Protein 3QO6 (pdb70)

Sequence (1009 aa):
PKKLQTDELATVRLFQENTPSVVYITNLAVRQDAFTLDVLEVPQGSGSGFVWDKQGHIVTNYHVIRGASDLRVTLADQTTFDAKVVGFDQDKDVAVLRIDAPKNKLRPIPVGVSADLLVGQKVFAIGNPFGLDHTLTTGVISGLRREISSAATGRPIQDVIQTDAAINPGNSGGPLLDSSGTLIGINTAIYSPSGASSGVGFSIPVDTVGGIVDQLVRFGKVTRPILGIKFAPDQSVEQLGVSGVLVLDAPPSGPAGKAGLQSTKRDGYGRLVLGDIITSVNGTKVSNGSDLYRILDQCKVGDEVTVEVLRGDHKEKISVTLEPKPPKKLQTDELATVRLFQENTPSVVYITNLAVRQDAFTLDVLEVPQGSGSGFVWDKQGHIVTNYHVIRGASDLRVTLADQTTFDAKVVGFDQDKDVAVLRIDAPKNKLRPIPVGVSADLLVGQKVFAIGNPFGLDHTLTTGVISGLRREISSAATGRPIQDVIQTDAAINPGNSGGPLLDSSGTLIGINTAIYSPSGASSGVGFSIPVDTVGGIVDQLVRFGKVTRPILGIKFAPDQSVEQLGVSGVLVLDAPPSGPAGKAGLQSTKRDGYGRLVLGDIITSVNGTKVSNGSDLYRILDQCKVGDEVTVEVLRGDHKEKISVTLEPKPDESTPKKLQTDELATVRLFQENTPSVVYITNLAVRQDAFTLDVLEVPQGSGSGFVWDKQGHIVTNYHVIRGASDLRVTLADQTTFDAKVVGFDQDKDVAVLRIDAPKNKLRPIPVGVSADLLVGQKVFAIGNPFGLDHTLTTGVISGLRREISSAATGRPIQDVIQTDAAINPGNSGGPLLDSSGTLIGINTAIYSPSGASSGVGFSIPVDTVGGIVDQLVRFGKVTRPILGIKFAPDQSVEQLGVSGVLVLDAPPSGPAGKAGLQSTKRDGYGRLVLGDIITSVNGTKVSNGSDLYRILDQCKVGDEVTVEVLRGDHKEKISVTLEPKP

Structure (mmCIF, N/CA/C/O backbone):
data_3QO6
#
_entry.id   3QO6
#
_cell.length_a   126.135
_cell.length_b   126.135
_cell.length_c   328.303
_cell.angle_alpha   90.000
_cell.angle_beta   90.000
_cell.angle_gamma   120.000
#
_symmetry.space_group_name_H-M   'P 61 2 2'
#
loop_
_entity.id
_entity.type
_entity.pdbx_description
1 polymer 'Protease Do-like 1, chloroplastic'
2 polymer peptide
3 polymer peptide
4 polymer peptide
5 polymer peptide
6 water water
#
loop_
_atom_site.group_PDB
_atom_site.id
_atom_site.type_symbol
_atom_site.label_atom_id
_atom_site.label_alt_id
_atom_site.label_comp_id
_atom_site.label_asym_id
_atom_site.label_entity_id
_atom_site.label_seq_id
_atom_site.pdbx_PDB_ins_code
_atom_site.Cartn_x
_atom_site.Cartn_y
_atom_site.Cartn_z
_atom_site.occupancy
_atom_site.B_iso_or_equiv
_atom_site.auth_seq_id
_atom_site.auth_comp_id
_atom_site.auth_asym_id
_atom_site.auth_atom_id
_atom_site.pdbx_PDB_model_num
ATOM 1 N N . PRO A 1 9 ? 17.479 -24.394 -8.516 1.00 135.77 111 PRO A N 1
ATOM 2 C CA . PRO A 1 9 ? 17.280 -23.867 -7.135 1.00 135.36 111 PRO A CA 1
ATOM 3 C C . PRO A 1 9 ? 16.069 -22.915 -6.984 1.00 135.41 111 PRO A C 1
ATOM 4 O O . PRO A 1 9 ? 15.412 -22.571 -7.978 1.00 135.46 111 PRO A O 1
ATOM 8 N N . LYS A 1 10 ? 15.775 -22.503 -5.744 1.00 133.55 112 LYS A N 1
ATOM 9 C CA . LYS A 1 10 ? 14.647 -21.592 -5.452 1.00 130.32 112 LYS A CA 1
ATOM 10 C C . LYS A 1 10 ? 15.073 -20.101 -5.328 1.00 126.98 112 LYS A C 1
ATOM 11 O O . LYS A 1 10 ? 14.505 -19.348 -4.512 1.00 126.98 112 LYS A O 1
ATOM 17 N N . LYS A 1 11 ? 16.056 -19.694 -6.142 1.00 120.11 113 LYS A N 1
ATOM 18 C CA . LYS A 1 11 ? 16.615 -18.332 -6.151 1.00 111.86 113 LYS A CA 1
ATOM 19 C C . LYS A 1 11 ? 17.725 -18.190 -5.093 1.00 104.36 113 LYS A C 1
ATOM 20 O O . LYS A 1 11 ? 17.471 -17.828 -3.937 1.00 100.86 113 LYS A O 1
ATOM 26 N N . LEU A 1 12 ? 18.954 -18.486 -5.511 1.00 95.55 114 LEU A N 1
ATOM 27 C CA . LEU A 1 12 ? 20.135 -18.424 -4.649 1.00 87.10 114 LEU A CA 1
ATOM 28 C C . LEU A 1 12 ? 20.584 -17.005 -4.358 1.00 85.95 114 LEU A C 1
ATOM 29 O O . LEU A 1 12 ? 20.324 -16.105 -5.142 1.00 88.31 114 LEU A O 1
ATOM 34 N N . GLN A 1 13 ? 21.270 -16.793 -3.241 1.00 83.24 115 GLN A N 1
ATOM 35 C CA . GLN A 1 13 ? 21.746 -15.450 -2.953 1.00 81.42 115 GLN A CA 1
ATOM 36 C C . GLN A 1 13 ? 23.020 -15.213 -3.754 1.00 79.16 115 GLN A C 1
ATOM 37 O O . GLN A 1 13 ? 23.703 -16.168 -4.143 1.00 77.63 115 GLN A O 1
ATOM 43 N N . THR A 1 14 ? 23.326 -13.947 -4.017 1.00 75.13 116 THR A N 1
ATOM 44 C CA . THR A 1 14 ? 24.472 -13.610 -4.840 1.00 76.13 116 THR A CA 1
ATOM 45 C C . THR A 1 14 ? 25.768 -14.220 -4.315 1.00 75.94 116 THR A C 1
ATOM 46 O O . THR A 1 14 ? 26.555 -14.775 -5.084 1.00 74.99 116 THR A O 1
ATOM 50 N N . ASP A 1 15 ? 25.971 -14.153 -3.002 1.00 73.39 117 ASP A N 1
ATOM 51 C CA . ASP A 1 15 ? 27.179 -14.689 -2.402 1.00 71.20 117 ASP A CA 1
ATOM 52 C C . ASP A 1 15 ? 27.262 -16.209 -2.592 1.00 66.55 117 ASP A C 1
ATOM 53 O O . ASP A 1 15 ? 28.260 -16.709 -3.102 1.00 62.60 117 ASP A O 1
ATOM 58 N N . GLU A 1 16 ? 26.224 -16.948 -2.199 1.00 64.58 118 GLU A N 1
ATOM 59 C CA . GLU A 1 16 ? 26.247 -18.402 -2.380 1.00 65.38 118 GLU A CA 1
ATOM 60 C C . GLU A 1 16 ? 26.287 -18.761 -3.853 1.00 64.81 118 GLU A C 1
ATOM 61 O O . GLU A 1 16 ? 26.875 -19.767 -4.251 1.00 62.91 118 GLU A O 1
ATOM 67 N N . LEU A 1 17 ? 25.657 -17.927 -4.666 1.00 65.65 119 LEU A N 1
ATOM 68 C CA . LEU A 1 17 ? 25.670 -18.146 -6.093 1.00 64.67 119 LEU A CA 1
ATOM 69 C C . LEU A 1 17 ? 27.100 -18.133 -6.606 1.00 62.49 119 LEU A C 1
ATOM 70 O O . LEU A 1 17 ? 27.469 -18.948 -7.460 1.00 61.98 119 LEU A O 1
ATOM 75 N N . ALA A 1 18 ? 27.910 -17.204 -6.094 1.00 57.35 120 ALA A N 1
ATOM 76 C CA . ALA A 1 18 ? 29.307 -17.132 -6.515 1.00 55.25 120 ALA A CA 1
ATOM 77 C C . ALA A 1 18 ? 30.092 -18.403 -6.147 1.00 57.35 120 ALA A C 1
ATOM 78 O O . ALA A 1 18 ? 30.935 -18.848 -6.921 1.00 59.86 120 ALA A O 1
ATOM 80 N N . THR A 1 19 ? 29.813 -18.975 -4.968 1.00 58.23 121 THR A N 1
ATOM 81 C CA . THR A 1 19 ? 30.493 -20.186 -4.513 1.00 60.22 121 THR A CA 1
ATOM 82 C C . THR A 1 19 ? 30.150 -21.305 -5.470 1.00 59.76 121 THR A C 1
ATOM 83 O O . THR A 1 19 ? 31.051 -21.977 -5.991 1.00 58.05 121 THR A O 1
ATOM 87 N N . VAL A 1 20 ? 28.845 -21.496 -5.675 1.00 58.01 122 VAL A N 1
ATOM 88 C CA . VAL A 1 20 ? 28.297 -22.503 -6.592 1.00 59.46 122 VAL A CA 1
ATOM 89 C C . VAL A 1 20 ? 29.021 -22.479 -7.932 1.00 60.75 122 VAL A C 1
ATOM 90 O O . VAL A 1 20 ? 29.462 -23.513 -8.445 1.00 60.69 122 VAL A O 1
ATOM 94 N N . ARG A 1 21 ? 29.138 -21.286 -8.493 1.00 62.62 123 ARG A N 1
ATOM 95 C CA . ARG A 1 21 ? 29.798 -21.120 -9.768 1.00 67.07 123 ARG A CA 1
ATOM 96 C C . ARG A 1 21 ? 31.272 -21.465 -9.693 1.00 64.24 123 ARG A C 1
ATOM 97 O O . ARG A 1 21 ? 31.803 -22.173 -10.564 1.00 64.93 123 ARG A O 1
ATOM 105 N N . LEU A 1 22 ? 31.930 -20.975 -8.647 1.00 59.01 124 LEU A N 1
ATOM 106 C CA . LEU A 1 22 ? 33.352 -21.213 -8.478 1.00 55.74 124 LEU A CA 1
ATOM 107 C C . LEU A 1 22 ? 33.671 -22.723 -8.383 1.00 56.68 124 LEU A C 1
ATOM 108 O O . LEU A 1 22 ? 34.616 -23.219 -9.014 1.00 55.89 124 LEU A O 1
ATOM 113 N N . PHE A 1 23 ? 32.878 -23.461 -7.617 1.00 57.70 125 PHE A N 1
ATOM 114 C CA . PHE A 1 23 ? 33.115 -24.890 -7.481 1.00 61.26 125 PHE A CA 1
ATOM 115 C C . PHE A 1 23 ? 32.859 -25.581 -8.825 1.00 64.35 125 PHE A C 1
ATOM 116 O O . PHE A 1 23 ? 33.681 -26.397 -9.320 1.00 60.81 125 PHE A O 1
ATOM 124 N N . GLN A 1 24 ? 31.696 -25.238 -9.387 1.00 66.56 126 GLN A N 1
ATOM 125 C CA . GLN A 1 24 ? 31.202 -25.758 -10.667 1.00 67.43 126 GLN A CA 1
ATOM 126 C C . GLN A 1 24 ? 32.287 -25.648 -11.723 1.00 65.31 126 GLN A C 1
ATOM 127 O O . GLN A 1 24 ? 32.579 -26.607 -12.435 1.00 64.33 126 GLN A O 1
ATOM 133 N N . GLU A 1 25 ? 32.918 -24.481 -11.773 1.00 64.52 127 GLU A N 1
ATOM 134 C CA . GLU A 1 25 ? 33.972 -24.226 -12.736 1.00 66.41 127 GLU A CA 1
ATOM 135 C C . GLU A 1 25 ? 35.342 -24.820 -12.433 1.00 67.52 127 GLU A C 1
ATOM 136 O O . GLU A 1 25 ? 36.108 -25.100 -13.360 1.00 68.90 127 GLU A O 1
ATOM 142 N N . ASN A 1 26 ? 35.670 -25.037 -11.161 1.00 65.17 128 ASN A N 1
ATOM 143 C CA . ASN A 1 26 ? 37.009 -25.529 -10.848 1.00 59.14 128 ASN A CA 1
ATOM 144 C C . ASN A 1 26 ? 37.128 -26.949 -10.366 1.00 61.04 128 ASN A C 1
ATOM 145 O O . ASN A 1 26 ? 38.237 -27.501 -10.335 1.00 56.43 128 ASN A O 1
ATOM 150 N N . THR A 1 27 ? 36.008 -27.560 -9.968 1.00 60.82 129 THR A N 1
ATOM 151 C CA . THR A 1 27 ? 36.110 -28.945 -9.535 1.00 61.71 129 THR A CA 1
ATOM 152 C C . THR A 1 27 ? 36.700 -29.812 -10.684 1.00 60.47 129 THR A C 1
ATOM 153 O O . THR A 1 27 ? 37.351 -30.806 -10.420 1.00 63.25 129 THR A O 1
ATOM 157 N N . PRO A 1 28 ? 36.520 -29.414 -11.963 1.00 61.28 130 PRO A N 1
ATOM 158 C CA . PRO A 1 28 ? 37.087 -30.244 -13.045 1.00 63.09 130 PRO A CA 1
ATOM 159 C C . PRO A 1 28 ? 38.611 -30.341 -13.007 1.00 64.31 130 PRO A C 1
ATOM 160 O O . PRO A 1 28 ? 39.196 -31.357 -13.427 1.00 59.17 130 PRO A O 1
ATOM 164 N N . SER A 1 29 ? 39.242 -29.288 -12.487 1.00 62.18 131 SER A N 1
ATOM 165 C CA . SER A 1 29 ? 40.694 -29.244 -12.397 1.00 64.31 131 SER A CA 1
ATOM 166 C C . SER A 1 29 ? 41.273 -30.062 -11.257 1.00 62.36 131 SER A C 1
ATOM 167 O O . SER A 1 29 ? 42.475 -30.335 -11.248 1.00 62.92 131 SER A O 1
ATOM 170 N N . VAL A 1 30 ? 40.450 -30.453 -10.290 1.00 60.95 132 VAL A N 1
ATOM 171 C CA . VAL A 1 30 ? 41.002 -31.213 -9.164 1.00 62.57 132 VAL A CA 1
ATOM 172 C C . VAL A 1 30 ? 41.067 -32.682 -9.483 1.00 62.29 132 VAL A C 1
ATOM 173 O O . VAL A 1 30 ? 40.237 -33.185 -10.229 1.00 66.34 132 VAL A O 1
ATOM 177 N N . VAL A 1 31 ? 42.035 -33.372 -8.892 1.00 63.26 133 VAL A N 1
ATOM 178 C CA . VAL A 1 31 ? 42.202 -34.798 -9.134 1.00 64.65 133 VAL A CA 1
ATOM 179 C C . VAL A 1 31 ? 42.383 -35.579 -7.853 1.00 66.17 133 VAL A C 1
ATOM 180 O O . VAL A 1 31 ? 42.648 -35.007 -6.801 1.00 65.44 133 VAL A O 1
ATOM 184 N N . TYR A 1 32 ? 42.221 -36.896 -7.957 1.00 68.97 134 TYR A N 1
ATOM 185 C CA . TYR A 1 32 ? 42.361 -37.798 -6.825 1.00 72.30 134 TYR A CA 1
ATOM 186 C C . TYR A 1 32 ? 43.692 -38.494 -7.057 1.00 74.06 134 TYR A C 1
ATOM 187 O O . TYR A 1 32 ? 44.008 -38.865 -8.187 1.00 77.44 134 TYR A O 1
ATOM 196 N N . ILE A 1 33 ? 44.488 -38.661 -6.010 1.00 73.20 135 ILE A N 1
ATOM 197 C CA . ILE A 1 33 ? 45.780 -39.312 -6.179 1.00 72.44 135 ILE A CA 1
ATOM 198 C C . ILE A 1 33 ? 45.942 -40.534 -5.296 1.00 73.10 135 ILE A C 1
ATOM 199 O O . ILE A 1 33 ? 45.987 -40.434 -4.071 1.00 70.91 135 ILE A O 1
ATOM 204 N N . THR A 1 34 ? 46.022 -41.703 -5.912 1.00 75.16 136 THR A N 1
ATOM 205 C CA . THR A 1 34 ? 46.206 -42.883 -5.107 1.00 80.00 136 THR A CA 1
ATOM 206 C C . THR A 1 34 ? 47.619 -43.456 -5.230 1.00 81.39 136 THR A C 1
ATOM 207 O O . THR A 1 34 ? 48.130 -43.727 -6.317 1.00 82.36 136 THR A O 1
ATOM 211 N N . ASN A 1 35 ? 48.229 -43.586 -4.056 1.00 83.96 137 ASN A N 1
ATOM 212 C CA . ASN A 1 35 ? 49.585 -44.054 -3.825 1.00 85.63 137 ASN A CA 1
ATOM 213 C C . ASN A 1 35 ? 49.515 -45.551 -3.562 1.00 88.23 137 ASN A C 1
ATOM 214 O O . ASN A 1 35 ? 49.030 -45.965 -2.510 1.00 88.14 137 ASN A O 1
ATOM 219 N N . LEU A 1 36 ? 49.986 -46.358 -4.514 1.00 92.08 138 LEU A N 1
ATOM 220 C CA . LEU A 1 36 ? 49.952 -47.820 -4.378 1.00 94.99 138 LEU A CA 1
ATOM 221 C C . LEU A 1 36 ? 51.274 -48.441 -3.957 1.00 97.32 138 LEU A C 1
ATOM 222 O O . LEU A 1 36 ? 52.337 -48.050 -4.437 1.00 97.48 138 LEU A O 1
ATOM 227 N N . ALA A 1 37 ? 51.184 -49.421 -3.058 1.00 101.84 139 ALA A N 1
ATOM 228 C CA . ALA A 1 37 ? 52.343 -50.149 -2.530 1.00 102.49 139 ALA A CA 1
ATOM 229 C C . ALA A 1 37 ? 52.323 -51.613 -2.977 1.00 103.43 139 ALA A C 1
ATOM 230 O O . ALA A 1 37 ? 51.292 -52.133 -3.416 1.00 105.20 139 ALA A O 1
ATOM 232 N N . VAL A 1 38 ? 53.467 -52.274 -2.850 1.00 103.71 140 VAL A N 1
ATOM 233 C CA . VAL A 1 38 ? 53.600 -53.681 -3.221 1.00 102.37 140 VAL A CA 1
ATOM 234 C C . VAL A 1 38 ? 53.391 -54.551 -1.990 1.00 101.04 140 VAL A C 1
ATOM 235 O O . VAL A 1 38 ? 54.057 -54.365 -0.981 1.00 98.27 140 VAL A O 1
ATOM 239 N N . ARG A 1 39 ? 52.456 -55.491 -2.064 1.00 102.15 141 ARG A N 1
ATOM 240 C CA . ARG A 1 39 ? 52.188 -56.360 -0.923 1.00 104.72 141 ARG A CA 1
ATOM 241 C C . ARG A 1 39 ? 52.208 -57.817 -1.336 1.00 104.43 141 ARG A C 1
ATOM 242 O O . ARG A 1 39 ? 52.509 -58.148 -2.476 1.00 102.35 141 ARG A O 1
ATOM 250 N N . GLN A 1 40 ? 51.874 -58.690 -0.400 1.00 105.92 142 GLN A N 1
ATOM 251 C CA . GLN A 1 40 ? 51.856 -60.106 -0.696 1.00 108.08 142 GLN A CA 1
ATOM 252 C C . GLN A 1 40 ? 50.541 -60.781 -0.367 1.00 106.65 142 GLN A C 1
ATOM 253 O O . GLN A 1 40 ? 50.009 -60.629 0.734 1.00 105.61 142 GLN A O 1
ATOM 259 N N . ASP A 1 41 ? 50.018 -61.516 -1.344 1.00 104.70 143 ASP A N 1
ATOM 260 C CA . ASP A 1 41 ? 48.790 -62.276 -1.169 1.00 103.38 143 ASP A CA 1
ATOM 261 C C . ASP A 1 41 ? 49.153 -63.199 -0.001 1.00 103.27 143 ASP A C 1
ATOM 262 O O . ASP A 1 41 ? 50.268 -63.709 0.064 1.00 102.91 143 ASP A O 1
ATOM 267 N N . ALA A 1 42 ? 48.232 -63.405 0.929 1.00 102.81 144 ALA A N 1
ATOM 268 C CA . ALA A 1 42 ? 48.533 -64.229 2.097 1.00 102.17 144 ALA A CA 1
ATOM 269 C C . ALA A 1 42 ? 48.366 -65.740 1.938 1.00 100.94 144 ALA A C 1
ATOM 270 O O . ALA A 1 42 ? 48.756 -66.503 2.820 1.00 101.19 144 ALA A O 1
ATOM 272 N N . PHE A 1 43 ? 47.784 -66.179 0.831 1.00 100.48 145 PHE A N 1
ATOM 273 C CA . PHE A 1 43 ? 47.590 -67.605 0.609 1.00 99.02 145 PHE A CA 1
ATOM 274 C C . PHE A 1 43 ? 48.411 -68.107 -0.547 1.00 99.82 145 PHE A C 1
ATOM 275 O O . PHE A 1 43 ? 48.978 -69.197 -0.503 1.00 99.10 145 PHE A O 1
ATOM 283 N N . THR A 1 44 ? 48.452 -67.285 -1.584 1.00 100.51 146 THR A N 1
ATOM 284 C CA . THR A 1 44 ? 49.163 -67.574 -2.810 1.00 100.27 146 THR A CA 1
ATOM 285 C C . THR A 1 44 ? 50.542 -66.930 -2.718 1.00 102.41 146 THR A C 1
ATOM 286 O O . THR A 1 44 ? 51.494 -67.349 -3.372 1.00 103.61 146 THR A O 1
ATOM 290 N N . LEU A 1 45 ? 50.615 -65.908 -1.875 1.00 104.75 147 LEU A N 1
ATOM 291 C CA . LEU A 1 45 ? 51.807 -65.106 -1.629 1.00 106.20 147 LEU A CA 1
ATOM 292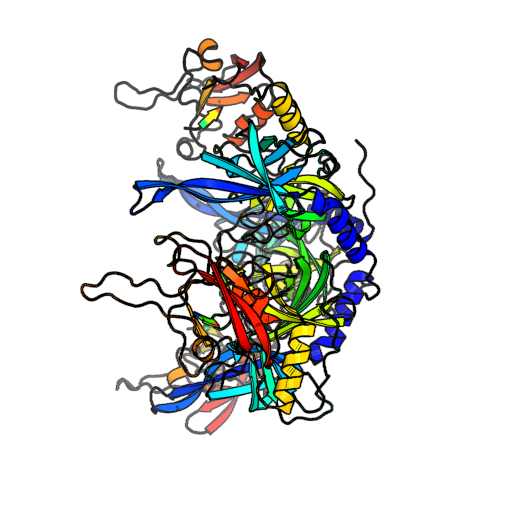 C C . LEU A 1 45 ? 52.544 -64.499 -2.839 1.00 107.58 147 LEU A C 1
ATOM 293 O O . LEU A 1 45 ? 53.759 -64.268 -2.787 1.00 106.27 147 LEU A O 1
ATOM 298 N N . ASP A 1 46 ? 51.795 -64.224 -3.915 1.00 108.20 148 ASP A N 1
ATOM 299 C CA . ASP A 1 46 ? 52.351 -63.572 -5.106 1.00 110.71 148 ASP A CA 1
ATOM 300 C C . ASP A 1 46 ? 52.298 -62.081 -4.740 1.00 113.27 148 ASP A C 1
ATOM 301 O O . ASP A 1 46 ? 51.493 -61.680 -3.897 1.00 114.21 148 ASP A O 1
ATOM 306 N N . VAL A 1 47 ? 53.136 -61.247 -5.346 1.00 113.83 149 VAL A N 1
ATOM 307 C CA . VAL A 1 47 ? 53.084 -59.836 -4.997 1.00 112.18 149 VAL A CA 1
ATOM 308 C C . VAL A 1 47 ? 51.931 -59.177 -5.745 1.00 110.61 149 VAL A C 1
ATOM 309 O O . VAL A 1 47 ? 51.490 -59.664 -6.785 1.00 112.48 149 VAL A O 1
ATOM 313 N N . LEU A 1 48 ? 51.422 -58.086 -5.181 1.00 109.34 150 LEU A N 1
ATOM 314 C CA . LEU A 1 48 ? 50.312 -57.336 -5.757 1.00 105.36 150 LEU A CA 1
ATOM 315 C C . LEU A 1 48 ? 50.415 -55.879 -5.308 1.00 103.30 150 LEU A C 1
ATOM 316 O O . LEU A 1 48 ? 51.141 -55.561 -4.366 1.00 100.73 150 LEU A O 1
ATOM 321 N N . GLU A 1 49 ? 49.711 -54.991 -5.993 1.00 102.38 151 GLU A N 1
ATOM 322 C CA . GLU A 1 49 ? 49.742 -53.593 -5.609 1.00 102.94 151 GLU A CA 1
ATOM 323 C C . GLU A 1 49 ? 48.442 -53.238 -4.917 1.00 102.49 151 GLU A C 1
ATOM 324 O O . GLU A 1 49 ? 47.365 -53.658 -5.327 1.00 102.70 151 GLU A O 1
ATOM 330 N N . VAL A 1 50 ? 48.549 -52.468 -3.849 1.00 102.76 152 VAL A N 1
ATOM 331 C CA . VAL A 1 50 ? 47.374 -52.077 -3.104 1.00 103.38 152 VAL A CA 1
ATOM 332 C C . VAL A 1 50 ? 47.627 -50.670 -2.561 1.00 103.65 152 VAL A C 1
ATOM 333 O O . VAL A 1 50 ? 48.778 -50.280 -2.360 1.00 102.14 152 VAL A O 1
ATOM 337 N N . PRO A 1 51 ? 46.556 -49.881 -2.346 1.00 104.03 153 PRO A N 1
ATOM 338 C CA . PRO A 1 51 ? 46.644 -48.508 -1.826 1.00 102.59 153 PRO A CA 1
ATOM 339 C C . PRO A 1 51 ? 47.295 -48.363 -0.451 1.00 100.55 153 PRO A C 1
ATOM 340 O O . PRO A 1 51 ? 46.923 -49.045 0.502 1.00 99.65 153 PRO A O 1
ATOM 344 N N . GLN A 1 52 ? 48.274 -47.466 -0.368 1.00 100.07 154 GLN A N 1
ATOM 345 C CA . GLN A 1 52 ? 49.012 -47.184 0.872 1.00 98.92 154 GLN A CA 1
ATOM 346 C C . GLN A 1 52 ? 48.390 -45.908 1.489 1.00 97.25 154 GLN A C 1
ATOM 347 O O . GLN A 1 52 ? 48.245 -45.773 2.719 1.00 93.42 154 GLN A O 1
ATOM 353 N N . GLY A 1 53 ? 48.015 -44.986 0.603 1.00 92.76 155 GLY A N 1
ATOM 354 C CA . GLY A 1 53 ? 47.403 -43.744 1.012 1.00 87.96 155 GLY A CA 1
ATOM 355 C C . GLY A 1 53 ? 46.781 -43.054 -0.183 1.00 86.40 155 GLY A C 1
ATOM 356 O O . GLY A 1 53 ? 46.897 -43.503 -1.320 1.00 87.45 155 GLY A O 1
ATOM 357 N N . SER A 1 54 ? 46.084 -41.964 0.077 1.00 84.67 156 SER A N 1
ATOM 358 C CA . SER A 1 54 ? 45.466 -41.197 -0.993 1.00 81.91 156 SER A CA 1
ATOM 359 C C . SER A 1 54 ? 45.538 -39.697 -0.658 1.00 79.19 156 SER A C 1
ATOM 360 O O . SER A 1 54 ? 45.753 -39.288 0.500 1.00 74.58 156 SER A O 1
ATOM 363 N N . GLY A 1 55 ? 45.395 -38.889 -1.694 1.00 74.59 157 GLY A N 1
ATOM 364 C CA . GLY A 1 55 ? 45.445 -37.462 -1.525 1.00 72.56 157 GLY A CA 1
ATOM 365 C C . GLY A 1 55 ? 44.844 -36.855 -2.760 1.00 70.35 157 GLY A C 1
ATOM 366 O O . GLY A 1 55 ? 44.189 -37.542 -3.533 1.00 68.74 157 GLY A O 1
ATOM 367 N N . SER A 1 56 ? 45.049 -35.561 -2.934 1.00 67.75 158 SER A N 1
ATOM 368 C CA . SER A 1 56 ? 44.536 -34.895 -4.097 1.00 66.48 158 SER A CA 1
ATOM 369 C C . SER A 1 56 ? 45.627 -34.058 -4.707 1.00 64.07 158 SER A C 1
ATOM 370 O O . SER A 1 56 ? 46.774 -34.071 -4.262 1.00 64.19 158 SER A O 1
ATOM 373 N N . GLY A 1 57 ? 45.232 -33.359 -5.754 1.00 63.63 159 GLY A N 1
ATOM 374 C CA . GLY A 1 57 ? 46.099 -32.491 -6.505 1.00 61.47 159 GLY A CA 1
ATOM 375 C C . GLY A 1 57 ? 45.265 -31.783 -7.556 1.00 62.65 159 GLY A C 1
ATOM 376 O O . GLY A 1 57 ? 44.023 -31.817 -7.558 1.00 57.62 159 GLY A O 1
ATOM 377 N N . PHE A 1 58 ? 45.953 -31.125 -8.469 1.00 66.38 160 PHE A N 1
ATOM 378 C CA . PHE A 1 58 ? 45.252 -30.411 -9.510 1.00 70.02 160 PHE A CA 1
ATOM 379 C C . PHE A 1 58 ? 46.066 -30.346 -10.795 1.00 68.98 160 PHE A C 1
ATOM 380 O O . PHE A 1 58 ? 47.308 -30.480 -10.790 1.00 67.95 160 PHE A O 1
ATOM 388 N N . VAL A 1 59 ? 45.340 -30.146 -11.888 1.00 66.22 161 VAL A N 1
ATOM 389 C CA . VAL A 1 59 ? 45.921 -30.052 -13.214 1.00 70.24 161 VAL A CA 1
ATOM 390 C C . VAL A 1 59 ? 46.601 -28.706 -13.394 1.00 70.95 161 VAL A C 1
ATOM 391 O O . VAL A 1 59 ? 46.012 -27.645 -13.133 1.00 69.97 161 VAL A O 1
ATOM 395 N N . TRP A 1 60 ? 47.843 -28.754 -13.856 1.00 73.05 162 TRP A N 1
ATOM 396 C CA . TRP A 1 60 ? 48.608 -27.532 -14.065 1.00 78.97 162 TRP A CA 1
ATOM 397 C C . TRP A 1 60 ? 48.586 -26.998 -15.515 1.00 80.12 162 TRP A C 1
ATOM 398 O O . TRP A 1 60 ? 48.498 -25.771 -15.738 1.00 78.89 162 TRP A O 1
ATOM 409 N N . ASP A 1 61 ? 48.637 -27.911 -16.488 1.00 77.57 163 ASP A N 1
ATOM 410 C CA . ASP A 1 61 ? 48.668 -27.520 -17.903 1.00 77.31 163 ASP A CA 1
ATOM 411 C C . ASP A 1 61 ? 48.188 -28.629 -18.833 1.00 77.85 163 ASP A C 1
ATOM 412 O O . ASP A 1 61 ? 48.053 -29.792 -18.419 1.00 79.52 163 ASP A O 1
ATOM 417 N N . LYS A 1 62 ? 47.964 -28.274 -20.097 1.00 75.97 164 LYS A N 1
ATOM 418 C CA . LYS A 1 62 ? 47.496 -29.243 -21.082 1.00 72.46 164 LYS A CA 1
ATOM 419 C C . LYS A 1 62 ? 48.484 -30.364 -21.379 1.00 72.48 164 LYS A C 1
ATOM 420 O O . LYS A 1 62 ? 48.157 -31.269 -22.130 1.00 73.44 164 LYS A O 1
ATOM 426 N N . GLN A 1 63 ? 49.683 -30.324 -20.801 1.00 72.86 165 GLN A N 1
ATOM 427 C CA . GLN A 1 63 ? 50.640 -31.408 -21.035 1.00 77.91 165 GLN A CA 1
ATOM 428 C C . GLN A 1 63 ? 50.391 -32.585 -20.085 1.00 82.03 165 GLN A C 1
ATOM 429 O O . GLN A 1 63 ? 50.982 -33.669 -20.235 1.00 84.23 165 GLN A O 1
ATOM 435 N N . GLY A 1 64 ? 49.534 -32.367 -19.090 1.00 84.00 166 GLY A N 1
ATOM 436 C CA . GLY A 1 64 ? 49.240 -33.432 -18.154 1.00 80.90 166 GLY A CA 1
ATOM 437 C C . GLY A 1 64 ? 50.080 -33.415 -16.897 1.00 79.65 166 GLY A C 1
ATOM 438 O O . GLY A 1 64 ? 50.310 -34.466 -16.280 1.00 81.31 166 GLY A O 1
ATOM 439 N N . HIS A 1 65 ? 50.576 -32.235 -16.537 1.00 77.19 167 HIS A N 1
ATOM 440 C CA . HIS A 1 65 ? 51.332 -32.084 -15.297 1.00 76.07 167 HIS A CA 1
ATOM 441 C C . HIS A 1 65 ? 50.326 -31.901 -14.141 1.00 73.34 167 HIS A C 1
ATOM 442 O O . HIS A 1 65 ? 49.364 -31.125 -14.229 1.00 71.15 167 HIS A O 1
ATOM 449 N N . ILE A 1 66 ? 50.543 -32.642 -13.064 1.00 72.37 168 ILE A N 1
ATOM 450 C CA . ILE A 1 66 ? 49.656 -32.597 -11.912 1.00 69.56 168 ILE A CA 1
ATOM 451 C C . ILE A 1 66 ? 50.474 -32.126 -10.747 1.00 67.24 168 ILE A C 1
ATOM 452 O O . ILE A 1 66 ? 51.617 -32.555 -10.598 1.00 68.90 168 ILE A O 1
ATOM 457 N N . VAL A 1 67 ? 49.908 -31.236 -9.937 1.00 65.62 169 VAL A N 1
ATOM 458 C CA . VAL A 1 67 ? 50.619 -30.724 -8.755 1.00 65.46 169 VAL A CA 1
ATOM 459 C C . VAL A 1 67 ? 50.010 -31.192 -7.424 1.00 65.84 169 VAL A C 1
ATOM 460 O O . VAL A 1 67 ? 48.796 -31.240 -7.281 1.00 64.90 169 VAL A O 1
ATOM 464 N N . THR A 1 68 ? 50.868 -31.547 -6.469 1.00 67.36 170 THR A N 1
ATOM 465 C CA . THR A 1 68 ? 50.448 -31.970 -5.127 1.00 70.16 170 THR A CA 1
ATOM 466 C C . THR A 1 68 ? 51.617 -31.865 -4.182 1.00 69.35 170 THR A C 1
ATOM 467 O O . THR A 1 68 ? 52.681 -31.376 -4.547 1.00 66.13 170 THR A O 1
ATOM 471 N N . ASN A 1 69 ? 51.400 -32.353 -2.967 1.00 67.30 171 ASN A N 1
ATOM 472 C CA . ASN A 1 69 ? 52.422 -32.345 -1.952 1.00 67.49 171 ASN A CA 1
ATOM 473 C C . ASN A 1 69 ? 53.268 -33.561 -2.194 1.00 71.64 171 ASN A C 1
ATOM 474 O O . ASN A 1 69 ? 52.743 -34.618 -2.585 1.00 73.38 171 ASN A O 1
ATOM 479 N N . TYR A 1 70 ? 54.568 -33.417 -1.946 1.00 71.79 172 TYR A N 1
ATOM 480 C CA . TYR A 1 70 ? 55.501 -34.520 -2.081 1.00 73.80 172 TYR A CA 1
ATOM 481 C C . TYR A 1 70 ? 55.176 -35.607 -1.067 1.00 74.22 172 TYR A C 1
ATOM 482 O O . TYR A 1 70 ? 55.388 -36.790 -1.337 1.00 72.23 172 TYR A O 1
ATOM 491 N N . HIS A 1 71 ? 54.671 -35.199 0.100 1.00 73.34 173 HIS A N 1
ATOM 492 C CA . HIS A 1 71 ? 54.368 -36.153 1.144 1.00 73.19 173 HIS A CA 1
ATOM 493 C C . HIS A 1 71 ? 53.213 -37.058 0.754 1.00 72.93 173 HIS A C 1
ATOM 494 O O . HIS A 1 71 ? 52.961 -38.046 1.414 1.00 74.03 173 HIS A O 1
ATOM 501 N N . VAL A 1 72 ? 52.523 -36.733 -0.327 1.00 73.23 174 VAL A N 1
ATOM 502 C CA . VAL A 1 72 ? 51.418 -37.565 -0.795 1.00 75.31 174 VAL A CA 1
ATOM 503 C C . VAL A 1 72 ? 51.988 -38.724 -1.622 1.00 78.66 174 VAL A C 1
ATOM 504 O O . VAL A 1 72 ? 51.404 -39.802 -1.706 1.00 77.71 174 VAL A O 1
ATOM 508 N N . ILE A 1 73 ? 53.147 -38.475 -2.220 1.00 81.13 175 ILE A N 1
ATOM 509 C CA . ILE A 1 73 ? 53.814 -39.416 -3.098 1.00 81.60 175 ILE A CA 1
ATOM 510 C C . ILE A 1 73 ? 54.938 -40.226 -2.482 1.00 83.03 175 ILE A C 1
ATOM 511 O O . ILE A 1 73 ? 55.238 -41.318 -2.948 1.00 82.94 175 ILE A O 1
ATOM 516 N N . ARG A 1 74 ? 55.569 -39.691 -1.448 1.00 86.11 176 ARG A N 1
ATOM 517 C CA . ARG A 1 74 ? 56.697 -40.367 -0.819 1.00 89.62 176 ARG A CA 1
ATOM 518 C C . ARG A 1 74 ? 56.510 -41.870 -0.609 1.00 90.77 176 ARG A C 1
ATOM 519 O O . ARG A 1 74 ? 55.478 -42.326 -0.111 1.00 91.28 176 ARG A O 1
ATOM 527 N N . GLY A 1 75 ? 57.525 -42.633 -1.007 1.00 90.08 177 GLY A N 1
ATOM 528 C CA . GLY A 1 75 ? 57.505 -44.076 -0.841 1.00 86.74 177 GLY A CA 1
ATOM 529 C C . GLY A 1 75 ? 56.440 -44.851 -1.581 1.00 86.99 177 GLY A C 1
ATOM 530 O O . GLY A 1 75 ? 55.930 -45.842 -1.053 1.00 88.11 177 GLY A O 1
ATOM 531 N N . ALA A 1 76 ? 56.109 -44.437 -2.801 1.00 85.02 178 ALA A N 1
ATOM 532 C CA . ALA A 1 76 ? 55.078 -45.136 -3.563 1.00 85.79 178 ALA A CA 1
ATOM 533 C C . ALA A 1 76 ? 55.595 -45.881 -4.797 1.00 87.42 178 ALA A C 1
ATOM 534 O O . ALA A 1 76 ? 56.178 -45.276 -5.709 1.00 84.42 178 ALA A O 1
ATOM 536 N N . SER A 1 77 ? 55.366 -47.198 -4.808 1.00 89.70 179 SER A N 1
ATOM 537 C CA . SER A 1 77 ? 55.764 -48.063 -5.921 1.00 92.51 179 SER A CA 1
ATOM 538 C C . SER A 1 77 ? 55.179 -47.472 -7.197 1.00 92.67 179 SER A C 1
ATOM 539 O O . SER A 1 77 ? 55.898 -47.195 -8.155 1.00 93.56 179 SER A O 1
ATOM 542 N N . ASP A 1 78 ? 53.870 -47.267 -7.205 1.00 92.51 180 ASP A N 1
ATOM 543 C CA . ASP A 1 78 ? 53.236 -46.694 -8.371 1.00 94.29 180 ASP A CA 1
ATOM 544 C C . ASP A 1 78 ? 52.232 -45.641 -7.965 1.00 90.51 180 ASP A C 1
ATOM 545 O O . ASP A 1 78 ? 51.660 -45.709 -6.878 1.00 90.09 180 ASP A O 1
ATOM 550 N N . LEU A 1 79 ? 52.044 -44.659 -8.844 1.00 87.07 181 LEU A N 1
ATOM 551 C CA . LEU A 1 79 ? 51.121 -43.554 -8.606 1.00 85.33 181 LEU A CA 1
ATOM 552 C C . LEU A 1 79 ? 50.031 -43.572 -9.660 1.00 87.58 181 LEU A C 1
ATOM 553 O O . LEU A 1 79 ? 50.332 -43.728 -10.848 1.00 90.92 181 LEU A O 1
ATOM 558 N N . ARG A 1 80 ? 48.776 -43.414 -9.238 1.00 85.93 182 ARG A N 1
ATOM 559 C CA . ARG A 1 80 ? 47.657 -43.379 -10.180 1.00 85.70 182 ARG A CA 1
ATOM 560 C C . ARG A 1 80 ? 46.825 -42.152 -9.874 1.00 83.18 182 ARG A C 1
ATOM 561 O O . ARG A 1 80 ? 46.524 -41.895 -8.704 1.00 85.07 182 ARG A O 1
ATOM 569 N N . VAL A 1 81 ? 46.481 -41.369 -10.898 1.00 78.14 183 VAL A N 1
ATOM 570 C CA . VAL A 1 81 ? 45.647 -40.192 -10.666 1.00 74.67 183 VAL A CA 1
ATOM 571 C C . VAL A 1 81 ? 44.297 -40.354 -11.334 1.00 74.26 183 VAL A C 1
ATOM 572 O O . VAL A 1 81 ? 44.219 -40.708 -12.496 1.00 75.59 183 VAL A O 1
ATOM 576 N N . THR A 1 82 ? 43.232 -40.099 -10.583 1.00 74.85 184 THR A N 1
ATOM 577 C CA . THR A 1 82 ? 41.872 -40.199 -11.101 1.00 72.62 184 THR A CA 1
ATOM 578 C C . THR A 1 82 ? 41.318 -38.812 -11.392 1.00 75.20 184 THR A C 1
ATOM 579 O O . THR A 1 82 ? 41.237 -37.975 -10.495 1.00 80.48 184 THR A O 1
ATOM 583 N N . LEU A 1 83 ? 40.933 -38.579 -12.642 1.00 75.19 185 LEU A N 1
ATOM 584 C CA . LEU A 1 83 ? 40.375 -37.302 -13.077 1.00 74.07 185 LEU A CA 1
ATOM 585 C C . LEU A 1 83 ? 38.919 -37.162 -12.656 1.00 72.53 185 LEU A C 1
ATOM 586 O O . LEU A 1 83 ? 38.259 -38.148 -12.330 1.00 70.79 185 LEU A O 1
ATOM 591 N N . ALA A 1 84 ? 38.419 -35.933 -12.672 1.00 70.79 186 ALA A N 1
ATOM 592 C CA . ALA A 1 84 ? 37.055 -35.675 -12.240 1.00 72.77 186 ALA A CA 1
ATOM 593 C C . ALA A 1 84 ? 35.968 -36.559 -12.845 1.00 76.24 186 ALA A C 1
ATOM 594 O O . ALA A 1 84 ? 34.907 -36.726 -12.251 1.00 78.58 186 ALA A O 1
ATOM 596 N N . ASP A 1 85 ? 36.213 -37.115 -14.026 1.00 80.83 187 ASP A N 1
ATOM 597 C CA . ASP A 1 85 ? 35.227 -37.987 -14.685 1.00 82.98 187 ASP A CA 1
ATOM 598 C C . ASP A 1 85 ? 35.412 -39.481 -14.349 1.00 82.41 187 ASP A C 1
ATOM 599 O O . ASP A 1 85 ? 34.890 -40.344 -15.041 1.00 81.82 187 ASP A O 1
ATOM 604 N N . GLN A 1 86 ? 36.165 -39.768 -13.291 1.00 83.41 188 GLN A N 1
ATOM 605 C CA . GLN A 1 86 ? 36.431 -41.135 -12.845 1.00 84.09 188 GLN A CA 1
ATOM 606 C C . GLN A 1 86 ? 37.456 -41.932 -13.648 1.00 83.32 188 GLN A C 1
ATOM 607 O O . GLN A 1 86 ? 37.751 -43.077 -13.316 1.00 79.96 188 GLN A O 1
ATOM 613 N N . THR A 1 87 ? 38.016 -41.351 -14.697 1.00 84.03 189 THR A N 1
ATOM 614 C CA . THR A 1 87 ? 38.996 -42.111 -15.462 1.00 87.72 189 THR A CA 1
ATOM 615 C C . THR A 1 87 ? 40.366 -41.995 -14.805 1.00 87.49 189 THR A C 1
ATOM 616 O O . THR A 1 87 ? 40.781 -40.919 -14.409 1.00 88.79 189 THR A O 1
ATOM 620 N N . THR A 1 88 ? 41.072 -43.109 -14.691 1.00 88.06 190 THR A N 1
ATOM 621 C CA . THR A 1 88 ? 42.364 -43.089 -14.042 1.00 90.03 190 THR A CA 1
ATOM 622 C C . THR A 1 88 ? 43.515 -43.223 -15.024 1.00 88.59 190 THR A C 1
ATOM 623 O O . THR A 1 88 ? 43.331 -43.700 -16.136 1.00 89.92 190 THR A O 1
ATOM 627 N N . PHE A 1 89 ? 44.698 -42.782 -14.595 1.00 87.27 191 PHE A N 1
ATOM 628 C CA . PHE A 1 89 ? 45.916 -42.819 -15.401 1.00 86.02 191 PHE A CA 1
ATOM 629 C C . PHE A 1 89 ? 47.126 -43.120 -14.530 1.00 88.68 191 PHE A C 1
ATOM 630 O O . PHE A 1 89 ? 47.168 -42.738 -13.362 1.00 91.61 191 PHE A O 1
ATOM 638 N N . ASP A 1 90 ? 48.111 -43.821 -15.081 1.00 90.00 192 ASP A N 1
ATOM 639 C CA . ASP A 1 90 ? 49.305 -44.080 -14.303 1.00 88.48 192 ASP A CA 1
ATOM 640 C C . ASP A 1 90 ? 50.082 -42.762 -14.315 1.00 85.38 192 ASP A C 1
ATOM 641 O O . ASP A 1 90 ? 50.016 -41.995 -15.282 1.00 85.41 192 ASP A O 1
ATOM 646 N N . ALA A 1 91 ? 50.809 -42.485 -13.242 1.00 83.06 193 ALA A N 1
ATOM 647 C CA . ALA A 1 91 ? 51.539 -41.231 -13.159 1.00 81.56 193 ALA A CA 1
ATOM 648 C C . ALA A 1 91 ? 53.043 -41.354 -12.980 1.00 81.64 193 ALA A C 1
ATOM 649 O O . ALA A 1 91 ? 53.526 -42.170 -12.165 1.00 81.17 193 ALA A O 1
ATOM 651 N N . LYS A 1 92 ? 53.769 -40.527 -13.735 1.00 77.92 194 LYS A N 1
ATOM 652 C CA . LYS A 1 92 ? 55.216 -40.477 -13.652 1.00 79.55 194 LYS A CA 1
ATOM 653 C C . LYS A 1 92 ? 55.593 -39.259 -12.807 1.00 78.27 194 LYS A C 1
ATOM 654 O O . LYS A 1 92 ? 54.954 -38.206 -12.900 1.00 75.73 194 LYS A O 1
ATOM 660 N N . VAL A 1 93 ? 56.622 -39.420 -11.978 1.00 77.29 195 VAL A N 1
ATOM 661 C CA . VAL A 1 93 ? 57.128 -38.344 -11.127 1.00 74.91 195 VAL A CA 1
ATOM 662 C C . VAL A 1 93 ? 58.100 -37.458 -11.927 1.00 78.33 195 VAL A C 1
ATOM 663 O O . VAL A 1 93 ? 59.211 -37.891 -12.278 1.00 77.19 195 VAL A O 1
ATOM 667 N N . VAL A 1 94 ? 57.696 -36.221 -12.206 1.00 78.64 196 VAL A N 1
ATOM 668 C CA . VAL A 1 94 ? 58.545 -35.303 -12.966 1.00 78.96 196 VAL A CA 1
ATOM 669 C C . VAL A 1 94 ? 59.657 -34.689 -12.136 1.00 79.95 196 VAL A C 1
ATOM 670 O O . VAL A 1 94 ? 60.719 -34.351 -12.653 1.00 82.45 196 VAL A O 1
ATOM 674 N N . GLY A 1 95 ? 59.391 -34.544 -10.844 1.00 82.79 197 GLY A N 1
ATOM 675 C CA . GLY A 1 95 ? 60.348 -33.958 -9.926 1.00 80.88 197 GLY A CA 1
ATOM 676 C C . GLY A 1 95 ? 59.593 -33.485 -8.701 1.00 82.57 197 GLY A C 1
ATOM 677 O O . GLY A 1 95 ? 58.363 -33.505 -8.663 1.00 82.49 197 GLY A O 1
ATOM 678 N N . PHE A 1 96 ? 60.321 -33.040 -7.694 1.00 82.52 198 PHE A N 1
ATOM 679 C CA . PHE A 1 96 ? 59.670 -32.588 -6.488 1.00 82.30 198 PHE A CA 1
ATOM 680 C C . PHE A 1 96 ? 60.675 -31.896 -5.597 1.00 83.16 198 PHE A C 1
ATOM 681 O O . PHE A 1 96 ? 61.860 -32.169 -5.668 1.00 85.40 198 PHE A O 1
ATOM 689 N N . ASP A 1 97 ? 60.189 -31.011 -4.742 1.00 85.62 199 ASP A N 1
ATOM 690 C CA . ASP A 1 97 ? 61.039 -30.270 -3.829 1.00 86.05 199 ASP A CA 1
ATOM 691 C C . ASP A 1 97 ? 60.647 -30.635 -2.406 1.00 85.91 199 ASP A C 1
ATOM 692 O O . ASP A 1 97 ? 59.573 -30.282 -1.957 1.00 87.94 199 ASP A O 1
ATOM 697 N N . GLN A 1 98 ? 61.520 -31.319 -1.686 1.00 87.03 200 GLN A N 1
ATOM 698 C CA . GLN A 1 98 ? 61.213 -31.733 -0.326 1.00 90.03 200 GLN A CA 1
ATOM 699 C C . GLN A 1 98 ? 60.994 -30.615 0.714 1.00 91.76 200 GLN A C 1
ATOM 700 O O . GLN A 1 98 ? 60.151 -30.745 1.610 1.00 94.06 200 GLN A O 1
ATOM 706 N N . ASP A 1 99 ? 61.728 -29.516 0.600 1.00 91.03 201 ASP A N 1
ATOM 707 C CA . ASP A 1 99 ? 61.607 -28.442 1.581 1.00 92.19 201 ASP A CA 1
ATOM 708 C C . ASP A 1 99 ? 60.355 -27.621 1.533 1.00 88.85 201 ASP A C 1
ATOM 709 O O . ASP A 1 99 ? 60.022 -26.949 2.500 1.00 90.25 201 ASP A O 1
ATOM 714 N N . LYS A 1 100 ? 59.672 -27.662 0.405 1.00 86.26 202 LYS A N 1
ATOM 715 C CA . LYS A 1 100 ? 58.454 -26.887 0.229 1.00 84.31 202 LYS A CA 1
ATOM 716 C C . LYS A 1 100 ? 57.265 -27.823 -0.050 1.00 80.77 202 LYS A C 1
ATOM 717 O O . LYS A 1 100 ? 56.204 -27.403 -0.523 1.00 76.68 202 LYS A O 1
ATOM 723 N N . ASP A 1 101 ? 57.474 -29.098 0.252 1.00 75.86 203 ASP A N 1
ATOM 724 C CA . ASP A 1 101 ? 56.481 -30.135 0.047 1.00 73.93 203 ASP A CA 1
ATOM 725 C C . ASP A 1 101 ? 55.673 -30.034 -1.233 1.00 71.66 203 ASP A C 1
ATOM 726 O O . ASP A 1 101 ? 54.490 -30.303 -1.235 1.00 72.74 203 ASP A O 1
ATOM 731 N N . VAL A 1 102 ? 56.318 -29.663 -2.327 1.00 71.25 204 VAL A N 1
ATOM 732 C CA . VAL A 1 102 ? 55.642 -29.562 -3.617 1.00 70.01 204 VAL A CA 1
ATOM 733 C C . VAL A 1 102 ? 56.174 -30.621 -4.606 1.00 71.49 204 VAL A C 1
ATOM 734 O O . VAL A 1 102 ? 57.382 -30.836 -4.708 1.00 72.49 204 VAL A O 1
ATOM 738 N N . ALA A 1 103 ? 55.285 -31.298 -5.323 1.00 72.35 205 ALA A N 1
ATOM 739 C CA . ALA A 1 103 ? 55.711 -32.319 -6.290 1.00 72.31 205 ALA A CA 1
ATOM 740 C C . ALA A 1 103 ? 54.910 -32.260 -7.586 1.00 74.16 205 ALA A C 1
ATOM 741 O O . ALA A 1 103 ? 53.705 -32.017 -7.570 1.00 77.90 205 ALA A O 1
ATOM 743 N N . VAL A 1 104 ? 55.569 -32.463 -8.721 1.00 78.54 206 VAL A N 1
ATOM 744 C CA . VAL A 1 104 ? 54.859 -32.436 -10.000 1.00 76.70 206 VAL A CA 1
ATOM 745 C C . VAL A 1 104 ? 54.751 -33.837 -10.594 1.00 75.51 206 VAL A C 1
ATOM 746 O O . VAL A 1 104 ? 55.664 -34.645 -10.509 1.00 75.83 206 VAL A O 1
ATOM 750 N N . LEU A 1 105 ? 53.609 -34.128 -11.179 1.00 75.21 207 LEU A N 1
ATOM 751 C CA . LEU A 1 105 ? 53.385 -35.432 -11.768 1.00 77.12 207 LEU A CA 1
ATOM 752 C C . LEU A 1 105 ? 52.996 -35.218 -13.233 1.00 80.42 207 LEU A C 1
ATOM 753 O O . LEU A 1 105 ? 52.539 -34.133 -13.607 1.00 77.56 207 LEU A O 1
ATOM 758 N N . ARG A 1 106 ? 53.197 -36.235 -14.067 1.00 83.80 208 ARG A N 1
ATOM 759 C CA . ARG A 1 106 ? 52.791 -36.131 -15.468 1.00 86.85 208 ARG A CA 1
ATOM 760 C C . ARG A 1 106 ? 51.996 -37.380 -15.829 1.00 85.17 208 ARG A C 1
ATOM 761 O O . ARG A 1 106 ? 52.435 -38.502 -15.540 1.00 83.20 208 ARG A O 1
ATOM 769 N N . ILE A 1 107 ? 50.805 -37.176 -16.398 1.00 83.70 209 ILE A N 1
ATOM 770 C CA . ILE A 1 107 ? 49.959 -38.286 -16.837 1.00 82.72 209 ILE A CA 1
ATOM 771 C C . ILE A 1 107 ? 49.790 -38.119 -18.339 1.00 86.17 209 ILE A C 1
ATOM 772 O O . ILE A 1 107 ? 49.971 -37.019 -18.876 1.00 86.96 209 ILE A O 1
ATOM 777 N N . ASP A 1 108 ? 49.444 -39.215 -19.005 1.00 87.04 210 ASP A N 1
ATOM 778 C CA . ASP A 1 108 ? 49.265 -39.230 -20.447 1.00 86.84 210 ASP A CA 1
ATOM 779 C C . ASP A 1 108 ? 47.777 -39.251 -20.765 1.00 84.97 210 ASP A C 1
ATOM 780 O O . ASP A 1 108 ? 47.177 -40.317 -20.832 1.00 86.36 210 ASP A O 1
ATOM 785 N N . ALA A 1 109 ? 47.178 -38.086 -20.985 1.00 81.02 211 ALA A N 1
ATOM 786 C CA . ALA A 1 109 ? 45.748 -38.056 -21.232 1.00 79.20 211 ALA A CA 1
ATOM 787 C C . ALA A 1 109 ? 45.254 -36.971 -22.158 1.00 81.83 211 ALA A C 1
ATOM 788 O O . ALA A 1 109 ? 45.928 -35.969 -22.404 1.00 84.51 211 ALA A O 1
ATOM 790 N N . PRO A 1 110 ? 44.034 -37.152 -22.662 1.00 80.97 212 PRO A N 1
ATOM 791 C CA . PRO A 1 110 ? 43.294 -36.278 -23.574 1.00 82.76 212 PRO A CA 1
ATOM 792 C C . PRO A 1 110 ? 43.304 -34.810 -23.181 1.00 83.78 212 PRO A C 1
ATOM 793 O O . PRO A 1 110 ? 42.813 -34.451 -22.111 1.00 87.22 212 PRO A O 1
ATOM 797 N N . LYS A 1 111 ? 43.836 -33.959 -24.048 1.00 83.12 213 LYS A N 1
ATOM 798 C CA . LYS A 1 111 ? 43.855 -32.541 -23.750 1.00 87.10 213 LYS A CA 1
ATOM 799 C C . LYS A 1 111 ? 42.452 -31.990 -23.418 1.00 88.17 213 LYS A C 1
ATOM 800 O O . LYS A 1 111 ? 42.337 -30.974 -22.727 1.00 91.09 213 LYS A O 1
ATOM 806 N N . ASN A 1 112 ? 41.393 -32.652 -23.882 1.00 87.28 214 ASN A N 1
ATOM 807 C CA . ASN A 1 112 ? 40.035 -32.173 -23.611 1.00 89.19 214 ASN A CA 1
ATOM 808 C C . ASN A 1 112 ? 39.537 -32.636 -22.235 1.00 89.32 214 ASN A C 1
ATOM 809 O O . ASN A 1 112 ? 38.363 -32.471 -21.877 1.00 88.45 214 ASN A O 1
ATOM 814 N N . LYS A 1 113 ? 40.455 -33.210 -21.464 1.00 88.53 215 LYS A N 1
ATOM 815 C CA . LYS A 1 113 ? 40.177 -33.700 -20.115 1.00 84.81 215 LYS A CA 1
ATOM 816 C C . LYS A 1 113 ? 41.068 -32.991 -19.078 1.00 82.08 215 LYS A C 1
ATOM 817 O O . LYS A 1 113 ? 41.041 -33.313 -17.901 1.00 81.87 215 LYS A O 1
ATOM 823 N N . LEU A 1 114 ? 41.873 -32.038 -19.513 1.00 79.69 216 LEU A N 1
ATOM 824 C CA . LEU A 1 114 ? 42.745 -31.352 -18.593 1.00 80.84 216 LEU A CA 1
ATOM 825 C C . LEU A 1 114 ? 42.371 -29.882 -18.548 1.00 82.45 216 LEU A C 1
ATOM 826 O O . LEU A 1 114 ? 42.553 -29.183 -19.542 1.00 84.75 216 LEU A O 1
ATOM 831 N N . ARG A 1 115 ? 41.831 -29.406 -17.424 1.00 78.28 217 ARG A N 1
ATOM 832 C CA . ARG A 1 115 ? 41.516 -27.989 -17.320 1.00 72.63 217 ARG A CA 1
ATOM 833 C C . ARG A 1 115 ? 42.599 -27.373 -16.444 1.00 73.14 217 ARG A C 1
ATOM 834 O O . ARG A 1 115 ? 42.555 -27.500 -15.221 1.00 70.89 217 ARG A O 1
ATOM 842 N N . PRO A 1 116 ? 43.602 -26.712 -17.056 1.00 74.61 218 PRO A N 1
ATOM 843 C CA . PRO A 1 116 ? 44.646 -26.117 -16.204 1.00 71.96 218 PRO A CA 1
ATOM 844 C C . PRO A 1 116 ? 43.948 -25.205 -15.193 1.00 69.95 218 PRO A C 1
ATOM 845 O O . PRO A 1 116 ? 43.011 -24.481 -15.544 1.00 65.33 218 PRO A O 1
ATOM 849 N N . ILE A 1 117 ? 44.379 -25.256 -13.938 1.00 67.42 219 ILE A N 1
ATOM 850 C CA . ILE A 1 117 ? 43.739 -24.432 -12.944 1.00 64.51 219 ILE A CA 1
ATOM 851 C C . ILE A 1 117 ? 44.207 -23.020 -13.130 1.00 64.00 219 ILE A C 1
ATOM 852 O O . ILE A 1 117 ? 45.387 -22.769 -13.304 1.00 65.39 219 ILE A O 1
ATOM 857 N N . PRO A 1 118 ? 43.281 -22.069 -13.117 1.00 64.84 220 PRO A N 1
ATOM 858 C CA . PRO A 1 118 ? 43.668 -20.665 -13.281 1.00 66.35 220 PRO A CA 1
ATOM 859 C C . PRO A 1 118 ? 44.637 -20.341 -12.147 1.00 69.98 220 PRO A C 1
ATOM 860 O O . PRO A 1 118 ? 44.376 -20.630 -10.973 1.00 71.26 220 PRO A O 1
ATOM 864 N N . VAL A 1 119 ? 45.768 -19.760 -12.491 1.00 71.63 221 VAL A N 1
AT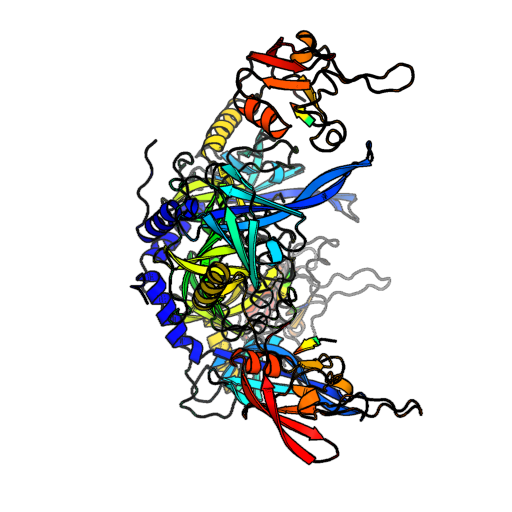OM 865 C CA . VAL A 1 119 ? 46.755 -19.448 -11.476 1.00 73.86 221 VAL A CA 1
ATOM 866 C C . VAL A 1 119 ? 46.674 -17.997 -10.958 1.00 75.18 221 VAL A C 1
ATOM 867 O O . VAL A 1 119 ? 46.743 -17.044 -11.735 1.00 77.96 221 VAL A O 1
ATOM 871 N N . GLY A 1 120 ? 46.519 -17.842 -9.641 1.00 75.95 222 GLY A N 1
ATOM 872 C CA . GLY A 1 120 ? 46.435 -16.516 -9.028 1.00 73.98 222 GLY A CA 1
ATOM 873 C C . GLY A 1 120 ? 47.751 -15.958 -8.486 1.00 73.07 222 GLY A C 1
ATOM 874 O O . GLY A 1 120 ? 48.847 -16.427 -8.852 1.00 71.49 222 GLY A O 1
ATOM 875 N N . VAL A 1 121 ? 47.650 -14.962 -7.605 1.00 70.13 223 VAL A N 1
ATOM 876 C CA . VAL A 1 121 ? 48.835 -14.327 -7.020 1.00 71.06 223 VAL A CA 1
ATOM 877 C C . VAL A 1 121 ? 48.743 -14.321 -5.512 1.00 73.74 223 VAL A C 1
ATOM 878 O O . VAL A 1 121 ? 47.757 -13.830 -4.963 1.00 77.92 223 VAL A O 1
ATOM 882 N N . SER A 1 122 ? 49.780 -14.804 -4.835 1.00 72.22 224 SER A N 1
ATOM 883 C CA . SER A 1 122 ? 49.729 -14.864 -3.385 1.00 70.93 224 SER A CA 1
ATOM 884 C C . SER A 1 122 ? 50.307 -13.662 -2.660 1.00 74.10 224 SER A C 1
ATOM 885 O O . SER A 1 122 ? 49.921 -13.394 -1.526 1.00 74.58 224 SER A O 1
ATOM 888 N N . ALA A 1 123 ? 51.193 -12.912 -3.306 1.00 77.89 225 ALA A N 1
ATOM 889 C CA . ALA A 1 123 ? 51.809 -11.755 -2.639 1.00 79.94 225 ALA A CA 1
ATOM 890 C C . ALA A 1 123 ? 50.839 -10.649 -2.198 1.00 78.16 225 ALA A C 1
ATOM 891 O O . ALA A 1 123 ? 51.105 -9.949 -1.221 1.00 79.49 225 ALA A O 1
ATOM 893 N N . ASP A 1 124 ? 49.717 -10.510 -2.897 1.00 77.01 226 ASP A N 1
ATOM 894 C CA . ASP A 1 124 ? 48.731 -9.485 -2.570 1.00 77.83 226 ASP A CA 1
ATOM 895 C C . ASP A 1 124 ? 47.628 -9.882 -1.583 1.00 76.97 226 ASP A C 1
ATOM 896 O O . ASP A 1 124 ? 46.803 -9.040 -1.234 1.00 76.19 226 ASP A O 1
ATOM 901 N N . LEU A 1 125 ? 47.593 -11.146 -1.153 1.00 74.62 227 LEU A N 1
ATOM 902 C CA . LEU A 1 125 ? 46.551 -11.622 -0.237 1.00 70.30 227 LEU A CA 1
ATOM 903 C C . LEU A 1 125 ? 46.437 -10.789 1.036 1.00 70.74 227 LEU A C 1
ATOM 904 O O . LEU A 1 125 ? 47.433 -10.261 1.546 1.00 71.40 227 LEU A O 1
ATOM 909 N N . LEU A 1 126 ? 45.200 -10.670 1.522 1.00 71.20 228 LEU A N 1
ATOM 910 C CA . LEU A 1 126 ? 44.851 -9.912 2.727 1.00 68.26 228 LEU A CA 1
ATOM 911 C C . LEU A 1 126 ? 44.003 -10.761 3.668 1.00 68.22 228 LEU A C 1
ATOM 912 O O . LEU A 1 126 ? 43.048 -11.425 3.244 1.00 71.45 228 LEU A O 1
ATOM 917 N N . VAL A 1 127 ? 44.334 -10.715 4.951 1.00 65.31 229 VAL A N 1
ATOM 918 C CA . VAL A 1 127 ? 43.598 -11.464 5.940 1.00 60.61 229 VAL A CA 1
ATOM 919 C C . VAL A 1 127 ? 42.126 -11.054 5.960 1.00 63.01 229 VAL A C 1
ATOM 920 O O . VAL A 1 127 ? 41.789 -9.872 5.948 1.00 62.08 229 VAL A O 1
ATOM 924 N N . GLY A 1 128 ? 41.242 -12.044 5.966 1.00 61.66 230 GLY A N 1
ATOM 925 C CA . GLY A 1 128 ? 39.834 -11.727 5.991 1.00 60.03 230 GLY A CA 1
ATOM 926 C C . GLY A 1 128 ? 39.140 -12.066 4.689 1.00 61.14 230 GLY A C 1
ATOM 927 O O . GLY A 1 128 ? 37.925 -12.283 4.685 1.00 60.68 230 GLY A O 1
ATOM 928 N N . GLN A 1 129 ? 39.876 -12.137 3.579 1.00 60.46 231 GLN A N 1
ATOM 929 C CA . GLN A 1 129 ? 39.204 -12.468 2.330 1.00 59.87 231 GLN A CA 1
ATOM 930 C C . GLN A 1 129 ? 38.762 -13.935 2.302 1.00 61.27 231 GLN A C 1
ATOM 931 O O . GLN A 1 129 ? 39.283 -14.779 3.027 1.00 65.50 231 GLN A O 1
ATOM 937 N N . LYS A 1 130 ? 37.748 -14.221 1.499 1.00 65.50 232 LYS A N 1
ATOM 938 C CA . LYS A 1 130 ? 37.163 -15.560 1.367 1.00 63.53 232 LYS A CA 1
ATOM 939 C C . LYS A 1 130 ? 38.038 -16.605 0.623 1.00 60.32 232 LYS A C 1
ATOM 940 O O . LYS A 1 130 ? 38.629 -16.296 -0.395 1.00 59.11 232 LYS A O 1
ATOM 946 N N . VAL A 1 131 ? 38.169 -17.817 1.149 1.00 58.59 233 VAL A N 1
ATOM 947 C CA . VAL A 1 131 ? 38.920 -18.852 0.416 1.00 61.06 233 VAL A CA 1
ATOM 948 C C . VAL A 1 131 ? 38.043 -20.089 0.162 1.00 59.12 233 VAL A C 1
ATOM 949 O O . VAL A 1 131 ? 36.996 -20.269 0.785 1.00 62.69 233 VAL A O 1
ATOM 953 N N . PHE A 1 132 ? 38.471 -20.932 -0.765 1.00 61.19 234 PHE A N 1
ATOM 954 C CA . PHE A 1 132 ? 37.720 -22.129 -1.148 1.00 58.83 234 PHE A CA 1
ATOM 955 C C . PHE A 1 132 ? 38.671 -23.299 -1.301 1.00 59.46 234 PHE A C 1
ATOM 956 O O . PHE A 1 132 ? 39.571 -23.285 -2.153 1.00 59.87 234 PHE A O 1
ATOM 964 N N . ALA A 1 133 ? 38.478 -24.314 -0.468 1.00 58.17 235 ALA A N 1
ATOM 965 C CA . ALA A 1 133 ? 39.328 -25.492 -0.540 1.00 54.58 235 ALA A CA 1
ATOM 966 C C . ALA A 1 133 ? 38.625 -26.658 -1.185 1.00 54.25 235 ALA A C 1
ATOM 967 O O . ALA A 1 133 ? 37.491 -27.017 -0.806 1.00 57.72 235 ALA A O 1
ATOM 969 N N . ILE A 1 134 ? 39.287 -27.258 -2.166 1.00 53.80 236 ILE A N 1
ATOM 970 C CA . ILE A 1 134 ? 38.720 -28.436 -2.808 1.00 52.77 236 ILE A CA 1
ATOM 971 C C . ILE A 1 134 ? 39.716 -29.542 -2.642 1.00 55.18 236 ILE A C 1
ATOM 972 O O . ILE A 1 134 ? 40.910 -29.345 -2.881 1.00 57.02 236 ILE A O 1
ATOM 977 N N . GLY A 1 135 ? 39.236 -30.704 -2.218 1.00 53.30 237 GLY A N 1
ATOM 978 C CA . GLY A 1 135 ? 40.125 -31.837 -2.035 1.00 53.04 237 GLY A CA 1
ATOM 979 C C . GLY A 1 135 ? 39.339 -33.090 -1.738 1.00 57.35 237 GLY A C 1
ATOM 980 O O . GLY A 1 135 ? 38.105 -33.082 -1.847 1.00 58.15 237 GLY A O 1
ATOM 981 N N . ASN A 1 136 ? 40.028 -34.160 -1.346 1.00 59.38 238 ASN A N 1
ATOM 982 C CA . ASN A 1 136 ? 39.331 -35.418 -1.041 1.00 64.04 238 ASN A CA 1
ATOM 983 C C . ASN A 1 136 ? 39.443 -35.859 0.411 1.00 65.84 238 ASN A C 1
ATOM 984 O O . ASN A 1 136 ? 39.904 -36.962 0.707 1.00 68.67 238 ASN A O 1
ATOM 989 N N . PRO A 1 137 ? 38.998 -35.014 1.342 1.00 63.73 239 PRO A N 1
ATOM 990 C CA . PRO A 1 137 ? 39.117 -35.446 2.732 1.00 60.96 239 PRO A CA 1
ATOM 991 C C . PRO A 1 137 ? 38.327 -36.737 3.047 1.00 61.17 239 PRO A C 1
ATOM 992 O O . PRO A 1 137 ? 37.149 -36.862 2.704 1.00 58.11 239 PRO A O 1
ATOM 996 N N . PHE A 1 138 ? 38.992 -37.678 3.711 1.00 59.19 240 PHE A N 1
ATOM 997 C CA . PHE A 1 138 ? 38.383 -38.938 4.109 1.00 59.48 240 PHE A CA 1
ATOM 998 C C . PHE A 1 138 ? 37.830 -39.705 2.917 1.00 60.64 240 PHE A C 1
ATOM 999 O O . PHE A 1 138 ? 36.854 -40.457 3.041 1.00 61.36 240 PHE A O 1
ATOM 1007 N N . GLY A 1 139 ? 38.444 -39.506 1.758 1.00 59.50 241 GLY A N 1
ATOM 1008 C CA . GLY A 1 139 ? 37.974 -40.180 0.563 1.00 55.96 241 GLY A CA 1
ATOM 1009 C C . GLY A 1 139 ? 36.768 -39.496 -0.035 1.00 60.03 241 GLY A C 1
ATOM 1010 O O . GLY A 1 139 ? 36.251 -39.966 -1.038 1.00 59.47 241 GLY A O 1
ATOM 1011 N N . LEU A 1 140 ? 36.314 -38.394 0.572 1.00 62.59 242 LEU A N 1
ATOM 1012 C CA . LEU A 1 140 ? 35.156 -37.645 0.066 1.00 64.90 242 LEU A CA 1
ATOM 1013 C C . LEU A 1 140 ? 35.551 -36.815 -1.154 1.00 66.38 242 LEU A C 1
ATOM 1014 O O . LEU A 1 140 ? 35.949 -35.638 -1.072 1.00 66.32 242 LEU A O 1
ATOM 1019 N N . ASP A 1 141 ? 35.453 -37.495 -2.284 1.00 65.12 243 ASP A N 1
ATOM 1020 C CA . ASP A 1 141 ? 35.778 -37.000 -3.600 1.00 63.56 243 ASP A CA 1
ATOM 1021 C C . ASP A 1 141 ? 35.372 -35.558 -3.865 1.00 60.79 243 ASP A C 1
ATOM 1022 O O . ASP A 1 141 ? 34.198 -35.217 -3.828 1.00 59.56 243 ASP A O 1
ATOM 1027 N N . HIS A 1 142 ? 36.362 -34.718 -4.148 1.00 59.06 244 HIS A N 1
ATOM 1028 C CA . HIS A 1 142 ? 36.125 -33.312 -4.461 1.00 58.35 244 HIS A CA 1
ATOM 1029 C C . HIS A 1 142 ? 35.211 -32.559 -3.478 1.00 59.65 244 HIS A C 1
ATOM 1030 O O . HIS A 1 142 ? 34.205 -31.961 -3.861 1.00 61.32 244 HIS A O 1
ATOM 1037 N N . THR A 1 143 ? 35.580 -32.571 -2.206 1.00 58.45 245 THR A N 1
ATOM 1038 C CA . THR A 1 143 ? 34.809 -31.886 -1.200 1.00 54.07 245 THR A CA 1
ATOM 1039 C C . THR A 1 143 ? 35.156 -30.422 -1.259 1.00 55.60 245 THR A C 1
ATOM 1040 O O . THR A 1 143 ? 36.336 -30.060 -1.452 1.00 55.31 245 THR A O 1
ATOM 1044 N N . LEU A 1 144 ? 34.141 -29.583 -1.087 1.00 50.80 246 LEU A N 1
ATOM 1045 C CA . LEU A 1 144 ? 34.370 -28.144 -1.041 1.00 52.44 246 LEU A CA 1
ATOM 1046 C C . LEU A 1 144 ? 34.190 -27.626 0.391 1.00 53.62 246 LEU A C 1
ATOM 1047 O O . LEU A 1 144 ? 33.129 -27.816 0.987 1.00 52.21 246 LEU A O 1
ATOM 1052 N N . THR A 1 145 ? 35.226 -27.030 0.973 1.00 54.79 247 THR A N 1
ATOM 1053 C CA . THR A 1 145 ? 35.030 -26.392 2.282 1.00 54.31 247 THR A CA 1
ATOM 1054 C C . THR A 1 145 ? 35.372 -24.922 2.080 1.00 55.92 247 THR A C 1
ATOM 1055 O O . THR A 1 145 ? 36.151 -24.524 1.168 1.00 53.77 247 THR A O 1
ATOM 1059 N N . THR A 1 146 ? 34.812 -24.118 2.961 1.00 53.85 248 THR A N 1
ATOM 1060 C CA . THR A 1 146 ? 34.915 -22.686 2.811 1.00 53.25 248 THR A CA 1
ATOM 1061 C C . THR A 1 146 ? 35.338 -21.940 4.054 1.00 57.30 248 THR A C 1
ATOM 1062 O O . THR A 1 146 ? 34.941 -22.308 5.143 1.00 59.32 248 THR A O 1
ATOM 1066 N N . GLY A 1 147 ? 36.139 -20.895 3.906 1.00 55.98 249 GLY A N 1
ATOM 1067 C CA . GLY A 1 147 ? 36.530 -20.124 5.079 1.00 54.73 249 GLY A CA 1
ATOM 1068 C C . GLY A 1 147 ? 37.164 -18.788 4.711 1.00 58.85 249 GLY A C 1
ATOM 1069 O O . GLY A 1 147 ? 36.871 -18.223 3.658 1.00 57.89 249 GLY A O 1
ATOM 1070 N N . VAL A 1 148 ? 38.025 -18.252 5.568 1.00 57.47 250 VAL A N 1
ATOM 1071 C CA . VAL A 1 148 ? 38.694 -17.005 5.198 1.00 57.53 250 VAL A CA 1
ATOM 1072 C C . VAL A 1 148 ? 40.186 -17.202 5.354 1.00 55.91 250 VAL A C 1
ATOM 1073 O O . VAL A 1 148 ? 40.625 -18.248 5.838 1.00 54.98 250 VAL A O 1
ATOM 1077 N N . ILE A 1 149 ? 40.964 -16.229 4.886 1.00 56.31 251 ILE A N 1
ATOM 1078 C CA . ILE A 1 149 ? 42.393 -16.271 5.098 1.00 54.97 251 ILE A CA 1
ATOM 1079 C C . ILE A 1 149 ? 42.475 -15.810 6.558 1.00 58.19 251 ILE A C 1
ATOM 1080 O O . ILE A 1 149 ? 42.010 -14.709 6.893 1.00 58.89 251 ILE A O 1
ATOM 1085 N N . SER A 1 150 ? 43.016 -16.664 7.425 1.00 58.12 252 SER A N 1
ATOM 1086 C CA . SER A 1 150 ? 43.126 -16.364 8.849 1.00 58.24 252 SER A CA 1
ATOM 1087 C C . SER A 1 150 ? 44.441 -15.724 9.244 1.00 60.97 252 SER A C 1
ATOM 1088 O O . SER A 1 150 ? 44.515 -15.012 10.249 1.00 61.57 252 SER A O 1
ATOM 1091 N N . GLY A 1 151 ? 45.477 -16.005 8.467 1.00 61.55 253 GLY A N 1
ATOM 1092 C CA . GLY A 1 151 ? 46.779 -15.452 8.744 1.00 63.43 253 GLY A CA 1
ATOM 1093 C C . GLY A 1 151 ? 47.662 -15.554 7.517 1.00 67.88 253 GLY A C 1
ATOM 1094 O O . GLY A 1 151 ? 47.539 -16.490 6.715 1.00 68.45 253 GLY A O 1
ATOM 1095 N N . LEU A 1 152 ? 48.549 -14.579 7.350 1.00 66.57 254 LEU A N 1
ATOM 1096 C CA . LEU A 1 152 ? 49.454 -14.605 6.221 1.00 64.66 254 LEU A CA 1
ATOM 1097 C C . LEU A 1 152 ? 50.858 -14.643 6.745 1.00 66.98 254 LEU A C 1
ATOM 1098 O O . LEU A 1 152 ? 51.083 -14.411 7.926 1.00 66.24 254 LEU A O 1
ATOM 1103 N N . ARG A 1 153 ? 51.799 -14.978 5.870 1.00 70.92 255 ARG A N 1
ATOM 1104 C CA . ARG A 1 153 ? 53.208 -15.049 6.235 1.00 70.73 255 ARG A CA 1
ATOM 1105 C C . ARG A 1 153 ? 53.517 -15.949 7.412 1.00 69.85 255 ARG A C 1
ATOM 1106 O O . ARG A 1 153 ? 54.395 -15.653 8.198 1.00 71.13 255 ARG A O 1
ATOM 1114 N N . ARG A 1 154 ? 52.809 -17.053 7.548 1.00 70.40 256 ARG A N 1
ATOM 1115 C CA . ARG A 1 154 ? 53.102 -17.927 8.660 1.00 70.38 256 ARG A CA 1
ATOM 1116 C C . ARG A 1 154 ? 54.293 -18.819 8.320 1.00 73.37 256 ARG A C 1
ATOM 1117 O O . ARG A 1 154 ? 54.602 -19.060 7.146 1.00 72.41 256 ARG A O 1
ATOM 1125 N N . GLU A 1 155 ? 54.965 -19.307 9.350 1.00 75.82 257 GLU A N 1
ATOM 1126 C CA . GLU A 1 155 ? 56.108 -20.176 9.160 1.00 79.18 257 GLU A CA 1
ATOM 1127 C C . GLU A 1 155 ? 55.840 -21.489 9.883 1.00 82.09 257 GLU A C 1
ATOM 1128 O O . GLU A 1 155 ? 55.854 -21.506 11.110 1.00 80.69 257 GLU A O 1
ATOM 1134 N N . ILE A 1 156 ? 55.561 -22.571 9.146 1.00 85.59 258 ILE A N 1
ATOM 1135 C CA . ILE A 1 156 ? 55.331 -23.869 9.786 1.00 94.02 258 ILE A CA 1
ATOM 1136 C C . ILE A 1 156 ? 56.457 -24.836 9.456 1.00 102.81 258 ILE A C 1
ATOM 1137 O O . ILE A 1 156 ? 56.961 -24.859 8.324 1.00 104.27 258 ILE A O 1
ATOM 1142 N N . SER A 1 157 ? 56.852 -25.617 10.463 1.00 110.51 259 SER A N 1
ATOM 1143 C CA . SER A 1 157 ? 57.933 -26.598 10.345 1.00 117.73 259 SER A CA 1
ATOM 1144 C C . SER A 1 157 ? 57.705 -27.546 9.177 1.00 121.85 259 SER A C 1
ATOM 1145 O O . SER A 1 157 ? 56.587 -28.019 8.979 1.00 123.94 259 SER A O 1
ATOM 1148 N N . SER A 1 158 ? 58.773 -27.833 8.428 1.00 126.37 260 SER A N 1
ATOM 1149 C CA . SER A 1 158 ? 58.725 -28.707 7.243 1.00 128.65 260 SER A CA 1
ATOM 1150 C C . SER A 1 158 ? 57.700 -29.819 7.272 1.00 129.97 260 SER A C 1
ATOM 1151 O O . SER A 1 158 ? 57.995 -30.924 7.746 1.00 129.41 260 SER A O 1
ATOM 1154 N N . ALA A 1 159 ? 56.512 -29.522 6.738 1.00 131.84 261 ALA A N 1
ATOM 1155 C CA . ALA A 1 159 ? 55.407 -30.476 6.664 1.00 131.88 261 ALA A CA 1
ATOM 1156 C C . ALA A 1 159 ? 55.772 -31.604 5.695 1.00 132.39 261 ALA A C 1
ATOM 1157 O O . ALA A 1 159 ? 54.958 -32.013 4.863 1.00 133.69 261 ALA A O 1
ATOM 1159 N N . ALA A 1 160 ? 57.011 -32.085 5.814 1.00 131.51 262 ALA A N 1
ATOM 1160 C CA . ALA A 1 160 ? 57.542 -33.174 4.996 1.00 131.17 262 ALA A CA 1
ATOM 1161 C C . ALA A 1 160 ? 58.804 -33.736 5.663 1.00 130.24 262 ALA A C 1
ATOM 1162 O O . ALA A 1 160 ? 58.852 -34.930 5.980 1.00 131.59 262 ALA A O 1
ATOM 1164 N N . THR A 1 161 ? 59.810 -32.875 5.879 1.00 126.56 263 THR A N 1
ATOM 1165 C CA . THR A 1 161 ? 61.081 -33.279 6.505 1.00 119.17 263 THR A CA 1
ATOM 1166 C C . THR A 1 161 ? 62.098 -32.150 6.792 1.00 115.45 263 THR A C 1
ATOM 1167 O O . THR A 1 161 ? 62.889 -31.781 5.922 1.00 112.72 263 THR A O 1
ATOM 1171 N N . GLY A 1 162 ? 62.058 -31.603 8.009 1.00 112.97 264 GLY A N 1
ATOM 1172 C CA . GLY A 1 162 ? 63.012 -30.576 8.419 1.00 111.34 264 GLY A CA 1
ATOM 1173 C C . GLY A 1 162 ? 62.829 -29.057 8.324 1.00 109.45 264 GLY A C 1
ATOM 1174 O O . GLY A 1 162 ? 62.125 -28.429 9.125 1.00 106.35 264 GLY A O 1
ATOM 1175 N N . ARG A 1 163 ? 63.516 -28.466 7.349 1.00 108.38 265 ARG A N 1
ATOM 1176 C CA . ARG A 1 163 ? 63.505 -27.026 7.124 1.00 107.49 265 ARG A CA 1
ATOM 1177 C C . ARG A 1 163 ? 62.148 -26.347 7.196 1.00 105.94 265 ARG A C 1
ATOM 1178 O O . ARG A 1 163 ? 61.142 -26.870 6.718 1.00 104.03 265 ARG A O 1
ATOM 1186 N N . PRO A 1 164 ? 62.113 -25.147 7.790 1.00 103.89 266 PRO A N 1
ATOM 1187 C CA . PRO A 1 164 ? 60.868 -24.395 7.903 1.00 101.28 266 PRO A CA 1
ATOM 1188 C C . PRO A 1 164 ? 60.405 -23.893 6.533 1.00 99.85 266 PRO A C 1
ATOM 1189 O O . PRO A 1 164 ? 61.215 -23.548 5.665 1.00 99.36 266 PRO A O 1
ATOM 1193 N N . ILE A 1 165 ? 59.094 -23.878 6.337 1.00 96.70 267 ILE A N 1
ATOM 1194 C CA . ILE A 1 165 ? 58.533 -23.365 5.101 1.00 91.33 267 ILE A CA 1
ATOM 1195 C C . ILE A 1 165 ? 58.179 -21.933 5.457 1.00 87.97 267 ILE A C 1
ATOM 1196 O O . ILE A 1 165 ? 57.814 -21.652 6.584 1.00 87.11 267 ILE A O 1
ATOM 1201 N N . GLN A 1 166 ? 58.302 -21.016 4.518 1.00 88.52 268 GLN A N 1
ATOM 1202 C CA . GLN A 1 166 ? 57.989 -19.633 4.823 1.00 86.95 268 GLN A CA 1
ATOM 1203 C C . GLN A 1 166 ? 56.801 -19.188 3.984 1.00 83.46 268 GLN A C 1
ATOM 1204 O O . GLN A 1 166 ? 56.417 -19.861 3.038 1.00 79.45 268 GLN A O 1
ATOM 1210 N N . ASP A 1 167 ? 56.222 -18.054 4.361 1.00 83.29 269 ASP A N 1
ATOM 1211 C CA . ASP A 1 167 ? 55.078 -17.468 3.672 1.00 82.98 269 ASP A CA 1
ATOM 1212 C C . ASP A 1 167 ? 53.783 -18.239 3.672 1.00 80.33 269 ASP A C 1
ATOM 1213 O O . ASP A 1 167 ? 52.867 -17.902 2.921 1.00 82.74 269 ASP A O 1
ATOM 1218 N N . VAL A 1 168 ? 53.689 -19.252 4.516 1.00 73.10 270 VAL A N 1
ATOM 1219 C CA . VAL A 1 168 ? 52.483 -20.056 4.585 1.00 66.66 270 VAL A CA 1
ATOM 1220 C C . VAL A 1 168 ? 51.157 -19.303 4.876 1.00 62.93 270 VAL A C 1
ATOM 1221 O O . VAL A 1 168 ? 51.084 -18.441 5.757 1.00 61.37 270 VAL A O 1
ATOM 1225 N N . ILE A 1 169 ? 50.126 -19.621 4.089 1.00 57.88 271 ILE A N 1
ATOM 1226 C CA . ILE A 1 169 ? 48.795 -19.041 4.243 1.00 56.71 271 ILE A CA 1
ATOM 1227 C C . ILE A 1 169 ? 48.024 -19.850 5.286 1.00 56.23 271 ILE A C 1
ATOM 1228 O O . ILE A 1 169 ? 48.024 -21.073 5.221 1.00 56.85 271 ILE A O 1
ATOM 1233 N N . GLN A 1 170 ? 47.375 -19.186 6.240 1.00 56.42 272 GLN A N 1
ATOM 1234 C CA . GLN A 1 170 ? 46.598 -19.886 7.285 1.00 57.93 272 GLN A CA 1
ATOM 1235 C C . GLN A 1 170 ? 45.111 -19.668 7.003 1.00 57.92 272 GLN A C 1
ATOM 1236 O O . GLN A 1 170 ? 44.711 -18.559 6.637 1.00 58.49 272 GLN A O 1
ATOM 1242 N N . THR A 1 171 ? 44.295 -20.711 7.179 1.00 56.10 273 THR A N 1
ATOM 1243 C CA . THR A 1 171 ? 42.866 -20.593 6.912 1.00 54.77 273 THR A CA 1
ATOM 1244 C C . THR A 1 171 ? 42.010 -21.419 7.857 1.00 55.76 273 THR A C 1
ATOM 1245 O O . THR A 1 171 ? 42.471 -22.408 8.400 1.00 55.63 273 THR A O 1
ATOM 1249 N N . ASP A 1 172 ? 40.761 -21.011 8.054 1.00 52.66 274 ASP A N 1
ATOM 1250 C CA . ASP A 1 172 ? 39.875 -21.770 8.916 1.00 52.73 274 ASP A CA 1
ATOM 1251 C C . ASP A 1 172 ? 38.833 -22.568 8.091 1.00 56.05 274 ASP A C 1
ATOM 1252 O O . ASP A 1 172 ? 37.807 -23.018 8.617 1.00 56.97 274 ASP A O 1
ATOM 1257 N N . ALA A 1 173 ? 39.096 -22.716 6.793 1.00 53.11 275 ALA A N 1
ATOM 1258 C CA . ALA A 1 173 ? 38.246 -23.523 5.949 1.00 51.44 275 ALA A CA 1
ATOM 1259 C C . ALA A 1 173 ? 38.637 -24.944 6.371 1.00 54.00 275 ALA A C 1
ATOM 1260 O O . ALA A 1 173 ? 39.823 -25.286 6.413 1.00 54.80 275 ALA A O 1
ATOM 1262 N N . ALA A 1 174 ? 37.650 -25.764 6.691 1.00 51.81 276 ALA A N 1
ATOM 1263 C CA . ALA A 1 174 ? 37.902 -27.120 7.122 1.00 50.65 276 ALA A CA 1
ATOM 1264 C C . ALA A 1 174 ? 38.892 -27.887 6.195 1.00 53.88 276 ALA A C 1
ATOM 1265 O O . ALA A 1 174 ? 38.647 -28.080 5.011 1.00 51.08 276 ALA A O 1
ATOM 1267 N N . ILE A 1 175 ? 40.019 -28.304 6.764 1.00 51.91 277 ILE A N 1
ATOM 1268 C CA . ILE A 1 175 ? 41.055 -29.019 6.051 1.00 53.01 277 ILE A CA 1
ATOM 1269 C C . ILE A 1 175 ? 41.286 -30.333 6.807 1.00 54.90 277 ILE A C 1
ATOM 1270 O O . ILE A 1 175 ? 41.561 -30.309 7.985 1.00 55.64 277 ILE A O 1
ATOM 1275 N N . ASN A 1 176 ? 41.167 -31.476 6.138 1.00 57.02 278 ASN A N 1
ATOM 1276 C CA . ASN A 1 176 ? 41.333 -32.778 6.802 1.00 58.67 278 ASN A CA 1
ATOM 1277 C C . ASN A 1 176 ? 42.253 -33.736 6.059 1.00 58.68 278 ASN A C 1
ATOM 1278 O O . ASN A 1 176 ? 42.553 -33.552 4.881 1.00 58.00 278 ASN A O 1
ATOM 1283 N N . PRO A 1 177 ? 42.722 -34.779 6.750 1.00 60.27 279 PRO A N 1
ATOM 1284 C CA . PRO A 1 177 ? 43.597 -35.736 6.072 1.00 59.20 279 PRO A CA 1
ATOM 1285 C C . PRO A 1 177 ? 42.892 -36.096 4.745 1.00 61.60 279 PRO A C 1
ATOM 1286 O O . PRO A 1 177 ? 41.709 -36.471 4.725 1.00 58.55 279 PRO A O 1
ATOM 1290 N N . GLY A 1 178 ? 43.610 -35.953 3.638 1.00 61.76 280 GLY A N 1
ATOM 1291 C CA . GLY A 1 178 ? 43.018 -36.249 2.351 1.00 58.43 280 GLY A CA 1
ATOM 1292 C C . GLY A 1 178 ? 42.922 -34.989 1.517 1.00 59.65 280 GLY A C 1
ATOM 1293 O O . GLY A 1 178 ? 42.759 -35.058 0.299 1.00 59.55 280 GLY A O 1
ATOM 1294 N N . ASN A 1 179 ? 43.018 -33.831 2.174 1.00 59.39 281 ASN A N 1
ATOM 1295 C CA . ASN A 1 179 ? 42.934 -32.542 1.491 1.00 58.35 281 ASN A CA 1
ATOM 1296 C C . ASN A 1 179 ? 44.309 -32.160 0.966 1.00 60.78 281 ASN A C 1
ATOM 1297 O O . ASN A 1 179 ? 44.437 -31.331 0.059 1.00 58.88 281 ASN A O 1
ATOM 1302 N N . SER A 1 180 ? 45.341 -32.766 1.555 1.00 64.18 282 SER A N 1
ATOM 1303 C CA . SER A 1 180 ? 46.714 -32.472 1.158 1.00 65.24 282 SER A CA 1
ATOM 1304 C C . SER A 1 180 ? 46.842 -32.568 -0.389 1.00 64.89 282 SER A C 1
ATOM 1305 O O . SER A 1 180 ? 46.357 -33.525 -1.013 1.00 60.86 282 SER A O 1
ATOM 1308 N N . GLY A 1 181 ? 47.491 -31.567 -0.991 1.00 62.38 283 GLY A N 1
ATOM 1309 C CA . GLY A 1 181 ? 47.686 -31.543 -2.433 1.00 60.76 283 GLY A CA 1
ATOM 1310 C C . GLY A 1 181 ? 46.628 -30.783 -3.230 1.00 61.36 283 GLY A C 1
ATOM 1311 O O . GLY A 1 181 ? 46.867 -30.387 -4.385 1.00 60.85 283 GLY A O 1
ATOM 1312 N N . GLY A 1 182 ? 45.457 -30.583 -2.627 1.00 58.98 284 GLY A N 1
ATOM 1313 C CA . GLY A 1 182 ? 44.389 -29.872 -3.311 1.00 61.65 284 GLY A CA 1
ATOM 1314 C C . GLY A 1 182 ? 44.516 -28.353 -3.302 1.00 59.75 284 GLY A C 1
ATOM 1315 O O . GLY A 1 182 ? 45.227 -27.784 -2.480 1.00 61.26 284 GLY A O 1
ATOM 1316 N N . PRO A 1 183 ? 43.805 -27.665 -4.193 1.00 57.50 285 PRO A N 1
ATOM 1317 C CA . PRO A 1 183 ? 43.854 -26.209 -4.279 1.00 54.70 285 PRO A CA 1
ATOM 1318 C C . PRO A 1 183 ? 43.086 -25.417 -3.254 1.00 59.84 285 PRO A C 1
ATOM 1319 O O . PRO A 1 183 ? 42.036 -25.847 -2.746 1.00 62.94 285 PRO A O 1
ATOM 1323 N N . LEU A 1 184 ? 43.620 -24.230 -2.969 1.00 61.80 286 LEU A N 1
ATOM 1324 C CA . LEU A 1 184 ? 42.966 -23.260 -2.100 1.00 58.39 286 LEU A CA 1
ATOM 1325 C C . LEU A 1 184 ? 42.762 -22.119 -3.096 1.00 59.48 286 LEU A C 1
ATOM 1326 O O . LEU A 1 184 ? 43.733 -21.621 -3.658 1.00 59.69 286 LEU A O 1
ATOM 1331 N N . LEU A 1 185 ? 41.525 -21.708 -3.338 1.00 58.94 287 LEU A N 1
ATOM 1332 C CA . LEU A 1 185 ? 41.307 -20.631 -4.299 1.00 62.14 287 LEU A CA 1
ATOM 1333 C C . LEU A 1 185 ? 40.727 -19.359 -3.672 1.00 62.88 287 LEU A C 1
ATOM 1334 O O . LEU A 1 185 ? 40.046 -19.429 -2.649 1.00 63.85 287 LEU A O 1
ATOM 1339 N N . ASP A 1 186 ? 40.991 -18.202 -4.279 1.00 63.67 288 ASP A N 1
ATOM 1340 C CA . ASP A 1 186 ? 40.428 -16.948 -3.772 1.00 63.74 288 ASP A CA 1
ATOM 1341 C C . ASP A 1 186 ? 39.048 -16.719 -4.410 1.00 64.30 288 ASP A C 1
ATOM 1342 O O . ASP A 1 186 ? 38.574 -17.549 -5.199 1.00 63.88 288 ASP A O 1
ATOM 1347 N N . SER A 1 187 ? 38.388 -15.611 -4.080 1.00 63.87 289 SER A N 1
ATOM 1348 C CA . SER A 1 187 ? 37.050 -15.369 -4.621 1.00 60.87 289 SER A CA 1
ATOM 1349 C C . SER A 1 187 ? 37.011 -15.190 -6.139 1.00 62.24 289 SER A C 1
ATOM 1350 O O . SER A 1 187 ? 35.939 -15.259 -6.742 1.00 58.94 289 SER A O 1
ATOM 1353 N N . SER A 1 188 ? 38.173 -14.970 -6.751 1.00 64.28 290 SER A N 1
ATOM 1354 C CA . SER A 1 188 ? 38.271 -14.798 -8.210 1.00 67.70 290 SER A CA 1
ATOM 1355 C C . SER A 1 188 ? 38.414 -16.154 -8.897 1.00 69.42 290 SER A C 1
ATOM 1356 O O . SER A 1 188 ? 38.691 -16.228 -10.089 1.00 70.40 290 SER A O 1
ATOM 1359 N N . GLY A 1 189 ? 38.253 -17.221 -8.130 1.00 69.10 291 GLY A N 1
ATOM 1360 C CA . GLY A 1 189 ? 38.351 -18.546 -8.692 1.00 68.93 291 GLY A CA 1
ATOM 1361 C C . GLY A 1 189 ? 39.744 -18.845 -9.187 1.00 71.23 291 GLY A C 1
ATOM 1362 O O . GLY A 1 189 ? 39.893 -19.520 -10.213 1.00 77.08 291 GLY A O 1
ATOM 1363 N N . THR A 1 190 ? 40.764 -18.363 -8.482 1.00 64.98 292 THR A N 1
ATOM 1364 C CA . THR A 1 190 ? 42.119 -18.622 -8.910 1.00 64.11 292 THR A CA 1
ATOM 1365 C C . THR A 1 190 ? 42.926 -19.293 -7.804 1.00 65.94 292 THR A C 1
ATOM 1366 O O . THR A 1 190 ? 42.617 -19.160 -6.614 1.00 66.67 292 THR A O 1
ATOM 1370 N N . LEU A 1 191 ? 43.951 -20.039 -8.211 1.00 68.36 293 LEU A N 1
ATOM 1371 C CA . LEU A 1 191 ? 44.832 -20.774 -7.305 1.00 66.56 293 LEU A CA 1
ATOM 1372 C C . LEU A 1 191 ? 45.728 -19.859 -6.462 1.00 69.53 293 LEU A C 1
ATOM 1373 O O . LEU A 1 191 ? 46.606 -19.167 -6.998 1.00 68.71 293 LEU A O 1
ATOM 1378 N N . ILE A 1 192 ? 45.529 -19.848 -5.144 1.00 69.83 294 ILE A N 1
ATOM 1379 C CA . ILE A 1 192 ? 46.365 -18.997 -4.300 1.00 66.23 294 ILE A CA 1
ATOM 1380 C C . ILE A 1 192 ? 47.253 -19.829 -3.389 1.00 66.20 294 ILE A C 1
ATOM 1381 O O . ILE A 1 192 ? 48.181 -19.301 -2.763 1.00 68.80 294 ILE A O 1
ATOM 1386 N N . GLY A 1 193 ? 46.981 -21.127 -3.316 1.00 59.59 295 GLY A N 1
ATOM 1387 C CA . GLY A 1 193 ? 47.811 -21.968 -2.479 1.00 60.65 295 GLY A CA 1
ATOM 1388 C C . GLY A 1 193 ? 47.453 -23.439 -2.515 1.00 62.38 295 GLY A C 1
ATOM 1389 O O . GLY A 1 193 ? 46.354 -23.806 -2.980 1.00 63.09 295 GLY A O 1
ATOM 1390 N N . ILE A 1 194 ? 48.377 -24.275 -2.034 1.00 59.83 296 ILE A N 1
ATOM 1391 C CA . ILE A 1 194 ? 48.180 -25.727 -1.955 1.00 60.27 296 ILE A CA 1
ATOM 1392 C C . ILE A 1 194 ? 47.891 -26.161 -0.513 1.00 58.29 296 ILE A C 1
ATOM 1393 O O . ILE A 1 194 ? 48.745 -26.031 0.355 1.00 56.16 296 ILE A O 1
ATOM 1398 N N . ASN A 1 195 ? 46.706 -26.688 -0.247 1.00 57.03 297 ASN A N 1
ATOM 1399 C CA . ASN A 1 195 ? 46.405 -27.130 1.102 1.00 57.87 297 ASN A CA 1
ATOM 1400 C C . ASN A 1 195 ? 47.389 -28.247 1.512 1.00 60.82 297 ASN A C 1
ATOM 1401 O O . ASN A 1 195 ? 47.480 -29.320 0.866 1.00 58.83 297 ASN A O 1
ATOM 1406 N N . THR A 1 196 ? 48.159 -28.011 2.570 1.00 57.90 298 THR A N 1
ATOM 1407 C CA . THR A 1 196 ? 49.094 -29.058 2.938 1.00 57.27 298 THR A CA 1
ATOM 1408 C C . THR A 1 196 ? 49.151 -29.577 4.386 1.00 58.74 298 THR A C 1
ATOM 1409 O O . THR A 1 196 ? 49.582 -30.701 4.592 1.00 55.72 298 THR A O 1
ATOM 1413 N N . ALA A 1 197 ? 48.740 -28.796 5.387 1.00 56.95 299 ALA A N 1
ATOM 1414 C CA . ALA A 1 197 ? 48.802 -29.297 6.758 1.00 55.67 299 ALA A CA 1
ATOM 1415 C C . ALA A 1 197 ? 47.929 -28.524 7.719 1.00 58.65 299 ALA A C 1
ATOM 1416 O O . ALA A 1 197 ? 47.333 -27.489 7.372 1.00 57.00 299 ALA A O 1
ATOM 1418 N N . ILE A 1 198 ? 47.895 -29.026 8.951 1.00 55.07 300 ILE A N 1
ATOM 1419 C CA . ILE A 1 198 ? 47.068 -28.449 9.979 1.00 57.06 300 ILE A CA 1
ATOM 1420 C C . ILE A 1 198 ? 47.679 -28.607 11.346 1.00 60.00 300 ILE A C 1
ATOM 1421 O O . ILE A 1 198 ? 48.588 -29.422 11.564 1.00 54.62 300 ILE A O 1
ATOM 1426 N N . TYR A 1 199 ? 47.152 -27.802 12.261 1.00 62.74 301 TYR A N 1
ATOM 1427 C CA . TYR A 1 199 ? 47.524 -27.861 13.661 1.00 66.14 301 TYR A CA 1
ATOM 1428 C C . TYR A 1 199 ? 46.273 -28.474 14.304 1.00 66.09 301 TYR A C 1
ATOM 1429 O O . TYR A 1 199 ? 45.172 -27.968 14.127 1.00 65.59 301 TYR A O 1
ATOM 1438 N N . SER A 1 200 ? 46.435 -29.573 15.026 1.00 66.76 302 SER A N 1
ATOM 1439 C CA . SER A 1 200 ? 45.292 -30.202 15.665 1.00 67.55 302 SER A CA 1
ATOM 1440 C C . SER A 1 200 ? 45.694 -31.297 16.639 1.00 66.36 302 SER A C 1
ATOM 1441 O O . SER A 1 200 ? 46.481 -32.180 16.330 1.00 67.24 302 SER A O 1
ATOM 1444 N N . PRO A 1 201 ? 45.146 -31.253 17.842 1.00 66.72 303 PRO A N 1
ATOM 1445 C CA . PRO A 1 201 ? 45.524 -32.298 18.786 1.00 67.47 303 PRO A CA 1
ATOM 1446 C C . PRO A 1 201 ? 44.770 -33.562 18.449 1.00 70.26 303 PRO A C 1
ATOM 1447 O O . PRO A 1 201 ? 45.150 -34.652 18.864 1.00 74.79 303 PRO A O 1
ATOM 1451 N N . SER A 1 202 ? 43.704 -33.414 17.673 1.00 70.47 304 SER A N 1
ATOM 1452 C CA . SER A 1 202 ? 42.871 -34.553 17.313 1.00 70.36 304 SER A CA 1
ATOM 1453 C C . SER A 1 202 ? 43.356 -35.210 16.054 1.00 67.70 304 SER A C 1
ATOM 1454 O O . SER A 1 202 ? 43.075 -36.369 15.801 1.00 67.26 304 SER A O 1
ATOM 1457 N N . GLY A 1 203 ? 44.074 -34.458 15.245 1.00 68.45 305 GLY A N 1
ATOM 1458 C CA . GLY A 1 203 ? 44.535 -35.024 13.997 1.00 68.77 305 GLY A CA 1
ATOM 1459 C C . GLY A 1 203 ? 43.578 -34.666 12.869 1.00 68.95 305 GLY A C 1
ATOM 1460 O O . GLY A 1 203 ? 43.834 -34.951 11.694 1.00 67.95 305 GLY A O 1
ATOM 1461 N N . ALA A 1 204 ? 42.448 -34.068 13.223 1.00 66.70 306 ALA A N 1
ATOM 1462 C CA . ALA A 1 204 ? 41.509 -33.657 12.210 1.00 65.16 306 ALA A CA 1
ATOM 1463 C C . ALA A 1 204 ? 41.291 -32.153 12.351 1.00 65.53 306 ALA A C 1
ATOM 1464 O O . ALA A 1 204 ? 41.789 -31.512 13.262 1.00 64.86 306 ALA A O 1
ATOM 1466 N N . SER A 1 205 ? 40.532 -31.590 11.438 1.00 61.71 307 SER A N 1
ATOM 1467 C CA . SER A 1 205 ? 40.334 -30.177 11.450 1.00 56.33 307 SER A CA 1
ATOM 1468 C C . SER A 1 205 ? 39.818 -29.508 12.704 1.00 57.97 307 SER A C 1
ATOM 1469 O O . SER A 1 205 ? 38.838 -29.928 13.305 1.00 57.67 307 SER A O 1
ATOM 1472 N N . SER A 1 206 ? 40.511 -28.457 13.108 1.00 58.05 308 SER A N 1
ATOM 1473 C CA . SER A 1 206 ? 40.040 -27.668 14.211 1.00 60.25 308 SER A CA 1
ATOM 1474 C C . SER A 1 206 ? 40.231 -26.206 13.869 1.00 54.47 308 SER A C 1
ATOM 1475 O O . SER A 1 206 ? 40.539 -25.395 14.711 1.00 56.65 308 SER A O 1
ATOM 1478 N N . GLY A 1 207 ? 40.053 -25.860 12.611 1.00 52.32 309 GLY A N 1
ATOM 1479 C CA . GLY A 1 207 ? 40.165 -24.460 12.282 1.00 52.23 309 GLY A CA 1
ATOM 1480 C C . GLY A 1 207 ? 41.486 -23.840 11.882 1.00 54.50 309 GLY A C 1
ATOM 1481 O O . GLY A 1 207 ? 41.470 -22.650 11.535 1.00 53.73 309 GLY A O 1
ATOM 1482 N N . VAL A 1 208 ? 42.618 -24.545 11.969 1.00 50.89 310 VAL A N 1
ATOM 1483 C CA . VAL A 1 208 ? 43.823 -23.897 11.473 1.00 53.62 310 VAL A CA 1
ATOM 1484 C C . VAL A 1 208 ? 44.632 -24.775 10.521 1.00 54.78 310 VAL A C 1
ATOM 1485 O O . VAL A 1 208 ? 45.359 -25.713 10.890 1.00 55.53 310 VAL A O 1
ATOM 1489 N N . GLY A 1 209 ? 44.418 -24.461 9.248 1.00 54.04 311 GLY A N 1
ATOM 1490 C CA . GLY A 1 209 ? 45.068 -25.159 8.180 1.00 52.53 311 GLY A CA 1
ATOM 1491 C C . GLY A 1 209 ? 46.019 -24.243 7.461 1.00 55.21 311 GLY A C 1
ATOM 1492 O O . GLY A 1 209 ? 45.800 -23.021 7.383 1.00 55.21 311 GLY A O 1
ATOM 1493 N N . PHE A 1 210 ? 47.078 -24.848 6.924 1.00 54.54 312 PHE A N 1
ATOM 1494 C CA . PHE A 1 210 ? 48.072 -24.101 6.202 1.00 56.64 312 PHE A CA 1
ATOM 1495 C C . PHE A 1 210 ? 48.216 -24.573 4.783 1.00 58.81 312 PHE A C 1
ATOM 1496 O O . PHE A 1 210 ? 48.107 -25.761 4.505 1.00 63.61 312 PHE A O 1
ATOM 1504 N N . SER A 1 211 ? 48.445 -23.635 3.876 1.00 62.87 313 SER A N 1
ATOM 1505 C CA . SER A 1 211 ? 48.687 -23.982 2.483 1.00 67.73 313 SER A CA 1
ATOM 1506 C C . SER A 1 211 ? 49.801 -23.102 1.911 1.00 68.45 313 SER A C 1
ATOM 1507 O O . SER A 1 211 ? 49.826 -21.887 2.142 1.00 70.89 313 SER A O 1
ATOM 1510 N N . ILE A 1 212 ? 50.738 -23.744 1.206 1.00 66.19 314 ILE A N 1
ATOM 1511 C CA . ILE A 1 212 ? 51.875 -23.070 0.586 1.00 65.43 314 ILE A CA 1
ATOM 1512 C C . ILE A 1 212 ? 51.335 -22.141 -0.491 1.00 64.97 314 ILE A C 1
ATOM 1513 O O . ILE A 1 212 ? 50.494 -22.547 -1.288 1.00 62.39 314 ILE A O 1
ATOM 1518 N N . PRO A 1 213 ? 51.805 -20.879 -0.517 1.00 66.09 315 PRO A N 1
ATOM 1519 C CA . PRO A 1 213 ? 51.390 -19.836 -1.472 1.00 64.48 315 PRO A CA 1
ATOM 1520 C C . PRO A 1 213 ? 51.697 -20.156 -2.918 1.00 65.72 315 PRO A C 1
ATOM 1521 O O . PRO A 1 213 ? 52.752 -20.688 -3.215 1.00 66.00 315 PRO A O 1
ATOM 1525 N N . VAL A 1 214 ? 50.767 -19.816 -3.809 1.00 65.56 316 VAL A N 1
ATOM 1526 C CA . VAL A 1 214 ? 50.927 -20.079 -5.234 1.00 66.37 316 VAL A CA 1
ATOM 1527 C C . VAL A 1 214 ? 52.202 -19.507 -5.852 1.00 69.05 316 VAL A C 1
ATOM 1528 O O . VAL A 1 214 ? 52.788 -20.127 -6.744 1.00 66.14 316 VAL A O 1
ATOM 1532 N N . ASP A 1 215 ? 52.617 -18.326 -5.390 1.00 72.94 317 ASP A N 1
ATOM 1533 C CA . ASP A 1 215 ? 53.828 -17.690 -5.895 1.00 73.77 317 ASP A CA 1
ATOM 1534 C C . ASP A 1 215 ? 54.986 -18.655 -5.702 1.00 75.99 317 ASP A C 1
ATOM 1535 O O . ASP A 1 215 ? 55.762 -18.898 -6.629 1.00 78.18 317 ASP A O 1
ATOM 1540 N N . THR A 1 216 ? 55.097 -19.213 -4.502 1.00 74.11 318 THR A N 1
ATOM 1541 C CA . THR A 1 216 ? 56.152 -20.175 -4.218 1.00 75.26 318 THR A CA 1
ATOM 1542 C C . THR A 1 216 ? 55.953 -21.430 -5.090 1.00 79.06 318 THR A C 1
ATOM 1543 O O . THR A 1 216 ? 56.921 -22.002 -5.599 1.00 81.92 318 THR A O 1
ATOM 1547 N N . VAL A 1 217 ? 54.696 -21.845 -5.267 1.00 81.95 319 VAL A N 1
ATOM 1548 C CA . VAL A 1 217 ? 54.373 -23.041 -6.054 1.00 80.94 319 VAL A CA 1
ATOM 1549 C C . VAL A 1 217 ? 54.639 -22.827 -7.530 1.00 82.42 319 VAL A C 1
ATOM 1550 O O . VAL A 1 217 ? 55.175 -23.717 -8.195 1.00 82.72 319 VAL A O 1
ATOM 1554 N N . GLY A 1 218 ? 54.261 -21.650 -8.030 1.00 82.28 320 GLY A N 1
ATOM 1555 C CA . GLY A 1 218 ? 54.482 -21.328 -9.428 1.00 83.79 320 GLY A CA 1
ATOM 1556 C C . GLY A 1 218 ? 55.936 -21.568 -9.794 1.00 84.87 320 GLY A C 1
ATOM 1557 O O . GLY A 1 218 ? 56.248 -22.287 -10.750 1.00 85.00 320 GLY A O 1
ATOM 1558 N N . GLY A 1 219 ? 56.834 -20.984 -9.008 1.00 82.33 321 GLY A N 1
ATOM 1559 C CA . GLY A 1 219 ? 58.249 -21.141 -9.265 1.00 79.39 321 GLY A CA 1
ATOM 1560 C C . GLY A 1 219 ? 58.704 -22.580 -9.297 1.00 78.68 321 GLY A C 1
ATOM 1561 O O . GLY A 1 219 ? 59.246 -23.044 -10.289 1.00 77.98 321 GLY A O 1
ATOM 1562 N N . ILE A 1 220 ? 58.486 -23.291 -8.205 1.00 77.09 322 ILE A N 1
ATOM 1563 C CA . ILE A 1 220 ? 58.889 -24.683 -8.113 1.00 76.84 322 ILE A CA 1
ATOM 1564 C C . ILE A 1 220 ? 58.321 -25.615 -9.217 1.00 77.86 322 ILE A C 1
ATOM 1565 O O . ILE A 1 220 ? 59.026 -26.514 -9.705 1.00 72.42 322 ILE A O 1
ATOM 1570 N N . VAL A 1 221 ? 57.067 -25.417 -9.625 1.00 77.60 323 VAL A N 1
ATOM 1571 C CA . VAL A 1 221 ? 56.512 -26.290 -10.655 1.00 79.63 323 VAL A CA 1
ATOM 1572 C C . VAL A 1 221 ? 57.315 -26.047 -11.912 1.00 85.26 323 VAL A C 1
ATOM 1573 O O . VAL A 1 221 ? 57.804 -26.991 -12.551 1.00 87.06 323 VAL A O 1
ATOM 1577 N N . ASP A 1 222 ? 57.452 -24.767 -12.249 1.00 86.50 324 ASP A N 1
ATOM 1578 C CA . ASP A 1 222 ? 58.213 -24.339 -13.412 1.00 87.28 324 ASP A CA 1
ATOM 1579 C C . ASP A 1 222 ? 59.588 -25.022 -13.416 1.00 87.40 324 ASP A C 1
ATOM 1580 O O . ASP A 1 222 ? 59.924 -25.745 -14.357 1.00 85.93 324 ASP A O 1
ATOM 1585 N N . GLN A 1 223 ? 60.374 -24.806 -12.364 1.00 85.23 325 GLN A N 1
ATOM 1586 C CA . GLN A 1 223 ? 61.678 -25.436 -12.267 1.00 88.91 325 GLN A CA 1
ATOM 1587 C C . GLN A 1 223 ? 61.582 -26.938 -12.516 1.00 90.31 325 GLN A C 1
ATOM 1588 O O . GLN A 1 223 ? 62.217 -27.467 -13.428 1.00 94.19 325 GLN A O 1
ATOM 1594 N N . LEU A 1 224 ? 60.797 -27.630 -11.700 1.00 88.47 326 LEU A N 1
ATOM 1595 C CA . LEU A 1 224 ? 60.657 -29.067 -11.849 1.00 87.96 326 LEU A CA 1
ATOM 1596 C C . LEU A 1 224 ? 60.354 -29.502 -13.273 1.00 88.94 326 LEU A C 1
ATOM 1597 O O . LEU A 1 224 ? 60.958 -30.444 -13.784 1.00 89.81 326 LEU A O 1
ATOM 1602 N N . VAL A 1 225 ? 59.416 -28.830 -13.922 1.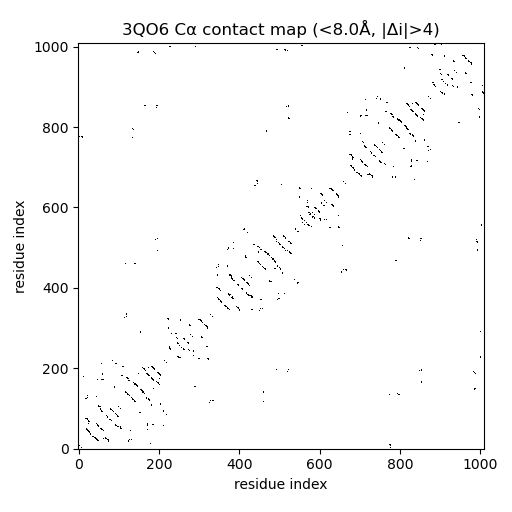00 90.10 327 VAL A N 1
ATOM 1603 C CA . VAL A 1 225 ? 59.076 -29.207 -15.285 1.00 91.24 327 VAL A CA 1
ATOM 1604 C C . VAL A 1 225 ? 60.341 -29.226 -16.156 1.00 94.10 327 VAL A C 1
ATOM 1605 O O . VAL A 1 225 ? 60.604 -30.199 -16.879 1.00 94.87 327 VAL A O 1
ATOM 1609 N N . ARG A 1 226 ? 61.140 -28.170 -16.041 1.00 94.64 328 ARG A N 1
ATOM 1610 C CA . ARG A 1 226 ? 62.352 -28.029 -16.831 1.00 95.55 328 ARG A CA 1
ATOM 1611 C C . ARG A 1 226 ? 63.606 -28.790 -16.384 1.00 97.17 328 ARG A C 1
ATOM 1612 O O . ARG A 1 226 ? 64.148 -29.592 -17.146 1.00 96.45 328 ARG A O 1
ATOM 1620 N N . PHE A 1 227 ? 64.081 -28.566 -15.166 1.00 98.32 329 PHE A N 1
ATOM 1621 C CA . PHE A 1 227 ? 65.296 -29.259 -14.733 1.00 100.50 329 PHE A CA 1
ATOM 1622 C C . PHE A 1 227 ? 65.030 -30.512 -13.889 1.00 100.14 329 PHE A C 1
ATOM 1623 O O . PHE A 1 227 ? 65.970 -31.150 -13.395 1.00 99.72 329 PHE A O 1
ATOM 1631 N N . GLY A 1 228 ? 63.751 -30.859 -13.736 1.00 98.08 330 GLY A N 1
ATOM 1632 C CA . GLY A 1 228 ? 63.371 -32.027 -12.958 1.00 95.53 330 GLY A CA 1
ATOM 1633 C C . GLY A 1 228 ? 63.884 -31.996 -11.532 1.00 95.60 330 GLY A C 1
ATOM 1634 O O . GLY A 1 228 ? 64.030 -33.033 -10.893 1.00 96.95 330 GLY A O 1
ATOM 1635 N N . LYS A 1 229 ? 64.159 -30.800 -11.033 1.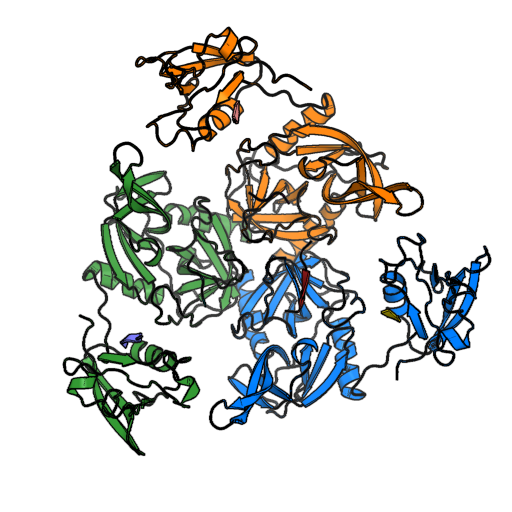00 96.33 331 LYS A N 1
ATOM 1636 C CA . LYS A 1 229 ? 64.668 -30.612 -9.675 1.00 98.37 331 LYS A CA 1
ATOM 1637 C C . LYS A 1 229 ? 64.958 -29.126 -9.549 1.00 98.76 331 LYS A C 1
ATOM 1638 O O . LYS A 1 229 ? 65.205 -28.457 -10.545 1.00 99.12 331 LYS A O 1
ATOM 1644 N N . VAL A 1 230 ? 64.926 -28.590 -8.342 1.00 100.91 332 VAL A N 1
ATOM 1645 C CA . VAL A 1 230 ? 65.232 -27.176 -8.218 1.00 104.66 332 VAL A CA 1
ATOM 1646 C C . VAL A 1 230 ? 66.485 -26.976 -7.388 1.00 105.18 332 VAL A C 1
ATOM 1647 O O . VAL A 1 230 ? 66.656 -27.563 -6.326 1.00 105.87 332 VAL A O 1
ATOM 1651 N N . THR A 1 231 ? 67.368 -26.138 -7.897 1.00 107.00 333 THR A N 1
ATOM 1652 C CA . THR A 1 231 ? 68.619 -25.860 -7.227 1.00 108.57 333 THR A CA 1
ATOM 1653 C C . THR A 1 231 ? 68.442 -24.868 -6.069 1.00 108.11 333 THR A C 1
ATOM 1654 O O . THR A 1 231 ? 67.764 -23.843 -6.202 1.00 104.77 333 THR A O 1
ATOM 1658 N N . ARG A 1 232 ? 69.045 -25.206 -4.930 1.00 108.41 334 ARG A N 1
ATOM 1659 C CA . ARG A 1 232 ? 68.980 -24.382 -3.728 1.00 107.50 334 ARG A CA 1
ATOM 1660 C C . ARG A 1 232 ? 70.375 -24.091 -3.202 1.00 104.39 334 ARG A C 1
ATOM 1661 O O . ARG A 1 232 ? 71.256 -24.951 -3.213 1.00 102.23 334 ARG A O 1
ATOM 1669 N N . PRO A 1 233 ? 70.586 -22.863 -2.727 1.00 101.24 335 PRO A N 1
ATOM 1670 C CA . PRO A 1 233 ? 71.875 -22.455 -2.188 1.00 98.41 335 PRO A CA 1
ATOM 1671 C C . PRO A 1 233 ? 72.070 -23.076 -0.822 1.00 96.13 335 PRO A C 1
ATOM 1672 O O . PRO A 1 233 ? 71.137 -23.169 -0.036 1.00 92.15 335 PRO A O 1
ATOM 1676 N N . ILE A 1 234 ? 73.287 -23.510 -0.546 1.00 97.12 336 ILE A N 1
ATOM 1677 C CA . ILE A 1 234 ? 73.589 -24.101 0.742 1.00 98.81 336 ILE A CA 1
ATOM 1678 C C . ILE A 1 234 ? 74.779 -23.367 1.293 1.00 98.56 336 ILE A C 1
ATOM 1679 O O . ILE A 1 234 ? 75.621 -22.867 0.546 1.00 97.16 336 ILE A O 1
ATOM 1684 N N . LEU A 1 235 ? 74.837 -23.320 2.613 1.00 98.31 337 LEU A N 1
ATOM 1685 C CA . LEU A 1 235 ? 75.909 -22.661 3.324 1.00 96.75 337 LEU A CA 1
ATOM 1686 C C . LEU A 1 235 ? 77.054 -23.658 3.508 1.00 97.40 337 LEU A C 1
ATOM 1687 O O . LEU A 1 235 ? 78.230 -23.290 3.459 1.00 99.39 337 LEU A O 1
ATOM 1692 N N . GLY A 1 236 ? 76.699 -24.927 3.692 1.00 96.94 338 GLY A N 1
ATOM 1693 C CA . GLY A 1 236 ? 77.703 -25.955 3.884 1.00 95.63 338 GLY A CA 1
ATOM 1694 C C . GLY A 1 236 ? 77.954 -26.146 5.363 1.00 95.03 338 GLY A C 1
ATOM 1695 O O . GLY A 1 236 ? 79.060 -26.478 5.789 1.00 95.08 338 GLY A O 1
ATOM 1696 N N . ILE A 1 237 ? 76.912 -25.937 6.152 1.00 92.71 339 ILE A N 1
ATOM 1697 C CA . ILE A 1 237 ? 77.036 -26.078 7.576 1.00 94.05 339 ILE A CA 1
ATOM 1698 C C . ILE A 1 237 ? 76.013 -27.050 8.197 1.00 95.68 339 ILE A C 1
ATOM 1699 O O . ILE A 1 237 ? 74.891 -27.198 7.709 1.00 96.87 339 ILE A O 1
ATOM 1704 N N . LYS A 1 238 ? 76.432 -27.747 9.252 1.00 95.61 340 LYS A N 1
ATOM 1705 C CA . LYS A 1 238 ? 75.566 -28.662 9.995 1.00 95.82 340 LYS A CA 1
ATOM 1706 C C . LYS A 1 238 ? 75.548 -28.028 11.354 1.00 94.60 340 LYS A C 1
ATOM 1707 O O . LYS A 1 238 ? 76.591 -27.665 11.871 1.00 93.90 340 LYS A O 1
ATOM 1713 N N . PHE A 1 239 ? 74.373 -27.881 11.936 1.00 97.09 341 PHE A N 1
ATOM 1714 C CA . PHE A 1 239 ? 74.298 -27.265 13.235 1.00 101.55 341 PHE A CA 1
ATOM 1715 C C . PHE A 1 239 ? 73.372 -27.954 14.201 1.00 106.15 341 PHE A C 1
ATOM 1716 O O . PHE A 1 239 ? 72.582 -28.813 13.822 1.00 106.01 341 PHE A O 1
ATOM 1724 N N . ALA A 1 240 ? 73.485 -27.546 15.460 1.00 112.01 342 ALA A N 1
ATOM 1725 C CA . ALA A 1 240 ? 72.697 -28.097 16.546 1.00 116.86 342 ALA A CA 1
ATOM 1726 C C . ALA A 1 240 ? 71.335 -27.427 16.628 1.00 119.91 342 ALA A C 1
ATOM 1727 O O . ALA A 1 240 ? 71.192 -26.255 16.282 1.00 121.24 342 ALA A O 1
ATOM 1729 N N . PRO A 1 241 ? 70.320 -28.167 17.104 1.00 122.57 343 PRO A N 1
ATOM 1730 C CA . PRO A 1 241 ? 68.936 -27.709 17.263 1.00 124.00 343 PRO A CA 1
ATOM 1731 C C . PRO A 1 241 ? 68.783 -26.649 18.343 1.00 125.46 343 PRO A C 1
ATOM 1732 O O . PRO A 1 241 ? 69.607 -26.544 19.248 1.00 124.97 343 PRO A O 1
ATOM 1736 N N . ASP A 1 242 ? 67.710 -25.878 18.252 1.00 127.00 344 ASP A N 1
ATOM 1737 C CA . ASP A 1 242 ? 67.456 -24.821 19.215 1.00 130.17 344 ASP A CA 1
ATOM 1738 C C . ASP A 1 242 ? 67.381 -25.337 20.637 1.00 131.45 344 ASP A C 1
ATOM 1739 O O . ASP A 1 242 ? 67.510 -24.566 21.590 1.00 131.19 344 ASP A O 1
ATOM 1744 N N . GLN A 1 243 ? 67.184 -26.644 20.780 1.00 132.97 345 GLN A N 1
ATOM 1745 C CA . GLN A 1 243 ? 67.083 -27.232 22.102 1.00 134.49 345 GLN A CA 1
ATOM 1746 C C . GLN A 1 243 ? 68.435 -27.635 22.702 1.00 135.51 345 GLN A C 1
ATOM 1747 O O . GLN A 1 243 ? 68.538 -27.841 23.909 1.00 136.01 345 GLN A O 1
ATOM 1753 N N . SER A 1 244 ? 69.471 -27.741 21.874 1.00 136.81 346 SER A N 1
ATOM 1754 C CA . SER A 1 244 ? 70.807 -28.095 22.375 1.00 138.29 346 SER A CA 1
ATOM 1755 C C . SER A 1 244 ? 71.647 -26.825 22.587 1.00 139.72 346 SER A C 1
ATOM 1756 O O . SER A 1 244 ? 72.738 -26.868 23.159 1.00 138.44 346 SER A O 1
ATOM 1759 N N . VAL A 1 245 ? 71.120 -25.700 22.114 1.00 141.27 347 VAL A N 1
ATOM 1760 C CA . VAL A 1 245 ? 71.781 -24.407 22.228 1.00 141.93 347 VAL A CA 1
ATOM 1761 C C . VAL A 1 245 ? 71.228 -23.724 23.470 1.00 143.84 347 VAL A C 1
ATOM 1762 O O . VAL A 1 245 ? 71.472 -22.542 23.706 1.00 143.56 347 VAL A O 1
ATOM 1766 N N . GLU A 1 246 ? 70.482 -24.493 24.259 1.00 146.20 348 GLU A N 1
ATOM 1767 C CA . GLU A 1 246 ? 69.848 -24.003 25.481 1.00 148.36 348 GLU A CA 1
ATOM 1768 C C . GLU A 1 246 ? 70.740 -24.074 26.713 1.00 149.19 348 GLU A C 1
ATOM 1769 O O . GLU A 1 246 ? 71.112 -23.049 27.284 1.00 149.59 348 GLU A O 1
ATOM 1775 N N . GLN A 1 247 ? 71.042 -25.299 27.136 1.00 150.02 349 GLN A N 1
ATOM 1776 C CA . GLN A 1 247 ? 71.879 -25.553 28.310 1.00 150.87 349 GLN A CA 1
ATOM 1777 C C . GLN A 1 247 ? 73.230 -24.843 28.233 1.00 150.02 349 GLN A C 1
ATOM 1778 O O . GLN A 1 247 ? 73.726 -24.326 29.236 1.00 149.64 349 GLN A O 1
ATOM 1784 N N . LEU A 1 248 ? 73.834 -24.836 27.047 1.00 148.63 350 LEU A N 1
ATOM 1785 C CA . LEU A 1 248 ? 75.104 -24.150 26.861 1.00 147.09 350 LEU A CA 1
ATOM 1786 C C . LEU A 1 248 ? 74.787 -22.674 27.078 1.00 146.82 350 LEU A C 1
ATOM 1787 O O . LEU A 1 248 ? 75.624 -21.904 27.548 1.00 146.62 350 LEU A O 1
ATOM 1792 N N . GLY A 1 249 ? 73.558 -22.303 26.720 1.00 147.39 351 GLY A N 1
ATOM 1793 C CA . GLY A 1 249 ? 73.051 -20.953 26.928 1.00 146.62 351 GLY A CA 1
ATOM 1794 C C . GLY A 1 249 ? 73.424 -19.735 26.102 1.00 145.32 351 GLY A C 1
ATOM 1795 O O . GLY A 1 249 ? 73.757 -18.705 26.685 1.00 145.27 351 GLY A O 1
ATOM 1796 N N . VAL A 1 250 ? 73.355 -19.804 24.775 1.00 143.96 352 VAL A N 1
ATOM 1797 C CA . VAL A 1 250 ? 73.698 -18.623 23.989 1.00 141.96 352 VAL A CA 1
ATOM 1798 C C . VAL A 1 250 ? 72.963 -18.440 22.682 1.00 139.51 352 VAL A C 1
ATOM 1799 O O . VAL A 1 250 ? 72.742 -19.387 21.926 1.00 137.13 352 VAL A O 1
ATOM 1803 N N . SER A 1 251 ? 72.607 -17.184 22.431 1.00 137.99 353 SER A N 1
ATOM 1804 C CA . SER A 1 251 ? 71.911 -16.796 21.217 1.00 136.36 353 SER A CA 1
ATOM 1805 C C . SER A 1 251 ? 72.827 -17.085 20.038 1.00 133.60 353 SER A C 1
ATOM 1806 O O . SER A 1 251 ? 73.984 -16.650 20.008 1.00 133.27 353 SER A O 1
ATOM 1809 N N . GLY A 1 252 ? 72.309 -17.830 19.071 1.00 129.83 354 GLY A N 1
ATOM 1810 C CA . GLY A 1 252 ? 73.100 -18.153 17.905 1.00 123.00 354 GLY A CA 1
ATOM 1811 C C . GLY A 1 252 ? 72.955 -19.592 17.465 1.00 118.39 354 GLY A C 1
ATOM 1812 O O . GLY A 1 252 ? 72.412 -20.444 18.181 1.00 118.24 354 GLY A O 1
ATOM 1813 N N . VAL A 1 253 ? 73.448 -19.845 16.262 1.00 112.37 355 VAL A N 1
ATOM 1814 C CA . VAL A 1 253 ? 73.419 -21.156 15.647 1.00 107.74 355 VAL A CA 1
ATOM 1815 C C . VAL A 1 253 ? 74.831 -21.695 15.720 1.00 106.11 355 VAL A C 1
ATOM 1816 O O . VAL A 1 253 ? 75.711 -21.184 15.042 1.00 105.44 355 VAL A O 1
ATOM 1820 N N . LEU A 1 254 ? 75.050 -22.719 16.541 1.00 105.02 356 LEU A N 1
ATOM 1821 C CA . LEU A 1 254 ? 76.377 -23.315 16.693 1.00 103.52 356 LEU A CA 1
ATOM 1822 C C . LEU A 1 254 ? 76.772 -24.208 15.528 1.00 103.41 356 LEU A C 1
ATOM 1823 O O . LEU A 1 254 ? 76.045 -25.131 15.183 1.00 105.90 356 LEU A O 1
ATOM 1828 N N . VAL A 1 255 ? 77.937 -23.947 14.945 1.00 102.06 357 VAL A N 1
ATOM 1829 C CA . VAL A 1 255 ? 78.439 -24.741 13.831 1.00 99.98 357 VAL A CA 1
ATOM 1830 C C . VAL A 1 255 ? 79.022 -26.059 14.358 1.00 100.62 357 VAL A C 1
ATOM 1831 O O . VAL A 1 255 ? 79.948 -26.050 15.162 1.00 100.49 357 VAL A O 1
ATOM 1835 N N . LEU A 1 256 ? 78.476 -27.188 13.909 1.00 101.76 358 LEU A N 1
ATOM 1836 C CA . LEU A 1 256 ? 78.952 -28.495 14.360 1.00 101.71 358 LEU A CA 1
ATOM 1837 C C . LEU A 1 256 ? 79.829 -29.201 13.353 1.00 100.78 358 LEU A C 1
ATOM 1838 O O . LEU A 1 256 ? 80.517 -30.153 13.696 1.00 99.72 358 LEU A O 1
ATOM 1843 N N . ASP A 1 257 ? 79.790 -28.755 12.105 1.00 101.19 359 ASP A N 1
ATOM 1844 C CA . ASP A 1 257 ? 80.627 -29.355 11.077 1.00 104.73 359 ASP A CA 1
ATOM 1845 C C . ASP A 1 257 ? 80.610 -28.614 9.756 1.00 107.18 359 ASP A C 1
ATOM 1846 O O . ASP A 1 257 ? 79.598 -28.612 9.059 1.00 109.25 359 ASP A O 1
ATOM 1851 N N . ALA A 1 258 ? 81.730 -27.997 9.396 1.00 108.53 360 ALA A N 1
ATOM 1852 C CA . ALA A 1 258 ? 81.808 -27.293 8.124 1.00 109.25 360 ALA A CA 1
ATOM 1853 C C . ALA A 1 258 ? 82.693 -28.084 7.170 1.00 109.26 360 ALA A C 1
ATOM 1854 O O . ALA A 1 258 ? 83.905 -27.898 7.128 1.00 107.60 360 ALA A O 1
ATOM 1856 N N . PRO A 1 259 ? 82.091 -28.995 6.399 1.00 111.35 361 PRO A N 1
ATOM 1857 C CA . PRO A 1 259 ? 82.833 -29.813 5.442 1.00 115.31 361 PRO A CA 1
ATOM 1858 C C . PRO A 1 259 ? 83.762 -28.943 4.605 1.00 119.95 361 PRO A C 1
ATOM 1859 O O . PRO A 1 259 ? 83.315 -28.009 3.940 1.00 121.47 361 PRO A O 1
ATOM 1863 N N . PRO A 1 260 ? 85.073 -29.221 4.648 1.00 123.32 362 PRO A N 1
ATOM 1864 C CA . PRO A 1 260 ? 86.045 -28.444 3.879 1.00 125.47 362 PRO A CA 1
ATOM 1865 C C . PRO A 1 260 ? 85.630 -28.206 2.425 1.00 127.04 362 PRO A C 1
ATOM 1866 O O . PRO A 1 260 ? 86.130 -27.292 1.768 1.00 126.80 362 PRO A O 1
ATOM 1870 N N . SER A 1 261 ? 84.714 -29.028 1.926 1.00 128.56 363 SER A N 1
ATOM 1871 C CA . SER A 1 261 ? 84.229 -28.864 0.561 1.00 130.54 363 SER A CA 1
ATOM 1872 C C . SER A 1 261 ? 83.078 -27.842 0.554 1.00 132.00 363 SER A C 1
ATOM 1873 O O . SER A 1 261 ? 83.079 -26.894 -0.240 1.00 133.12 363 SER A O 1
ATOM 1876 N N . GLY A 1 262 ? 82.115 -28.033 1.458 1.00 131.74 364 GLY A N 1
ATOM 1877 C CA . GLY A 1 262 ? 80.971 -27.138 1.560 1.00 128.76 364 GLY A CA 1
ATOM 1878 C C . GLY A 1 262 ? 81.363 -25.715 1.910 1.00 126.67 364 GLY A C 1
ATOM 1879 O O . GLY A 1 262 ? 81.838 -25.462 3.017 1.00 127.04 364 GLY A O 1
ATOM 1880 N N . PRO A 1 263 ? 81.138 -24.762 0.991 1.00 123.91 365 PRO A N 1
ATOM 1881 C CA . PRO A 1 263 ? 81.442 -23.335 1.112 1.00 121.33 365 PRO A CA 1
ATOM 1882 C C . PRO A 1 263 ? 81.873 -22.823 2.482 1.00 118.87 365 PRO A C 1
ATOM 1883 O O . PRO A 1 263 ? 82.944 -22.248 2.609 1.00 118.47 365 PRO A O 1
ATOM 1887 N N . ALA A 1 264 ? 81.051 -23.024 3.503 1.00 116.33 366 ALA A N 1
ATOM 1888 C CA . ALA A 1 264 ? 81.394 -22.560 4.844 1.00 115.89 366 ALA A CA 1
ATOM 1889 C C . ALA A 1 264 ? 82.772 -23.034 5.303 1.00 116.35 366 ALA A C 1
ATOM 1890 O O . ALA A 1 264 ? 83.491 -22.311 5.996 1.00 114.03 366 ALA A O 1
ATOM 1892 N N . GLY A 1 265 ? 83.122 -24.262 4.928 1.00 118.38 367 GLY A N 1
ATOM 1893 C CA . GLY A 1 265 ? 84.410 -24.832 5.300 1.00 119.62 367 GLY A CA 1
ATOM 1894 C C . GLY A 1 265 ? 85.535 -24.215 4.493 1.00 119.35 367 GLY A C 1
ATOM 1895 O O . GLY A 1 265 ? 86.624 -23.969 5.012 1.00 119.13 367 GLY A O 1
ATOM 1896 N N . LYS A 1 266 ? 85.267 -23.986 3.210 1.00 118.87 368 LYS A N 1
ATOM 1897 C CA . LYS A 1 266 ? 86.227 -23.350 2.321 1.00 117.40 368 LYS A CA 1
ATOM 1898 C C . LYS A 1 266 ? 86.610 -22.032 2.992 1.00 116.35 368 LYS A C 1
ATOM 1899 O O . LYS A 1 266 ? 87.783 -21.701 3.104 1.00 117.13 368 LYS A O 1
ATOM 1905 N N . ALA A 1 267 ? 85.595 -21.297 3.446 1.00 114.40 369 ALA A N 1
ATOM 1906 C CA . ALA A 1 267 ? 85.768 -19.993 4.080 1.00 113.54 369 ALA A CA 1
ATOM 1907 C C . ALA A 1 267 ? 86.486 -19.972 5.427 1.00 113.79 369 ALA A C 1
ATOM 1908 O O . ALA A 1 267 ? 87.036 -18.936 5.808 1.00 114.61 369 ALA A O 1
ATOM 1910 N N . GLY A 1 268 ? 86.468 -21.079 6.167 1.00 111.10 370 GLY A N 1
ATOM 1911 C CA . GLY A 1 268 ? 87.166 -21.079 7.439 1.00 109.75 370 GLY A CA 1
ATOM 1912 C C . GLY A 1 268 ? 86.348 -21.116 8.717 1.00 110.87 370 GLY A C 1
ATOM 1913 O O . GLY A 1 268 ? 86.779 -20.606 9.760 1.00 111.70 370 GLY A O 1
ATOM 1914 N N . LEU A 1 269 ? 85.161 -21.703 8.649 1.00 109.66 371 LEU A N 1
ATOM 1915 C CA . LEU A 1 269 ? 84.334 -21.824 9.836 1.00 106.01 371 LEU A CA 1
ATOM 1916 C C . LEU A 1 269 ? 84.864 -23.038 10.576 1.00 104.84 371 LEU A C 1
ATOM 1917 O O . LEU A 1 269 ? 85.207 -24.046 9.969 1.00 102.55 371 LEU A O 1
ATOM 1922 N N . GLN A 1 270 ? 84.937 -22.950 11.891 1.00 106.37 372 GLN A N 1
ATOM 1923 C CA . GLN A 1 270 ? 85.441 -24.072 12.659 1.00 108.43 372 GLN A CA 1
ATOM 1924 C C . GLN A 1 270 ? 84.343 -24.841 13.373 1.00 108.07 372 GLN A C 1
ATOM 1925 O O . GLN A 1 270 ? 83.521 -24.272 14.105 1.00 107.30 372 GLN A O 1
ATOM 1931 N N . SER A 1 271 ? 84.350 -26.149 13.145 1.00 106.58 373 SER A N 1
ATOM 1932 C CA . SER A 1 271 ? 83.372 -27.069 13.717 1.00 104.35 373 SER A CA 1
ATOM 1933 C C . SER A 1 271 ? 83.606 -27.344 15.202 1.00 104.97 373 SER A C 1
ATOM 1934 O O . SER A 1 271 ? 84.687 -27.085 15.730 1.00 104.46 373 SER A O 1
ATOM 1937 N N . THR A 1 272 ? 82.593 -27.874 15.879 1.00 106.99 374 THR A N 1
ATOM 1938 C CA . THR A 1 272 ? 82.744 -28.195 17.293 1.00 107.47 374 THR A CA 1
ATOM 1939 C C . THR A 1 272 ? 83.597 -29.447 17.423 1.00 110.20 374 THR A C 1
ATOM 1940 O O . THR A 1 272 ? 83.501 -30.353 16.591 1.00 109.44 374 THR A O 1
ATOM 1944 N N . LYS A 1 273 ? 84.419 -29.497 18.471 1.00 112.45 375 LYS A N 1
ATOM 1945 C CA . LYS A 1 273 ? 85.306 -30.630 18.714 1.00 113.92 375 LYS A CA 1
ATOM 1946 C C . LYS A 1 273 ? 85.364 -31.046 20.184 1.00 115.71 375 LYS A C 1
ATOM 1947 O O . LYS A 1 273 ? 84.769 -30.413 21.060 1.00 112.47 375 LYS A O 1
ATOM 1953 N N . ARG A 1 274 ? 86.103 -32.118 20.440 1.00 119.94 376 ARG A N 1
ATOM 1954 C CA . ARG A 1 274 ? 86.269 -32.638 21.791 1.00 125.55 376 ARG A CA 1
ATOM 1955 C C . ARG A 1 274 ? 87.744 -32.639 22.180 1.00 127.68 376 ARG A C 1
ATOM 1956 O O . ARG A 1 274 ? 88.550 -33.320 21.540 1.00 126.53 376 ARG A O 1
ATOM 1964 N N . ASP A 1 275 ? 88.088 -31.889 23.230 1.00 130.26 377 ASP A N 1
ATOM 1965 C CA . ASP A 1 275 ? 89.478 -31.794 23.693 1.00 133.52 377 ASP A CA 1
ATOM 1966 C C . ASP A 1 275 ? 90.038 -33.126 24.218 1.00 136.71 377 ASP A C 1
ATOM 1967 O O . ASP A 1 275 ? 89.282 -34.073 24.456 1.00 138.35 377 ASP A O 1
ATOM 1972 N N . GLY A 1 276 ? 91.360 -33.190 24.388 1.00 138.33 378 GLY A N 1
ATOM 1973 C CA . GLY A 1 276 ? 92.007 -34.400 24.871 1.00 139.50 378 GLY A CA 1
ATOM 1974 C C . GLY A 1 276 ? 91.190 -35.229 25.849 1.00 140.92 378 GLY A C 1
ATOM 1975 O O . GLY A 1 276 ? 91.078 -36.446 25.688 1.00 139.75 378 GLY A O 1
ATOM 1976 N N . TYR A 1 277 ? 90.621 -34.572 26.861 1.00 142.57 379 TYR A N 1
ATOM 1977 C CA . TYR A 1 277 ? 89.807 -35.243 27.880 1.00 143.34 379 TYR A CA 1
ATOM 1978 C C . TYR A 1 277 ? 88.488 -35.709 27.268 1.00 143.24 379 TYR A C 1
ATOM 1979 O O . TYR A 1 277 ? 88.302 -36.893 26.966 1.00 142.62 379 TYR A O 1
ATOM 1988 N N . GLY A 1 278 ? 87.577 -34.762 27.087 1.00 142.67 380 GLY A N 1
ATOM 1989 C CA . GLY A 1 278 ? 86.291 -35.082 26.505 1.00 140.79 380 GLY A CA 1
ATOM 1990 C C . GLY A 1 278 ? 85.383 -33.871 26.439 1.00 139.32 380 GLY A C 1
ATOM 1991 O O . GLY A 1 278 ? 84.321 -33.933 25.820 1.00 139.21 380 GLY A O 1
ATOM 1992 N N . ARG A 1 279 ? 85.788 -32.772 27.074 1.00 136.53 381 ARG A N 1
ATOM 1993 C CA . ARG A 1 279 ? 84.971 -31.563 27.057 1.00 133.78 381 ARG A CA 1
ATOM 1994 C C . ARG A 1 279 ? 84.807 -30.970 25.655 1.00 131.71 381 ARG A C 1
ATOM 1995 O O . ARG A 1 279 ? 85.498 -31.348 24.697 1.00 129.56 381 ARG A O 1
ATOM 2003 N N . LEU A 1 280 ? 83.879 -30.029 25.551 1.00 128.65 382 LEU A N 1
ATOM 2004 C CA . LEU A 1 280 ? 83.559 -29.409 24.280 1.00 126.08 382 LEU A CA 1
ATOM 2005 C C . LEU A 1 280 ? 84.435 -28.261 23.796 1.00 124.81 382 LEU A C 1
ATOM 2006 O O . LEU A 1 280 ? 84.510 -27.200 24.424 1.00 123.56 382 LEU A O 1
ATOM 2011 N N . VAL A 1 281 ? 85.101 -28.488 22.667 1.00 122.75 383 VAL A N 1
ATOM 2012 C CA . VAL A 1 281 ? 85.919 -27.455 22.047 1.00 119.94 383 VAL A CA 1
ATOM 2013 C C . VAL A 1 281 ? 84.897 -26.764 21.136 1.00 118.26 383 VAL A C 1
ATOM 2014 O O . VAL A 1 281 ? 84.751 -27.077 19.948 1.00 116.75 383 VAL A O 1
ATOM 2018 N N . LEU A 1 282 ? 84.164 -25.842 21.741 1.00 115.66 384 LEU A N 1
ATOM 2019 C CA . LEU A 1 282 ? 83.111 -25.087 21.083 1.00 114.46 384 LEU A CA 1
ATOM 2020 C C . LEU A 1 282 ? 83.407 -24.437 19.731 1.00 114.87 384 LEU A C 1
ATOM 2021 O O . LEU A 1 282 ? 83.843 -23.291 19.693 1.00 116.28 384 LEU A O 1
ATOM 2026 N N . GLY A 1 283 ? 83.145 -25.142 18.629 1.00 113.41 385 GLY A N 1
ATOM 2027 C CA . GLY A 1 283 ? 83.374 -24.565 17.310 1.00 110.67 385 GLY A CA 1
ATOM 2028 C C . GLY A 1 283 ? 82.710 -23.200 17.142 1.00 109.66 385 GLY A C 1
ATOM 2029 O O . GLY A 1 283 ? 82.194 -22.633 18.102 1.00 107.26 385 GLY A O 1
ATOM 2030 N N . ASP A 1 284 ? 82.708 -22.658 15.930 1.00 110.40 386 ASP A N 1
ATOM 2031 C CA . ASP A 1 284 ? 82.095 -21.347 15.718 1.00 114.01 386 ASP A CA 1
ATOM 2032 C C . ASP A 1 284 ? 80.642 -21.270 16.166 1.00 114.67 386 ASP A C 1
ATOM 2033 O O . ASP A 1 284 ? 80.052 -22.255 16.596 1.00 116.23 386 ASP A O 1
ATOM 2038 N N . ILE A 1 285 ? 80.072 -20.079 16.061 1.00 114.37 387 ILE A N 1
ATOM 2039 C CA . ILE A 1 285 ? 78.684 -19.850 16.435 1.00 113.94 387 ILE A CA 1
ATOM 2040 C C . ILE A 1 285 ? 78.149 -18.621 15.696 1.00 114.78 387 ILE A C 1
ATOM 2041 O O . ILE A 1 285 ? 78.481 -17.484 16.036 1.00 115.70 387 ILE A O 1
ATOM 2046 N N . ILE A 1 286 ? 77.329 -18.876 14.676 1.00 114.09 388 ILE A N 1
ATOM 2047 C CA . ILE A 1 286 ? 76.728 -17.840 13.843 1.00 112.62 388 ILE A CA 1
ATOM 2048 C C . ILE A 1 286 ? 75.689 -16.999 14.580 1.00 113.20 388 ILE A C 1
ATOM 2049 O O . ILE A 1 286 ? 74.741 -17.531 15.157 1.00 111.48 388 ILE A O 1
ATOM 2054 N N . THR A 1 287 ? 75.878 -15.680 14.544 1.00 116.18 389 THR A N 1
ATOM 2055 C CA . THR A 1 287 ? 74.976 -14.731 15.203 1.00 118.52 389 THR A CA 1
ATOM 2056 C C . THR A 1 287 ? 74.422 -13.679 14.238 1.00 119.27 389 THR A C 1
ATOM 2057 O O . THR A 1 287 ? 73.662 -12.790 14.641 1.00 120.62 389 THR A O 1
ATOM 2061 N N . SER A 1 288 ? 74.804 -13.778 12.968 1.00 117.56 390 SER A N 1
ATOM 2062 C CA . SER A 1 288 ? 74.323 -12.840 11.974 1.00 117.01 390 SER A CA 1
ATOM 2063 C C . SER A 1 288 ? 74.817 -13.180 10.582 1.00 117.70 390 SER A C 1
ATOM 2064 O O . SER A 1 288 ? 75.933 -13.660 10.409 1.00 117.91 390 SER A O 1
ATOM 2067 N N . VAL A 1 289 ? 73.966 -12.928 9.594 1.00 118.48 391 VAL A N 1
ATOM 2068 C CA . VAL A 1 289 ? 74.297 -13.176 8.200 1.00 119.33 391 VAL A CA 1
ATOM 2069 C C . VAL A 1 289 ? 74.012 -11.901 7.419 1.00 121.05 391 VAL A C 1
ATOM 2070 O O . VAL A 1 289 ? 72.859 -11.469 7.303 1.00 120.76 391 VAL A O 1
ATOM 2074 N N . ASN A 1 290 ? 75.086 -11.313 6.894 1.00 123.21 392 ASN A N 1
ATOM 2075 C CA . ASN A 1 290 ? 75.069 -10.054 6.141 1.00 123.71 392 ASN A CA 1
ATOM 2076 C C . ASN A 1 290 ? 73.895 -9.125 6.459 1.00 121.33 392 ASN A C 1
ATOM 2077 O O . ASN A 1 290 ? 73.149 -8.709 5.573 1.00 119.57 392 ASN A O 1
ATOM 2082 N N . GLY A 1 291 ? 73.748 -8.804 7.742 1.00 119.69 393 GLY A N 1
ATOM 2083 C CA . GLY A 1 291 ? 72.687 -7.917 8.167 1.00 117.56 393 GLY A CA 1
ATOM 2084 C C . GLY A 1 291 ? 71.789 -8.463 9.256 1.00 117.40 393 GLY A C 1
ATOM 2085 O O . GLY A 1 291 ? 71.838 -8.005 10.396 1.00 114.16 393 GLY A O 1
ATOM 2086 N N . THR A 1 292 ? 70.973 -9.450 8.900 1.00 118.54 394 THR A N 1
ATOM 2087 C CA . THR A 1 292 ? 70.017 -10.057 9.822 1.00 119.97 394 THR A CA 1
ATOM 2088 C C . THR A 1 292 ? 70.646 -10.810 10.985 1.00 122.24 394 THR A C 1
ATOM 2089 O O . THR A 1 292 ? 71.569 -11.597 10.786 1.00 123.29 394 THR A O 1
ATOM 2093 N N . LYS A 1 293 ? 70.140 -10.591 12.197 1.00 124.02 395 LYS A N 1
ATOM 2094 C CA . LYS A 1 293 ? 70.691 -11.294 13.352 1.00 127.38 395 LYS A CA 1
ATOM 2095 C C . LYS A 1 293 ? 70.091 -12.684 13.483 1.00 128.11 395 LYS A C 1
ATOM 2096 O O . LYS A 1 293 ? 68.876 -12.850 13.595 1.00 128.79 395 LYS A O 1
ATOM 2102 N N . VAL A 1 294 ? 70.962 -13.683 13.455 1.00 128.60 396 VAL A N 1
ATOM 2103 C CA . VAL A 1 294 ? 70.558 -15.070 13.584 1.00 127.62 396 VAL A CA 1
ATOM 2104 C C . VAL A 1 294 ? 70.605 -15.401 15.068 1.00 128.98 396 VAL A C 1
ATOM 2105 O O . VAL A 1 294 ? 71.341 -14.770 15.826 1.00 128.86 396 VAL A O 1
ATOM 2109 N N . SER A 1 295 ? 69.813 -16.377 15.493 1.00 131.60 397 SER A N 1
ATOM 2110 C CA . SER A 1 295 ? 69.807 -16.751 16.900 1.00 132.92 397 SER A CA 1
ATOM 2111 C C . SER A 1 295 ? 69.195 -18.119 17.190 1.00 131.75 397 SER A C 1
ATOM 2112 O O . SER A 1 295 ? 69.179 -18.564 18.343 1.00 131.56 397 SER A O 1
ATOM 2115 N N . ASN A 1 296 ? 68.714 -18.796 16.152 1.00 129.47 398 ASN A N 1
ATOM 2116 C CA . ASN A 1 296 ? 68.089 -20.092 16.353 1.00 127.03 398 ASN A CA 1
ATOM 2117 C C . ASN A 1 296 ? 68.107 -21.007 15.140 1.00 125.57 398 ASN A C 1
ATOM 2118 O O . ASN A 1 296 ? 68.365 -22.205 15.247 1.00 124.61 398 ASN A O 1
ATOM 2123 N N . GLY A 1 297 ? 67.831 -20.446 13.977 1.00 124.77 399 GLY A N 1
ATOM 2124 C CA . GLY A 1 297 ? 67.806 -21.269 12.789 1.00 124.06 399 GLY A CA 1
ATOM 2125 C C . GLY A 1 297 ? 66.574 -20.899 12.003 1.00 123.44 399 GLY A C 1
ATOM 2126 O O . GLY A 1 297 ? 66.619 -20.793 10.781 1.00 123.08 399 GLY A O 1
ATOM 2127 N N . SER A 1 298 ? 65.457 -20.708 12.698 1.00 123.05 400 SER A N 1
ATOM 2128 C CA . SER A 1 298 ? 64.246 -20.302 12.006 1.00 122.13 400 SER A CA 1
ATOM 2129 C C . SER A 1 298 ? 64.718 -19.040 11.314 1.00 120.45 400 SER A C 1
ATOM 2130 O O . SER A 1 298 ? 64.216 -18.664 10.258 1.00 121.45 400 SER A O 1
ATOM 2133 N N . ASP A 1 299 ? 65.717 -18.416 11.939 1.00 117.78 401 ASP A N 1
ATOM 2134 C CA . ASP A 1 299 ? 66.350 -17.204 11.444 1.00 115.41 401 ASP A CA 1
ATOM 2135 C C . ASP A 1 299 ? 67.340 -17.556 10.328 1.00 113.40 401 ASP A C 1
ATOM 2136 O O . ASP A 1 299 ? 67.093 -17.275 9.154 1.00 112.32 401 ASP A O 1
ATOM 2141 N N . LEU A 1 300 ? 68.461 -18.171 10.698 1.00 109.42 402 LEU A N 1
ATOM 2142 C CA . LEU A 1 300 ? 69.466 -18.540 9.717 1.00 106.40 402 LEU A CA 1
ATOM 2143 C C . LEU A 1 300 ? 68.781 -19.069 8.477 1.00 104.64 402 LEU A C 1
ATOM 2144 O O . LEU A 1 300 ? 69.113 -18.686 7.359 1.00 104.02 402 LEU A O 1
ATOM 2149 N N . TYR A 1 301 ? 67.810 -19.948 8.689 1.00 105.83 403 TYR A N 1
ATOM 2150 C CA . TYR A 1 301 ? 67.042 -20.555 7.600 1.00 106.49 403 TYR A CA 1
ATOM 2151 C C . TYR A 1 301 ? 66.255 -19.498 6.845 1.00 108.71 403 TYR A C 1
ATOM 2152 O O . TYR A 1 301 ? 66.460 -19.290 5.643 1.00 105.92 403 TYR A O 1
ATOM 2161 N N . ARG A 1 302 ? 65.351 -18.844 7.573 1.00 112.10 404 ARG A N 1
ATOM 2162 C CA . ARG A 1 302 ? 64.497 -17.795 7.031 1.00 116.27 404 ARG A CA 1
ATOM 2163 C C . ARG A 1 302 ? 65.288 -16.896 6.089 1.00 117.91 404 ARG A C 1
ATOM 2164 O O . ARG A 1 302 ? 64.952 -16.759 4.909 1.00 117.44 404 ARG A O 1
ATOM 2172 N N . ILE A 1 303 ? 66.350 -16.297 6.622 1.00 119.88 405 ILE A N 1
ATOM 2173 C CA . ILE A 1 303 ? 67.202 -15.397 5.853 1.00 121.28 405 ILE A CA 1
ATOM 2174 C C . ILE A 1 303 ? 67.821 -16.085 4.647 1.00 120.58 405 ILE A C 1
ATOM 2175 O O . ILE A 1 303 ? 67.473 -15.796 3.505 1.00 120.89 405 ILE A O 1
ATOM 2180 N N . LEU A 1 304 ? 68.732 -17.007 4.910 1.00 120.44 406 LEU A N 1
ATOM 2181 C CA . LEU A 1 304 ? 69.415 -17.730 3.852 1.00 120.07 406 LEU A CA 1
ATOM 2182 C C . LEU A 1 304 ? 68.433 -18.236 2.800 1.00 121.01 406 LEU A C 1
ATOM 2183 O O . LEU A 1 304 ? 68.798 -18.434 1.638 1.00 119.35 406 LEU A O 1
ATOM 2188 N N . ASP A 1 305 ? 67.180 -18.422 3.212 1.00 122.80 407 ASP A N 1
ATOM 2189 C CA . ASP A 1 305 ? 66.132 -18.921 2.323 1.00 123.01 407 ASP A CA 1
ATOM 2190 C C . ASP A 1 305 ? 65.761 -17.964 1.199 1.00 122.60 407 ASP A C 1
ATOM 2191 O O . ASP A 1 305 ? 64.899 -18.269 0.379 1.00 122.09 407 ASP A O 1
ATOM 2196 N N . GLN A 1 306 ? 66.419 -16.814 1.148 1.00 122.28 408 GLN A N 1
ATOM 2197 C CA . GLN A 1 306 ? 66.118 -15.834 0.118 1.00 121.65 408 GLN A CA 1
ATOM 2198 C C . GLN A 1 306 ? 67.314 -15.552 -0.777 1.00 121.11 408 GLN A C 1
ATOM 2199 O O . GLN A 1 306 ? 67.249 -14.685 -1.640 1.00 121.02 408 GLN A O 1
ATOM 2205 N N . CYS A 1 307 ? 68.402 -16.292 -0.578 1.00 121.50 409 CYS A N 1
ATOM 2206 C CA . CYS A 1 307 ? 69.615 -16.104 -1.375 1.00 121.68 409 CYS A CA 1
ATOM 2207 C C . CYS A 1 307 ? 69.636 -17.023 -2.588 1.00 121.68 409 CYS A C 1
ATOM 2208 O O . CYS A 1 307 ? 68.895 -17.998 -2.664 1.00 122.62 409 CYS A O 1
ATOM 2211 N N . LYS A 1 308 ? 70.497 -16.707 -3.542 1.00 121.01 410 LYS A N 1
ATOM 2212 C CA . LYS A 1 308 ? 70.616 -17.525 -4.733 1.00 120.33 410 LYS A CA 1
ATOM 2213 C C . LYS A 1 308 ? 71.998 -18.128 -4.701 1.00 118.32 410 LYS A C 1
ATOM 2214 O O . LYS A 1 308 ? 72.884 -17.618 -4.025 1.00 116.66 410 LYS A O 1
ATOM 2220 N N . VAL A 1 309 ? 72.185 -19.230 -5.410 1.00 118.73 411 VAL A N 1
ATOM 2221 C CA . VAL A 1 309 ? 73.497 -19.836 -5.440 1.00 118.41 411 VAL A CA 1
ATOM 2222 C C . VAL A 1 309 ? 74.390 -18.717 -5.943 1.00 119.13 411 VAL A C 1
ATOM 2223 O O . VAL A 1 309 ? 73.996 -17.979 -6.836 1.00 118.04 411 VAL A O 1
ATOM 2227 N N . GLY A 1 310 ? 75.567 -18.566 -5.346 1.00 120.80 412 GLY A N 1
ATOM 2228 C CA . GLY A 1 310 ? 76.486 -17.528 -5.779 1.00 120.87 412 GLY A CA 1
ATOM 2229 C C . GLY A 1 310 ? 76.601 -16.344 -4.842 1.00 122.36 412 GLY A C 1
ATOM 2230 O O . GLY A 1 310 ? 77.701 -15.884 -4.548 1.00 122.29 412 GLY A O 1
ATOM 2231 N N . ASP A 1 311 ? 75.462 -15.855 -4.368 1.00 124.38 413 ASP A N 1
ATOM 2232 C CA . ASP A 1 311 ? 75.425 -14.705 -3.469 1.00 126.11 413 ASP A CA 1
ATOM 2233 C C . ASP A 1 311 ? 76.461 -14.726 -2.351 1.00 127.13 413 ASP A C 1
ATOM 2234 O O . ASP A 1 311 ? 76.239 -15.351 -1.318 1.00 128.32 413 ASP A O 1
ATOM 2239 N N . GLU A 1 312 ? 77.587 -14.044 -2.548 1.00 127.58 414 GLU A N 1
ATOM 2240 C CA . GLU A 1 312 ? 78.607 -13.980 -1.505 1.00 127.51 414 GLU A CA 1
ATOM 2241 C C . GLU A 1 312 ? 77.980 -13.232 -0.322 1.00 125.86 414 GLU A C 1
ATOM 2242 O O . GLU A 1 312 ? 77.642 -12.048 -0.422 1.00 124.85 414 GLU A O 1
ATOM 2248 N N . VAL A 1 313 ? 77.798 -13.935 0.790 1.00 122.75 415 VAL A N 1
ATOM 2249 C CA . VAL A 1 313 ? 77.215 -13.317 1.962 1.00 120.54 415 VAL A CA 1
ATOM 2250 C C . VAL A 1 313 ? 78.194 -13.324 3.118 1.00 120.85 415 VAL A C 1
ATOM 2251 O O . VAL A 1 313 ? 78.961 -14.268 3.296 1.00 120.30 415 VAL A O 1
ATOM 2255 N N . THR A 1 314 ? 78.169 -12.251 3.896 1.00 121.14 416 THR A N 1
ATOM 2256 C CA . THR A 1 314 ? 79.058 -12.122 5.033 1.00 120.81 416 THR A CA 1
ATOM 2257 C C . THR A 1 314 ? 78.360 -12.738 6.218 1.00 120.69 416 THR A C 1
ATOM 2258 O O . THR A 1 314 ? 77.184 -12.485 6.458 1.00 121.78 416 THR A O 1
ATOM 2262 N N . VAL A 1 315 ? 79.081 -13.562 6.959 1.00 119.55 417 VAL A N 1
ATOM 2263 C CA . VAL A 1 315 ? 78.481 -14.207 8.103 1.00 119.41 417 VAL A CA 1
ATOM 2264 C C . VAL A 1 315 ? 79.237 -13.794 9.356 1.00 121.20 417 VAL A C 1
ATOM 2265 O O . VAL A 1 315 ? 80.468 -13.839 9.388 1.00 119.90 417 VAL A O 1
ATOM 2269 N N . GLU A 1 316 ? 78.497 -13.384 10.384 1.00 122.47 418 GLU A N 1
ATOM 2270 C CA . GLU A 1 316 ? 79.106 -12.959 11.636 1.00 125.61 418 GLU A CA 1
ATOM 2271 C C . GLU A 1 316 ? 79.127 -14.097 12.648 1.00 125.19 418 GLU A C 1
ATOM 2272 O O . GLU A 1 316 ? 78.080 -14.513 13.139 1.00 125.86 418 GLU A O 1
ATOM 2278 N N . VAL A 1 317 ? 80.321 -14.593 12.960 1.00 123.91 419 VAL A N 1
ATOM 2279 C CA . VAL A 1 317 ? 80.462 -15.671 13.923 1.00 122.80 419 VAL A CA 1
ATOM 2280 C C . VAL A 1 317 ? 80.964 -15.129 15.247 1.00 123.22 419 VAL A C 1
ATOM 2281 O O . VAL A 1 317 ? 80.824 -13.946 15.540 1.00 122.89 419 VAL A O 1
ATOM 2285 N N . LEU A 1 318 ? 81.547 -16.015 16.042 1.00 123.77 420 LEU A N 1
ATOM 2286 C CA . LEU A 1 318 ? 82.087 -15.667 17.346 1.00 124.73 420 LEU A CA 1
ATOM 2287 C C . LEU A 1 318 ? 83.005 -16.790 17.802 1.00 126.21 420 LEU A C 1
ATOM 2288 O O . LEU A 1 318 ? 82.657 -17.963 17.667 1.00 126.50 420 LEU A O 1
ATOM 2293 N N . ARG A 1 319 ? 84.186 -16.445 18.312 1.00 126.85 421 ARG A N 1
ATOM 2294 C CA . ARG A 1 319 ? 85.091 -17.472 18.801 1.00 127.11 421 ARG A CA 1
ATOM 2295 C C . ARG A 1 319 ? 85.945 -17.093 20.007 1.00 130.23 421 ARG A C 1
ATOM 2296 O O . ARG A 1 319 ? 85.703 -17.581 21.111 1.00 129.18 421 ARG A O 1
ATOM 2304 N N . GLY A 1 320 ? 86.928 -16.218 19.810 1.00 134.78 422 GLY A N 1
ATOM 2305 C CA . GLY A 1 320 ? 87.816 -15.839 20.906 1.00 139.19 422 GLY A CA 1
ATOM 2306 C C . GLY A 1 320 ? 87.481 -14.635 21.780 1.00 140.90 422 GLY A C 1
ATOM 2307 O O . GLY A 1 320 ? 88.315 -13.724 21.935 1.00 140.10 422 GLY A O 1
ATOM 2308 N N . ASP A 1 321 ? 86.277 -14.645 22.364 1.00 141.20 423 ASP A N 1
ATOM 2309 C CA . ASP A 1 321 ? 85.803 -13.567 23.237 1.00 140.96 423 ASP A CA 1
ATOM 2310 C C . ASP A 1 321 ? 85.642 -12.303 22.411 1.00 140.71 423 ASP A C 1
ATOM 2311 O O . ASP A 1 321 ? 85.568 -11.198 22.950 1.00 139.85 423 ASP A O 1
ATOM 2316 N N . HIS A 1 322 ? 85.596 -12.495 21.096 1.00 140.48 424 HIS A N 1
ATOM 2317 C CA . HIS A 1 322 ? 85.468 -11.415 20.129 1.00 139.47 424 HIS A CA 1
ATOM 2318 C C . HIS A 1 322 ? 84.625 -11.901 18.968 1.00 138.64 424 HIS A C 1
ATOM 2319 O O . HIS A 1 322 ? 84.537 -13.108 18.722 1.00 138.26 424 HIS A O 1
ATOM 2326 N N . LYS A 1 323 ? 84.024 -10.967 18.241 1.00 136.72 425 LYS A N 1
ATOM 2327 C CA . LYS A 1 323 ? 83.234 -11.347 17.084 1.00 135.33 425 LYS A CA 1
ATOM 2328 C C . LYS A 1 323 ? 84.139 -11.264 15.861 1.00 134.18 425 LYS A C 1
ATOM 2329 O O . LYS A 1 323 ? 85.271 -10.790 15.953 1.00 135.08 425 LYS A O 1
ATOM 2335 N N . GLU A 1 324 ? 83.654 -11.749 14.726 1.00 132.21 426 GLU A N 1
ATOM 2336 C CA . GLU A 1 324 ? 84.433 -11.725 13.500 1.00 129.77 426 GLU A CA 1
ATOM 2337 C C . GLU A 1 324 ? 83.464 -11.808 12.329 1.00 129.62 426 GLU A C 1
ATOM 2338 O O . GLU A 1 324 ? 82.288 -12.115 12.525 1.00 129.60 426 GLU A O 1
ATOM 2344 N N . LYS A 1 325 ? 83.946 -11.524 11.120 1.00 128.22 427 LYS A N 1
ATOM 2345 C CA . LYS A 1 325 ? 83.086 -11.563 9.940 1.00 126.77 427 LYS A CA 1
ATOM 2346 C C . LYS A 1 325 ? 83.713 -12.292 8.761 1.00 125.51 427 LYS A C 1
ATOM 2347 O O . LYS A 1 325 ? 84.652 -11.798 8.141 1.00 124.79 427 LYS A O 1
ATOM 2353 N N . ILE A 1 326 ? 83.175 -13.468 8.452 1.00 124.26 428 ILE A N 1
ATOM 2354 C CA . ILE A 1 326 ? 83.676 -14.267 7.347 1.00 122.02 428 ILE A CA 1
ATOM 2355 C C . ILE A 1 326 ? 82.800 -14.119 6.110 1.00 121.31 428 ILE A C 1
ATOM 2356 O O . ILE A 1 326 ? 81.573 -14.069 6.192 1.00 120.56 428 ILE A O 1
ATOM 2361 N N . SER A 1 327 ? 83.453 -14.044 4.962 1.00 121.36 429 SER A N 1
ATOM 2362 C CA . SER A 1 327 ? 82.768 -13.907 3.692 1.00 122.39 429 SER A CA 1
ATOM 2363 C C . SER A 1 327 ? 82.600 -15.279 3.053 1.00 121.56 429 SER A C 1
ATOM 2364 O O . SER A 1 327 ? 83.587 -15.922 2.706 1.00 121.31 429 SER A O 1
ATOM 2367 N N . VAL A 1 328 ? 81.356 -15.721 2.892 1.00 120.69 430 VAL A N 1
ATOM 2368 C CA . VAL A 1 328 ? 81.080 -17.030 2.290 1.00 119.01 430 VAL A CA 1
ATOM 2369 C C . VAL A 1 328 ? 80.232 -16.933 1.020 1.00 118.17 430 VAL A C 1
ATOM 2370 O O . VAL A 1 328 ? 79.263 -16.174 0.959 1.00 118.09 430 VAL A O 1
ATOM 2374 N N . THR A 1 329 ? 80.594 -17.718 0.012 1.00 117.16 431 THR A N 1
ATOM 2375 C CA . THR A 1 329 ? 79.858 -17.730 -1.245 1.00 117.31 431 THR A CA 1
ATOM 2376 C C . THR A 1 329 ? 78.986 -18.983 -1.357 1.00 116.20 431 THR A C 1
ATOM 2377 O O . THR A 1 329 ? 79.477 -20.114 -1.336 1.00 113.35 431 THR A O 1
ATOM 2381 N N . LEU A 1 330 ? 77.684 -18.761 -1.489 1.00 114.80 432 LEU A N 1
ATOM 2382 C CA . LEU A 1 330 ? 76.729 -19.846 -1.567 1.00 115.61 432 LEU A CA 1
ATOM 2383 C C . LEU A 1 330 ? 76.792 -20.732 -2.795 1.00 117.56 432 LEU A C 1
ATOM 2384 O O . LEU A 1 330 ? 76.915 -20.260 -3.917 1.00 117.63 432 LEU A O 1
ATOM 2389 N N . GLU A 1 331 ? 76.692 -22.033 -2.560 1.00 121.39 433 GLU A N 1
ATOM 2390 C CA . GLU A 1 331 ? 76.685 -23.019 -3.626 1.00 125.44 433 GLU A CA 1
ATOM 2391 C C . GLU A 1 331 ? 75.429 -23.864 -3.480 1.00 126.41 433 GLU A C 1
ATOM 2392 O O . GLU A 1 331 ? 74.692 -23.729 -2.508 1.00 126.61 433 GLU A O 1
ATOM 2398 N N . PRO A 1 332 ? 75.167 -24.748 -4.449 1.00 127.66 434 PRO A N 1
ATOM 2399 C CA . PRO A 1 332 ? 73.974 -25.596 -4.378 1.00 128.69 434 PRO A CA 1
ATOM 2400 C C . PRO A 1 332 ? 74.253 -27.012 -3.864 1.00 129.76 434 PRO A C 1
ATOM 2401 O O . PRO A 1 332 ? 75.363 -27.521 -4.007 1.00 129.42 434 PRO A O 1
ATOM 2405 N N . LYS A 1 333 ? 73.242 -27.642 -3.266 1.00 131.56 435 LYS A N 1
ATOM 2406 C CA . LYS A 1 333 ? 73.379 -29.009 -2.760 1.00 133.46 435 LYS A CA 1
ATOM 2407 C C . LYS A 1 333 ? 73.348 -29.945 -3.974 1.00 134.25 435 LYS A C 1
ATOM 2408 O O . LYS A 1 333 ? 72.527 -29.758 -4.874 1.00 133.69 435 LYS A O 1
ATOM 2414 N N . PRO A 1 334 ? 74.250 -30.952 -4.018 1.00 134.68 436 PRO A N 1
ATOM 2415 C CA . PRO A 1 334 ? 74.383 -31.948 -5.104 1.00 134.81 436 PRO A CA 1
ATOM 2416 C C . PRO A 1 334 ? 73.353 -33.087 -5.220 1.00 134.25 436 PRO A C 1
ATOM 2417 O O . PRO A 1 334 ? 72.857 -33.329 -6.344 1.00 133.93 436 PRO A O 1
ATOM 2421 N N . PRO B 1 9 ? 46.400 -6.319 -6.420 1.00 110.24 111 PRO B N 1
ATOM 2422 C CA . PRO B 1 9 ? 45.090 -6.638 -5.822 1.00 109.78 111 PRO B CA 1
ATOM 2423 C C . PRO B 1 9 ? 43.998 -6.819 -6.862 1.00 109.09 111 PRO B C 1
ATOM 2424 O O . PRO B 1 9 ? 43.996 -6.151 -7.897 1.00 109.17 111 PRO B O 1
ATOM 2428 N N . LYS B 1 10 ? 43.084 -7.744 -6.574 1.00 107.67 112 LYS B N 1
ATOM 2429 C CA . LYS B 1 10 ? 41.938 -8.036 -7.435 1.00 106.27 112 LYS B CA 1
ATOM 2430 C C . LYS B 1 10 ? 40.718 -7.422 -6.747 1.00 104.99 112 LYS B C 1
ATOM 2431 O O . LYS B 1 10 ? 40.747 -7.115 -5.548 1.00 104.35 112 LYS B O 1
ATOM 2437 N N . LYS B 1 11 ? 39.637 -7.229 -7.484 1.00 102.32 113 LYS B N 1
ATOM 2438 C CA . LYS B 1 11 ? 38.490 -6.646 -6.832 1.00 100.28 113 LYS B CA 1
ATOM 2439 C C . LYS B 1 11 ? 37.835 -7.725 -5.977 1.00 96.25 113 LYS B C 1
ATOM 2440 O O . LYS B 1 11 ? 37.455 -8.786 -6.478 1.00 96.02 113 LYS B O 1
ATOM 2446 N N . LEU B 1 12 ? 37.752 -7.456 -4.677 1.00 90.49 114 LEU B N 1
ATOM 2447 C CA . LEU B 1 12 ? 37.126 -8.361 -3.717 1.00 84.81 114 LEU B CA 1
ATOM 2448 C C . LEU B 1 12 ? 35.649 -8.027 -3.604 1.00 83.17 114 LEU B C 1
ATOM 2449 O O . LEU B 1 12 ? 35.242 -6.880 -3.808 1.00 83.65 114 LEU B O 1
ATOM 2454 N N . GLN B 1 13 ? 34.848 -9.021 -3.247 1.00 78.69 115 GLN B N 1
ATOM 2455 C CA . GLN B 1 13 ? 33.424 -8.803 -3.131 1.00 76.94 115 GLN B CA 1
ATOM 2456 C C . GLN B 1 13 ? 33.034 -8.052 -1.847 1.00 77.80 115 GLN B C 1
ATOM 2457 O O . GLN B 1 13 ? 33.781 -8.034 -0.862 1.00 77.86 115 GLN B O 1
ATOM 2463 N N . THR B 1 14 ? 31.866 -7.415 -1.886 1.00 76.61 116 THR B N 1
ATOM 2464 C CA . THR B 1 14 ? 31.352 -6.631 -0.775 1.00 74.94 116 THR B CA 1
ATOM 2465 C C . THR B 1 14 ? 31.725 -7.231 0.554 1.00 76.37 116 THR B C 1
ATOM 2466 O O . THR B 1 14 ? 32.568 -6.709 1.277 1.00 79.59 116 THR B O 1
ATOM 2470 N N . ASP B 1 15 ? 31.075 -8.342 0.859 1.00 75.01 117 ASP B N 1
ATOM 2471 C CA . ASP B 1 15 ? 31.258 -9.041 2.108 1.00 74.88 117 ASP B CA 1
ATOM 2472 C C . ASP B 1 15 ? 32.684 -9.261 2.580 1.00 71.86 117 ASP B C 1
ATOM 2473 O O . ASP B 1 15 ? 33.039 -8.834 3.677 1.00 67.40 117 ASP B O 1
ATOM 2478 N N . GLU B 1 16 ? 33.503 -9.931 1.774 1.00 69.68 118 GLU B N 1
ATOM 2479 C CA . GLU B 1 16 ? 34.869 -10.187 2.194 1.00 69.66 118 GLU B CA 1
ATOM 2480 C C . GLU B 1 16 ? 35.612 -8.886 2.436 1.00 69.51 118 GLU B C 1
ATOM 2481 O O . GLU B 1 16 ? 36.428 -8.782 3.357 1.00 72.98 118 GLU B O 1
ATOM 2487 N N . LEU B 1 17 ? 35.311 -7.877 1.630 1.00 70.44 119 LEU B N 1
ATOM 2488 C CA . LEU B 1 17 ? 35.954 -6.584 1.792 1.00 68.09 119 LEU B CA 1
ATOM 2489 C C . LEU B 1 17 ? 35.628 -6.050 3.194 1.00 65.58 119 LEU B C 1
ATOM 2490 O O . LEU B 1 17 ? 36.510 -5.587 3.916 1.00 63.56 119 LEU B O 1
ATOM 2495 N N . ALA B 1 18 ? 34.363 -6.142 3.583 1.00 59.71 120 ALA B N 1
ATOM 2496 C CA . ALA B 1 18 ? 33.971 -5.704 4.896 1.00 59.41 120 ALA B CA 1
ATOM 2497 C C . ALA B 1 18 ? 34.794 -6.413 5.973 1.00 64.14 120 ALA B C 1
ATOM 2498 O O . ALA B 1 18 ? 35.199 -5.772 6.966 1.00 67.75 120 ALA B O 1
ATOM 2500 N N . THR B 1 19 ? 35.055 -7.715 5.820 1.00 63.18 121 THR B N 1
ATOM 2501 C CA . THR B 1 19 ? 35.808 -8.347 6.890 1.00 62.61 121 THR B CA 1
ATOM 2502 C C . THR B 1 19 ? 37.294 -8.009 6.745 1.00 63.15 121 THR B C 1
ATOM 2503 O O . THR B 1 19 ? 37.979 -7.827 7.755 1.00 61.35 121 THR B O 1
ATOM 2507 N N . VAL B 1 20 ? 37.798 -7.885 5.517 1.00 61.68 122 VAL B N 1
ATOM 2508 C CA . VAL B 1 20 ? 39.203 -7.501 5.348 1.00 62.60 122 VAL B CA 1
ATOM 2509 C C . VAL B 1 20 ? 39.463 -6.198 6.129 1.00 65.84 122 VAL B C 1
ATOM 2510 O O . VAL B 1 20 ? 40.451 -6.061 6.881 1.00 61.91 122 VAL B O 1
ATOM 2514 N N . ARG B 1 21 ? 38.553 -5.251 5.929 1.00 65.77 123 ARG B N 1
ATOM 2515 C CA . ARG B 1 21 ? 38.624 -3.964 6.580 1.00 69.69 123 ARG B CA 1
ATOM 2516 C C . ARG B 1 21 ? 38.519 -4.084 8.094 1.00 69.04 123 ARG B C 1
ATOM 2517 O O . ARG B 1 21 ? 39.397 -3.602 8.835 1.00 67.17 123 ARG B O 1
ATOM 2525 N N . LEU B 1 22 ? 37.448 -4.726 8.552 1.00 64.41 124 LEU B N 1
ATOM 2526 C CA . LEU B 1 22 ? 37.235 -4.898 9.972 1.00 61.26 124 LEU B CA 1
ATOM 2527 C C . LEU B 1 22 ? 38.496 -5.421 10.626 1.00 62.52 124 LEU B C 1
ATOM 2528 O O . LEU B 1 22 ? 38.886 -4.967 11.695 1.00 60.07 124 LEU B O 1
ATOM 2533 N N . PHE B 1 23 ? 39.158 -6.364 9.972 1.00 64.24 125 PHE B N 1
ATOM 2534 C CA . PHE B 1 23 ? 40.386 -6.909 10.540 1.00 66.83 125 PHE B CA 1
ATOM 2535 C C . PHE B 1 23 ? 41.513 -5.893 10.612 1.00 68.87 125 PHE B C 1
ATOM 2536 O O . PHE B 1 23 ? 42.153 -5.772 11.647 1.00 70.14 125 PHE B O 1
ATOM 2544 N N . GLN B 1 24 ? 41.780 -5.172 9.524 1.00 72.65 126 GLN B N 1
ATOM 2545 C CA . GLN B 1 24 ? 42.871 -4.211 9.580 1.00 74.33 126 GLN B CA 1
ATOM 2546 C C . GLN B 1 24 ? 42.586 -3.108 10.584 1.00 73.89 126 GLN B C 1
ATOM 2547 O O . GLN B 1 24 ? 43.492 -2.690 11.305 1.00 74.63 126 GLN B O 1
ATOM 2553 N N . GLU B 1 25 ? 41.340 -2.662 10.674 1.00 71.69 127 GLU B N 1
ATOM 2554 C CA . GLU B 1 25 ? 41.011 -1.613 11.635 1.00 72.45 127 GLU B CA 1
ATOM 2555 C C . GLU B 1 25 ? 41.227 -2.020 13.097 1.00 71.55 127 GLU B C 1
ATOM 2556 O O . GLU B 1 25 ? 41.730 -1.219 13.909 1.00 73.45 127 GLU B O 1
ATOM 2562 N N . ASN B 1 26 ? 40.860 -3.258 13.429 1.00 67.53 128 ASN B N 1
ATOM 2563 C CA . ASN B 1 26 ? 40.941 -3.729 14.802 1.00 63.53 128 ASN B CA 1
ATOM 2564 C C . ASN B 1 26 ? 42.092 -4.589 15.245 1.00 62.91 128 ASN B C 1
ATOM 2565 O O . ASN B 1 26 ? 42.323 -4.698 16.439 1.00 63.85 128 ASN B O 1
ATOM 2570 N N . THR B 1 27 ? 42.827 -5.212 14.326 1.00 65.70 129 THR B N 1
ATOM 2571 C CA . THR B 1 27 ? 43.937 -6.064 14.765 1.00 63.38 129 THR B CA 1
ATOM 2572 C C . THR B 1 27 ? 44.925 -5.279 15.622 1.00 63.92 129 THR B C 1
ATOM 2573 O O . THR B 1 27 ? 45.551 -5.843 16.507 1.00 63.23 129 THR B O 1
ATOM 2577 N N . PRO B 1 28 ? 45.068 -3.959 15.379 1.00 66.62 130 PRO B N 1
ATOM 2578 C CA . PRO B 1 28 ? 45.999 -3.164 16.186 1.00 65.36 130 PRO B CA 1
ATOM 2579 C C . PRO B 1 28 ? 45.628 -3.170 17.663 1.00 65.82 130 PRO B C 1
ATOM 2580 O O . PRO B 1 28 ? 46.506 -3.130 18.515 1.00 67.18 130 PRO B O 1
ATOM 2584 N N . SER B 1 29 ? 44.336 -3.231 17.971 1.00 64.70 131 SER B N 1
ATOM 2585 C CA . SER B 1 29 ? 43.899 -3.267 19.363 1.00 63.93 131 SER B CA 1
ATOM 2586 C C . SER B 1 29 ? 44.173 -4.595 20.063 1.00 61.96 131 SER B C 1
ATOM 2587 O O . SER B 1 29 ? 44.029 -4.702 21.284 1.00 62.18 131 SER B O 1
ATOM 2590 N N . VAL B 1 30 ? 44.559 -5.616 19.315 1.00 60.01 132 VAL B N 1
ATOM 2591 C CA . VAL B 1 30 ? 44.766 -6.921 19.945 1.00 63.20 132 VAL B CA 1
ATOM 2592 C C . VAL B 1 30 ? 46.213 -7.095 20.351 1.00 62.23 132 VAL B C 1
ATOM 2593 O O . VAL B 1 30 ? 47.095 -6.595 19.672 1.00 62.95 132 VAL B O 1
ATOM 2597 N N . VAL B 1 31 ? 46.446 -7.796 21.463 1.00 62.45 133 VAL B N 1
ATOM 2598 C CA . VAL B 1 31 ? 47.800 -8.025 21.963 1.00 64.83 133 VAL B CA 1
ATOM 2599 C C . VAL B 1 31 ? 48.067 -9.494 22.308 1.00 70.23 133 VAL B C 1
ATOM 2600 O O . VAL B 1 31 ? 47.114 -10.267 22.519 1.00 70.95 133 VAL B O 1
ATOM 2604 N N . TYR B 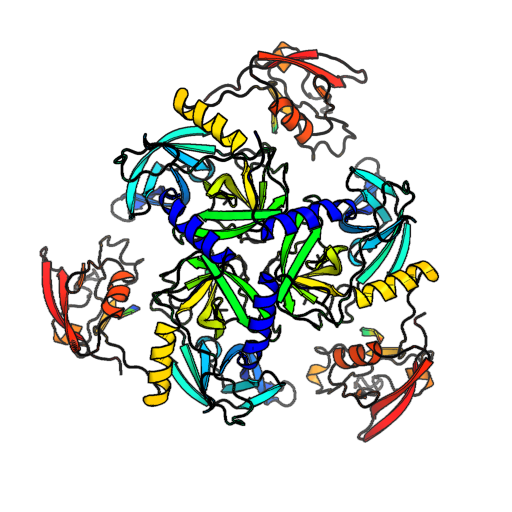1 32 ? 49.359 -9.861 22.366 1.00 68.63 134 TYR B N 1
ATOM 2605 C CA . TYR B 1 32 ? 49.792 -11.213 22.713 1.00 70.64 134 TYR B CA 1
ATOM 2606 C C . TYR B 1 32 ? 50.249 -11.164 24.194 1.00 74.49 134 TYR B C 1
ATOM 2607 O O . TYR B 1 32 ? 50.914 -10.232 24.597 1.00 78.46 134 TYR B O 1
ATOM 2616 N N . ILE B 1 33 ? 49.888 -12.148 25.010 1.00 76.02 135 ILE B N 1
ATOM 2617 C CA . ILE B 1 33 ? 50.275 -12.151 26.420 1.00 74.24 135 ILE B CA 1
ATOM 2618 C C . ILE B 1 33 ? 51.165 -13.337 26.809 1.00 76.40 135 ILE B C 1
ATOM 2619 O O . ILE B 1 33 ? 50.786 -14.478 26.603 1.00 74.51 135 ILE B O 1
ATOM 2624 N N . THR B 1 34 ? 52.340 -13.095 27.389 1.00 82.72 136 THR B N 1
ATOM 2625 C CA . THR B 1 34 ? 53.168 -14.244 27.794 1.00 86.07 136 THR B CA 1
ATOM 2626 C C . THR B 1 34 ? 53.338 -14.456 29.295 1.00 87.31 136 THR B C 1
ATOM 2627 O O . THR B 1 34 ? 53.833 -13.593 30.017 1.00 85.11 136 THR B O 1
ATOM 2631 N N . ASN B 1 35 ? 52.942 -15.654 29.715 1.00 89.28 137 ASN B N 1
ATOM 2632 C CA . ASN B 1 35 ? 52.970 -16.138 31.093 1.00 92.55 137 ASN B CA 1
ATOM 2633 C C . ASN B 1 35 ? 54.321 -16.818 31.378 1.00 96.96 137 ASN B C 1
ATOM 2634 O O . ASN B 1 35 ? 54.417 -18.037 31.238 1.00 101.03 137 ASN B O 1
ATOM 2639 N N . LEU B 1 36 ? 55.354 -16.064 31.764 1.00 98.35 138 LEU B N 1
ATOM 2640 C CA . LEU B 1 36 ? 56.677 -16.665 32.040 1.00 101.00 138 LEU B CA 1
ATOM 2641 C C . LEU B 1 36 ? 56.781 -17.342 33.405 1.00 102.72 138 LEU B C 1
ATOM 2642 O O . LEU B 1 36 ? 56.462 -16.736 34.428 1.00 105.22 138 LEU B O 1
ATOM 2647 N N . ALA B 1 37 ? 57.227 -18.596 33.430 1.00 103.77 139 ALA B N 1
ATOM 2648 C CA . ALA B 1 37 ? 57.374 -19.308 34.701 1.00 103.16 139 ALA B CA 1
ATOM 2649 C C . ALA B 1 37 ? 58.852 -19.492 35.038 1.00 103.34 139 ALA B C 1
ATOM 2650 O O . ALA B 1 37 ? 59.734 -19.441 34.16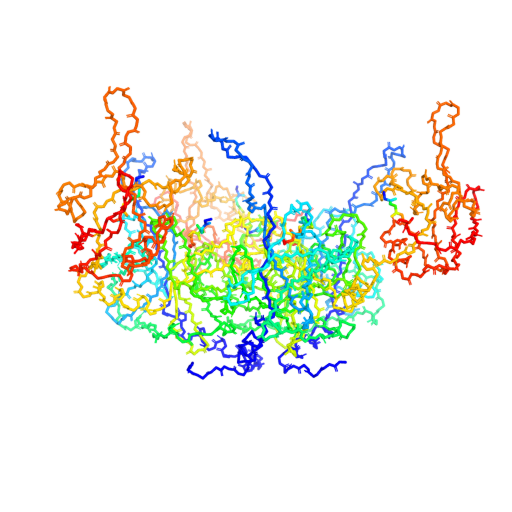7 1.00 101.47 139 ALA B O 1
ATOM 2652 N N . VAL B 1 38 ? 59.112 -19.705 36.318 1.00 102.87 140 VAL B N 1
ATOM 2653 C CA . VAL B 1 38 ? 60.471 -19.864 36.787 1.00 104.15 140 VAL B CA 1
ATOM 2654 C C . VAL B 1 38 ? 60.996 -21.276 36.594 1.00 103.96 140 VAL B C 1
ATOM 2655 O O . VAL B 1 38 ? 60.363 -22.249 36.996 1.00 103.06 140 VAL B O 1
ATOM 2659 N N . ARG B 1 39 ? 62.162 -21.376 35.968 1.00 104.91 141 ARG B N 1
ATOM 2660 C CA . ARG B 1 39 ? 62.801 -22.663 35.739 1.00 105.96 141 ARG B CA 1
ATOM 2661 C C . ARG B 1 39 ? 64.280 -22.549 36.129 1.00 105.18 141 ARG B C 1
ATOM 2662 O O . ARG B 1 39 ? 64.862 -21.467 36.090 1.00 103.59 141 ARG B O 1
ATOM 2670 N N . GLN B 1 40 ? 64.884 -23.665 36.516 1.00 105.30 142 GLN B N 1
ATOM 2671 C CA . GLN B 1 40 ? 66.280 -23.661 36.926 1.00 106.74 142 GLN B CA 1
ATOM 2672 C C . GLN B 1 40 ? 67.292 -23.934 35.837 1.00 106.89 142 GLN B C 1
ATOM 2673 O O . GLN B 1 40 ? 67.003 -24.605 34.850 1.00 106.95 142 GLN B O 1
ATOM 2679 N N . ASP B 1 41 ? 68.493 -23.402 36.035 1.00 107.68 143 ASP B N 1
ATOM 2680 C CA . ASP B 1 41 ? 69.596 -23.619 35.109 1.00 108.02 143 ASP B CA 1
ATOM 2681 C C . ASP B 1 41 ? 70.189 -24.941 35.604 1.00 107.75 143 ASP B C 1
ATOM 2682 O O . ASP B 1 41 ? 70.538 -25.075 36.782 1.00 106.17 143 ASP B O 1
ATOM 2687 N N . ALA B 1 42 ? 70.288 -25.927 34.722 1.00 107.56 144 ALA B N 1
ATOM 2688 C CA . ALA B 1 42 ? 70.821 -27.212 35.137 1.00 107.91 144 ALA B CA 1
ATOM 2689 C C . ALA B 1 42 ? 72.224 -27.099 35.742 1.00 109.36 144 ALA B C 1
ATOM 2690 O O . ALA B 1 42 ? 72.620 -27.945 36.539 1.00 109.41 144 ALA B O 1
ATOM 2692 N N . PHE B 1 43 ? 72.961 -26.046 35.382 1.00 110.40 145 PHE B N 1
ATOM 2693 C CA . PHE B 1 43 ? 74.330 -25.853 35.868 1.00 108.90 145 PHE B CA 1
ATOM 2694 C C . PHE B 1 43 ? 74.501 -24.620 36.750 1.00 107.55 145 PHE B C 1
ATOM 2695 O O . PHE B 1 43 ? 75.141 -24.676 37.799 1.00 107.50 145 PHE B O 1
ATOM 2703 N N . THR B 1 44 ? 73.929 -23.505 36.314 1.00 106.25 146 THR B N 1
ATOM 2704 C CA . THR B 1 44 ? 74.016 -22.250 37.045 1.00 104.11 146 THR B CA 1
ATOM 2705 C C . THR B 1 44 ? 73.224 -22.287 38.346 1.00 103.73 146 THR B C 1
ATOM 2706 O O . THR B 1 44 ? 73.487 -21.529 39.272 1.00 104.03 146 THR B O 1
ATOM 2710 N N . LEU B 1 45 ? 72.266 -23.191 38.429 1.00 104.23 147 LEU B N 1
ATOM 2711 C CA . LEU B 1 45 ? 71.434 -23.289 39.620 1.00 106.49 147 LEU B CA 1
ATOM 2712 C C . LEU B 1 45 ? 70.664 -22.014 39.942 1.00 106.66 147 LEU B C 1
ATOM 2713 O O . LEU B 1 45 ? 69.943 -21.956 40.934 1.00 105.66 147 LEU B O 1
ATOM 2718 N N . ASP B 1 46 ? 70.826 -20.985 39.118 1.00 108.37 148 ASP B N 1
ATOM 2719 C CA . ASP B 1 46 ? 70.075 -19.760 39.336 1.00 107.41 148 ASP B CA 1
ATOM 2720 C C . ASP B 1 46 ? 68.802 -19.960 38.558 1.00 105.70 148 ASP B C 1
ATOM 2721 O O . ASP B 1 46 ? 68.434 -21.080 38.212 1.00 104.43 148 ASP B O 1
ATOM 2726 N N . VAL B 1 47 ? 68.147 -18.868 38.237 1.00 103.54 149 VAL B N 1
ATOM 2727 C CA . VAL B 1 47 ? 66.896 -18.986 37.552 1.00 104.63 149 VAL B CA 1
ATOM 2728 C C . VAL B 1 47 ? 66.856 -18.351 36.175 1.00 105.69 149 VAL B C 1
ATOM 2729 O O . VAL B 1 47 ? 67.711 -17.533 35.824 1.00 105.61 149 VAL B O 1
ATOM 2733 N N . LEU B 1 48 ? 65.867 -18.782 35.392 1.00 107.02 150 LEU B N 1
ATOM 2734 C CA . LEU B 1 48 ? 65.603 -18.266 34.055 1.00 107.68 150 LEU B CA 1
ATOM 2735 C C . LEU B 1 48 ? 64.083 -18.154 33.924 1.00 108.43 150 LEU B C 1
ATOM 2736 O O . LEU B 1 48 ? 63.341 -18.993 34.451 1.00 105.99 150 LEU B O 1
ATOM 2741 N N . GLU B 1 49 ? 63.615 -17.103 33.255 1.00 110.86 151 GLU B N 1
ATOM 2742 C CA . GLU B 1 49 ? 62.177 -16.937 33.041 1.00 113.54 151 GLU B CA 1
ATOM 2743 C C . GLU B 1 49 ? 61.859 -17.679 31.735 1.00 112.27 151 GLU B C 1
ATOM 2744 O O . GLU B 1 49 ? 62.565 -17.532 30.728 1.00 110.13 151 GLU B O 1
ATOM 2750 N N . VAL B 1 50 ? 60.806 -18.485 31.745 1.00 110.54 152 VAL B N 1
ATOM 2751 C CA . VAL B 1 50 ? 60.489 -19.242 30.547 1.00 109.15 152 VAL B CA 1
ATOM 2752 C C . VAL B 1 50 ? 59.001 -19.539 30.370 1.00 106.99 152 VAL B C 1
ATOM 2753 O O . VAL B 1 50 ? 58.369 -20.155 31.241 1.00 105.89 152 VAL B O 1
ATOM 2757 N N . PRO B 1 51 ? 58.424 -19.093 29.226 1.00 104.75 153 PRO B N 1
ATOM 2758 C CA . PRO B 1 51 ? 57.015 -19.248 28.827 1.00 100.97 153 PRO B CA 1
ATOM 2759 C C . PRO B 1 51 ? 56.372 -20.608 29.118 1.00 99.43 153 PRO B C 1
ATOM 2760 O O . PRO B 1 51 ? 56.860 -21.646 28.676 1.00 99.34 153 PRO B O 1
ATOM 2764 N N . GLN B 1 52 ? 55.284 -20.599 29.879 1.00 98.48 154 GLN B N 1
ATOM 2765 C CA . GLN B 1 52 ? 54.558 -21.832 30.183 1.00 99.28 154 GLN B CA 1
ATOM 2766 C C . GLN B 1 52 ? 53.143 -21.699 29.604 1.00 100.39 154 GLN B C 1
ATOM 2767 O O . GLN B 1 52 ? 52.364 -22.653 29.630 1.00 100.58 154 GLN B O 1
ATOM 2773 N N . GLY B 1 53 ? 52.829 -20.505 29.086 1.00 100.56 155 GLY B N 1
ATOM 2774 C CA . GLY B 1 53 ? 51.522 -20.232 28.507 1.00 97.02 155 GLY B CA 1
ATOM 2775 C C . GLY B 1 53 ? 51.520 -19.109 27.475 1.00 96.57 155 GLY B C 1
ATOM 2776 O O . GLY B 1 53 ? 52.452 -18.303 27.393 1.00 97.97 155 GLY B O 1
ATOM 2777 N N . SER B 1 54 ? 50.465 -19.069 26.670 1.00 95.34 156 SER B N 1
ATOM 2778 C CA . SER B 1 54 ? 50.292 -18.049 25.636 1.00 93.71 156 SER B CA 1
ATOM 2779 C C . SER B 1 54 ? 48.788 -17.709 25.531 1.00 92.20 156 SER B C 1
ATOM 2780 O O . SER B 1 54 ? 47.920 -18.597 25.547 1.00 90.84 156 SER B O 1
ATOM 2783 N N . GLY B 1 55 ? 48.488 -16.418 25.446 1.00 87.26 157 GLY B N 1
ATOM 2784 C CA . GLY B 1 55 ? 47.110 -15.988 25.343 1.00 82.27 157 GLY B CA 1
ATOM 2785 C C . GLY B 1 55 ? 47.004 -14.626 24.683 1.00 79.47 157 GLY B C 1
ATOM 2786 O O . GLY B 1 55 ? 48.004 -14.089 24.180 1.00 78.35 157 GLY B O 1
ATOM 2787 N N . SER B 1 56 ? 45.791 -14.077 24.643 1.00 73.16 158 SER B N 1
ATOM 2788 C CA . SER B 1 56 ? 45.621 -12.761 24.053 1.00 72.77 158 SER B CA 1
ATOM 2789 C C . SER B 1 56 ? 44.855 -11.821 24.948 1.00 68.22 158 SER B C 1
ATOM 2790 O O . SER B 1 56 ? 44.451 -12.180 26.064 1.00 64.08 158 SER B O 1
ATOM 2793 N N . GLY B 1 57 ? 44.692 -10.608 24.436 1.00 65.24 159 GLY B N 1
ATOM 2794 C CA . GLY B 1 57 ? 43.975 -9.557 25.126 1.00 63.32 159 GLY B CA 1
ATOM 2795 C C . GLY B 1 57 ? 43.824 -8.408 24.153 1.00 65.76 159 GLY B C 1
ATOM 2796 O O . GLY B 1 57 ? 44.295 -8.464 23.009 1.00 66.81 159 GLY B O 1
ATOM 2797 N N . PHE B 1 58 ? 43.155 -7.358 24.593 1.00 65.55 160 PHE B N 1
ATOM 2798 C CA . PHE B 1 58 ? 42.965 -6.198 23.752 1.00 65.88 160 PHE B CA 1
ATOM 2799 C C . PHE B 1 58 ? 43.185 -4.959 24.600 1.00 65.97 160 PHE B C 1
ATOM 2800 O O . P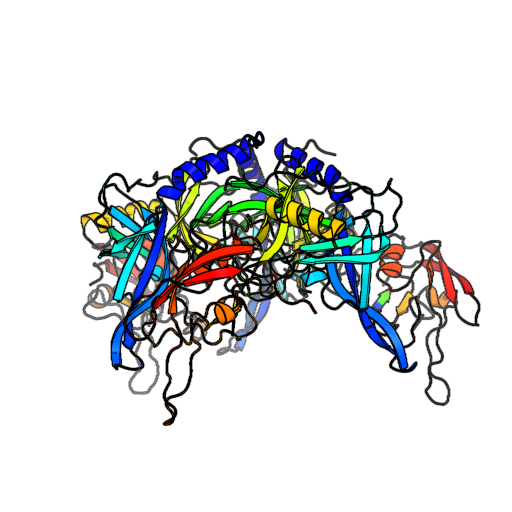HE B 1 58 ? 43.157 -5.027 25.815 1.00 67.18 160 PHE B O 1
ATOM 2808 N N . VAL B 1 59 ? 43.432 -3.834 23.949 1.00 67.98 161 VAL B N 1
ATOM 2809 C CA . VAL B 1 59 ? 43.657 -2.574 24.642 1.00 68.40 161 VAL B CA 1
ATOM 2810 C C . VAL B 1 59 ? 42.320 -1.996 25.053 1.00 69.47 161 VAL B C 1
ATOM 2811 O O . VAL B 1 59 ? 41.414 -1.823 24.216 1.00 65.70 161 VAL B O 1
ATOM 2815 N N . TRP B 1 60 ? 42.193 -1.676 26.333 1.00 65.34 162 TRP B N 1
ATOM 2816 C CA . TRP B 1 60 ? 40.943 -1.127 26.794 1.00 67.31 162 TRP B CA 1
ATOM 2817 C C . TRP B 1 60 ? 40.855 0.381 26.760 1.00 67.13 162 TRP B C 1
ATOM 2818 O O . TRP B 1 60 ? 39.786 0.927 26.510 1.00 67.61 162 TRP B O 1
ATOM 2829 N N . ASP B 1 61 ? 41.975 1.051 26.998 1.00 68.65 163 ASP B N 1
ATOM 2830 C CA . ASP B 1 61 ? 42.012 2.523 27.023 1.00 73.50 163 ASP B CA 1
ATOM 2831 C C . ASP B 1 61 ? 43.395 3.123 26.817 1.00 76.37 163 ASP B C 1
ATOM 2832 O O . ASP B 1 61 ? 44.427 2.435 26.907 1.00 73.48 163 ASP B O 1
ATOM 2837 N N . LYS B 1 62 ? 43.413 4.431 26.587 1.00 79.88 164 LYS B N 1
ATOM 2838 C CA . LYS B 1 62 ? 44.675 5.124 26.365 1.00 82.05 164 LYS B CA 1
ATOM 2839 C C . LYS B 1 62 ? 45.657 5.057 27.541 1.00 82.52 164 LYS B C 1
ATOM 2840 O O . LYS B 1 62 ? 46.857 5.295 27.352 1.00 82.75 164 LYS B O 1
ATOM 2846 N N . GLN B 1 63 ? 45.167 4.728 28.741 1.00 80.70 165 GLN B N 1
ATOM 2847 C CA . GLN B 1 63 ? 46.055 4.627 29.899 1.00 79.51 165 GLN B CA 1
ATOM 2848 C C . GLN B 1 63 ? 46.760 3.289 30.021 1.00 79.49 165 GLN B C 1
ATOM 2849 O O . GLN B 1 63 ? 47.185 2.924 31.119 1.00 81.45 165 GLN B O 1
ATOM 2855 N N . GLY B 1 64 ? 46.866 2.547 28.918 1.00 79.98 166 GLY B N 1
ATOM 2856 C CA . GLY B 1 64 ? 47.563 1.263 28.948 1.00 78.00 166 GLY B CA 1
ATOM 2857 C C . GLY B 1 64 ? 46.901 0.072 29.635 1.00 75.32 166 GLY B C 1
ATOM 2858 O O . GLY B 1 64 ? 47.572 -0.894 30.017 1.00 70.18 166 GLY B O 1
ATOM 2859 N N . HIS B 1 65 ? 45.585 0.133 29.808 1.00 74.50 167 HIS B N 1
ATOM 2860 C CA . HIS B 1 65 ? 44.878 -0.980 30.423 1.00 74.70 167 HIS B CA 1
ATOM 2861 C C . HIS B 1 65 ? 44.595 -2.059 29.380 1.00 72.08 167 HIS B C 1
ATOM 2862 O O . HIS B 1 65 ? 44.130 -1.774 28.275 1.00 70.73 167 HIS B O 1
ATOM 2869 N N . ILE B 1 66 ? 44.921 -3.293 29.748 1.00 68.87 168 ILE B N 1
ATOM 2870 C CA . ILE B 1 66 ? 44.745 -4.453 28.889 1.00 66.44 168 ILE B CA 1
ATOM 2871 C C . ILE B 1 66 ? 43.781 -5.459 29.556 1.00 66.02 168 ILE B C 1
ATOM 2872 O O . ILE B 1 66 ? 43.902 -5.764 30.762 1.00 60.55 168 ILE B O 1
ATOM 2877 N N . VAL B 1 67 ? 42.818 -5.949 28.766 1.00 63.82 169 VAL B N 1
ATOM 2878 C CA . VAL B 1 67 ? 41.828 -6.913 29.240 1.00 62.76 169 VAL B CA 1
ATOM 2879 C C . VAL B 1 67 ? 42.143 -8.331 28.780 1.00 62.14 169 VAL B C 1
ATOM 2880 O O . VAL B 1 67 ? 42.672 -8.550 27.698 1.00 61.71 169 VAL B O 1
ATOM 2884 N N . THR B 1 68 ? 41.820 -9.307 29.610 1.00 62.09 170 THR B N 1
ATOM 2885 C CA . THR B 1 68 ? 42.068 -10.675 29.228 1.00 61.51 170 THR B CA 1
ATOM 2886 C C . THR B 1 68 ? 41.303 -11.596 30.145 1.00 62.52 170 THR B C 1
ATOM 2887 O O . THR B 1 68 ? 40.523 -11.160 30.975 1.00 60.31 170 THR B O 1
ATOM 2891 N N . ASN B 1 69 ? 41.518 -12.887 29.968 1.00 65.58 171 ASN B N 1
ATOM 2892 C CA . ASN B 1 69 ? 40.871 -13.874 30.800 1.00 67.17 171 ASN B CA 1
ATOM 2893 C C . ASN B 1 69 ? 41.767 -14.010 32.014 1.00 68.81 171 ASN B C 1
ATOM 2894 O O . ASN B 1 69 ? 43.010 -13.992 31.910 1.00 66.34 171 ASN B O 1
ATOM 2899 N N . TYR B 1 70 ? 41.150 -14.142 33.174 1.00 67.24 172 TYR B N 1
ATOM 2900 C CA . TYR B 1 70 ? 41.956 -14.331 34.342 1.00 68.02 172 TYR B CA 1
ATOM 2901 C C . TYR B 1 70 ? 42.740 -15.632 34.212 1.00 68.64 172 TYR B C 1
ATOM 2902 O O . TYR B 1 70 ? 43.942 -15.655 34.512 1.00 68.63 172 TYR B O 1
ATOM 2911 N N . HIS B 1 71 ? 42.088 -16.705 33.740 1.00 64.68 173 HIS B N 1
ATOM 2912 C CA . HIS B 1 71 ? 42.792 -17.985 33.648 1.00 62.87 173 HIS B CA 1
ATOM 2913 C C . HIS B 1 71 ? 44.073 -17.954 32.825 1.00 61.80 173 HIS B C 1
ATOM 2914 O O . HIS B 1 71 ? 44.903 -18.835 32.953 1.00 61.03 173 HIS B O 1
ATOM 2921 N N . VAL B 1 72 ? 44.242 -16.921 32.010 1.00 63.18 174 VAL B N 1
ATOM 2922 C CA . VAL B 1 72 ? 45.438 -16.758 31.181 1.00 64.40 174 VAL B CA 1
ATOM 2923 C C . VAL B 1 72 ? 46.595 -16.180 32.014 1.00 69.90 174 VAL B C 1
ATOM 2924 O O . VAL B 1 72 ? 47.766 -16.435 31.745 1.00 69.68 174 VAL B O 1
ATOM 2928 N N . ILE B 1 73 ? 46.233 -15.397 33.028 1.00 75.19 175 ILE B N 1
ATOM 2929 C CA . ILE B 1 73 ? 47.148 -14.695 33.927 1.00 74.98 175 ILE B CA 1
ATOM 2930 C C . ILE B 1 73 ? 47.537 -15.542 35.135 1.00 79.05 175 ILE B C 1
ATOM 2931 O O . ILE B 1 73 ? 48.656 -15.440 35.651 1.00 79.33 175 ILE B O 1
ATOM 2936 N N . ARG B 1 74 ? 46.607 -16.371 35.594 1.00 79.97 176 ARG B N 1
ATOM 2937 C CA . ARG B 1 74 ? 46.854 -17.219 36.753 1.00 82.10 176 ARG B CA 1
ATOM 2938 C C . ARG B 1 74 ? 48.248 -17.817 36.778 1.00 82.85 176 ARG B C 1
ATOM 2939 O O . ARG B 1 74 ? 48.725 -18.340 35.765 1.00 81.16 176 ARG B O 1
ATOM 2947 N N . GLY B 1 75 ? 48.888 -17.732 37.946 1.00 85.54 177 GLY B N 1
ATOM 2948 C CA . GLY B 1 75 ? 50.217 -18.303 38.162 1.00 85.55 177 GLY B CA 1
ATOM 2949 C C . GLY B 1 75 ? 51.464 -17.785 37.453 1.00 87.04 177 GLY B C 1
ATOM 2950 O O . GLY B 1 75 ? 52.464 -18.492 37.395 1.00 85.39 177 GLY B O 1
ATOM 2951 N N . ALA B 1 76 ? 51.441 -16.567 36.927 1.00 89.95 178 ALA B N 1
ATOM 2952 C CA . ALA B 1 76 ? 52.619 -16.044 36.236 1.00 94.49 178 ALA B CA 1
ATOM 2953 C C . ALA B 1 76 ? 53.618 -15.273 37.121 1.00 98.23 178 ALA B C 1
ATOM 2954 O O . ALA B 1 76 ? 53.309 -14.171 37.614 1.00 98.84 178 ALA B O 1
ATOM 2956 N N . SER B 1 77 ? 54.817 -15.829 37.317 1.00 98.24 179 SER B N 1
ATOM 2957 C CA . SER B 1 77 ? 55.800 -15.111 38.112 1.00 99.10 179 SER B CA 1
ATOM 2958 C C . SER B 1 77 ? 55.981 -13.735 37.449 1.00 100.36 179 SER B C 1
ATOM 2959 O O . SER B 1 77 ? 56.207 -12.729 38.121 1.00 105.36 179 SER B O 1
ATOM 2962 N N . ASP B 1 78 ? 55.834 -13.690 36.130 1.00 99.71 180 ASP B N 1
ATOM 2963 C CA . ASP B 1 78 ? 55.939 -12.443 35.379 1.00 100.31 180 ASP B CA 1
ATOM 2964 C C . ASP B 1 78 ? 55.141 -12.621 34.095 1.00 98.38 180 ASP B C 1
ATOM 2965 O O . ASP B 1 78 ? 55.004 -13.739 33.594 1.00 98.19 180 ASP B O 1
ATOM 2970 N N . LEU B 1 79 ? 54.596 -11.523 33.578 1.00 94.69 181 LEU B N 1
ATOM 2971 C CA . LEU B 1 79 ? 53.830 -11.567 32.353 1.00 89.04 181 LEU B CA 1
ATOM 2972 C C . LEU B 1 79 ? 54.170 -10.363 31.543 1.00 87.96 181 LEU B C 1
ATOM 2973 O O . LEU B 1 79 ? 54.404 -9.287 32.084 1.00 87.38 181 LEU B O 1
ATOM 2978 N N . ARG B 1 80 ? 54.227 -10.574 30.232 1.00 89.32 182 ARG B N 1
ATOM 2979 C CA . ARG B 1 80 ? 54.575 -9.530 29.278 1.00 88.46 182 ARG B CA 1
ATOM 2980 C C . ARG B 1 80 ? 53.560 -9.486 28.146 1.00 84.29 182 ARG B C 1
ATOM 2981 O O . ARG B 1 80 ? 53.148 -10.530 27.633 1.00 84.08 182 ARG B O 1
ATOM 2989 N N . VAL B 1 81 ? 53.156 -8.288 27.755 1.00 78.79 183 VAL B N 1
ATOM 2990 C CA . VAL B 1 81 ? 52.227 -8.164 26.645 1.00 78.17 183 VAL B CA 1
ATOM 2991 C C . VAL B 1 81 ? 52.980 -7.668 25.407 1.00 78.30 183 VAL B C 1
ATOM 2992 O O . VAL B 1 81 ? 53.764 -6.734 25.499 1.00 81.42 183 VAL B O 1
ATOM 2996 N N . THR B 1 82 ? 52.773 -8.306 24.256 1.00 78.30 184 THR B N 1
ATOM 2997 C CA . THR B 1 82 ? 53.412 -7.855 23.025 1.00 78.19 184 THR B CA 1
ATOM 2998 C C . THR B 1 82 ? 52.342 -7.144 22.223 1.00 80.36 184 THR B C 1
ATOM 2999 O O . THR B 1 82 ? 51.236 -7.655 22.059 1.00 83.33 184 THR B O 1
ATOM 3003 N N . LEU B 1 83 ? 52.662 -5.967 21.719 1.00 80.21 185 LEU B N 1
ATOM 3004 C CA . LEU B 1 83 ? 51.690 -5.223 20.955 1.00 81.47 185 LEU B CA 1
ATOM 3005 C C . LEU B 1 83 ? 51.831 -5.540 19.474 1.00 83.80 185 LEU B C 1
ATOM 3006 O O . LEU B 1 83 ? 52.765 -6.242 19.068 1.00 82.27 185 LEU B O 1
ATOM 3011 N N . ALA B 1 84 ? 50.888 -5.024 18.686 1.00 83.01 186 ALA B N 1
ATOM 3012 C CA . ALA B 1 84 ? 50.843 -5.222 17.248 1.00 82.35 186 ALA B CA 1
ATOM 3013 C C . ALA B 1 84 ? 52.229 -5.205 16.626 1.00 83.31 186 ALA B C 1
ATOM 3014 O O . ALA B 1 84 ? 52.674 -6.219 16.108 1.00 81.35 186 ALA B O 1
ATOM 3016 N N . ASP B 1 85 ? 52.903 -4.053 16.694 1.00 86.89 187 ASP B N 1
ATOM 3017 C CA . ASP B 1 85 ? 54.251 -3.857 16.128 1.00 86.14 187 ASP B CA 1
ATOM 3018 C C . ASP B 1 85 ? 55.369 -4.725 16.695 1.00 85.90 187 ASP B C 1
ATOM 3019 O O . ASP B 1 85 ? 56.511 -4.577 16.301 1.00 84.19 187 ASP B O 1
ATOM 3024 N N . GLN B 1 86 ? 55.045 -5.605 17.634 1.00 88.02 188 GLN B N 1
ATOM 3025 C CA . GLN B 1 86 ? 56.016 -6.506 18.258 1.00 88.98 188 GLN B CA 1
ATOM 3026 C C . GLN B 1 86 ? 56.817 -5.961 19.447 1.00 90.24 188 GLN B C 1
ATOM 3027 O O . GLN B 1 86 ? 57.617 -6.688 20.046 1.00 88.67 188 GLN B O 1
ATOM 3033 N N . THR B 1 87 ? 56.602 -4.695 19.794 1.00 89.16 189 THR B N 1
ATOM 3034 C CA . THR B 1 87 ? 57.277 -4.117 20.943 1.00 90.00 189 THR B CA 1
ATOM 3035 C C . THR B 1 87 ? 56.679 -4.805 22.174 1.00 90.99 189 THR B C 1
ATOM 3036 O O . THR B 1 87 ? 55.485 -4.704 22.413 1.00 94.10 189 THR B O 1
ATOM 3040 N N . THR B 1 88 ? 57.492 -5.523 22.941 1.00 90.94 190 THR B N 1
ATOM 3041 C CA . THR B 1 88 ? 56.994 -6.216 24.128 1.00 92.71 190 THR B CA 1
ATOM 3042 C C . THR B 1 88 ? 57.166 -5.410 25.420 1.00 92.15 190 THR B C 1
ATOM 3043 O O . THR B 1 88 ? 58.200 -4.786 25.633 1.00 93.21 190 THR B O 1
ATOM 3047 N N . PHE B 1 89 ? 56.142 -5.416 26.277 1.00 92.54 191 PHE B N 1
ATOM 3048 C CA . PHE B 1 89 ? 56.176 -4.671 27.540 1.00 89.43 191 PHE B CA 1
ATOM 3049 C C . PHE B 1 89 ? 55.924 -5.545 28.758 1.00 90.29 191 PHE B C 1
ATOM 3050 O O . PHE B 1 89 ? 55.368 -6.650 28.660 1.00 89.04 191 PHE B O 1
ATOM 3058 N N . ASP B 1 90 ? 56.339 -5.032 29.915 1.00 92.14 192 ASP B N 1
ATOM 3059 C CA . ASP B 1 90 ? 56.144 -5.738 31.178 1.00 88.25 192 ASP B CA 1
ATOM 3060 C C . ASP B 1 90 ? 54.783 -5.269 31.669 1.00 82.94 192 ASP B C 1
ATOM 3061 O O . ASP B 1 90 ? 54.438 -4.082 31.512 1.00 80.07 192 ASP B O 1
ATOM 3066 N N . ALA B 1 91 ? 54.008 -6.187 32.246 1.00 76.82 193 ALA B N 1
ATOM 3067 C CA . ALA B 1 91 ? 52.663 -5.830 32.672 1.00 77.71 193 ALA B CA 1
ATOM 3068 C C . ALA B 1 91 ? 52.348 -6.044 34.122 1.00 77.42 193 ALA B C 1
ATOM 3069 O O . ALA B 1 91 ? 52.677 -7.084 34.701 1.00 77.63 193 ALA B O 1
ATOM 3071 N N . LYS B 1 92 ? 51.672 -5.058 34.700 1.00 75.68 194 LYS B N 1
ATOM 3072 C CA . LYS B 1 92 ? 51.278 -5.135 36.096 1.00 76.58 194 LYS B CA 1
ATOM 3073 C C . LYS B 1 92 ? 49.818 -5.582 36.168 1.00 74.30 194 LYS B C 1
ATOM 3074 O O . LYS B 1 92 ? 48.975 -5.124 35.394 1.00 73.67 194 LYS B O 1
ATOM 3080 N N . VAL B 1 93 ? 49.528 -6.480 37.097 1.00 70.13 195 VAL B N 1
ATOM 3081 C CA . VAL B 1 93 ? 48.175 -6.969 37.267 1.00 68.66 195 VAL B CA 1
ATOM 3082 C C . VAL B 1 93 ? 47.285 -5.974 38.012 1.00 69.24 195 VAL B C 1
ATOM 3083 O O . VAL B 1 93 ? 47.296 -5.920 39.235 1.00 72.84 195 VAL B O 1
ATOM 3087 N N . VAL B 1 94 ? 46.509 -5.181 37.288 1.00 68.66 196 VAL B N 1
ATOM 3088 C CA . VAL B 1 94 ? 45.613 -4.224 37.940 1.00 67.20 196 VAL B CA 1
ATOM 3089 C C . VAL B 1 94 ? 44.599 -4.897 38.877 1.00 69.45 196 VAL B C 1
ATOM 3090 O O . VAL B 1 94 ? 44.293 -4.372 39.944 1.00 73.58 196 VAL B O 1
ATOM 3094 N N . GLY B 1 95 ? 44.069 -6.050 38.472 1.00 71.15 197 GLY B N 1
ATOM 3095 C CA . GLY B 1 95 ? 43.068 -6.739 39.281 1.00 72.32 197 GLY B CA 1
ATOM 3096 C C . GLY B 1 95 ? 42.289 -7.796 38.503 1.00 74.55 197 GLY B C 1
ATOM 3097 O O . GLY B 1 95 ? 42.486 -7.966 37.301 1.00 76.12 197 GLY B O 1
ATOM 3098 N N . PHE B 1 96 ? 41.379 -8.499 39.165 1.00 74.33 198 PHE B N 1
ATOM 3099 C CA . PHE B 1 96 ? 40.658 -9.544 38.471 1.00 72.05 198 PHE B CA 1
ATOM 3100 C C . PHE B 1 96 ? 39.438 -10.164 39.170 1.00 73.81 198 PHE B C 1
ATOM 3101 O O . PHE B 1 96 ? 39.339 -10.198 40.395 1.00 73.82 198 PHE B O 1
ATOM 3109 N N . ASP B 1 97 ? 38.518 -10.685 38.360 1.00 74.03 199 ASP B N 1
ATOM 3110 C CA . ASP B 1 97 ? 37.297 -11.317 38.851 1.00 71.26 199 ASP B CA 1
ATOM 3111 C C . ASP B 1 97 ? 37.305 -12.781 38.445 1.00 71.41 199 ASP B C 1
ATOM 3112 O O . ASP B 1 97 ? 37.091 -13.080 37.284 1.00 71.03 199 ASP B O 1
ATOM 3117 N N . GLN B 1 98 ? 37.526 -13.690 39.386 1.00 72.19 200 GLN B N 1
ATOM 3118 C CA . GLN B 1 98 ? 37.580 -15.116 39.061 1.00 75.52 200 GLN B CA 1
ATOM 3119 C C . GLN B 1 98 ? 36.272 -15.719 38.603 1.00 75.91 200 GLN B C 1
ATOM 3120 O O . GLN B 1 98 ? 36.254 -16.667 37.824 1.00 79.86 200 GLN B O 1
ATOM 3126 N N . ASP B 1 99 ? 35.172 -15.187 39.099 1.00 74.83 201 ASP B N 1
ATOM 3127 C CA . ASP B 1 99 ? 33.900 -15.740 38.730 1.00 75.81 201 ASP B CA 1
ATOM 3128 C C . ASP B 1 99 ? 33.557 -15.560 37.282 1.00 72.71 201 ASP B C 1
ATOM 3129 O O . ASP B 1 99 ? 33.052 -16.480 36.662 1.00 74.78 201 ASP B O 1
ATOM 3134 N N . LYS B 1 100 ? 33.832 -14.387 36.738 1.00 69.58 202 LYS B N 1
ATOM 3135 C CA . LYS B 1 100 ? 33.532 -14.130 35.345 1.00 67.80 202 LYS B CA 1
ATOM 3136 C C . LYS B 1 100 ? 34.791 -14.226 34.493 1.00 65.65 202 LYS B C 1
ATOM 3137 O O . LYS B 1 100 ? 34.821 -13.748 33.363 1.00 66.41 202 LYS B O 1
ATOM 3143 N N . ASP B 1 101 ? 35.828 -14.847 35.049 1.00 64.80 203 ASP B N 1
ATOM 3144 C CA . ASP B 1 101 ? 37.119 -15.035 34.373 1.00 66.85 203 ASP B CA 1
ATOM 3145 C C . ASP B 1 101 ? 37.652 -13.842 33.573 1.00 68.36 203 ASP B C 1
ATOM 3146 O O . ASP B 1 101 ? 38.218 -14.003 32.491 1.00 67.04 203 ASP B O 1
ATOM 3151 N N . VAL B 1 102 ? 37.488 -12.651 34.141 1.00 71.12 204 VAL B N 1
ATOM 3152 C CA . VAL B 1 102 ? 37.948 -11.392 33.550 1.00 72.12 204 VAL B CA 1
ATOM 3153 C C . VAL B 1 102 ? 39.144 -10.829 34.332 1.00 72.95 204 VAL B C 1
ATOM 3154 O O . VAL B 1 102 ? 39.151 -10.846 35.562 1.00 75.95 204 VAL B O 1
ATOM 3158 N N . ALA B 1 103 ? 40.144 -10.311 33.634 1.00 69.05 205 ALA B N 1
ATOM 3159 C CA . ALA B 1 103 ? 41.298 -9.757 34.319 1.00 65.55 205 ALA B CA 1
ATOM 3160 C C . ALA B 1 103 ? 41.784 -8.485 33.655 1.00 66.43 205 ALA B C 1
ATOM 3161 O O . ALA B 1 103 ? 41.663 -8.330 32.439 1.00 67.67 205 ALA B O 1
ATOM 3163 N N . VAL B 1 104 ? 42.314 -7.552 34.442 1.00 66.01 206 VAL B N 1
ATOM 3164 C CA . VAL B 1 104 ? 42.832 -6.329 33.834 1.00 66.26 206 VAL B CA 1
ATOM 3165 C C . VAL B 1 104 ? 44.315 -6.134 34.094 1.00 64.26 206 VAL B C 1
ATOM 3166 O O . VAL B 1 104 ? 44.799 -6.351 35.192 1.00 65.56 206 VAL B O 1
ATOM 3170 N N . LEU B 1 105 ? 45.027 -5.721 33.062 1.00 66.57 207 LEU B N 1
ATOM 3171 C CA . LEU B 1 105 ? 46.454 -5.503 33.154 1.00 68.08 207 LEU B CA 1
ATOM 3172 C C . LEU B 1 105 ? 46.746 -4.059 32.818 1.00 71.05 207 LEU B C 1
ATOM 3173 O O . LEU B 1 105 ? 45.890 -3.348 32.266 1.00 68.86 207 LEU B O 1
ATOM 3178 N N . ARG B 1 106 ? 47.951 -3.620 33.171 1.00 74.50 208 ARG B N 1
ATOM 3179 C CA . ARG B 1 106 ? 48.384 -2.266 32.860 1.00 77.98 208 ARG B CA 1
ATOM 3180 C C . ARG B 1 106 ? 49.815 -2.347 32.395 1.00 78.30 208 ARG B C 1
ATOM 3181 O O . ARG B 1 106 ? 50.618 -3.138 32.913 1.00 78.28 208 ARG B O 1
ATOM 3189 N N . ILE B 1 107 ? 50.120 -1.554 31.380 1.00 80.96 209 ILE B N 1
ATOM 3190 C CA . ILE B 1 107 ? 51.464 -1.491 30.849 1.00 82.25 209 ILE B CA 1
ATOM 3191 C C . ILE B 1 107 ? 51.811 -0.026 30.637 1.00 86.47 209 ILE B C 1
ATOM 3192 O O . ILE B 1 107 ? 50.928 0.830 30.485 1.00 85.67 209 ILE B O 1
ATOM 3197 N N . ASP B 1 108 ? 53.114 0.241 30.651 1.00 92.33 210 ASP B N 1
ATOM 3198 C CA . ASP B 1 108 ? 53.686 1.572 30.473 1.00 95.04 210 ASP B CA 1
ATOM 3199 C C . ASP B 1 108 ? 54.004 1.722 28.992 1.00 94.31 210 ASP B C 1
ATOM 3200 O O . ASP B 1 108 ? 55.110 1.387 28.562 1.00 94.79 210 ASP B O 1
ATOM 3205 N N . ALA B 1 109 ? 53.052 2.219 28.209 1.00 92.56 211 ALA B N 1
ATOM 3206 C CA . ALA B 1 109 ? 53.299 2.350 26.775 1.00 93.29 211 ALA B CA 1
ATOM 3207 C C . ALA B 1 109 ? 52.851 3.680 26.201 1.00 93.05 211 ALA B C 1
ATOM 3208 O O . ALA B 1 109 ? 51.899 4.286 26.693 1.00 94.30 211 ALA B O 1
ATOM 3210 N N . PRO B 1 110 ? 53.531 4.144 25.136 1.00 92.45 212 PRO B N 1
ATOM 3211 C CA . PRO B 1 110 ? 53.208 5.415 24.473 1.00 92.10 212 PRO B CA 1
ATOM 3212 C C . PRO B 1 110 ? 51.792 5.449 23.869 1.00 93.76 212 PRO B C 1
ATOM 3213 O O . PRO B 1 110 ? 51.484 4.720 22.929 1.00 93.57 212 PRO B O 1
ATOM 3217 N N . LYS B 1 111 ? 50.941 6.310 24.417 1.00 96.43 213 LYS B N 1
ATOM 3218 C CA . LYS B 1 111 ? 49.550 6.450 23.976 1.00 98.04 213 LYS B CA 1
ATOM 3219 C C . LYS B 1 111 ? 49.307 6.343 22.469 1.00 97.18 213 LYS B C 1
ATOM 3220 O O . LYS B 1 111 ? 48.186 6.063 22.038 1.00 99.16 213 LYS B O 1
ATOM 3226 N N . ASN B 1 112 ? 50.344 6.559 21.668 1.00 96.11 214 ASN B N 1
ATOM 3227 C CA . ASN B 1 112 ? 50.207 6.500 20.211 1.00 95.28 214 ASN B CA 1
ATOM 3228 C C . ASN B 1 112 ? 50.117 5.070 19.679 1.00 90.83 214 ASN B C 1
ATOM 3229 O O . ASN B 1 112 ? 49.543 4.842 18.612 1.00 89.61 214 ASN B O 1
ATOM 3234 N N . LYS B 1 113 ? 50.700 4.128 20.413 0.50 82.24 215 LYS B N 1
ATOM 3235 C CA . LYS B 1 113 ? 50.695 2.731 20.023 0.50 76.87 215 LYS B CA 1
ATOM 3236 C C . LYS B 1 113 ? 49.596 1.962 20.751 0.50 75.30 215 LYS B C 1
ATOM 3237 O O . LYS B 1 113 ? 49.709 0.761 20.975 0.50 72.44 215 LYS B O 1
ATOM 3243 N N . LEU B 1 114 ? 48.525 2.669 21.102 1.00 75.93 216 LEU B N 1
ATOM 3244 C CA . LEU B 1 114 ? 47.397 2.092 21.817 1.00 76.83 216 LEU B CA 1
ATOM 3245 C C . LEU B 1 114 ? 46.024 2.450 21.246 1.00 79.72 216 LEU B C 1
ATOM 3246 O O . LEU B 1 114 ? 45.560 3.595 21.356 1.00 77.05 216 LEU B O 1
ATOM 3251 N N . ARG B 1 115 ? 45.368 1.455 20.648 1.00 80.15 217 ARG B N 1
ATOM 3252 C CA . ARG B 1 115 ? 44.033 1.650 20.102 1.00 79.28 217 ARG B CA 1
ATOM 3253 C C . ARG B 1 115 ? 43.069 0.915 21.012 1.00 79.25 217 ARG B C 1
ATOM 3254 O O . ARG B 1 115 ? 43.159 -0.293 21.168 1.00 79.64 217 ARG B O 1
ATOM 3262 N N . PRO B 1 116 ? 42.173 1.641 21.686 1.00 80.91 218 PRO B N 1
ATOM 3263 C CA . PRO B 1 116 ? 41.252 0.882 22.541 1.00 80.33 218 PRO B CA 1
ATOM 3264 C C . PRO B 1 116 ? 40.107 0.372 21.635 1.00 79.03 218 PRO B C 1
ATOM 3265 O O . PRO B 1 116 ? 39.559 1.158 20.852 1.00 77.61 218 PRO B O 1
ATOM 3269 N N . ILE B 1 117 ? 39.764 -0.922 21.708 1.00 75.94 219 ILE B N 1
ATOM 3270 C CA . ILE B 1 117 ? 38.701 -1.434 20.839 1.00 73.87 219 ILE B CA 1
ATOM 3271 C C . ILE B 1 117 ? 37.422 -0.717 21.135 1.00 67.33 219 ILE B C 1
ATOM 3272 O O . ILE B 1 117 ? 37.151 -0.362 22.266 1.00 69.85 219 ILE B O 1
ATOM 3277 N N . PRO B 1 118 ? 36.626 -0.477 20.100 1.00 61.62 220 PRO B N 1
ATOM 3278 C CA . PRO B 1 118 ? 35.354 0.199 20.258 1.00 59.59 220 PRO B CA 1
ATOM 3279 C C . PRO B 1 118 ? 34.478 -0.756 21.040 1.00 64.16 220 PRO B C 1
ATOM 3280 O O . PRO B 1 118 ? 34.340 -1.905 20.671 1.00 70.54 220 PRO B O 1
ATOM 3284 N N . VAL B 1 119 ? 33.887 -0.296 22.128 1.00 67.10 221 VAL B N 1
ATOM 3285 C CA . VAL B 1 119 ? 33.051 -1.155 22.946 1.00 63.99 221 VAL B CA 1
ATOM 3286 C C . VAL B 1 119 ? 31.630 -1.250 22.425 1.00 63.95 221 VAL B C 1
ATOM 3287 O O . VAL B 1 119 ? 30.976 -0.249 22.272 1.00 67.15 221 VAL B O 1
ATOM 3291 N N . GLY B 1 120 ? 31.139 -2.449 22.163 1.00 64.18 222 GLY B N 1
ATOM 3292 C CA . GLY B 1 120 ? 29.781 -2.565 21.674 1.00 63.08 222 GLY B CA 1
ATOM 3293 C C . GLY B 1 120 ? 28.764 -2.930 22.722 1.00 66.26 222 GLY B C 1
ATOM 3294 O O . GLY B 1 120 ? 29.007 -2.776 23.918 1.00 70.67 222 GLY B O 1
ATOM 3295 N N . VAL B 1 121 ? 27.609 -3.416 22.279 1.00 68.80 223 VAL B N 1
ATOM 3296 C CA . VAL B 1 121 ? 26.558 -3.801 23.218 1.00 69.32 223 VAL B CA 1
ATOM 3297 C C . VAL B 1 121 ? 26.143 -5.242 23.029 1.00 67.52 223 VAL B C 1
ATOM 3298 O O . VAL B 1 121 ? 25.724 -5.627 21.947 1.00 70.53 223 VAL B O 1
ATOM 3302 N N . SER B 1 122 ? 26.210 -6.030 24.088 1.00 66.52 224 SER B N 1
ATOM 3303 C CA . SER B 1 122 ? 25.837 -7.414 23.956 1.00 64.73 224 SER B CA 1
ATOM 3304 C C . SER B 1 122 ? 24.375 -7.675 24.224 1.00 66.23 224 SER B C 1
ATOM 3305 O O . SER B 1 122 ? 23.861 -8.709 23.859 1.00 66.80 224 SER B O 1
ATOM 3308 N N . ALA B 1 123 ? 23.686 -6.738 24.844 1.00 70.10 225 ALA B N 1
ATOM 3309 C CA . ALA B 1 123 ? 22.274 -6.961 25.141 1.00 71.51 225 ALA B CA 1
ATOM 3310 C C . ALA B 1 123 ? 21.383 -7.142 23.921 1.00 71.02 225 ALA B C 1
ATOM 3311 O O . ALA B 1 123 ? 20.396 -7.835 24.012 1.00 72.64 225 ALA B O 1
ATOM 3313 N N . ASP B 1 124 ? 21.722 -6.535 22.786 1.00 73.69 226 ASP B N 1
ATOM 3314 C CA . ASP B 1 124 ? 20.887 -6.655 21.582 1.00 74.33 226 ASP B CA 1
ATOM 3315 C C . ASP B 1 124 ? 21.266 -7.739 20.564 1.00 73.49 226 ASP B C 1
ATOM 3316 O O . ASP B 1 124 ? 20.709 -7.788 19.463 1.00 74.19 226 ASP B O 1
ATOM 3321 N N . LEU B 1 125 ? 22.221 -8.591 20.903 1.00 71.75 227 LEU B N 1
ATOM 3322 C CA . LEU B 1 125 ? 22.660 -9.604 19.966 1.00 70.83 227 LEU B CA 1
ATOM 3323 C C . LEU B 1 125 ? 21.528 -10.546 19.523 1.00 70.50 227 LEU B C 1
ATOM 3324 O O . LEU B 1 125 ? 20.570 -10.808 20.271 1.00 67.21 227 LEU B O 1
ATOM 3329 N N . LEU B 1 126 ? 21.643 -11.022 18.284 1.00 69.37 228 LEU B N 1
ATOM 3330 C CA . LEU B 1 126 ? 20.674 -11.947 17.687 1.00 65.66 228 LEU B CA 1
ATOM 3331 C C . LEU B 1 126 ? 21.385 -13.164 17.084 1.00 64.30 228 LEU B C 1
ATOM 3332 O O . LEU B 1 126 ? 22.366 -13.014 16.341 1.00 64.97 228 LEU B O 1
ATOM 3337 N N . VAL B 1 127 ? 20.912 -14.366 17.401 1.00 61.39 229 VAL B N 1
ATOM 3338 C CA . VAL B 1 127 ? 21.513 -15.567 16.805 1.00 55.80 229 VAL B CA 1
ATOM 3339 C C . VAL B 1 127 ? 21.520 -15.410 15.289 1.00 55.46 229 VAL B C 1
ATOM 3340 O O . VAL B 1 127 ? 20.514 -15.002 14.691 1.00 59.22 229 VAL B O 1
ATOM 3344 N N . GLY B 1 128 ? 22.650 -15.716 14.663 1.00 55.62 230 GLY B N 1
ATOM 3345 C CA . GLY B 1 128 ? 22.727 -15.592 13.219 1.00 49.70 230 GLY B CA 1
ATOM 3346 C C . GLY B 1 128 ? 23.580 -14.421 12.754 1.00 53.10 230 GLY B C 1
ATOM 3347 O O . GLY B 1 128 ? 24.091 -14.457 11.629 1.00 51.87 230 GLY B O 1
ATOM 3348 N N . GLN B 1 129 ? 23.766 -13.374 13.562 1.00 53.02 231 GLN B N 1
ATOM 3349 C CA . GLN B 1 129 ? 24.587 -12.268 13.035 1.00 56.54 231 GLN B CA 1
ATOM 3350 C C . GLN B 1 129 ? 26.047 -12.688 13.006 1.00 52.52 231 GLN B C 1
ATOM 3351 O O . GLN B 1 129 ? 26.445 -13.553 13.780 1.00 56.07 231 GLN B O 1
ATOM 3357 N N . LYS B 1 130 ? 26.837 -12.121 12.101 1.00 54.71 232 LYS B N 1
ATOM 3358 C CA . LYS B 1 130 ? 28.256 -12.508 12.000 1.00 61.12 232 LYS B CA 1
ATOM 3359 C C . LYS B 1 130 ? 29.197 -12.048 13.120 1.00 63.25 232 LYS B C 1
ATOM 3360 O O . LYS B 1 130 ? 28.997 -10.980 13.716 1.00 66.38 232 LYS B O 1
ATOM 3366 N N . VAL B 1 131 ? 30.209 -12.867 13.420 1.00 62.47 233 VAL B N 1
ATOM 3367 C CA . VAL B 1 131 ? 31.201 -12.487 14.413 1.00 58.60 233 VAL B CA 1
ATOM 3368 C C . VAL B 1 131 ? 32.610 -12.725 13.889 1.00 60.26 233 VAL B C 1
ATOM 3369 O O . VAL B 1 131 ? 32.843 -13.512 12.949 1.00 58.25 233 VAL B O 1
ATOM 3373 N N . PHE B 1 132 ? 33.550 -12.015 14.505 1.00 58.91 234 PHE B N 1
ATOM 3374 C CA . PHE B 1 132 ? 34.944 -12.080 14.120 1.00 56.13 234 PHE B CA 1
ATOM 3375 C C . PHE B 1 132 ? 35.790 -12.285 15.368 1.00 59.47 234 PHE B C 1
ATOM 3376 O O . PHE B 1 132 ? 35.721 -11.490 16.314 1.00 58.87 234 PHE B O 1
ATOM 3384 N N . ALA B 1 133 ? 36.575 -13.361 15.385 1.00 56.30 235 ALA B N 1
ATOM 3385 C CA . ALA B 1 133 ? 37.412 -13.621 16.541 1.00 56.66 235 ALA B CA 1
ATOM 3386 C C . ALA B 1 133 ? 38.858 -13.380 16.172 1.00 58.76 235 ALA B C 1
ATOM 3387 O O . ALA B 1 133 ? 39.313 -13.834 15.130 1.00 64.31 235 ALA B O 1
ATOM 3389 N N . ILE B 1 134 ? 39.577 -12.636 17.002 1.00 56.31 236 ILE B N 1
ATOM 3390 C CA . ILE B 1 134 ? 40.973 -12.398 16.746 1.00 52.77 236 ILE B CA 1
ATOM 3391 C C . ILE B 1 134 ? 41.658 -12.823 18.025 1.00 54.80 236 ILE B C 1
ATOM 3392 O O . ILE B 1 134 ? 41.219 -12.459 19.115 1.00 55.14 236 ILE B O 1
ATOM 3397 N N . GLY B 1 135 ? 42.718 -13.616 17.882 1.00 54.69 237 GLY B N 1
ATOM 3398 C CA . GLY B 1 135 ? 43.467 -14.112 19.024 1.00 55.14 237 GLY B CA 1
ATOM 3399 C C . GLY B 1 135 ? 44.784 -14.728 18.570 1.00 58.10 237 GLY B C 1
ATOM 3400 O O . GLY B 1 135 ? 45.278 -14.400 17.483 1.00 57.98 237 GLY B O 1
ATOM 3401 N N . ASN B 1 136 ? 45.338 -15.626 19.394 1.00 60.53 238 ASN B N 1
ATOM 3402 C CA . ASN B 1 136 ? 46.608 -16.299 19.101 1.00 60.33 238 ASN B CA 1
ATOM 3403 C C . ASN B 1 136 ? 46.587 -17.800 19.387 1.00 63.57 238 ASN B C 1
ATOM 3404 O O . ASN B 1 136 ? 47.301 -18.284 20.262 1.00 64.77 238 ASN B O 1
ATOM 3409 N N . PRO B 1 137 ? 45.759 -18.560 18.658 1.00 64.85 239 PRO B N 1
ATOM 3410 C CA . PRO B 1 137 ? 45.718 -20.004 18.896 1.00 62.72 239 PRO B CA 1
ATOM 3411 C C . PRO B 1 137 ? 47.029 -20.632 18.457 1.00 60.21 239 PRO B C 1
ATOM 3412 O O . PRO B 1 137 ? 47.601 -20.245 17.437 1.00 57.93 239 PRO B O 1
ATOM 3416 N N . PHE B 1 138 ? 47.527 -21.586 19.227 1.00 58.81 240 PHE B N 1
ATOM 3417 C CA . PHE B 1 138 ? 48.774 -22.241 18.845 1.00 60.81 240 PHE B CA 1
ATOM 3418 C C . PHE B 1 138 ? 49.896 -21.260 18.528 1.00 60.88 240 PHE B C 1
ATOM 3419 O O . PHE B 1 138 ? 50.780 -21.576 17.733 1.00 65.29 240 PHE B O 1
ATOM 3427 N N . GLY B 1 139 ? 49.851 -20.072 19.123 1.00 60.66 241 GLY B N 1
ATOM 3428 C CA . GLY B 1 139 ? 50.879 -19.075 18.889 1.00 59.76 241 GLY B CA 1
ATOM 3429 C C . GLY B 1 139 ? 50.834 -18.334 17.568 1.00 63.49 241 GLY B C 1
ATOM 3430 O O . GLY B 1 139 ? 51.737 -17.538 17.277 1.00 66.34 241 GLY B O 1
ATOM 3431 N N . LEU B 1 140 ? 49.806 -18.581 16.758 1.00 63.70 242 LEU B N 1
ATOM 3432 C CA . LEU B 1 140 ? 49.677 -17.897 15.474 1.00 61.99 242 LEU B CA 1
ATOM 3433 C C . LEU B 1 140 ? 49.120 -16.502 15.773 1.00 63.41 242 LEU B C 1
ATOM 3434 O O . LEU B 1 140 ? 47.944 -16.310 16.020 1.00 61.34 242 LEU B O 1
ATOM 3439 N N . ASP B 1 141 ? 50.027 -15.538 15.783 1.00 70.08 243 ASP B N 1
ATOM 3440 C CA . ASP B 1 141 ? 49.763 -14.133 16.100 1.00 70.52 243 ASP B CA 1
ATOM 3441 C C . ASP B 1 141 ? 48.601 -13.429 15.388 1.00 67.49 243 ASP B C 1
ATOM 3442 O O . ASP B 1 141 ? 48.602 -13.303 14.175 1.00 62.02 243 ASP B O 1
ATOM 3447 N N . HIS B 1 142 ? 47.609 -12.964 16.152 1.00 64.94 244 HIS B N 1
ATOM 3448 C CA . HIS B 1 142 ? 46.493 -12.205 15.568 1.00 63.36 244 HIS B CA 1
ATOM 3449 C C . HIS B 1 142 ? 45.713 -12.948 14.486 1.00 62.39 244 HIS B C 1
ATOM 3450 O O . HIS B 1 142 ? 45.429 -12.412 13.410 1.00 59.98 244 HIS B O 1
ATOM 3457 N N . THR B 1 143 ? 45.368 -14.189 14.781 1.00 61.45 245 THR B N 1
ATOM 3458 C CA . THR B 1 143 ? 44.615 -14.999 13.855 1.00 57.77 245 THR B CA 1
ATOM 3459 C C . THR B 1 143 ? 43.161 -14.552 13.816 1.00 58.56 245 THR B C 1
ATOM 3460 O O . THR B 1 143 ? 42.538 -14.293 14.855 1.00 56.25 245 THR B O 1
ATOM 3464 N N . LEU B 1 144 ? 42.620 -14.469 12.612 1.00 54.39 246 LEU B N 1
ATOM 3465 C CA . LEU B 1 144 ? 41.233 -14.109 12.461 1.00 51.63 246 LEU B CA 1
ATOM 3466 C C . LEU B 1 144 ? 40.409 -15.358 12.103 1.00 52.85 246 LEU B C 1
ATOM 3467 O O . LEU B 1 144 ? 40.790 -16.157 11.251 1.00 50.79 246 LEU B O 1
ATOM 3472 N N . THR B 1 145 ? 39.292 -15.545 12.773 1.00 52.03 247 THR B N 1
ATOM 3473 C CA . THR B 1 145 ? 38.402 -16.638 12.406 1.00 51.88 247 THR B CA 1
ATOM 3474 C C . THR B 1 145 ? 37.020 -16.027 12.465 1.00 53.42 247 THR B C 1
ATOM 3475 O O . THR B 1 145 ? 36.724 -15.189 13.321 1.00 52.13 247 THR B O 1
ATOM 3479 N N . THR B 1 146 ? 36.172 -16.423 11.532 1.00 52.51 248 THR B N 1
ATOM 3480 C CA . THR B 1 146 ? 34.833 -15.869 11.518 1.00 52.93 248 THR B CA 1
ATOM 3481 C C . THR B 1 146 ? 33.816 -16.983 11.650 1.00 52.19 248 THR B C 1
ATOM 3482 O O . THR B 1 146 ? 34.105 -18.149 11.383 1.00 46.25 248 THR B O 1
ATOM 3486 N N . GLY B 1 147 ? 32.617 -16.571 12.048 1.00 49.69 249 GLY B N 1
ATOM 3487 C CA . GLY B 1 147 ? 31.518 -17.472 12.260 1.00 45.44 249 GLY B CA 1
ATOM 3488 C C . GLY B 1 147 ? 30.265 -16.682 12.553 1.00 47.90 249 GLY B C 1
ATOM 3489 O O . GLY B 1 147 ? 30.121 -15.519 12.185 1.00 45.46 249 GLY B O 1
ATOM 3490 N N . VAL B 1 148 ? 29.381 -17.294 13.309 1.00 48.38 250 VAL B N 1
ATOM 3491 C CA . VAL B 1 148 ? 28.104 -16.676 13.580 1.00 51.49 250 VAL B CA 1
ATOM 3492 C C . VAL B 1 148 ? 27.766 -16.782 15.090 1.00 55.42 250 VAL B C 1
ATOM 3493 O O . VAL B 1 148 ? 28.371 -17.579 15.822 1.00 57.74 250 VAL B O 1
ATOM 3497 N N . ILE B 1 149 ? 26.851 -15.961 15.584 1.00 53.41 251 ILE B N 1
ATOM 3498 C CA . ILE B 1 149 ? 26.454 -16.132 16.972 1.00 52.25 251 ILE B CA 1
ATOM 3499 C C . ILE B 1 149 ? 25.551 -17.366 16.893 1.00 56.43 251 ILE B C 1
ATOM 3500 O O . ILE B 1 149 ? 24.549 -17.345 16.177 1.00 59.32 251 ILE B O 1
ATOM 3505 N N . SER B 1 150 ? 25.897 -18.427 17.612 1.00 57.97 252 SER B N 1
ATOM 3506 C CA . SER B 1 150 ? 25.131 -19.666 17.582 1.00 58.37 252 SER B CA 1
ATOM 3507 C C . SER B 1 150 ? 24.083 -19.717 18.649 1.00 60.29 252 SER B C 1
ATOM 3508 O O . SER B 1 150 ? 23.098 -20.469 18.543 1.00 62.63 252 SER B O 1
ATOM 3511 N N . GLY B 1 151 ? 24.325 -18.946 19.699 1.00 60.55 253 GLY B N 1
ATOM 3512 C CA . GLY B 1 151 ? 23.418 -18.928 20.830 1.00 58.36 253 GLY B CA 1
ATOM 3513 C C . GLY B 1 151 ? 23.693 -17.774 21.774 1.00 60.11 253 GLY B C 1
ATOM 3514 O O . GLY B 1 151 ? 24.788 -17.168 21.793 1.00 56.80 253 GLY B O 1
ATOM 3515 N N . LEU B 1 152 ? 22.675 -17.471 22.568 1.00 58.81 254 LEU B N 1
ATOM 3516 C CA . LEU B 1 152 ? 22.752 -16.396 23.534 1.00 57.21 254 LEU B CA 1
ATOM 3517 C C . LEU B 1 152 ? 22.246 -16.852 24.889 1.00 57.76 254 LEU B C 1
ATOM 3518 O O . LEU B 1 152 ? 21.557 -17.864 24.992 1.00 56.86 254 LEU B O 1
ATOM 3523 N N . ARG B 1 153 ? 22.606 -16.113 25.934 1.00 60.60 255 ARG B N 1
ATOM 3524 C CA . ARG B 1 153 ? 22.146 -16.439 27.280 1.00 59.14 255 ARG B CA 1
ATOM 3525 C C . ARG B 1 153 ? 22.465 -17.868 27.744 1.00 57.72 255 ARG B C 1
ATOM 3526 O O . ARG B 1 153 ? 21.677 -18.487 28.459 1.00 58.13 255 ARG B O 1
ATOM 3534 N N . ARG B 1 154 ? 23.632 -18.380 27.368 1.00 58.59 256 ARG B N 1
ATOM 3535 C CA . ARG B 1 154 ? 24.029 -19.727 27.771 1.00 61.76 256 ARG B CA 1
ATOM 3536 C C . ARG B 1 154 ? 24.694 -19.661 29.133 1.00 64.64 256 ARG B C 1
ATOM 3537 O O . ARG B 1 154 ? 25.242 -18.620 29.497 1.00 64.49 256 ARG B O 1
ATOM 3545 N N . GLU B 1 155 ? 24.654 -20.772 29.870 1.00 67.72 257 GLU B N 1
ATOM 3546 C CA . GLU B 1 155 ? 25.325 -20.879 31.162 1.00 72.64 257 GLU B CA 1
ATOM 3547 C C . GLU B 1 155 ? 26.384 -21.963 31.016 1.00 74.63 257 GLU B C 1
ATOM 3548 O O . GLU B 1 155 ? 26.082 -23.056 30.552 1.00 78.70 257 GLU B O 1
ATOM 3554 N N . ILE B 1 156 ? 27.619 -21.652 31.392 1.00 78.29 258 ILE B N 1
ATOM 3555 C CA . ILE B 1 156 ? 28.719 -22.613 31.317 1.00 87.06 258 ILE B CA 1
ATOM 3556 C C . ILE B 1 156 ? 29.508 -22.665 32.640 1.00 92.80 258 ILE B C 1
ATOM 3557 O O . ILE B 1 156 ? 29.682 -21.647 33.320 1.00 90.62 258 ILE B O 1
ATOM 3562 N N . SER B 1 157 ? 29.990 -23.855 32.989 1.00 101.13 259 SER B N 1
ATOM 3563 C CA . SER B 1 157 ? 30.785 -24.064 34.207 1.00 108.41 259 SER B CA 1
ATOM 3564 C C . SER B 1 157 ? 32.155 -23.357 34.081 1.00 112.32 259 SER B C 1
ATOM 3565 O O . SER B 1 157 ? 32.927 -23.672 33.164 1.00 114.39 259 SER B O 1
ATOM 3568 N N . SER B 1 158 ? 32.443 -22.418 35.000 1.00 115.63 260 SER B N 1
ATOM 3569 C CA . SER B 1 158 ? 33.687 -21.602 35.018 1.00 118.53 260 SER B CA 1
ATOM 3570 C C . SER B 1 158 ? 35.041 -22.320 35.090 1.00 121.20 260 SER B C 1
ATOM 3571 O O . SER B 1 158 ? 36.033 -21.816 34.535 1.00 121.25 260 SER B O 1
ATOM 3574 N N . ALA B 1 159 ? 35.078 -23.470 35.772 1.00 123.26 261 ALA B N 1
ATOM 3575 C CA . ALA B 1 159 ? 36.295 -24.277 35.951 1.00 124.76 261 ALA B CA 1
ATOM 3576 C C . ALA B 1 159 ? 37.426 -23.425 36.552 1.00 126.31 261 ALA B C 1
ATOM 3577 O O . ALA B 1 159 ? 38.364 -23.949 37.164 1.00 128.37 261 ALA B O 1
ATOM 3579 N N . ALA B 1 160 ? 37.321 -22.110 36.376 1.00 126.68 262 ALA B N 1
ATOM 3580 C CA . ALA B 1 160 ? 38.277 -21.156 36.927 1.00 126.11 262 ALA B CA 1
ATOM 3581 C C . ALA B 1 160 ? 37.953 -21.101 38.432 1.00 124.75 262 ALA B C 1
ATOM 3582 O O . ALA B 1 160 ? 38.730 -20.599 39.243 1.00 122.79 262 ALA B O 1
ATOM 3584 N N . THR B 1 161 ? 36.789 -21.650 38.778 1.00 124.41 263 THR B N 1
ATOM 3585 C CA . THR B 1 161 ? 36.295 -21.688 40.152 1.00 122.98 263 THR B CA 1
ATOM 3586 C C . THR B 1 161 ? 35.194 -22.730 40.273 1.00 118.22 263 THR B C 1
ATOM 3587 O O . THR B 1 161 ? 34.864 -23.174 41.365 1.00 114.77 263 THR B O 1
ATOM 3591 N N . GLY B 1 162 ? 34.619 -23.102 39.136 1.00 114.95 264 GLY B N 1
ATOM 3592 C CA . GLY B 1 162 ? 33.548 -24.080 39.136 1.00 110.83 264 GLY B CA 1
ATOM 3593 C C . GLY B 1 162 ? 32.210 -23.372 39.112 1.00 106.88 264 GLY B C 1
ATOM 3594 O O . GLY B 1 162 ? 31.210 -23.907 38.619 1.00 106.94 264 GLY B O 1
ATOM 3595 N N . ARG B 1 163 ? 32.197 -22.158 39.657 1.00 102.56 265 ARG B N 1
ATOM 3596 C CA . ARG B 1 163 ? 30.994 -21.349 39.696 1.00 97.43 265 ARG B CA 1
ATOM 3597 C C . ARG B 1 163 ? 30.522 -21.145 38.256 1.00 95.61 265 ARG B C 1
ATOM 3598 O O . ARG B 1 163 ? 31.328 -20.974 37.354 1.00 95.23 265 ARG B O 1
ATOM 3606 N N . PRO B 1 164 ? 29.205 -21.188 38.015 1.00 93.11 266 PRO B N 1
ATOM 3607 C CA . PRO B 1 164 ? 28.727 -20.992 36.642 1.00 89.10 266 PRO B CA 1
ATOM 3608 C C . PRO B 1 164 ? 28.794 -19.534 36.186 1.00 85.72 266 PRO B C 1
ATOM 3609 O O . PRO B 1 164 ? 28.632 -18.624 36.990 1.00 84.03 266 PRO B O 1
ATOM 3613 N N . ILE B 1 165 ? 29.056 -19.319 34.901 1.00 81.04 267 ILE B N 1
ATOM 3614 C CA . ILE B 1 165 ? 29.096 -17.973 34.361 1.00 77.07 267 ILE B CA 1
ATOM 3615 C C . ILE B 1 165 ? 27.815 -17.860 33.553 1.00 81.40 267 ILE B C 1
ATOM 3616 O O . ILE B 1 165 ? 27.590 -18.641 32.631 1.00 82.01 267 ILE B O 1
ATOM 3621 N N . GLN B 1 166 ? 26.961 -16.911 33.913 1.00 82.20 268 GLN B N 1
ATOM 3622 C CA . GLN B 1 166 ? 25.706 -16.733 33.214 1.00 81.01 268 GLN B CA 1
ATOM 3623 C C . GLN B 1 166 ? 25.871 -15.853 31.987 1.00 81.24 268 GLN B C 1
ATOM 3624 O O . GLN B 1 166 ? 26.911 -15.242 31.770 1.00 84.78 268 GLN B O 1
ATOM 3630 N N . ASP B 1 167 ? 24.823 -15.801 31.185 1.00 80.86 269 ASP B N 1
ATOM 3631 C CA . ASP B 1 167 ? 24.763 -14.956 30.004 1.00 82.30 269 ASP B CA 1
ATOM 3632 C C . ASP B 1 167 ? 25.823 -15.079 28.919 1.00 80.15 269 ASP B C 1
ATOM 3633 O O . ASP B 1 167 ? 26.035 -14.119 28.171 1.00 83.12 269 ASP B O 1
ATOM 3638 N N . VAL B 1 168 ? 26.459 -16.241 28.801 1.00 71.55 270 VAL B N 1
ATOM 3639 C CA . VAL B 1 168 ? 27.507 -16.445 27.809 1.00 63.15 270 VAL B CA 1
ATOM 3640 C C . VAL B 1 168 ? 27.109 -16.505 26.326 1.00 59.40 270 VAL B C 1
ATOM 3641 O O . VAL B 1 168 ? 26.023 -16.980 25.969 1.00 58.39 270 VAL B O 1
ATOM 3645 N N . ILE B 1 169 ? 27.998 -16.019 25.462 1.00 56.20 271 ILE B N 1
ATOM 3646 C CA . ILE B 1 169 ? 27.761 -16.052 24.008 1.00 56.65 271 ILE B CA 1
ATOM 3647 C C . ILE B 1 169 ? 28.366 -17.328 23.378 1.00 58.92 271 ILE B C 1
ATOM 3648 O O . ILE B 1 169 ? 29.451 -17.749 23.765 1.00 56.77 271 ILE B O 1
ATOM 3653 N N . GLN B 1 170 ? 27.660 -17.926 22.413 1.00 58.58 272 GLN B N 1
ATOM 3654 C CA . GLN B 1 170 ? 28.112 -19.141 21.728 1.00 55.06 272 GLN B CA 1
ATOM 3655 C C . GLN B 1 170 ? 28.346 -18.831 20.247 1.00 57.91 272 GLN B C 1
ATOM 3656 O O . GLN B 1 170 ? 27.502 -18.207 19.607 1.00 59.43 272 GLN B O 1
ATOM 3662 N N . THR B 1 171 ? 29.486 -19.258 19.709 1.00 56.11 273 THR B N 1
ATOM 3663 C CA . THR B 1 171 ? 29.827 -18.980 18.325 1.00 54.13 273 THR B CA 1
ATOM 3664 C C . THR B 1 171 ? 30.511 -20.183 17.681 1.00 58.23 273 THR B C 1
ATOM 3665 O O . THR B 1 171 ? 31.157 -20.998 18.377 1.00 53.89 273 THR B O 1
ATOM 3669 N N . ASP B 1 172 ? 30.369 -20.295 16.358 1.00 53.71 274 ASP B N 1
ATOM 3670 C CA . ASP B 1 172 ? 30.966 -21.410 15.656 1.00 56.17 274 ASP B CA 1
ATOM 3671 C C . ASP B 1 172 ? 32.204 -20.972 14.917 1.00 58.03 274 ASP B C 1
ATOM 3672 O O . ASP B 1 172 ? 32.723 -21.696 14.055 1.00 58.95 274 ASP B O 1
ATOM 3677 N N . ALA B 1 173 ? 32.683 -19.783 15.283 1.00 55.36 275 ALA B N 1
ATOM 3678 C CA . ALA B 1 173 ? 33.928 -19.256 14.742 1.00 53.91 275 ALA B CA 1
ATOM 3679 C C . ALA B 1 173 ? 34.989 -20.096 15.439 1.00 53.54 275 ALA B C 1
ATOM 3680 O O . ALA B 1 173 ? 34.921 -20.281 16.656 1.00 52.31 275 ALA B O 1
ATOM 3682 N N . ALA B 1 174 ? 35.957 -20.609 14.682 1.00 52.77 276 ALA B N 1
ATOM 3683 C CA . ALA B 1 174 ? 37.027 -21.434 15.251 1.00 48.54 276 ALA B CA 1
ATOM 3684 C C . ALA B 1 174 ? 37.710 -20.782 16.468 1.00 51.91 276 ALA B C 1
ATOM 3685 O O . ALA B 1 174 ? 38.291 -19.686 16.372 1.00 51.79 276 ALA B O 1
ATOM 3687 N N . ILE B 1 175 ? 37.662 -21.469 17.604 1.00 50.55 277 ILE B N 1
ATOM 3688 C CA . ILE B 1 175 ? 38.242 -20.970 18.831 1.00 49.72 277 ILE B CA 1
ATOM 3689 C C . ILE B 1 175 ? 39.147 -22.061 19.402 1.00 55.22 277 ILE B C 1
ATOM 3690 O O . ILE B 1 175 ? 38.663 -23.104 19.852 1.00 53.56 277 ILE B O 1
ATOM 3695 N N . ASN B 1 176 ? 40.460 -21.844 19.387 1.00 56.78 278 ASN B N 1
ATOM 3696 C CA . ASN B 1 176 ? 41.379 -22.860 19.939 1.00 61.48 278 ASN B CA 1
ATOM 3697 C C . ASN B 1 176 ? 42.227 -22.356 21.112 1.00 61.07 278 ASN B C 1
ATOM 3698 O O . ASN B 1 176 ? 42.166 -21.183 21.471 1.00 61.60 278 ASN B O 1
ATOM 3703 N N . PRO B 1 177 ? 43.020 -23.251 21.733 1.00 61.01 279 PRO B N 1
ATOM 3704 C CA . PRO B 1 177 ? 43.886 -22.848 22.856 1.00 58.60 279 PRO B CA 1
ATOM 3705 C C . PRO B 1 177 ? 44.781 -21.707 22.389 1.00 56.76 279 PRO B C 1
ATOM 3706 O O . PRO B 1 177 ? 45.467 -21.820 21.384 1.00 57.41 279 PRO B O 1
ATOM 3710 N N . GLY B 1 178 ? 44.730 -20.592 23.106 1.00 58.36 280 GLY B N 1
ATOM 3711 C CA . GLY B 1 178 ? 45.506 -19.437 22.720 1.00 56.12 280 GLY B CA 1
ATOM 3712 C C . GLY B 1 178 ? 44.596 -18.301 22.303 1.00 60.79 280 GLY B C 1
ATOM 3713 O O . GLY B 1 178 ? 45.059 -17.176 22.051 1.00 64.52 280 GLY B O 1
ATOM 3714 N N . ASN B 1 179 ? 43.299 -18.582 22.190 1.00 59.44 281 ASN B N 1
ATOM 3715 C CA . ASN B 1 179 ? 42.349 -17.544 21.806 1.00 57.11 281 ASN B CA 1
ATOM 3716 C C . ASN B 1 179 ? 41.832 -16.853 23.070 1.00 56.93 281 ASN B C 1
ATOM 3717 O O . ASN B 1 179 ? 41.407 -15.701 22.993 1.00 58.57 281 ASN B O 1
ATOM 3722 N N . SER B 1 180 ? 41.882 -17.533 24.226 1.00 55.84 282 SER B N 1
ATOM 3723 C CA . SER B 1 180 ? 41.363 -16.934 25.463 1.00 55.57 282 SER B CA 1
ATOM 3724 C C . SER B 1 180 ? 41.918 -15.504 25.649 1.00 54.95 282 SER B C 1
ATOM 3725 O O . SER B 1 180 ? 43.108 -15.207 25.387 1.00 53.56 282 SER B O 1
ATOM 3728 N N . GLY B 1 181 ? 41.025 -14.611 26.067 1.00 51.57 283 GLY B N 1
ATOM 3729 C CA . GLY B 1 181 ? 41.397 -13.226 26.272 1.00 51.77 283 GLY B CA 1
ATOM 3730 C C . GLY B 1 181 ? 41.238 -12.320 25.065 1.00 52.05 283 GLY B C 1
ATOM 3731 O O . GLY B 1 181 ? 41.224 -11.109 25.216 1.00 54.82 283 GLY B O 1
ATOM 3732 N N . GLY B 1 182 ? 41.156 -12.886 23.866 1.00 50.02 284 GLY B N 1
ATOM 3733 C CA . GLY B 1 182 ? 40.994 -12.060 22.691 1.00 47.39 284 GLY B CA 1
ATOM 3734 C C . GLY B 1 182 ? 39.542 -11.659 22.493 1.00 50.37 284 GLY B C 1
ATOM 3735 O O . GLY B 1 182 ? 38.603 -12.218 23.081 1.00 47.95 284 GLY B O 1
ATOM 3736 N N . PRO B 1 183 ? 39.326 -10.696 21.618 1.00 51.11 285 PRO B N 1
ATOM 3737 C CA . PRO B 1 183 ? 38.001 -10.184 21.320 1.00 53.24 285 PRO B CA 1
ATOM 3738 C C . PRO B 1 183 ? 37.104 -10.907 20.307 1.00 58.86 285 PRO B C 1
ATOM 3739 O O . PRO B 1 183 ? 37.574 -11.548 19.348 1.00 57.53 285 PRO B O 1
ATOM 3743 N N . LEU B 1 184 ? 35.797 -10.783 20.537 1.00 57.58 286 LEU B N 1
ATOM 3744 C CA . LEU B 1 184 ? 34.832 -11.265 19.579 1.00 57.86 286 LEU B CA 1
ATOM 3745 C C . LEU B 1 184 ? 34.176 -9.959 19.114 1.00 57.86 286 LEU B C 1
ATOM 3746 O O . LEU B 1 184 ? 33.666 -9.187 19.924 1.00 63.59 286 LEU B O 1
ATOM 3751 N N . LEU B 1 185 ? 34.223 -9.672 17.831 1.00 54.97 287 LEU B N 1
ATOM 3752 C CA . LEU B 1 185 ? 33.596 -8.461 17.356 1.00 58.28 287 LEU B CA 1
ATOM 3753 C C . LEU B 1 185 ? 32.346 -8.792 16.510 1.00 62.79 287 LEU B C 1
ATOM 3754 O O . LEU B 1 185 ? 32.199 -9.931 16.001 1.00 60.11 287 LEU B O 1
ATOM 3759 N N . ASP B 1 186 ? 31.436 -7.812 16.390 1.00 62.28 288 ASP B N 1
ATOM 3760 C CA . ASP B 1 186 ? 30.212 -7.972 15.596 1.00 60.94 288 ASP B CA 1
ATOM 3761 C C . ASP B 1 186 ? 30.472 -7.288 14.248 1.00 62.47 288 ASP B C 1
ATOM 3762 O O . ASP B 1 186 ? 31.578 -6.755 14.038 1.00 58.36 288 ASP B O 1
ATOM 3767 N N . SER B 1 187 ? 29.501 -7.285 13.333 1.00 59.66 289 SER B N 1
ATOM 3768 C CA . SER B 1 187 ? 29.770 -6.667 12.025 1.00 62.73 289 SER B CA 1
ATOM 3769 C C . SER B 1 187 ? 30.138 -5.187 12.057 1.00 61.34 289 SER B C 1
ATOM 3770 O O . SER B 1 187 ? 30.732 -4.677 11.119 1.00 61.95 289 SER B O 1
ATOM 3773 N N . SER B 1 188 ? 29.802 -4.508 13.140 1.00 61.54 290 SER B N 1
ATOM 3774 C CA . SER B 1 188 ? 30.123 -3.102 13.263 1.00 63.61 290 SER B CA 1
ATOM 3775 C C . SER B 1 188 ? 31.561 -2.860 13.697 1.00 65.25 290 SER B C 1
ATOM 3776 O O . SER B 1 188 ? 31.961 -1.717 13.892 1.00 67.47 290 SER B O 1
ATOM 3779 N N . GLY B 1 189 ? 32.336 -3.922 13.865 1.00 64.93 291 GLY B N 1
ATOM 3780 C CA . GLY B 1 189 ? 33.721 -3.751 14.275 1.00 67.78 291 GLY B CA 1
ATOM 3781 C C . GLY B 1 189 ? 33.733 -3.304 15.714 1.00 68.51 291 GLY B C 1
ATOM 3782 O O . GLY B 1 189 ? 34.495 -2.442 16.117 1.00 69.57 291 GLY B O 1
ATOM 3783 N N . THR B 1 190 ? 32.894 -3.963 16.492 1.00 69.17 292 THR B N 1
ATOM 3784 C CA . THR B 1 190 ? 32.695 -3.645 17.881 1.00 65.74 292 THR B CA 1
ATOM 3785 C C . THR B 1 190 ? 32.835 -4.842 18.793 1.00 65.53 292 THR B C 1
ATOM 3786 O O . THR B 1 190 ? 32.460 -5.958 18.434 1.00 68.88 292 THR B O 1
ATOM 3790 N N . LEU B 1 191 ? 33.357 -4.600 19.990 1.00 64.63 293 LEU B N 1
ATOM 3791 C CA . LEU B 1 191 ? 33.598 -5.664 20.961 1.00 63.28 293 LEU B CA 1
ATOM 3792 C C . LEU B 1 191 ? 32.329 -6.174 21.573 1.00 64.74 293 LEU B C 1
ATOM 3793 O O . LEU B 1 191 ? 31.633 -5.402 22.226 1.00 67.08 293 LEU B O 1
ATOM 3798 N N . ILE B 1 192 ? 32.023 -7.461 21.399 1.00 63.11 294 ILE B N 1
ATOM 3799 C CA . ILE B 1 192 ? 30.795 -7.973 21.990 1.00 60.23 294 ILE B CA 1
ATOM 3800 C C . ILE B 1 192 ? 31.046 -9.012 23.032 1.00 60.04 294 ILE B C 1
ATOM 3801 O O . ILE B 1 192 ? 30.138 -9.362 23.781 1.00 61.92 294 ILE B O 1
ATOM 3806 N N . GLY B 1 193 ? 32.275 -9.503 23.101 1.00 59.62 295 GLY B N 1
ATOM 3807 C CA . GLY B 1 193 ? 32.584 -10.493 24.122 1.00 57.99 295 GLY B CA 1
ATOM 3808 C C . GLY B 1 193 ? 34.063 -10.813 24.153 1.00 61.41 295 GLY B C 1
ATOM 3809 O O . GLY B 1 193 ? 34.814 -10.322 23.291 1.00 60.86 295 GLY B O 1
ATOM 3810 N N . ILE B 1 194 ? 34.478 -11.602 25.152 1.00 61.85 296 ILE B N 1
ATOM 3811 C CA . ILE B 1 194 ? 35.868 -12.044 25.304 1.00 62.48 296 ILE B CA 1
ATOM 3812 C C . ILE B 1 194 ? 35.838 -13.546 25.064 1.00 64.83 296 ILE B C 1
ATOM 3813 O O . ILE B 1 194 ? 35.094 -14.252 25.766 1.00 63.76 296 ILE B O 1
ATOM 3818 N N . ASN B 1 195 ? 36.624 -14.041 24.101 1.00 61.44 297 ASN B N 1
ATOM 3819 C CA . ASN B 1 195 ? 36.618 -15.476 23.825 1.00 62.28 297 ASN B CA 1
ATOM 3820 C C . ASN B 1 195 ? 37.277 -16.141 25.005 1.00 63.31 297 ASN B C 1
ATOM 3821 O O . ASN B 1 195 ? 38.399 -15.799 25.356 1.00 67.22 297 ASN B O 1
ATOM 3826 N N . THR B 1 196 ? 36.606 -17.095 25.635 1.00 62.82 298 THR B N 1
ATOM 3827 C CA . THR B 1 196 ? 37.233 -17.680 26.792 1.00 62.14 298 THR B CA 1
ATOM 3828 C C . THR B 1 196 ? 37.258 -19.176 26.946 1.00 62.62 298 THR B C 1
ATOM 3829 O O . THR B 1 196 ? 38.106 -19.680 27.669 1.00 66.19 298 THR B O 1
ATOM 3833 N N . ALA B 1 197 ? 36.368 -19.897 26.278 1.00 60.08 299 ALA B N 1
ATOM 3834 C CA . ALA B 1 197 ? 36.348 -21.360 26.394 1.00 57.15 299 ALA B CA 1
ATOM 3835 C C . ALA B 1 197 ? 35.570 -22.060 25.269 1.00 59.65 299 ALA B C 1
ATOM 3836 O O . ALA B 1 197 ? 34.865 -21.419 24.460 1.00 53.78 299 ALA B O 1
ATOM 3838 N N . ILE B 1 198 ? 35.692 -23.388 25.240 1.00 57.84 300 ILE B N 1
ATOM 3839 C CA . ILE B 1 198 ? 34.999 -24.182 24.237 1.00 54.60 300 ILE B CA 1
ATOM 3840 C C . ILE B 1 198 ? 34.531 -25.527 24.814 1.00 55.94 300 ILE B C 1
ATOM 3841 O O . ILE B 1 198 ? 34.916 -25.918 25.909 1.00 51.15 300 ILE B O 1
ATOM 3846 N N . TYR B 1 199 ? 33.673 -26.210 24.070 1.00 59.85 301 TYR B N 1
ATOM 3847 C CA . TYR B 1 199 ? 33.206 -27.549 24.421 1.00 60.96 301 TYR B CA 1
ATOM 3848 C C . TYR B 1 199 ? 33.851 -28.395 23.316 1.00 63.70 301 TYR B C 1
ATOM 3849 O O . TYR B 1 199 ? 33.616 -28.151 22.133 1.00 65.12 301 TYR B O 1
ATOM 3858 N N . SER B 1 200 ? 34.693 -29.353 23.692 1.00 64.35 302 SER B N 1
ATOM 3859 C CA . SER B 1 200 ? 35.370 -30.192 22.709 1.00 66.13 302 SER B CA 1
ATOM 3860 C C . SER B 1 200 ? 36.056 -31.400 23.342 1.00 66.55 302 SER B C 1
ATOM 3861 O O . SER B 1 200 ? 36.933 -31.274 24.183 1.00 62.86 302 SER B O 1
ATOM 3864 N N . PRO B 1 201 ? 35.681 -32.597 22.913 1.00 68.69 303 PRO B N 1
ATOM 3865 C CA . PRO B 1 201 ? 36.306 -33.798 23.475 1.00 68.59 303 PRO B CA 1
ATOM 3866 C C . PRO B 1 201 ? 37.781 -33.912 23.111 1.00 71.98 303 PRO B C 1
ATOM 3867 O O . PRO B 1 201 ? 38.495 -34.716 23.694 1.00 75.17 303 PRO B O 1
ATOM 3871 N N . SER B 1 202 ? 38.241 -33.104 22.161 1.00 71.52 304 SER B N 1
ATOM 3872 C CA . SER B 1 202 ? 39.633 -33.183 21.742 1.00 70.77 304 SER B CA 1
ATOM 3873 C C . SER B 1 202 ? 40.525 -32.060 22.258 1.00 70.64 304 SER B C 1
ATOM 3874 O O . SER B 1 202 ? 41.744 -32.221 22.349 1.00 68.34 304 SER B O 1
ATOM 3877 N N . GLY B 1 203 ? 39.924 -30.924 22.596 1.00 70.32 305 GLY B N 1
ATOM 3878 C CA . GLY B 1 203 ? 40.716 -29.797 23.051 1.00 66.39 305 GLY B CA 1
ATOM 3879 C C . GLY B 1 203 ? 40.986 -28.935 21.836 1.00 67.23 305 GLY B C 1
ATOM 3880 O O . GLY B 1 203 ? 41.663 -27.921 21.888 1.00 72.30 305 GLY B O 1
ATOM 3881 N N . ALA B 1 204 ? 40.458 -29.361 20.712 1.00 64.66 306 ALA B N 1
ATOM 3882 C CA . ALA B 1 204 ? 40.622 -28.610 19.499 1.00 65.65 306 ALA B CA 1
ATOM 3883 C C . ALA B 1 204 ? 39.250 -27.989 19.244 1.00 65.93 306 ALA B C 1
ATOM 3884 O O . ALA B 1 204 ? 38.241 -28.475 19.773 1.00 64.47 306 ALA B O 1
ATOM 3886 N N . SER B 1 205 ? 39.203 -26.927 18.443 1.00 59.88 307 SER B N 1
ATOM 3887 C CA . SER B 1 205 ? 37.930 -26.314 18.133 1.00 58.27 307 SER B CA 1
ATOM 3888 C C . SER B 1 205 ? 36.983 -27.340 17.485 1.00 55.94 307 SER B C 1
ATOM 3889 O O . SER B 1 205 ? 37.336 -28.038 16.558 1.00 55.87 307 SER B O 1
ATOM 3892 N N . SER B 1 206 ? 35.769 -27.409 17.991 1.00 55.49 308 SER B N 1
ATOM 3893 C CA . SER B 1 206 ? 34.788 -28.321 17.481 1.00 56.04 308 SER B CA 1
ATOM 3894 C C . SER B 1 206 ? 33.547 -27.497 17.057 1.00 53.64 308 SER B C 1
ATOM 3895 O O . SER B 1 206 ? 32.438 -28.023 16.882 1.00 52.27 308 SER B O 1
ATOM 3898 N N . GLY B 1 207 ? 33.747 -26.202 16.857 1.00 44.95 309 GLY B N 1
ATOM 3899 C CA . GLY B 1 207 ? 32.624 -25.379 16.474 1.00 44.75 309 GLY B CA 1
ATOM 3900 C C . GLY B 1 207 ? 31.664 -24.898 17.555 1.00 44.90 309 GLY B C 1
ATOM 3901 O O . GLY B 1 207 ? 30.628 -24.319 17.224 1.00 51.70 309 GLY B O 1
ATOM 3902 N N . VAL B 1 208 ? 31.971 -25.135 18.826 1.00 43.24 310 VAL B N 1
ATOM 3903 C CA . VAL B 1 208 ? 31.125 -24.655 19.901 1.00 46.23 310 VAL B CA 1
ATOM 3904 C C . VAL B 1 208 ? 32.023 -23.847 20.836 1.00 52.12 310 VAL B C 1
ATOM 3905 O O . VAL B 1 208 ? 32.693 -24.411 21.692 1.00 56.86 310 VAL B O 1
ATOM 3909 N N . GLY B 1 209 ? 32.043 -22.525 20.674 1.00 56.22 311 GLY B N 1
ATOM 3910 C CA . GLY B 1 209 ? 32.878 -21.679 21.517 1.00 54.36 311 GLY B CA 1
ATOM 3911 C C . GLY B 1 209 ? 32.109 -20.634 22.300 1.00 54.45 311 GLY B C 1
ATOM 3912 O O . GLY B 1 209 ? 31.064 -20.193 21.878 1.00 60.51 311 GLY B O 1
ATOM 3913 N N . PHE B 1 210 ? 32.644 -20.210 23.435 1.00 56.90 312 PHE B N 1
ATOM 3914 C CA . PHE B 1 210 ? 31.978 -19.232 24.278 1.00 52.43 312 PHE B CA 1
ATOM 3915 C C . PHE B 1 210 ? 32.737 -17.927 24.565 1.00 56.07 312 PHE B C 1
ATOM 3916 O O . PHE B 1 210 ? 33.954 -17.908 24.676 1.00 57.73 312 PHE B O 1
ATOM 3924 N N . SER B 1 211 ? 32.002 -16.827 24.658 1.00 57.92 313 SER B N 1
ATOM 3925 C CA . SER B 1 211 ? 32.590 -15.528 24.969 1.00 58.93 313 SER B CA 1
ATOM 3926 C C . SER B 1 211 ? 31.809 -14.897 26.120 1.00 58.79 313 SER B C 1
ATOM 3927 O O . SER B 1 211 ? 30.569 -15.018 26.176 1.00 56.57 313 SER B O 1
ATOM 3930 N N . ILE B 1 212 ? 32.525 -14.257 27.045 1.00 55.48 314 ILE B N 1
ATOM 3931 C CA . ILE B 1 212 ? 31.859 -13.590 28.162 1.00 56.97 314 ILE B CA 1
ATOM 3932 C C . ILE B 1 212 ? 31.322 -12.344 27.460 1.00 55.17 314 ILE B C 1
ATOM 3933 O O . ILE B 1 212 ? 32.078 -11.669 26.742 1.00 54.32 314 ILE B O 1
ATOM 3938 N N . PRO B 1 213 ? 30.021 -12.033 27.635 1.00 54.78 315 PRO B N 1
ATOM 3939 C CA . PRO B 1 213 ? 29.445 -10.855 26.977 1.00 55.07 315 PRO B CA 1
ATOM 3940 C C . PRO B 1 213 ? 30.017 -9.526 27.458 1.00 57.22 315 PRO B C 1
ATOM 3941 O O . PRO B 1 213 ? 30.227 -9.294 28.650 1.00 58.43 315 PRO B O 1
ATOM 3945 N N . VAL B 1 214 ? 30.269 -8.660 26.495 1.00 58.02 316 VAL B N 1
ATOM 3946 C CA . VAL B 1 214 ? 30.822 -7.347 26.739 1.00 61.37 316 VAL B CA 1
ATOM 3947 C C . VAL B 1 214 ? 30.143 -6.556 27.855 1.00 64.79 316 VAL B C 1
ATOM 3948 O O . VAL B 1 214 ? 30.812 -5.900 28.653 1.00 67.85 316 VAL B O 1
ATOM 3952 N N . ASP B 1 215 ? 28.822 -6.610 27.920 1.00 64.95 317 ASP B N 1
ATOM 3953 C CA . ASP B 1 215 ? 28.120 -5.867 28.946 1.00 69.60 317 ASP B CA 1
ATOM 3954 C C . ASP B 1 215 ? 28.597 -6.223 30.355 1.00 72.42 317 ASP B C 1
ATOM 3955 O O . ASP B 1 215 ? 28.864 -5.329 31.173 1.00 73.82 317 ASP B O 1
ATOM 3960 N N . THR B 1 216 ? 28.739 -7.507 30.659 1.00 72.21 318 THR B N 1
ATOM 3961 C CA . THR B 1 216 ? 29.189 -7.805 31.992 1.00 73.00 318 THR B CA 1
ATOM 3962 C C . THR B 1 216 ? 30.690 -7.488 32.105 1.00 73.27 318 THR B C 1
ATOM 3963 O O . THR B 1 216 ? 31.193 -7.198 33.188 1.00 75.35 318 THR B O 1
ATOM 3967 N N . VAL B 1 217 ? 31.388 -7.469 30.980 1.00 71.65 319 VAL B N 1
ATOM 3968 C CA . VAL B 1 217 ? 32.813 -7.178 30.988 1.00 73.32 319 VAL B CA 1
ATOM 3969 C C . VAL B 1 217 ? 33.092 -5.733 31.375 1.00 73.84 319 VAL B C 1
ATOM 3970 O O . VAL B 1 217 ? 33.872 -5.465 32.286 1.00 71.76 319 VAL B O 1
ATOM 3974 N N . GLY B 1 218 ? 32.444 -4.809 30.675 1.00 75.08 320 GLY B N 1
ATOM 3975 C CA . GLY B 1 218 ? 32.636 -3.395 30.933 1.00 75.93 320 GLY B CA 1
ATOM 3976 C C . GLY B 1 218 ? 32.475 -2.987 32.387 1.00 79.35 320 GLY B C 1
ATOM 3977 O O . GLY B 1 218 ? 33.251 -2.170 32.886 1.00 81.98 320 GLY B O 1
ATOM 3978 N N . GLY B 1 219 ? 31.474 -3.542 33.070 1.00 77.33 321 GLY B N 1
ATOM 3979 C CA . GLY B 1 219 ? 31.264 -3.203 34.464 1.00 71.28 321 GLY B CA 1
ATOM 3980 C C . GLY B 1 219 ? 32.460 -3.615 35.300 1.00 73.35 321 GLY B C 1
ATOM 3981 O O . GLY B 1 219 ? 33.001 -2.817 36.072 1.00 72.31 321 GLY B O 1
ATOM 3982 N N . ILE B 1 220 ? 32.862 -4.875 35.135 1.00 72.28 322 ILE B N 1
ATOM 3983 C CA . ILE B 1 220 ? 33.989 -5.471 35.838 1.00 69.89 322 ILE B CA 1
ATOM 3984 C C . ILE B 1 220 ? 35.299 -4.725 35.577 1.00 70.88 322 ILE B C 1
ATOM 3985 O O . ILE B 1 220 ? 36.087 -4.519 36.495 1.00 70.88 322 ILE B O 1
ATOM 3990 N N . VAL B 1 221 ? 35.554 -4.331 34.336 1.00 69.45 323 VAL B N 1
ATOM 3991 C CA . VAL B 1 221 ? 36.772 -3.591 34.078 1.00 72.90 323 VAL B CA 1
ATOM 3992 C C . VAL B 1 221 ? 36.735 -2.235 34.828 1.00 74.39 323 VAL B C 1
ATOM 3993 O O . VAL B 1 221 ? 37.770 -1.800 35.343 1.00 73.82 323 VAL B O 1
ATOM 3997 N N . ASP B 1 222 ? 35.568 -1.579 34.908 1.00 71.33 324 ASP B N 1
ATOM 3998 C CA . ASP B 1 222 ? 35.483 -0.308 35.629 0.50 73.48 324 ASP B CA 1
ATOM 3999 C C . ASP B 1 222 ? 35.877 -0.543 37.074 1.00 75.86 324 ASP B C 1
ATOM 4000 O O . ASP B 1 222 ? 36.847 0.045 37.573 1.00 78.22 324 ASP B O 1
ATOM 4005 N N . GLN B 1 223 ? 35.129 -1.413 37.740 1.00 72.24 325 GLN B N 1
ATOM 4006 C CA . GLN B 1 223 ? 35.396 -1.713 39.130 1.00 74.60 325 GLN B CA 1
ATOM 4007 C C . GLN B 1 223 ? 36.817 -2.148 39.381 1.00 73.07 325 GLN B C 1
ATOM 4008 O O . GLN B 1 223 ? 37.389 -1.857 40.426 1.00 72.56 325 GLN B O 1
ATOM 4014 N N . LEU B 1 224 ? 37.395 -2.851 38.427 1.00 72.96 326 LEU B N 1
ATOM 4015 C CA . LEU B 1 224 ? 38.752 -3.305 38.606 1.00 74.02 326 LEU B CA 1
ATOM 4016 C C . LEU B 1 224 ? 39.781 -2.171 38.518 1.00 77.45 326 LEU B C 1
ATOM 4017 O O . LEU B 1 224 ? 40.807 -2.201 39.212 1.00 77.79 326 LEU B O 1
ATOM 4022 N N . VAL B 1 225 ? 39.518 -1.175 37.673 1.00 78.57 327 VAL B N 1
ATOM 4023 C CA . VAL B 1 225 ? 40.457 -0.067 37.515 1.00 77.54 327 VAL B CA 1
ATOM 4024 C C . VAL B 1 225 ? 40.329 0.916 38.679 1.00 80.52 327 VAL B C 1
ATOM 4025 O O . VAL B 1 225 ? 41.299 1.551 39.071 1.00 81.15 327 VAL B O 1
ATOM 4029 N N . ARG B 1 226 ? 39.131 1.018 39.241 1.00 81.25 328 ARG B N 1
ATOM 4030 C CA . ARG B 1 226 ? 38.875 1.918 40.355 1.00 81.27 328 ARG B CA 1
ATOM 4031 C C . ARG B 1 226 ? 39.345 1.404 41.695 1.00 81.58 328 ARG B C 1
ATOM 4032 O O . ARG B 1 226 ? 40.007 2.116 42.449 1.00 85.97 328 ARG B O 1
ATOM 4040 N N . PHE B 1 227 ? 38.979 0.167 41.991 1.00 76.74 329 PHE B N 1
ATOM 4041 C CA . PHE B 1 227 ? 39.292 -0.432 43.272 1.00 72.11 329 PHE B CA 1
ATOM 4042 C C . PHE B 1 227 ? 40.169 -1.681 43.220 1.00 69.42 329 PHE B C 1
ATOM 4043 O O . PHE B 1 227 ? 40.590 -2.202 44.252 1.00 66.24 329 PHE B O 1
ATOM 4051 N N . GLY B 1 228 ? 40.411 -2.174 42.009 1.00 70.99 330 GLY B N 1
ATOM 4052 C CA . GLY B 1 228 ? 41.253 -3.346 41.815 1.00 67.78 330 GLY B CA 1
ATOM 4053 C C . GLY B 1 228 ? 40.684 -4.616 42.390 1.00 65.88 330 GLY B C 1
ATOM 4054 O O . GLY B 1 228 ? 41.415 -5.546 42.676 1.00 64.01 330 GLY B O 1
ATOM 4055 N N . LYS B 1 229 ? 39.367 -4.664 42.536 1.00 65.73 331 LYS B N 1
ATOM 4056 C CA . LYS B 1 229 ? 38.704 -5.835 43.094 1.00 67.33 331 LYS B CA 1
ATOM 4057 C C . LYS B 1 229 ? 37.244 -5.647 42.764 1.00 69.08 331 LYS B C 1
ATOM 4058 O O . LYS B 1 229 ? 36.825 -4.541 42.438 1.00 70.19 331 LYS B O 1
ATOM 4064 N N . VAL B 1 230 ? 36.474 -6.724 42.814 1.00 68.94 332 VAL B N 1
ATOM 4065 C CA . VAL B 1 230 ? 35.047 -6.645 42.556 1.00 7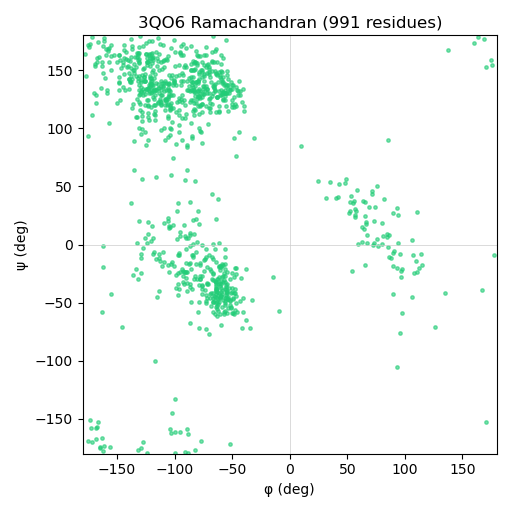1.15 332 VAL B CA 1
ATOM 4066 C C . VAL B 1 230 ? 34.442 -7.215 43.806 1.00 73.62 332 VAL B C 1
ATOM 4067 O O . VAL B 1 230 ? 34.897 -8.241 44.296 1.00 76.70 332 VAL B O 1
ATOM 4071 N N . THR B 1 231 ? 33.432 -6.560 44.350 1.00 74.55 333 THR B N 1
ATOM 4072 C CA . THR B 1 231 ? 32.865 -7.088 45.577 1.00 76.89 333 THR B CA 1
ATOM 4073 C C . THR B 1 231 ? 31.552 -7.781 45.314 1.00 79.13 333 THR B C 1
ATOM 4074 O O . THR B 1 231 ? 30.569 -7.170 44.849 1.00 82.98 333 THR B O 1
ATOM 4078 N N . ARG B 1 232 ? 31.552 -9.075 45.619 1.00 77.10 334 ARG B N 1
ATOM 4079 C CA . ARG B 1 232 ? 30.394 -9.917 45.392 1.00 76.19 334 ARG B CA 1
ATOM 4080 C C . ARG B 1 232 ? 29.795 -10.471 46.672 1.00 73.85 334 ARG B C 1
ATOM 4081 O O . ARG B 1 232 ? 30.494 -10.915 47.584 1.00 74.42 334 ARG B O 1
ATOM 4089 N N . PRO B 1 233 ? 28.468 -10.490 46.736 1.00 74.06 335 PRO B N 1
ATOM 4090 C CA . PRO B 1 233 ? 27.698 -10.978 47.891 1.00 71.76 335 PRO B CA 1
ATOM 4091 C C . PRO B 1 233 ? 27.749 -12.488 48.127 1.00 69.33 335 PRO B C 1
ATOM 4092 O O . PRO B 1 233 ? 27.936 -13.253 47.197 1.00 70.26 335 PRO B O 1
ATOM 4096 N N . ILE B 1 234 ? 27.574 -12.908 49.374 1.00 66.40 336 ILE B N 1
ATOM 4097 C CA . ILE B 1 234 ? 27.532 -14.323 49.681 1.00 65.52 336 ILE B CA 1
ATOM 4098 C C . ILE B 1 234 ? 26.486 -14.596 50.723 1.00 65.39 336 ILE B C 1
ATOM 4099 O O . ILE B 1 234 ? 26.178 -13.721 51.524 1.00 66.37 336 ILE B O 1
ATOM 4104 N N . LEU B 1 235 ? 25.961 -15.822 50.708 1.00 66.57 337 LEU B N 1
ATOM 4105 C CA . LEU B 1 235 ? 24.944 -16.274 51.664 1.00 67.26 337 LEU B CA 1
ATOM 4106 C C . LEU B 1 235 ? 25.685 -16.884 52.812 1.00 68.73 337 LEU B C 1
ATOM 4107 O O . LEU B 1 235 ? 25.176 -16.990 53.929 1.00 68.72 337 LEU B O 1
ATOM 4112 N N . GLY B 1 236 ? 26.904 -17.312 52.515 1.00 69.50 338 GLY B N 1
ATOM 4113 C CA . GLY B 1 236 ? 27.703 -17.925 53.542 1.00 70.29 338 GLY B CA 1
ATOM 4114 C C . GLY B 1 236 ? 27.361 -19.389 53.764 1.00 73.50 338 GLY B C 1
ATOM 4115 O O . GLY B 1 236 ? 27.303 -19.843 54.913 1.00 71.76 338 GLY B O 1
ATOM 4116 N N . ILE B 1 237 ? 27.097 -20.132 52.684 1.00 74.94 339 ILE B N 1
ATOM 4117 C CA . ILE B 1 237 ? 26.830 -21.572 52.834 1.00 75.60 339 ILE B CA 1
ATOM 4118 C C . ILE B 1 237 ? 27.603 -22.432 51.833 1.00 75.14 339 ILE B C 1
ATOM 4119 O O . ILE B 1 237 ? 27.865 -22.010 50.706 1.00 71.57 339 ILE B O 1
ATOM 4124 N N . LYS B 1 238 ? 28.009 -23.621 52.280 1.00 79.88 340 LYS B N 1
ATOM 4125 C CA . LYS B 1 238 ? 28.675 -24.603 51.411 1.00 80.63 340 LYS B CA 1
ATOM 4126 C C . LYS B 1 238 ? 27.586 -25.629 51.188 1.00 78.28 340 LYS B C 1
ATOM 4127 O O . LYS B 1 238 ? 27.062 -26.181 52.137 1.00 76.37 340 LYS B O 1
ATOM 4133 N N . PHE B 1 239 ? 27.203 -25.855 49.945 1.00 79.70 341 PHE B N 1
ATOM 4134 C CA . PHE B 1 239 ? 26.176 -26.842 49.709 1.00 81.13 341 PHE B CA 1
ATOM 4135 C C . PHE B 1 239 ? 26.691 -28.089 49.033 1.00 84.06 341 PHE B C 1
ATOM 4136 O O . PHE B 1 239 ? 27.857 -28.181 48.608 1.00 80.89 341 PHE B O 1
ATOM 4144 N N . ALA B 1 240 ? 25.792 -29.062 48.964 1.00 86.85 342 ALA B N 1
ATOM 4145 C CA . ALA B 1 240 ? 26.082 -30.335 48.352 1.00 89.25 342 ALA B CA 1
ATOM 4146 C C . ALA B 1 240 ? 25.868 -30.189 46.860 1.00 90.10 342 ALA B C 1
ATOM 4147 O O . ALA B 1 240 ? 24.936 -29.519 46.432 1.00 86.36 342 ALA B O 1
ATOM 4149 N N . PRO B 1 241 ? 26.750 -30.792 46.049 1.00 95.65 343 PRO B N 1
ATOM 4150 C CA . PRO B 1 241 ? 26.629 -30.720 44.585 1.00 99.92 343 PRO B CA 1
ATOM 4151 C C . PRO B 1 241 ? 25.419 -31.534 44.113 1.00 103.52 343 PRO B C 1
ATOM 4152 O O . PRO B 1 241 ? 25.054 -32.529 44.739 1.00 103.33 343 PRO B O 1
ATOM 4156 N N . ASP B 1 242 ? 24.802 -31.096 43.020 1.00 106.95 344 ASP B N 1
ATOM 4157 C CA . ASP B 1 242 ? 23.626 -31.753 42.464 1.00 111.17 344 ASP B CA 1
ATOM 4158 C C . ASP B 1 242 ? 23.709 -33.278 42.452 1.00 113.69 344 ASP B C 1
ATOM 4159 O O . ASP B 1 242 ? 22.685 -33.962 42.541 1.00 111.66 344 ASP B O 1
ATOM 4164 N N . GLN B 1 243 ? 24.931 -33.801 42.353 1.00 117.82 345 GLN B N 1
ATOM 4165 C CA . GLN B 1 243 ? 25.191 -35.248 42.311 1.00 122.04 345 GLN B CA 1
ATOM 4166 C C . GLN B 1 243 ? 25.014 -36.058 43.609 1.00 123.90 345 GLN B C 1
ATOM 4167 O O . GLN B 1 243 ? 24.067 -36.841 43.731 1.00 124.85 345 GLN B O 1
ATOM 4173 N N . SER B 1 244 ? 25.935 -35.892 44.560 1.00 125.26 346 SER B N 1
ATOM 4174 C CA . SER B 1 244 ? 25.881 -36.629 45.829 1.00 125.86 346 SER B CA 1
ATOM 4175 C C . SER B 1 244 ? 24.658 -36.285 46.670 1.00 124.96 346 SER B C 1
ATOM 4176 O O . SER B 1 244 ? 24.655 -36.478 47.881 1.00 124.92 346 SER B O 1
ATOM 4179 N N . VAL B 1 245 ? 23.621 -35.778 46.019 1.00 124.45 347 VAL B N 1
ATOM 4180 C CA . VAL B 1 245 ? 22.392 -35.406 46.694 1.00 125.61 347 VAL B CA 1
ATOM 4181 C C . VAL B 1 245 ? 21.272 -36.076 45.923 1.00 126.14 347 VAL B C 1
ATOM 4182 O O . VAL B 1 245 ? 20.129 -36.132 46.368 1.00 125.52 347 VAL B O 1
ATOM 4186 N N . GLU B 1 246 ? 21.641 -36.591 44.757 1.00 128.62 348 GLU B N 1
ATOM 4187 C CA . GLU B 1 246 ? 20.727 -37.253 43.832 1.00 130.05 348 GLU B CA 1
ATOM 4188 C C . GLU B 1 246 ? 19.920 -38.378 44.452 1.00 127.45 348 GLU B C 1
ATOM 4189 O O . GLU B 1 246 ? 18.704 -38.486 44.258 1.00 125.33 348 GLU B O 1
ATOM 4195 N N . GLN B 1 247 ? 20.612 -39.206 45.216 1.00 125.30 349 GLN B N 1
ATOM 4196 C CA . GLN B 1 247 ? 20.002 -40.366 45.833 1.00 124.82 349 GLN B CA 1
ATOM 4197 C C . GLN B 1 247 ? 19.167 -40.118 47.083 1.00 123.28 349 GLN B C 1
ATOM 4198 O O . GLN B 1 247 ? 18.864 -41.052 47.820 1.00 122.63 349 GLN B O 1
ATOM 4204 N N . LEU B 1 248 ? 18.764 -38.872 47.306 1.00 122.02 350 LEU B N 1
ATOM 4205 C CA . LEU B 1 248 ? 17.997 -38.530 48.499 1.00 118.95 350 LEU B CA 1
ATOM 4206 C C . LEU B 1 248 ? 16.647 -37.863 48.220 1.00 118.47 350 LEU B C 1
ATOM 4207 O O . LEU B 1 248 ? 15.986 -37.385 49.144 1.00 119.23 350 LEU B O 1
ATOM 4212 N N . GLY B 1 249 ? 16.235 -37.828 46.957 1.00 117.25 351 GLY B N 1
ATOM 4213 C CA . GLY B 1 249 ? 14.966 -37.199 46.630 1.00 116.80 351 GLY B CA 1
ATOM 4214 C C . GLY B 1 249 ? 14.910 -35.756 47.106 1.00 116.04 351 GLY B C 1
ATOM 4215 O O . GLY B 1 249 ? 13.843 -35.231 47.449 1.00 116.27 351 GLY B O 1
ATOM 4216 N N . VAL B 1 250 ? 16.079 -35.120 47.127 1.00 114.50 352 VAL B N 1
ATOM 4217 C CA . VAL B 1 250 ? 16.230 -33.731 47.546 1.00 111.18 352 VAL B CA 1
ATOM 4218 C C . VAL B 1 250 ? 15.756 -32.767 46.454 1.00 108.66 352 VAL B C 1
ATOM 4219 O O . VAL B 1 250 ? 16.350 -32.683 45.381 1.00 105.40 352 VAL B O 1
ATOM 4223 N N . SER B 1 251 ? 14.689 -32.034 46.738 1.00 107.09 353 SER B N 1
ATOM 4224 C CA . SER B 1 251 ? 14.138 -31.092 45.771 1.00 107.98 353 SER B CA 1
ATOM 4225 C C . SER B 1 251 ? 15.070 -29.928 45.428 1.00 104.92 353 SER B C 1
ATOM 4226 O O . SER B 1 251 ? 15.437 -29.753 44.265 1.00 104.21 353 SER B O 1
ATOM 4229 N N . GLY B 1 252 ? 15.450 -29.142 46.434 1.00 100.15 354 GLY B N 1
ATOM 4230 C CA . GLY B 1 252 ? 16.326 -27.999 46.203 1.00 96.38 354 GLY B CA 1
ATOM 4231 C C . GLY B 1 252 ? 17.806 -28.176 46.524 1.00 92.93 354 GLY B C 1
ATOM 4232 O O . GLY B 1 252 ? 18.413 -29.171 46.130 1.00 94.27 354 GLY B O 1
ATOM 4233 N N . VAL B 1 253 ? 18.389 -27.210 47.236 1.00 88.91 355 VAL B N 1
ATOM 4234 C CA . VAL B 1 253 ? 19.812 -27.258 47.600 1.00 84.02 355 VAL B CA 1
ATOM 4235 C C . VAL B 1 253 ? 19.995 -27.587 49.075 1.00 84.10 355 VAL B C 1
ATOM 4236 O O . VAL B 1 253 ? 19.471 -26.888 49.945 1.00 85.29 355 VAL B O 1
ATOM 4240 N N . LEU B 1 254 ? 20.763 -28.631 49.356 1.00 81.50 356 LEU B N 1
ATOM 4241 C CA . LEU B 1 254 ? 21.017 -29.059 50.731 1.00 79.85 356 LEU B CA 1
ATOM 4242 C C . LEU B 1 254 ? 22.164 -28.255 51.332 1.00 77.72 356 LEU B C 1
ATOM 4243 O O . LEU B 1 254 ? 23.298 -28.380 50.864 1.00 78.89 356 LEU B O 1
ATOM 4248 N N . VAL B 1 255 ? 21.921 -27.440 52.357 1.00 75.71 357 VAL B N 1
ATOM 4249 C CA . VAL B 1 255 ? 23.072 -26.736 52.899 1.00 74.55 357 VAL B CA 1
ATOM 4250 C C . VAL B 1 255 ? 23.820 -27.723 53.785 1.00 74.53 357 VAL B C 1
ATOM 4251 O O . VAL B 1 255 ? 23.242 -28.390 54.631 1.00 75.15 357 VAL B O 1
ATOM 4255 N N . LEU B 1 256 ? 25.110 -27.857 53.531 1.00 73.52 358 LEU B N 1
ATOM 4256 C CA . LEU B 1 256 ? 25.937 -28.752 54.290 1.00 73.45 358 LEU B CA 1
ATOM 4257 C C . LEU B 1 256 ? 26.484 -27.982 55.476 1.00 78.76 358 LEU B C 1
ATOM 4258 O O . LEU B 1 256 ? 26.566 -28.508 56.587 1.00 82.15 358 LEU B O 1
ATOM 4263 N N . ASP B 1 257 ? 26.855 -26.723 55.249 1.00 82.21 359 ASP B N 1
ATOM 4264 C CA . ASP B 1 257 ? 27.408 -25.897 56.327 1.00 81.02 359 ASP B CA 1
ATOM 4265 C C . ASP B 1 257 ? 27.091 -24.406 56.196 1.00 80.48 359 ASP B C 1
ATOM 4266 O O . ASP B 1 257 ? 27.123 -23.825 55.097 1.00 79.26 359 ASP B O 1
ATOM 4271 N N . ALA B 1 258 ? 26.774 -23.800 57.335 1.00 79.02 360 ALA B N 1
ATOM 4272 C CA . ALA B 1 258 ? 26.469 -22.376 57.414 1.00 75.90 360 ALA B CA 1
ATOM 4273 C C . ALA B 1 258 ? 27.244 -21.919 58.625 1.00 75.58 360 ALA B C 1
ATOM 4274 O O . ALA B 1 258 ? 26.728 -21.954 59.759 1.00 73.78 360 ALA B O 1
ATOM 4276 N N . PRO B 1 259 ? 28.509 -21.514 58.406 1.00 75.78 361 PRO B N 1
ATOM 4277 C CA . PRO B 1 259 ? 29.434 -21.032 59.439 1.00 78.77 361 PRO B CA 1
ATOM 4278 C C . PRO B 1 259 ? 28.744 -19.934 60.238 1.00 82.15 361 PRO B C 1
ATOM 4279 O O . PRO B 1 259 ? 28.135 -19.030 59.664 1.00 83.95 361 PRO B O 1
ATOM 4283 N N . PRO B 1 260 ? 28.835 -19.996 61.574 1.00 85.93 362 PRO B N 1
ATOM 4284 C CA . PRO B 1 260 ? 28.212 -19.016 62.470 1.00 86.43 362 PRO B CA 1
ATOM 4285 C C . PRO B 1 260 ? 28.636 -17.579 62.190 1.00 85.42 362 PRO B C 1
ATOM 4286 O O . PRO B 1 260 ? 27.928 -16.629 62.544 1.00 87.05 362 PRO B O 1
ATOM 4290 N N . SER B 1 261 ? 29.778 -17.440 61.528 1.00 83.29 363 SER B N 1
ATOM 4291 C CA . SER B 1 261 ? 30.330 -16.141 61.193 1.00 82.37 363 SER B CA 1
ATOM 4292 C C . SER B 1 261 ? 29.889 -15.554 59.843 1.00 79.54 363 SER B C 1
ATOM 4293 O O . SER B 1 261 ? 30.391 -14.499 59.439 1.00 81.13 363 SER B O 1
ATOM 4296 N N . GLY B 1 262 ? 28.962 -16.219 59.149 1.00 75.63 364 GLY B N 1
ATOM 4297 C CA . GLY B 1 262 ? 28.493 -15.731 57.849 1.00 69.07 364 GLY B CA 1
ATOM 4298 C C . GLY B 1 262 ? 27.027 -15.306 57.842 1.00 68.00 364 GLY B C 1
ATOM 4299 O O . GLY B 1 262 ? 26.354 -15.442 58.860 1.00 67.86 364 GLY B O 1
ATOM 4300 N N . PRO B 1 263 ? 26.491 -14.803 56.719 1.00 64.75 365 PRO B N 1
ATOM 4301 C CA . PRO B 1 263 ? 25.094 -14.369 56.656 1.00 66.01 365 PRO B CA 1
ATOM 4302 C C . PRO B 1 263 ? 24.031 -15.373 57.058 1.00 72.59 365 PRO B C 1
ATOM 4303 O O . PRO B 1 263 ? 23.255 -15.100 57.972 1.00 74.06 365 PRO B O 1
ATOM 4307 N N . ALA B 1 264 ? 23.971 -16.525 56.390 1.00 77.88 366 ALA B N 1
ATOM 4308 C CA . ALA B 1 264 ? 22.970 -17.548 56.742 1.00 77.67 366 ALA B CA 1
ATOM 4309 C C . ALA B 1 264 ? 23.264 -18.104 58.140 1.00 76.86 366 ALA B C 1
ATOM 4310 O O . ALA B 1 264 ? 22.372 -18.603 58.846 1.00 71.98 366 ALA B O 1
ATOM 4312 N N . GLY B 1 265 ? 24.527 -18.023 58.535 1.00 76.86 367 GLY B N 1
ATOM 4313 C CA . GLY B 1 265 ? 24.878 -18.482 59.865 1.00 80.04 367 GLY B CA 1
ATOM 4314 C C . GLY B 1 265 ? 24.223 -17.579 60.908 1.00 80.17 367 GLY B C 1
ATOM 4315 O O . GLY B 1 265 ? 23.449 -18.054 61.738 1.00 81.07 367 GLY B O 1
ATOM 4316 N N . LYS B 1 266 ? 24.525 -16.277 60.858 1.00 79.54 368 LYS B N 1
ATOM 4317 C CA . LYS B 1 266 ? 23.960 -15.306 61.791 1.00 75.09 368 LYS B CA 1
ATOM 4318 C C . LYS B 1 266 ? 22.448 -15.315 61.681 1.00 76.50 368 LYS B C 1
ATOM 4319 O O . LYS B 1 266 ? 21.753 -14.996 62.646 1.00 81.49 368 LYS B O 1
ATOM 4325 N N . ALA B 1 267 ? 21.934 -15.675 60.509 1.00 73.90 369 ALA B N 1
ATOM 4326 C CA . ALA B 1 267 ? 20.495 -15.731 60.304 1.00 73.16 369 ALA B CA 1
ATOM 4327 C C . ALA B 1 267 ? 19.936 -17.052 60.778 1.00 77.17 369 ALA B C 1
ATOM 4328 O O . ALA B 1 267 ? 18.732 -17.289 60.631 1.00 79.17 369 ALA B O 1
ATOM 4330 N N . GLY B 1 268 ? 20.814 -17.920 61.299 1.00 77.71 370 GLY B N 1
ATOM 4331 C CA . GLY B 1 268 ? 20.399 -19.220 61.820 1.00 79.66 370 GLY B CA 1
ATOM 4332 C C . GLY B 1 268 ? 19.980 -20.406 60.926 1.00 82.05 370 GLY B C 1
ATOM 4333 O O . GLY B 1 268 ? 19.106 -21.207 61.334 1.00 78.60 370 GLY B O 1
ATOM 4334 N N . LEU B 1 269 ? 20.558 -20.532 59.726 1.00 78.65 371 LEU B N 1
ATOM 4335 C CA . LEU B 1 269 ? 20.249 -21.679 58.874 1.00 77.32 371 LEU B CA 1
ATOM 4336 C C . LEU B 1 269 ? 21.008 -22.869 59.460 1.00 78.72 371 LEU B C 1
ATOM 4337 O O . LEU B 1 269 ? 22.132 -22.712 59.955 1.00 75.49 371 LEU B O 1
ATOM 4342 N N . GLN B 1 270 ? 20.414 -24.059 59.397 1.00 80.99 372 GLN B N 1
ATOM 4343 C CA . GLN B 1 270 ? 21.057 -25.239 59.969 1.00 86.26 372 GLN B CA 1
ATOM 4344 C C . GLN B 1 270 ? 21.873 -26.071 59.000 1.00 86.87 372 GLN B C 1
ATOM 4345 O O . GLN B 1 270 ? 21.481 -26.289 57.850 1.00 87.99 372 GLN B O 1
ATOM 4351 N N . SER B 1 271 ? 23.005 -26.554 59.498 1.00 85.52 373 SER B N 1
ATOM 4352 C CA . SER B 1 271 ? 23.918 -27.381 58.730 1.00 83.95 373 SER B CA 1
ATOM 4353 C C . SER B 1 271 ? 23.581 -28.872 58.881 1.00 86.38 373 SER B C 1
ATOM 4354 O O . SER B 1 271 ? 22.777 -29.267 59.730 1.00 87.47 373 SER B O 1
ATOM 4357 N N . THR B 1 272 ? 24.194 -29.704 58.050 1.00 87.51 374 THR B N 1
ATOM 4358 C CA . THR B 1 272 ? 23.955 -31.140 58.109 1.00 87.49 374 THR B CA 1
ATOM 4359 C C . THR B 1 272 ? 24.855 -31.718 59.194 1.00 90.14 374 THR B C 1
ATOM 4360 O O . THR B 1 272 ? 26.035 -31.378 59.231 1.00 88.86 374 THR B O 1
ATOM 4364 N N . LYS B 1 273 ? 24.302 -32.566 60.071 1.00 91.81 375 LYS B N 1
ATOM 4365 C CA . LYS B 1 273 ? 25.065 -33.183 61.169 1.00 95.50 375 LYS B CA 1
ATOM 4366 C C . LYS B 1 273 ? 24.932 -34.705 61.204 1.00 98.00 375 LYS B C 1
ATOM 4367 O O . LYS B 1 273 ? 24.384 -35.297 60.276 1.00 97.85 375 LYS B O 1
ATOM 4373 N N . ARG B 1 274 ? 25.412 -35.336 62.281 1.00 101.14 376 ARG B N 1
ATOM 4374 C CA . ARG B 1 274 ? 25.337 -36.795 62.392 1.00 104.00 376 ARG B CA 1
ATOM 4375 C C . ARG B 1 274 ? 24.770 -37.452 63.655 1.00 107.59 376 ARG B C 1
ATOM 4376 O O . ARG B 1 274 ? 25.335 -37.375 64.755 1.00 108.93 376 ARG B O 1
ATOM 4384 N N . ASP B 1 275 ? 23.650 -38.135 63.422 1.00 109.72 377 ASP B N 1
ATOM 4385 C CA . ASP B 1 275 ? 22.833 -38.898 64.372 1.00 109.96 377 ASP B CA 1
ATOM 4386 C C . ASP B 1 275 ? 23.351 -39.286 65.753 1.00 111.69 377 ASP B C 1
ATOM 4387 O O . ASP B 1 275 ? 22.562 -39.457 66.689 1.00 113.56 377 ASP B O 1
ATOM 4392 N N . GLY B 1 276 ? 24.655 -39.439 65.907 1.00 111.52 378 GLY B N 1
ATOM 4393 C CA . GLY B 1 276 ? 25.134 -39.871 67.202 1.00 112.41 378 GLY B CA 1
ATOM 4394 C C . GLY B 1 276 ? 25.337 -41.369 67.067 1.00 113.02 378 GLY B C 1
ATOM 4395 O O . GLY B 1 276 ? 26.060 -41.973 67.855 1.00 111.64 378 GLY B O 1
ATOM 4396 N N . TYR B 1 277 ? 24.660 -41.962 66.075 1.00 114.98 379 TYR B N 1
ATOM 4397 C CA . TYR B 1 277 ? 24.791 -43.389 65.728 1.00 113.94 379 TYR B CA 1
ATOM 4398 C C . TYR B 1 277 ? 25.515 -43.345 64.387 1.00 111.38 379 TYR B C 1
ATOM 4399 O O . TYR B 1 277 ? 25.895 -44.372 63.830 1.00 108.95 379 TYR B O 1
ATOM 4408 N N . GLY B 1 278 ? 25.680 -42.122 63.881 1.00 110.35 380 GLY B N 1
ATOM 4409 C CA . GLY B 1 278 ? 26.366 -41.904 62.624 1.00 107.80 380 GLY B CA 1
ATOM 4410 C C . GLY B 1 278 ? 25.483 -41.523 61.451 1.00 106.91 380 GLY B C 1
ATOM 4411 O O . GLY B 1 278 ? 25.990 -41.155 60.387 1.00 107.73 380 GLY B O 1
ATOM 4412 N N . ARG B 1 279 ? 24.166 -41.597 61.623 1.00 104.94 381 ARG B N 1
ATOM 4413 C CA . ARG B 1 279 ? 23.268 -41.266 60.518 1.00 102.22 381 ARG B CA 1
ATOM 4414 C C . ARG B 1 279 ? 23.309 -39.792 60.150 1.00 99.34 381 ARG B C 1
ATOM 4415 O O . ARG B 1 279 ? 23.833 -38.955 60.881 1.00 98.84 381 ARG B O 1
ATOM 4423 N N . LEU B 1 280 ? 22.757 -39.476 58.996 1.00 97.39 382 LEU B N 1
ATOM 4424 C CA . LEU B 1 280 ? 22.780 -38.111 58.542 1.00 96.56 382 LEU B CA 1
ATOM 4425 C C . LEU B 1 280 ? 21.559 -37.287 58.903 1.00 95.50 382 LEU B C 1
ATOM 4426 O O . LEU B 1 280 ? 20.433 -37.646 58.562 1.00 94.24 382 LEU B O 1
ATOM 4431 N N . VAL B 1 281 ? 21.787 -36.178 59.604 1.00 95.60 383 VAL B N 1
ATOM 4432 C CA . VAL B 1 281 ? 20.695 -35.269 59.940 1.00 91.83 383 VAL B CA 1
ATOM 4433 C C . VAL B 1 281 ? 20.827 -34.094 58.971 1.00 90.51 383 VAL B C 1
ATOM 4434 O O . VAL B 1 281 ? 21.650 -33.198 59.146 1.00 90.74 383 VAL B O 1
ATOM 4438 N N . LEU B 1 282 ? 20.022 -34.139 57.923 1.00 89.58 384 LEU B N 1
ATOM 4439 C CA . LEU B 1 282 ? 20.035 -33.114 56.906 1.00 88.93 384 LEU B CA 1
ATOM 4440 C C . LEU B 1 282 ? 19.901 -31.702 57.424 1.00 89.12 384 LEU B C 1
ATOM 4441 O O . LEU B 1 282 ? 19.049 -31.412 58.253 1.00 91.03 384 LEU B O 1
ATOM 4446 N N . GLY B 1 283 ? 20.753 -30.818 56.925 1.00 89.26 385 GLY B N 1
ATOM 4447 C CA . GLY B 1 283 ? 20.661 -29.431 57.323 1.00 86.08 385 GLY B CA 1
ATOM 4448 C C . GLY B 1 283 ? 19.489 -28.900 56.525 1.00 85.68 385 GLY B C 1
ATOM 4449 O O . GLY B 1 283 ? 18.756 -29.682 55.903 1.00 85.26 385 GLY B O 1
ATOM 4450 N N . ASP B 1 284 ? 19.304 -27.585 56.518 1.00 83.67 386 ASP B N 1
ATOM 4451 C CA . ASP B 1 284 ? 18.192 -27.013 55.774 1.00 83.64 386 ASP B CA 1
ATOM 4452 C C . ASP B 1 284 ? 18.311 -27.268 54.270 1.00 79.46 386 ASP B C 1
ATOM 4453 O O . ASP B 1 284 ? 19.392 -27.514 53.752 1.00 77.52 386 ASP B O 1
ATOM 4458 N N . ILE B 1 285 ? 17.185 -27.219 53.577 1.00 76.85 387 ILE B N 1
ATOM 4459 C CA . ILE B 1 285 ? 17.185 -27.406 52.143 1.00 76.57 387 ILE B CA 1
ATOM 4460 C C . ILE B 1 285 ? 16.552 -26.167 51.535 1.00 79.93 387 ILE B C 1
ATOM 4461 O O . ILE B 1 285 ? 15.405 -25.855 51.820 1.00 81.25 387 ILE B O 1
ATOM 4466 N N . ILE B 1 286 ? 17.308 -25.459 50.706 1.00 81.17 388 ILE B N 1
ATOM 4467 C CA . ILE B 1 286 ? 16.808 -24.249 50.094 1.00 82.67 388 ILE B CA 1
ATOM 4468 C C . ILE B 1 286 ? 15.972 -24.645 48.899 1.00 85.28 388 ILE B C 1
ATOM 4469 O O . ILE B 1 286 ? 16.460 -25.312 47.986 1.00 85.74 388 ILE B O 1
ATOM 4474 N N . THR B 1 287 ? 14.707 -24.232 48.924 1.00 85.76 389 THR B N 1
ATOM 4475 C CA . THR B 1 287 ? 13.754 -24.547 47.872 1.00 88.70 389 THR B CA 1
ATOM 4476 C C . THR B 1 287 ? 13.391 -23.289 47.091 1.00 92.12 389 THR B C 1
ATOM 4477 O O . THR B 1 287 ? 12.881 -23.350 45.969 1.00 92.31 389 THR B O 1
ATOM 4481 N N . SER B 1 288 ? 13.668 -22.141 47.695 1.00 94.52 390 SER B N 1
ATOM 4482 C CA . SER B 1 288 ? 13.389 -20.869 47.056 1.00 97.63 390 SER B CA 1
ATOM 4483 C C . SER B 1 288 ? 14.161 -19.760 47.754 1.00 101.00 390 SER B C 1
ATOM 4484 O O . SER B 1 288 ? 14.504 -19.858 48.938 1.00 101.33 390 SER B O 1
ATOM 4487 N N . VAL B 1 289 ? 14.444 -18.709 46.997 1.00 103.94 391 VAL B N 1
ATOM 4488 C CA . VAL B 1 289 ? 15.153 -17.550 47.508 1.00 105.87 391 VAL B CA 1
ATOM 4489 C C . VAL B 1 289 ? 14.302 -16.392 46.998 1.00 107.87 391 VAL B C 1
ATOM 4490 O O . VAL B 1 289 ? 14.027 -16.300 45.797 1.00 107.25 391 VAL B O 1
ATOM 4494 N N . ASN B 1 290 ? 13.878 -15.531 47.921 1.00 109.01 392 ASN B N 1
ATOM 4495 C CA . ASN B 1 290 ? 12.991 -14.410 47.621 1.00 111.21 392 ASN B CA 1
ATOM 4496 C C . ASN B 1 290 ? 12.364 -14.389 46.221 1.00 110.39 392 ASN B C 1
ATOM 4497 O O . ASN B 1 290 ? 12.865 -13.747 45.302 1.00 109.78 392 ASN B O 1
ATOM 4502 N N . GLY B 1 291 ? 11.254 -15.108 46.079 1.00 110.07 393 GLY B N 1
ATOM 4503 C CA . GLY B 1 291 ? 10.552 -15.150 44.812 1.00 110.62 393 GLY B CA 1
ATOM 4504 C C . GLY B 1 291 ? 10.915 -16.339 43.955 1.00 112.19 393 GLY B C 1
ATOM 4505 O O . GLY B 1 291 ? 10.155 -17.301 43.849 1.00 112.78 393 GLY B O 1
ATOM 4506 N N . THR B 1 292 ? 12.089 -16.274 43.343 1.00 112.63 394 THR B N 1
ATOM 4507 C CA . THR B 1 292 ? 12.549 -17.341 42.476 1.00 112.17 394 THR B CA 1
ATOM 4508 C C . THR B 1 292 ? 12.792 -18.655 43.209 1.00 111.91 394 THR B C 1
ATOM 4509 O O . THR B 1 292 ? 13.350 -18.682 44.312 1.00 110.01 394 THR B O 1
ATOM 4513 N N . LYS B 1 293 ? 12.362 -19.742 42.575 1.00 110.72 395 LYS B N 1
ATOM 4514 C CA . LYS B 1 293 ? 12.513 -21.075 43.131 1.00 109.17 395 LYS B CA 1
ATOM 4515 C C . LYS B 1 293 ? 13.903 -21.610 42.855 1.00 106.92 395 LYS B C 1
ATOM 4516 O O . LYS B 1 293 ? 14.524 -21.277 41.846 1.00 106.91 395 LYS B O 1
ATOM 4522 N N . VAL B 1 294 ? 14.374 -22.462 43.750 1.00 101.53 396 VAL B N 1
ATOM 4523 C CA . VAL B 1 294 ? 15.691 -23.048 43.619 1.00 99.25 396 VAL B CA 1
ATOM 4524 C C . VAL B 1 294 ? 15.531 -24.561 43.613 1.00 99.98 396 VAL B C 1
ATOM 4525 O O . VAL B 1 294 ? 15.008 -25.128 44.572 1.00 102.71 396 VAL B O 1
ATOM 4529 N N . SER B 1 295 ? 15.963 -25.218 42.540 1.00 99.45 397 SER B N 1
ATOM 4530 C CA . SER B 1 295 ? 15.858 -26.677 42.452 1.00 96.27 397 SER B CA 1
ATOM 4531 C C . SER B 1 295 ? 17.220 -27.356 42.478 1.00 96.27 397 SER B C 1
ATOM 4532 O O . SER B 1 295 ? 17.307 -28.558 42.687 1.00 97.28 397 SER B O 1
ATOM 4535 N N . ASN B 1 296 ? 18.280 -26.578 42.277 1.00 96.27 398 ASN B N 1
ATOM 4536 C CA . ASN B 1 296 ? 19.649 -27.103 42.254 1.00 93.12 398 ASN B CA 1
ATOM 4537 C C . ASN B 1 296 ? 20.661 -25.961 42.378 1.00 92.15 398 ASN B C 1
ATOM 4538 O O . ASN B 1 296 ? 20.283 -24.795 42.543 1.00 89.98 398 ASN B O 1
ATOM 4543 N N . GLY B 1 297 ? 21.942 -26.302 42.252 1.00 90.46 399 GLY B N 1
ATOM 4544 C CA . GLY B 1 297 ? 22.996 -25.306 42.358 1.00 89.47 399 GLY B CA 1
ATOM 4545 C C . GLY B 1 297 ? 22.849 -24.149 41.388 1.00 88.58 399 GLY B C 1
ATOM 4546 O O . GLY B 1 297 ? 22.795 -22.997 41.793 1.00 85.42 399 GLY B O 1
ATOM 4547 N N . SER B 1 298 ? 22.784 -24.454 40.098 1.00 91.29 400 SER B N 1
ATOM 4548 C CA . SER B 1 298 ? 22.649 -23.415 39.077 1.00 94.10 400 SER B CA 1
ATOM 4549 C C . SER B 1 298 ? 21.583 -22.382 39.415 1.00 93.62 400 SER B C 1
ATOM 4550 O O . SER B 1 298 ? 21.790 -21.185 39.239 1.00 92.37 400 SER B O 1
ATOM 4553 N N . ASP B 1 299 ? 20.434 -22.853 39.882 1.00 95.31 401 ASP B N 1
ATOM 4554 C CA . ASP B 1 299 ? 19.344 -21.958 40.224 1.00 95.92 401 ASP B CA 1
ATOM 4555 C C . ASP B 1 299 ? 19.744 -20.989 41.322 1.00 93.23 401 ASP B C 1
ATOM 4556 O O . ASP B 1 299 ? 19.475 -19.790 41.223 1.00 93.43 401 ASP B O 1
ATOM 4561 N N . LEU B 1 300 ? 20.396 -21.507 42.361 1.00 88.28 402 LEU B N 1
ATOM 4562 C CA . LEU B 1 300 ? 20.824 -20.672 43.474 1.00 83.09 402 LEU B CA 1
ATOM 4563 C C . LEU B 1 300 ? 21.820 -19.646 42.957 1.00 82.88 402 LEU B C 1
ATOM 4564 O O . LEU B 1 300 ? 21.613 -18.442 43.077 1.00 81.04 402 LEU B O 1
ATOM 4569 N N . TYR B 1 301 ? 22.894 -20.141 42.357 1.00 83.04 403 TYR B N 1
ATOM 4570 C CA . TYR B 1 301 ? 23.930 -19.289 41.807 1.00 83.11 403 TYR B CA 1
ATOM 4571 C C . TYR B 1 301 ? 23.353 -18.186 40.981 1.00 85.37 403 TYR B C 1
ATOM 4572 O O . TYR B 1 301 ? 23.607 -17.015 41.227 1.00 86.71 403 TYR B O 1
ATOM 4581 N N . ARG B 1 302 ? 22.581 -18.592 39.986 1.00 87.60 404 ARG B N 1
ATOM 4582 C CA . ARG B 1 302 ? 21.961 -17.680 39.053 1.00 92.96 404 ARG B CA 1
ATOM 4583 C C . ARG B 1 302 ? 21.197 -16.590 39.783 1.00 93.69 404 ARG B C 1
ATOM 4584 O O . ARG B 1 302 ? 21.353 -15.405 39.482 1.00 94.94 404 ARG B O 1
ATOM 4592 N N . ILE B 1 303 ? 20.394 -16.986 40.762 1.00 92.95 405 ILE B N 1
ATOM 4593 C CA . ILE B 1 303 ? 19.597 -16.025 41.492 1.00 92.43 405 ILE B CA 1
ATOM 4594 C C . ILE B 1 303 ? 20.428 -15.043 42.324 1.00 93.27 405 ILE B C 1
ATOM 4595 O O . ILE B 1 303 ? 20.147 -13.852 42.312 1.00 95.68 405 ILE B O 1
ATOM 4600 N N . LEU B 1 304 ? 21.448 -15.513 43.038 1.00 92.12 406 LEU B N 1
ATOM 4601 C CA . LEU B 1 304 ? 22.281 -14.597 43.819 1.00 91.72 406 LEU B CA 1
ATOM 4602 C C . LEU B 1 304 ? 23.101 -13.708 42.908 1.00 92.31 406 LEU B C 1
ATOM 4603 O O . LEU B 1 304 ? 23.539 -12.637 43.304 1.00 93.30 406 LEU B O 1
ATOM 4608 N N . ASP B 1 305 ? 23.321 -14.165 41.687 1.00 93.50 407 ASP B N 1
ATOM 4609 C CA . ASP B 1 305 ? 24.091 -13.403 40.721 1.00 95.08 407 ASP B CA 1
ATOM 4610 C C . ASP B 1 305 ? 23.432 -12.051 40.499 1.00 96.72 407 ASP B C 1
ATOM 4611 O O . ASP B 1 305 ? 24.042 -11.128 39.965 1.00 96.38 407 ASP B O 1
ATOM 4616 N N . GLN B 1 306 ? 22.175 -11.943 40.909 1.00 97.34 408 GLN B N 1
ATOM 4617 C CA . GLN B 1 306 ? 21.412 -10.724 40.726 1.00 98.16 408 GLN B CA 1
ATOM 4618 C C . GLN B 1 306 ? 21.416 -9.837 41.948 1.00 98.59 408 GLN B C 1
ATOM 4619 O O . GLN B 1 306 ? 20.923 -8.712 41.906 1.00 101.03 408 GLN B O 1
ATOM 4625 N N . CYS B 1 307 ? 21.971 -10.326 43.045 1.00 96.06 409 CYS B N 1
ATOM 4626 C CA . CYS B 1 307 ? 21.974 -9.526 44.249 1.00 94.73 409 CYS B CA 1
ATOM 4627 C C . CYS B 1 307 ? 23.246 -8.751 44.424 1.00 95.77 409 CYS B C 1
ATOM 4628 O O . CYS B 1 307 ? 24.243 -9.001 43.741 1.00 94.68 409 CYS B O 1
ATOM 4631 N N . LYS B 1 308 ? 23.192 -7.790 45.338 1.00 95.68 410 LYS B N 1
ATOM 4632 C CA . LYS B 1 308 ? 24.331 -6.944 45.639 1.00 96.15 410 LYS B CA 1
ATOM 4633 C C . LYS B 1 308 ? 24.610 -6.967 47.143 1.00 93.38 410 LYS B C 1
ATOM 4634 O O . LYS B 1 308 ? 23.703 -7.195 47.939 1.00 92.17 410 LYS B O 1
ATOM 4640 N N . VAL B 1 309 ? 25.863 -6.760 47.534 1.00 90.66 411 VAL B N 1
ATOM 4641 C CA . VAL B 1 309 ? 26.198 -6.780 48.950 1.00 91.06 411 VAL B CA 1
ATOM 4642 C C . VAL B 1 309 ? 25.208 -5.957 49.737 1.00 92.39 411 VAL B C 1
ATOM 4643 O O . VAL B 1 309 ? 24.854 -4.861 49.329 1.00 93.07 411 VAL B O 1
ATOM 4647 N N . GLY B 1 310 ? 24.748 -6.489 50.860 1.00 93.81 412 GLY B N 1
ATOM 4648 C CA . GLY B 1 310 ? 23.799 -5.751 51.668 1.00 93.29 412 GLY B CA 1
ATOM 4649 C C . GLY B 1 310 ? 22.332 -6.087 51.458 1.00 94.54 412 GLY B C 1
ATOM 4650 O O . GLY B 1 310 ? 21.535 -5.839 52.352 1.00 95.13 412 GLY B O 1
ATOM 4651 N N . ASP B 1 311 ? 21.959 -6.640 50.306 1.00 94.77 413 ASP B N 1
ATOM 4652 C CA . ASP B 1 311 ? 20.553 -6.991 50.058 1.00 97.55 413 ASP B CA 1
ATOM 4653 C C . ASP B 1 311 ? 20.003 -7.948 51.116 1.00 98.83 413 ASP B C 1
ATOM 4654 O O . ASP B 1 311 ? 20.677 -8.900 51.523 1.00 99.43 413 ASP B O 1
ATOM 4659 N N . GLU B 1 312 ? 18.786 -7.701 51.579 1.00 97.91 414 GLU B N 1
ATOM 4660 C CA . GLU B 1 312 ? 18.223 -8.610 52.555 1.00 99.36 414 GLU B CA 1
ATOM 4661 C C . GLU B 1 312 ? 17.351 -9.592 51.791 1.00 98.15 414 GLU B C 1
ATOM 4662 O O . GLU B 1 312 ? 16.200 -9.321 51.473 1.00 96.23 414 GLU B O 1
ATOM 4668 N N . VAL B 1 313 ? 17.928 -10.740 51.487 1.00 97.65 415 VAL B N 1
ATOM 4669 C CA . VAL B 1 313 ? 17.237 -11.772 50.748 1.00 95.59 415 VAL B CA 1
ATOM 4670 C C . VAL B 1 313 ? 16.439 -12.696 51.656 1.00 96.45 415 VAL B C 1
ATOM 4671 O O . VAL B 1 313 ? 16.915 -13.118 52.719 1.00 97.98 415 VAL B O 1
ATOM 4675 N N . THR B 1 314 ? 15.215 -13.001 51.235 1.00 94.67 416 THR B N 1
ATOM 4676 C CA . THR B 1 314 ? 14.351 -13.883 52.006 1.00 92.43 416 THR B CA 1
ATOM 4677 C C . THR B 1 314 ? 14.422 -15.287 51.398 1.00 89.11 416 THR B C 1
ATOM 4678 O O . THR B 1 314 ? 14.008 -15.519 50.262 1.00 84.78 416 THR B O 1
ATOM 4682 N N . VAL B 1 315 ? 14.974 -16.215 52.171 1.00 86.53 417 VAL B N 1
ATOM 4683 C CA . VAL B 1 315 ? 15.129 -17.584 51.713 1.00 89.19 417 VAL B CA 1
ATOM 4684 C C . VAL B 1 315 ? 14.229 -18.582 52.423 1.00 87.27 417 VAL B C 1
ATOM 4685 O O . VAL B 1 315 ? 14.086 -18.578 53.646 1.00 83.96 417 VAL B O 1
ATOM 4689 N N . GLU B 1 316 ? 13.647 -19.462 51.630 1.00 89.06 418 GLU B N 1
ATOM 4690 C CA . GLU B 1 316 ? 12.757 -20.494 52.130 1.00 92.03 418 GLU B CA 1
ATOM 4691 C C . GLU B 1 316 ? 13.495 -21.830 52.194 1.00 89.94 418 GLU B C 1
ATOM 4692 O O . GLU B 1 316 ? 14.119 -22.245 51.228 1.00 89.55 418 GLU B O 1
ATOM 4698 N N . VAL B 1 317 ? 13.436 -22.494 53.339 1.00 90.18 419 VAL B N 1
ATOM 4699 C CA . VAL B 1 317 ? 14.098 -23.780 53.496 1.00 91.92 419 VAL B CA 1
ATOM 4700 C C . VAL B 1 317 ? 13.119 -24.874 53.903 1.00 95.89 419 VAL B C 1
ATOM 4701 O O . VAL B 1 317 ? 12.001 -24.599 54.326 1.00 97.06 419 VAL B O 1
ATOM 4705 N N . LEU B 1 318 ? 13.549 -26.120 53.755 1.00 97.51 420 LEU B N 1
ATOM 4706 C CA . LEU B 1 318 ? 12.756 -27.258 54.168 1.00 97.23 420 LEU B CA 1
ATOM 4707 C C . LEU B 1 318 ? 13.559 -27.804 55.330 1.00 99.63 420 LEU B C 1
ATOM 4708 O O . LEU B 1 318 ? 14.565 -28.484 55.144 1.00 100.48 420 LEU B O 1
ATOM 4713 N N . ARG B 1 319 ? 13.134 -27.446 56.532 1.00 103.35 421 ARG B N 1
ATOM 4714 C CA . ARG B 1 319 ? 13.786 -27.893 57.746 1.00 108.39 421 ARG B CA 1
ATOM 4715 C C . ARG B 1 319 ? 13.135 -29.221 58.112 1.00 113.10 421 ARG B C 1
ATOM 4716 O O . ARG B 1 319 ? 12.487 -29.840 57.268 1.00 116.55 421 ARG B O 1
ATOM 4724 N N . GLY B 1 320 ? 13.300 -29.664 59.352 1.00 117.45 422 GLY B N 1
ATOM 4725 C CA . GLY B 1 320 ? 12.718 -30.933 59.763 1.00 123.32 422 GLY B CA 1
ATOM 4726 C C . GLY B 1 320 ? 11.262 -31.193 59.386 1.00 126.60 422 GLY B C 1
ATOM 4727 O O . GLY B 1 320 ? 10.370 -31.088 60.236 1.00 128.55 422 GLY B O 1
ATOM 4728 N N . ASP B 1 321 ? 11.016 -31.527 58.117 1.00 127.26 423 ASP B N 1
ATOM 4729 C CA . ASP B 1 321 ? 9.666 -31.843 57.614 1.00 127.71 423 ASP B CA 1
ATOM 4730 C C . ASP B 1 321 ? 8.611 -30.732 57.562 1.00 123.92 423 ASP B C 1
ATOM 4731 O O . ASP B 1 321 ? 7.439 -31.002 57.293 1.00 122.62 423 ASP B O 1
ATOM 4736 N N . HIS B 1 322 ? 9.018 -29.496 57.816 1.00 120.85 424 HIS B N 1
ATOM 4737 C CA . HIS B 1 322 ? 8.095 -28.368 57.762 1.00 118.78 424 HIS B CA 1
ATOM 4738 C C . HIS B 1 322 ? 8.812 -27.234 57.064 1.00 116.67 424 HIS B C 1
ATOM 4739 O O . HIS B 1 322 ? 10.016 -27.073 57.235 1.00 116.16 424 HIS B O 1
ATOM 4746 N N . LYS B 1 323 ? 8.081 -26.443 56.289 1.00 114.55 425 LYS B N 1
ATOM 4747 C CA . LYS B 1 323 ? 8.702 -25.340 55.581 1.00 113.78 425 LYS B CA 1
ATOM 4748 C C . LYS B 1 323 ? 9.221 -24.256 56.525 1.00 114.91 425 LYS B C 1
ATOM 4749 O O . LYS B 1 323 ? 9.107 -24.366 57.749 1.00 115.76 425 LYS B O 1
ATOM 4755 N N . GLU B 1 324 ? 9.814 -23.221 55.936 1.00 115.41 426 GLU B N 1
ATOM 4756 C CA . GLU B 1 324 ? 10.390 -22.089 56.664 1.00 112.84 426 GLU B CA 1
ATOM 4757 C C . GLU B 1 324 ? 10.559 -20.910 55.731 1.00 110.98 426 GLU B C 1
ATOM 4758 O O . GLU B 1 324 ? 10.302 -20.988 54.527 1.00 111.83 426 GLU B O 1
ATOM 4764 N N . LYS B 1 325 ? 11.037 -19.822 56.305 1.00 107.43 427 LYS B N 1
ATOM 4765 C CA . LYS B 1 325 ? 11.261 -18.593 55.574 1.00 103.72 427 LYS B CA 1
ATOM 4766 C C . LYS B 1 325 ? 12.272 -17.920 56.478 1.00 100.03 427 LYS B C 1
ATOM 4767 O O . LYS B 1 325 ? 12.069 -17.881 57.685 1.00 98.88 427 LYS B O 1
ATOM 4773 N N . ILE B 1 326 ? 13.379 -17.444 55.919 1.00 95.96 428 ILE B N 1
ATOM 4774 C CA . ILE B 1 326 ? 14.410 -16.792 56.726 1.00 90.17 428 ILE B CA 1
ATOM 4775 C C . ILE B 1 326 ? 15.020 -15.634 55.961 1.00 89.84 428 ILE B C 1
ATOM 4776 O O . ILE B 1 326 ? 15.343 -15.747 54.780 1.00 91.63 428 ILE B O 1
ATOM 4781 N N . SER B 1 327 ? 15.150 -14.497 56.616 1.00 87.65 429 SER B N 1
ATOM 4782 C CA . SER B 1 327 ? 15.742 -13.382 55.925 1.00 86.45 429 SER B CA 1
ATOM 4783 C C . SER B 1 327 ? 17.231 -13.355 56.213 1.00 84.06 429 SER B C 1
ATOM 4784 O O . SER B 1 327 ? 17.671 -13.427 57.364 1.00 79.85 429 SER B O 1
ATOM 4787 N N . VAL B 1 328 ? 18.009 -13.281 55.144 1.00 82.41 430 VAL B N 1
ATOM 4788 C CA . VAL B 1 328 ? 19.448 -13.229 55.277 1.00 82.29 430 VAL B CA 1
ATOM 4789 C C . VAL B 1 328 ? 19.950 -12.002 54.547 1.00 83.08 430 VAL B C 1
ATOM 4790 O O . VAL B 1 328 ? 19.515 -11.717 53.434 1.00 81.74 430 VAL B O 1
ATOM 4794 N N . THR B 1 329 ? 20.836 -11.249 55.183 1.00 84.61 431 THR B N 1
ATOM 4795 C CA . THR B 1 329 ? 21.407 -10.078 54.518 1.00 85.76 431 THR B CA 1
ATOM 4796 C C . THR B 1 329 ? 22.804 -10.469 54.035 1.00 84.15 431 THR B C 1
ATOM 4797 O O . THR B 1 329 ? 23.699 -10.799 54.824 1.00 81.68 431 THR B O 1
ATOM 4801 N N . LEU B 1 330 ? 22.972 -10.432 52.722 1.00 82.44 432 LEU B N 1
ATOM 4802 C CA . LEU B 1 330 ? 24.223 -10.821 52.113 1.00 84.11 432 LEU B CA 1
ATOM 4803 C C . LEU B 1 330 ? 25.405 -9.923 52.423 1.00 84.82 432 LEU B C 1
ATOM 4804 O O . LEU B 1 330 ? 25.324 -8.707 52.278 1.00 90.04 432 LEU B O 1
ATOM 4809 N N . GLU B 1 331 ? 26.508 -10.533 52.842 1.00 84.02 433 GLU B N 1
ATOM 4810 C CA . GLU B 1 331 ? 27.729 -9.800 53.154 1.00 84.60 433 GLU B CA 1
ATOM 4811 C C . GLU B 1 331 ? 28.804 -10.129 52.139 1.00 84.30 433 GLU B C 1
ATOM 4812 O O . GLU B 1 331 ? 28.775 -11.187 51.508 1.00 85.21 433 GLU B O 1
ATOM 4818 N N . PRO B 1 332 ? 29.788 -9.232 51.982 1.00 83.67 434 PRO B N 1
ATOM 4819 C CA . PRO B 1 332 ? 30.871 -9.479 51.028 1.00 80.65 434 PRO B CA 1
ATOM 4820 C C . PRO B 1 332 ? 31.615 -10.755 51.373 1.00 78.58 434 PRO B C 1
ATOM 4821 O O . PRO B 1 332 ? 31.708 -11.129 52.535 1.00 76.51 434 PRO B O 1
ATOM 4825 N N . LYS B 1 333 ? 32.137 -11.419 50.350 1.00 80.10 435 LYS B N 1
ATOM 4826 C CA . LYS B 1 333 ? 32.890 -12.657 50.519 1.00 82.71 435 LYS B CA 1
ATOM 4827 C C . LYS B 1 333 ? 34.229 -12.272 51.154 1.00 83.13 435 LYS B C 1
ATOM 4828 O O . LYS B 1 333 ? 34.887 -11.347 50.665 1.00 82.65 435 LYS B O 1
ATOM 4834 N N . PRO B 1 334 ? 34.640 -12.959 52.252 1.00 81.00 436 PRO B N 1
ATOM 4835 C CA . PRO B 1 334 ? 35.901 -12.681 52.943 1.00 79.27 436 PRO B CA 1
ATOM 4836 C C . PRO B 1 334 ? 37.031 -12.660 51.964 1.00 83.13 436 PRO B C 1
ATOM 4837 O O . PRO B 1 334 ? 37.068 -13.468 51.056 1.00 82.66 436 PRO B O 1
ATOM 4841 N N . ASP B 1 335 ? 37.942 -11.716 52.159 1.00 91.90 437 ASP B N 1
ATOM 4842 C CA . ASP B 1 335 ? 39.097 -11.527 51.306 1.00 96.93 437 ASP B CA 1
ATOM 4843 C C . ASP B 1 335 ? 40.208 -12.480 51.680 1.00 100.34 437 ASP B C 1
ATOM 4844 O O . ASP B 1 335 ? 40.052 -13.308 52.569 1.00 97.28 437 ASP B O 1
ATOM 4849 N N . GLU B 1 336 ? 41.334 -12.336 50.987 1.00 108.13 438 GLU B N 1
ATOM 4850 C CA . GLU B 1 336 ? 42.527 -13.157 51.207 1.00 113.88 438 GLU B CA 1
ATOM 4851 C C . GLU B 1 336 ? 43.782 -12.521 50.596 1.00 114.18 438 GLU B C 1
ATOM 4852 O O . GLU B 1 336 ? 44.810 -12.477 51.312 1.00 114.52 438 GLU B O 1
ATOM 4858 N N . SER C 1 7 ? 19.481 0.968 24.924 1.00 121.76 109 SER C N 1
ATOM 4859 C CA . SER C 1 7 ? 20.352 0.608 23.764 1.00 121.45 109 SER C CA 1
ATOM 4860 C C . SER C 1 7 ? 19.545 0.119 22.554 1.00 122.04 109 SER C C 1
ATOM 4861 O O . SER C 1 7 ? 18.638 -0.712 22.685 1.00 122.09 109 SER C O 1
ATOM 4864 N N . THR C 1 8 ? 19.877 0.653 21.380 1.00 122.40 110 THR C N 1
ATOM 4865 C CA . THR C 1 8 ? 19.205 0.287 20.128 1.00 123.61 110 THR C CA 1
ATOM 4866 C C . THR C 1 8 ? 20.117 -0.618 19.270 1.00 121.88 110 THR C C 1
ATOM 4867 O O . THR C 1 8 ? 21.308 -0.332 19.115 1.00 122.03 110 THR C O 1
ATOM 4871 N N . PRO C 1 9 ? 19.568 -1.719 18.709 1.00 119.36 111 PRO C N 1
ATOM 4872 C CA . PRO C 1 9 ? 20.359 -2.640 17.877 1.00 117.24 111 PRO C CA 1
ATOM 4873 C C . PRO C 1 9 ? 21.068 -1.939 16.711 1.00 115.94 111 PRO C C 1
ATOM 4874 O O . PRO C 1 9 ? 20.567 -0.939 16.188 1.00 117.36 111 PRO C O 1
ATOM 4878 N N . LYS C 1 10 ? 22.232 -2.463 16.312 1.00 112.91 112 LYS C N 1
ATOM 4879 C CA . LYS C 1 10 ? 23.011 -1.887 15.206 1.00 108.57 112 LYS C CA 1
ATOM 4880 C C . LYS C 1 10 ? 22.549 -2.466 13.871 1.00 107.34 112 LYS C C 1
ATOM 4881 O O . LYS C 1 10 ? 22.192 -3.649 13.791 1.00 109.40 112 LYS C O 1
ATOM 4887 N N . LYS C 1 11 ? 22.541 -1.633 12.829 1.00 103.86 113 LYS C N 1
ATOM 4888 C CA . LYS C 1 11 ? 22.110 -2.077 11.501 1.00 98.70 113 LYS C CA 1
ATOM 4889 C C . LYS C 1 11 ? 22.977 -3.255 11.065 1.00 94.50 113 LYS C C 1
ATOM 4890 O O . LYS C 1 11 ? 24.204 -3.146 11.064 1.00 93.96 113 LYS C O 1
ATOM 4896 N N . LEU C 1 12 ? 22.352 -4.376 10.709 1.00 86.79 114 LEU C N 1
ATOM 4897 C CA . LEU C 1 12 ? 23.113 -5.531 10.264 1.00 80.76 114 LEU C CA 1
ATOM 4898 C C . LEU C 1 12 ? 23.178 -5.555 8.745 1.00 82.23 114 LEU C C 1
ATOM 4899 O O . LEU C 1 12 ? 22.318 -4.999 8.066 1.00 85.84 114 LEU C O 1
ATOM 4904 N N . GLN C 1 13 ? 24.210 -6.191 8.212 1.00 82.06 115 GLN C N 1
ATOM 4905 C CA . GLN C 1 13 ? 24.371 -6.321 6.769 1.00 81.55 115 GLN C CA 1
ATOM 4906 C C . GLN C 1 13 ? 23.261 -7.234 6.235 1.00 81.69 115 GLN C C 1
ATOM 4907 O O . GLN C 1 13 ? 22.705 -8.056 6.990 1.00 77.88 115 GLN C O 1
ATOM 4913 N N . THR C 1 14 ? 22.948 -7.107 4.942 1.00 78.88 116 THR C N 1
ATOM 4914 C CA . THR C 1 14 ? 21.854 -7.882 4.382 1.00 77.83 116 THR C CA 1
ATOM 4915 C C . THR C 1 14 ? 22.081 -9.366 4.465 1.00 75.11 116 THR C C 1
ATOM 4916 O O . THR C 1 14 ? 21.176 -10.117 4.818 1.00 71.39 116 THR C O 1
ATOM 4920 N N . ASP C 1 15 ? 23.295 -9.793 4.179 1.00 74.71 117 ASP C N 1
ATOM 4921 C CA . ASP C 1 15 ? 23.586 -11.208 4.261 1.00 77.07 117 ASP C CA 1
ATOM 4922 C C . ASP C 1 15 ? 23.289 -11.743 5.669 1.00 76.62 117 ASP C C 1
ATOM 4923 O O . ASP C 1 15 ? 22.456 -12.635 5.844 1.00 73.53 117 ASP C O 1
ATOM 4928 N N . GLU C 1 16 ? 23.958 -11.190 6.680 1.00 75.14 118 GLU C N 1
ATOM 4929 C CA . GLU C 1 16 ? 23.737 -11.668 8.039 1.00 75.97 118 GLU C CA 1
ATOM 4930 C C . GLU C 1 16 ? 22.303 -11.494 8.528 1.00 75.95 118 GLU C C 1
ATOM 4931 O O . GLU C 1 16 ? 21.785 -12.328 9.290 1.00 74.38 118 GLU C O 1
ATOM 4937 N N . LEU C 1 17 ? 21.664 -10.415 8.091 1.00 76.17 119 LEU C N 1
ATOM 4938 C CA . LEU C 1 17 ? 20.293 -10.149 8.496 1.00 74.10 119 LEU C CA 1
ATOM 4939 C C . LEU C 1 17 ? 19.396 -11.303 8.057 1.00 70.00 119 LEU C C 1
ATOM 4940 O O . LEU C 1 17 ? 18.463 -11.695 8.764 1.00 68.86 119 LEU C O 1
ATOM 4945 N N . ALA C 1 18 ? 19.691 -11.845 6.884 1.00 64.27 120 ALA C N 1
ATOM 4946 C CA . ALA C 1 18 ? 18.930 -12.963 6.360 1.00 64.09 120 ALA C CA 1
ATOM 4947 C C . ALA C 1 18 ? 19.089 -14.173 7.268 1.00 64.50 120 ALA C C 1
ATOM 4948 O O . ALA C 1 18 ? 18.104 -14.828 7.662 1.00 66.26 120 ALA C O 1
ATOM 4950 N N . THR C 1 19 ? 20.331 -14.495 7.606 1.00 65.53 121 THR C N 1
ATOM 4951 C CA . THR C 1 19 ? 20.500 -15.648 8.458 1.00 63.48 121 THR C CA 1
ATOM 4952 C C . THR C 1 19 ? 19.768 -15.412 9.763 1.00 59.04 121 THR C C 1
ATOM 4953 O O . THR C 1 19 ? 19.180 -16.344 10.318 1.00 58.98 121 THR C O 1
ATOM 4957 N N . VAL C 1 20 ? 19.731 -14.167 10.224 1.00 59.55 122 VAL C N 1
ATOM 4958 C CA . VAL C 1 20 ? 18.985 -13.859 11.449 1.00 60.40 122 VAL C CA 1
ATOM 4959 C C . VAL C 1 20 ? 17.475 -14.118 11.252 1.00 61.23 122 VAL C C 1
ATOM 4960 O O . VAL C 1 20 ? 16.825 -14.642 12.152 1.00 60.76 122 VAL C O 1
ATOM 4964 N N . ARG C 1 21 ? 16.913 -13.775 10.090 1.00 64.77 123 ARG C N 1
ATOM 4965 C CA . ARG C 1 21 ? 15.475 -14.044 9.848 1.00 68.77 123 ARG C CA 1
ATOM 4966 C C . ARG C 1 21 ? 15.205 -15.536 9.773 1.00 64.54 123 ARG C C 1
ATOM 4967 O O . ARG C 1 21 ? 14.295 -16.053 10.434 1.00 61.83 123 ARG C O 1
ATOM 4975 N N . LEU C 1 22 ? 16.005 -16.223 8.963 1.00 61.11 124 LEU C N 1
ATOM 4976 C CA . LEU C 1 22 ? 15.848 -17.660 8.804 1.00 59.29 124 LEU C CA 1
ATOM 4977 C C . LEU C 1 22 ? 15.783 -18.326 10.166 1.00 61.50 124 LEU C C 1
ATOM 4978 O O . LEU C 1 22 ? 14.952 -19.216 10.401 1.00 63.25 124 LEU C O 1
ATOM 4983 N N . PHE C 1 23 ? 16.628 -17.872 11.089 1.00 60.20 125 PHE C N 1
ATOM 4984 C CA . PHE C 1 23 ? 16.624 -18.477 12.416 1.00 59.54 125 PHE C CA 1
ATOM 4985 C C . PHE C 1 23 ? 15.410 -18.126 13.274 1.00 62.79 125 PHE C C 1
ATOM 4986 O O . PHE C 1 23 ? 14.871 -18.994 13.943 1.00 65.01 125 PHE C O 1
ATOM 4994 N N . GLN C 1 24 ? 14.994 -16.858 13.284 1.00 65.15 126 GLN C N 1
ATOM 4995 C CA . GLN C 1 24 ? 13.827 -16.460 14.062 1.00 64.99 126 GLN C CA 1
ATOM 4996 C C . GLN C 1 24 ? 12.657 -17.269 13.587 1.00 67.45 126 GLN C C 1
ATOM 4997 O O . GLN C 1 24 ? 11.917 -17.838 14.383 1.00 65.43 126 GLN C O 1
ATOM 5003 N N . GLU C 1 25 ? 12.510 -17.323 12.267 1.00 69.60 127 GLU C N 1
ATOM 5004 C CA . GLU C 1 25 ? 11.431 -18.060 11.633 1.00 68.92 127 GLU C CA 1
ATOM 5005 C C . GLU C 1 25 ? 11.375 -19.565 11.914 1.00 69.67 127 GLU C C 1
ATOM 5006 O O . GLU C 1 25 ? 10.304 -20.101 12.214 1.00 69.12 127 GLU C O 1
ATOM 5012 N N . ASN C 1 26 ? 12.516 -20.247 11.860 1.00 68.04 128 ASN C N 1
ATOM 5013 C CA . ASN C 1 26 ? 12.490 -21.683 12.064 1.00 67.18 128 ASN C CA 1
ATOM 5014 C C . ASN C 1 26 ? 12.807 -22.302 13.422 1.00 66.69 128 ASN C C 1
ATOM 5015 O O . ASN C 1 26 ? 12.338 -23.406 13.710 1.00 67.86 128 ASN C O 1
ATOM 5020 N N . THR C 1 27 ? 13.566 -21.625 14.276 1.00 61.91 129 THR C N 1
ATOM 5021 C CA . THR C 1 27 ? 13.865 -22.244 15.550 1.00 61.63 129 THR C CA 1
ATOM 5022 C C . THR C 1 27 ? 12.603 -22.768 16.276 1.00 61.73 129 THR C C 1
ATOM 5023 O O . THR C 1 27 ? 12.625 -23.851 16.878 1.00 61.67 129 THR C O 1
ATOM 5027 N N . PRO C 1 28 ? 11.474 -22.043 16.188 1.00 63.21 130 PRO C N 1
ATOM 5028 C CA . PRO C 1 28 ? 10.297 -22.564 16.894 1.00 63.15 130 PRO C CA 1
ATOM 5029 C C . PRO C 1 28 ? 9.836 -23.931 16.416 1.00 65.04 130 PRO C C 1
ATOM 5030 O O . PRO C 1 28 ? 9.176 -24.649 17.152 1.00 66.42 130 PRO C O 1
ATOM 5034 N N . SER C 1 29 ? 10.191 -24.305 15.194 1.00 64.87 131 SER C N 1
ATOM 5035 C CA . SER C 1 29 ? 9.795 -25.614 14.700 1.00 65.30 131 SER C CA 1
ATOM 5036 C C . SER C 1 29 ? 10.725 -26.707 15.194 1.00 64.42 131 SER C C 1
ATOM 5037 O O . SER C 1 29 ? 10.468 -27.882 14.945 1.00 66.35 131 SER C O 1
ATOM 5040 N N . VAL C 1 30 ? 11.810 -26.334 15.868 1.00 62.40 132 VAL C N 1
ATOM 5041 C CA . VAL C 1 30 ? 12.760 -27.335 16.320 1.00 60.10 132 VAL C CA 1
ATOM 5042 C C . VAL C 1 30 ? 12.448 -27.767 17.730 1.00 61.15 132 VAL C C 1
ATOM 5043 O O . VAL C 1 30 ? 11.946 -26.981 18.531 1.00 64.75 132 VAL C O 1
ATOM 5047 N N . VAL C 1 31 ? 12.739 -29.024 18.028 1.00 60.16 133 VAL C N 1
ATOM 5048 C CA . VAL C 1 31 ? 12.456 -29.584 19.337 1.00 61.00 133 VAL C CA 1
ATOM 5049 C C . VAL C 1 31 ? 13.637 -30.336 19.917 1.00 62.97 133 VAL C C 1
ATOM 5050 O O . VAL C 1 31 ? 14.577 -30.680 19.212 1.00 61.41 133 VAL C O 1
ATOM 5054 N N . TYR C 1 32 ? 13.553 -30.598 21.216 1.00 68.08 134 TYR C N 1
ATOM 5055 C CA . TYR C 1 32 ? 14.574 -31.325 21.968 1.00 70.63 134 TYR C CA 1
ATOM 5056 C C . TYR C 1 32 ? 13.936 -32.665 22.316 1.00 73.19 134 TYR C C 1
ATOM 5057 O O . TYR C 1 32 ? 12.777 -32.695 22.735 1.00 74.91 134 TYR C O 1
ATOM 5066 N N . ILE C 1 33 ? 14.657 -33.770 22.147 1.00 71.10 135 ILE C N 1
ATOM 5067 C CA . ILE C 1 33 ? 14.093 -35.081 22.487 1.00 69.61 135 ILE C CA 1
ATOM 5068 C C . ILE C 1 33 ? 14.920 -35.836 23.554 1.00 70.84 135 ILE C C 1
ATOM 5069 O O . ILE C 1 33 ? 16.165 -35.907 23.474 1.00 74.37 135 ILE C O 1
ATOM 5074 N N . THR C 1 34 ? 14.224 -36.418 24.534 1.00 69.74 136 THR C N 1
ATOM 5075 C CA . THR C 1 34 ? 14.862 -37.163 25.619 1.00 66.28 136 THR C CA 1
ATOM 5076 C C . THR C 1 34 ? 14.581 -38.659 25.594 1.00 64.64 136 THR C C 1
ATOM 5077 O O . THR C 1 34 ? 13.440 -39.080 25.592 1.00 64.76 136 THR C O 1
ATOM 5081 N N . ASN C 1 35 ? 15.637 -39.454 25.588 1.00 65.08 137 ASN C N 1
ATOM 5082 C CA . ASN C 1 35 ? 15.531 -40.901 25.559 1.00 69.74 137 ASN C CA 1
ATOM 5083 C C . ASN C 1 35 ? 15.646 -41.436 26.975 1.00 75.20 137 ASN C C 1
ATOM 5084 O O . ASN C 1 35 ? 16.757 -41.503 27.508 1.00 76.76 137 ASN C O 1
ATOM 5089 N N . LEU C 1 36 ? 14.519 -41.821 27.574 1.00 78.82 138 LEU C N 1
ATOM 5090 C CA . LEU C 1 36 ? 14.494 -42.385 28.931 1.00 83.92 138 LEU C CA 1
ATOM 5091 C C . LEU C 1 36 ? 14.431 -43.913 28.884 1.00 85.71 138 LEU C C 1
ATOM 5092 O O . LEU C 1 36 ? 13.797 -44.487 27.987 1.00 83.29 138 LEU C O 1
ATOM 5097 N N . ALA C 1 37 ? 15.083 -44.559 29.851 1.00 85.81 139 ALA C N 1
ATOM 5098 C CA . ALA C 1 37 ? 15.084 -46.020 29.954 1.00 87.52 139 ALA C CA 1
ATOM 5099 C C . ALA C 1 37 ? 14.856 -46.457 31.401 1.00 89.11 139 ALA C C 1
ATOM 5100 O O . ALA C 1 37 ? 15.271 -45.778 32.337 1.00 87.99 139 ALA C O 1
ATOM 5102 N N . VAL C 1 38 ? 14.200 -47.596 31.585 1.00 93.28 140 VAL C N 1
ATOM 5103 C CA . VAL C 1 38 ? 13.926 -48.101 32.936 1.00 97.69 140 VAL C CA 1
ATOM 5104 C C . VAL C 1 38 ? 15.208 -48.486 33.659 1.00 99.67 140 VAL C C 1
ATOM 5105 O O . VAL C 1 38 ? 16.085 -49.116 33.075 1.00 100.74 140 VAL C O 1
ATOM 5109 N N . ARG C 1 39 ? 15.324 -48.088 34.923 1.00 103.14 141 ARG C N 1
ATOM 5110 C CA . ARG C 1 39 ? 16.505 -48.413 35.733 1.00 105.70 141 ARG C CA 1
ATOM 5111 C C . ARG C 1 39 ? 16.162 -48.723 37.190 1.00 106.14 141 ARG C C 1
ATOM 5112 O O . ARG C 1 39 ? 15.106 -48.339 37.703 1.00 105.98 141 ARG C O 1
ATOM 5120 N N . GLN C 1 40 ? 17.080 -49.421 37.847 1.00 107.16 142 GLN C N 1
ATOM 5121 C CA . GLN C 1 40 ? 16.938 -49.834 39.245 1.00 107.94 142 GLN C CA 1
ATOM 5122 C C . GLN C 1 40 ? 17.290 -48.697 40.206 1.00 105.66 142 GLN C C 1
ATOM 5123 O O . GLN C 1 40 ? 18.381 -48.142 40.108 1.00 103.48 142 GLN C O 1
ATOM 5129 N N . ASP C 1 41 ? 16.391 -48.336 41.123 1.00 103.48 143 ASP C N 1
ATOM 5130 C CA . ASP C 1 41 ? 16.748 -47.289 42.079 1.00 105.42 143 ASP C CA 1
ATOM 5131 C C . ASP C 1 41 ? 17.805 -47.917 42.996 1.00 107.03 143 ASP C C 1
ATOM 5132 O O . ASP C 1 41 ? 17.633 -49.023 43.510 1.00 107.20 143 ASP C O 1
ATOM 5137 N N . ALA C 1 42 ? 18.910 -47.221 43.194 1.00 107.00 144 ALA C N 1
ATOM 5138 C CA . ALA C 1 42 ? 19.974 -47.768 44.011 1.00 108.08 144 ALA C CA 1
ATOM 5139 C C . ALA C 1 42 ? 19.559 -48.164 45.424 1.00 108.35 144 ALA C C 1
ATOM 5140 O O . ALA C 1 42 ? 19.834 -49.284 45.858 1.00 108.91 144 ALA C O 1
ATOM 5142 N N . PHE C 1 43 ? 18.889 -47.252 46.128 1.00 107.94 145 PHE C N 1
ATOM 5143 C CA . PHE C 1 43 ? 18.481 -47.487 47.510 1.00 106.38 145 PHE C CA 1
ATOM 5144 C C . PHE C 1 43 ? 17.168 -48.176 47.778 1.00 106.51 145 PHE C C 1
ATOM 5145 O O . PHE C 1 43 ? 17.074 -48.948 48.725 1.00 110.13 145 PHE C O 1
ATOM 5153 N N . THR C 1 44 ? 16.148 -47.913 46.979 1.00 105.01 146 THR C N 1
ATOM 5154 C CA . THR C 1 44 ? 14.868 -48.565 47.219 1.00 105.70 146 THR C CA 1
ATOM 5155 C C . THR C 1 44 ? 14.571 -49.598 46.152 1.00 107.04 146 THR C C 1
ATOM 5156 O O . THR C 1 44 ? 13.433 -50.026 45.975 1.00 105.66 146 THR C O 1
ATOM 5160 N N . LEU C 1 45 ? 15.622 -49.996 45.450 1.00 110.18 147 LEU C N 1
ATOM 5161 C CA . LEU C 1 45 ? 15.537 -50.971 44.371 1.00 112.66 147 LEU C CA 1
ATOM 5162 C C . LEU C 1 45 ? 14.212 -50.974 43.578 1.00 113.37 147 LEU C C 1
ATOM 5163 O O . LEU C 1 45 ? 13.701 -52.032 43.210 1.00 115.19 147 LEU C O 1
ATOM 5168 N N . ASP C 1 46 ? 13.665 -49.790 43.300 1.00 113.71 148 ASP C N 1
ATOM 5169 C CA . ASP C 1 46 ? 12.427 -49.688 42.525 1.00 112.21 148 ASP C CA 1
ATOM 5170 C C . ASP C 1 46 ? 12.680 -49.333 41.057 1.00 110.16 148 ASP C C 1
ATOM 5171 O O . ASP C 1 46 ? 13.817 -49.090 40.647 1.00 108.39 148 ASP C O 1
ATOM 5176 N N . VAL C 1 47 ? 11.607 -49.311 40.273 1.00 108.46 149 VAL C N 1
ATOM 5177 C CA . VAL C 1 47 ? 11.691 -49.006 38.851 1.00 108.04 149 VAL C CA 1
ATOM 5178 C C . VAL C 1 47 ? 11.723 -47.491 38.636 1.00 107.54 149 VAL C C 1
ATOM 5179 O O . VAL C 1 47 ? 10.766 -46.780 38.943 1.00 108.06 149 VAL C O 1
ATOM 5183 N N . LEU C 1 48 ? 12.835 -47.008 38.096 1.00 106.06 150 LEU C N 1
ATOM 5184 C CA . LEU C 1 48 ? 13.038 -45.584 37.869 1.00 105.11 150 LEU C CA 1
ATOM 5185 C C . LEU C 1 48 ? 13.194 -45.231 36.383 1.00 104.80 150 LEU C C 1
ATOM 5186 O O . LEU C 1 48 ? 13.730 -46.016 35.600 1.00 104.41 150 LEU C O 1
ATOM 5191 N N . GLU C 1 49 ? 12.716 -44.051 35.998 1.00 103.32 151 GLU C N 1
ATOM 5192 C CA . GLU C 1 49 ? 12.842 -43.586 34.613 1.00 102.69 151 GLU C CA 1
ATOM 5193 C C . GLU C 1 49 ? 14.068 -42.694 34.563 1.00 100.11 151 GLU C C 1
ATOM 5194 O O . GLU C 1 49 ? 14.166 -41.742 35.334 1.00 102.63 151 GLU C O 1
ATOM 5200 N N . VAL C 1 50 ? 15.008 -42.971 33.672 1.00 94.73 152 VAL C N 1
ATOM 5201 C CA . VAL C 1 50 ? 16.188 -42.125 33.648 1.00 92.52 152 VAL C CA 1
ATOM 5202 C C . VAL C 1 50 ? 16.841 -41.900 32.287 1.00 90.72 152 VAL C C 1
ATOM 5203 O O . VAL C 1 50 ? 17.210 -42.846 31.585 1.00 90.52 152 VAL C O 1
ATOM 5207 N N . PRO C 1 51 ? 16.989 -40.624 31.896 1.00 88.57 153 PRO C N 1
ATOM 5208 C CA . PRO C 1 51 ? 17.604 -40.268 30.618 1.00 85.48 153 PRO C CA 1
ATOM 5209 C C . PRO C 1 51 ? 18.932 -40.975 30.402 1.00 85.48 153 PRO C C 1
ATOM 5210 O O . PRO C 1 51 ? 19.742 -41.093 31.318 1.00 85.37 153 PRO C O 1
ATOM 5214 N N . GLN C 1 52 ? 19.133 -41.466 29.184 1.00 85.28 154 GLN C N 1
ATOM 5215 C CA . GLN C 1 52 ? 20.349 -42.182 28.824 1.00 85.08 154 GLN C CA 1
ATOM 5216 C C . GLN C 1 52 ? 20.912 -41.529 27.581 1.00 83.65 154 GLN C C 1
ATOM 5217 O O . GLN C 1 52 ? 21.970 -41.920 27.090 1.00 85.28 154 GLN C O 1
ATOM 5223 N N . GLY C 1 53 ? 20.188 -40.535 27.072 1.00 80.84 155 GLY C N 1
ATOM 5224 C CA . GLY C 1 53 ? 20.627 -39.822 25.889 1.00 76.42 155 GLY C CA 1
ATOM 5225 C C . GLY C 1 53 ? 19.603 -38.822 25.392 1.00 75.21 155 GLY C C 1
ATOM 5226 O O . GLY C 1 53 ? 18.423 -38.936 25.697 1.00 77.31 155 GLY C O 1
ATOM 5227 N N . SER C 1 54 ? 20.053 -37.836 24.623 1.00 74.45 156 SER C N 1
ATOM 5228 C CA . SER C 1 54 ? 19.157 -36.820 24.079 1.00 73.66 156 SER C CA 1
ATOM 5229 C C . SER C 1 54 ? 19.479 -36.502 22.603 1.00 72.12 156 SER C C 1
ATOM 5230 O O . SER C 1 54 ? 20.513 -36.927 22.047 1.00 68.59 156 SER C O 1
ATOM 5233 N N . GLY C 1 55 ? 18.598 -35.738 21.970 1.00 63.73 157 GLY C N 1
ATOM 5234 C CA . GLY C 1 55 ? 18.868 -35.397 20.598 1.00 62.65 157 GLY C CA 1
ATOM 5235 C C . GLY C 1 55 ? 17.945 -34.322 20.104 1.00 63.54 157 GLY C C 1
ATOM 5236 O O . GLY C 1 55 ? 17.247 -33.687 20.898 1.00 64.31 157 GLY C O 1
ATOM 5237 N N . SER C 1 56 ? 17.937 -34.123 18.786 1.00 60.96 158 SER C N 1
ATOM 5238 C CA . SER C 1 56 ? 17.090 -33.111 18.178 1.00 61.97 158 SER C CA 1
ATOM 5239 C C . SER C 1 56 ? 15.995 -33.685 17.320 1.00 61.76 158 SER C C 1
ATOM 5240 O O . SER C 1 56 ? 15.959 -34.877 17.053 1.00 57.41 158 SER C O 1
ATOM 5243 N N . GLY C 1 57 ? 15.115 -32.796 16.881 1.00 62.75 159 GLY C N 1
ATOM 5244 C CA . GLY C 1 57 ? 14.022 -33.186 16.020 1.00 64.27 159 GLY C CA 1
ATOM 5245 C C . GLY C 1 57 ? 13.268 -31.945 15.584 1.00 66.95 159 GLY C C 1
ATOM 5246 O O . GLY C 1 57 ? 13.552 -30.840 16.053 1.00 67.62 159 GLY C O 1
ATOM 5247 N N . PHE C 1 58 ? 12.335 -32.117 14.656 1.00 65.61 160 PHE C N 1
ATOM 5248 C CA . PHE C 1 58 ? 11.530 -31.006 14.228 1.00 65.22 160 PHE C CA 1
ATOM 5249 C C . PHE C 1 58 ? 10.071 -31.418 14.051 1.00 65.78 160 PHE C C 1
ATOM 5250 O O . PHE C 1 58 ? 9.746 -32.610 13.902 1.00 62.95 160 PHE C O 1
ATOM 5258 N N . VAL C 1 59 ? 9.215 -30.399 14.113 1.00 64.28 161 VAL C N 1
ATOM 5259 C CA . VAL C 1 59 ? 7.772 -30.498 13.956 1.00 66.07 161 VAL C CA 1
ATOM 5260 C C . VAL C 1 59 ? 7.391 -30.634 12.470 1.00 68.05 161 VAL C C 1
ATOM 5261 O O . VAL C 1 59 ? 7.767 -29.808 11.633 1.00 69.26 161 VAL C O 1
ATOM 5265 N N . TRP C 1 60 ? 6.629 -31.673 12.144 1.00 71.33 162 TRP C N 1
ATOM 5266 C CA . TRP C 1 60 ? 6.246 -31.914 10.753 1.00 72.73 162 TRP C CA 1
ATOM 5267 C C . TRP C 1 60 ? 4.875 -31.398 10.319 1.00 73.65 162 TRP C C 1
ATOM 5268 O O . TRP C 1 60 ? 4.743 -30.817 9.241 1.00 75.47 162 TRP C O 1
ATOM 5279 N N . ASP C 1 61 ? 3.860 -31.597 11.152 1.00 75.81 163 ASP C N 1
ATOM 5280 C CA . ASP C 1 61 ? 2.509 -31.145 10.817 1.00 75.75 163 ASP C CA 1
ATOM 5281 C C . ASP C 1 61 ? 1.760 -30.647 12.032 1.00 72.51 163 ASP C C 1
ATOM 5282 O O . ASP C 1 61 ? 2.232 -30.761 13.152 1.00 71.06 163 ASP C O 1
ATOM 5287 N N . LYS C 1 62 ? 0.595 -30.064 11.816 1.00 74.44 164 LYS C N 1
ATOM 5288 C CA . LYS C 1 62 ? -0.160 -29.533 12.939 1.00 72.57 164 LYS C CA 1
ATOM 5289 C C . LYS C 1 62 ? -0.769 -30.638 13.786 1.00 75.17 164 LYS C C 1
ATOM 5290 O O . LYS C 1 62 ? -1.356 -30.369 14.819 1.00 76.53 164 LYS C O 1
ATOM 5296 N N . GLN C 1 63 ? -0.599 -31.884 13.354 1.00 76.68 165 GLN C N 1
ATOM 5297 C CA . GLN C 1 63 ? -1.150 -33.035 14.059 1.00 80.10 165 GLN C CA 1
ATOM 5298 C C . GLN C 1 63 ? -0.212 -33.553 15.165 1.00 81.23 165 GLN C C 1
ATOM 5299 O O . GLN C 1 63 ? -0.534 -34.523 15.871 1.00 81.10 165 GLN C O 1
ATOM 5305 N N . GLY C 1 64 ? 0.954 -32.916 15.306 1.00 80.89 166 GLY C N 1
ATOM 5306 C CA . GLY C 1 64 ? 1.908 -33.316 16.337 1.00 79.62 166 GLY C CA 1
ATOM 5307 C C . GLY C 1 64 ? 2.942 -34.370 15.967 1.00 77.60 166 GLY C C 1
ATOM 5308 O O . GLY C 1 64 ? 3.442 -35.101 16.817 1.00 78.05 166 GLY C O 1
ATOM 5309 N N . HIS C 1 65 ? 3.279 -34.440 14.690 1.00 75.54 167 HIS C N 1
ATOM 5310 C CA . HIS C 1 65 ? 4.243 -35.412 14.223 1.00 73.87 167 HIS C CA 1
ATOM 5311 C C . HIS C 1 65 ? 5.638 -34.812 14.258 1.00 72.44 167 HIS C C 1
ATOM 5312 O O . HIS C 1 65 ? 5.917 -33.802 13.616 1.00 75.14 167 HIS C O 1
ATOM 5319 N N . ILE C 1 66 ? 6.511 -35.444 15.023 1.00 68.88 168 ILE C N 1
ATOM 5320 C CA . ILE C 1 66 ? 7.877 -34.989 15.178 1.00 63.84 168 ILE C CA 1
ATOM 5321 C C . ILE C 1 66 ? 8.794 -35.942 14.418 1.00 63.16 168 ILE C C 1
ATOM 5322 O O . ILE C 1 66 ? 8.660 -37.154 14.539 1.00 60.73 168 ILE C O 1
ATOM 5327 N N . VAL C 1 67 ? 9.717 -35.396 13.625 1.00 62.54 169 VAL C N 1
ATOM 5328 C CA . VAL C 1 67 ? 10.666 -36.234 12.886 1.00 61.15 169 VAL C CA 1
ATOM 5329 C C . VAL C 1 67 ? 12.038 -36.143 13.573 1.00 62.76 169 VAL C C 1
ATOM 5330 O O . VAL C 1 67 ? 12.411 -35.101 14.117 1.00 61.39 169 VAL C O 1
ATOM 5334 N N . THR C 1 68 ? 12.780 -37.241 13.551 1.00 62.75 170 THR C N 1
ATOM 5335 C CA . THR C 1 68 ? 14.102 -37.267 14.149 1.00 62.16 170 THR C CA 1
ATOM 5336 C C . THR C 1 68 ? 14.849 -38.469 13.595 1.00 62.45 170 THR C C 1
ATOM 5337 O O . THR C 1 68 ? 14.324 -39.154 12.734 1.00 62.65 170 THR C O 1
ATOM 5341 N N . ASN C 1 69 ? 16.076 -38.705 14.055 1.00 63.61 171 ASN C N 1
ATOM 5342 C CA . ASN C 1 69 ? 16.851 -39.863 13.601 1.00 61.67 171 ASN C CA 1
ATOM 5343 C C . ASN C 1 69 ? 16.357 -41.026 14.440 1.00 65.54 171 ASN C C 1
ATOM 5344 O O . ASN C 1 69 ? 15.828 -40.829 15.545 1.00 65.57 171 ASN C O 1
ATOM 5349 N N . TYR C 1 70 ? 16.532 -42.242 13.934 1.00 67.76 172 TYR C N 1
ATOM 5350 C CA . TYR C 1 70 ? 16.107 -43.411 14.680 1.00 65.91 172 TYR C CA 1
ATOM 5351 C C . TYR C 1 70 ? 17.096 -43.709 15.798 1.00 66.83 172 TYR C C 1
ATOM 5352 O O . TYR C 1 70 ? 16.694 -44.125 16.898 1.00 67.13 172 TYR C O 1
ATOM 5361 N N . HIS C 1 71 ? 18.383 -43.481 15.541 1.00 64.17 173 HIS C N 1
ATOM 5362 C CA . HIS C 1 71 ? 19.363 -43.792 16.568 1.00 62.16 173 HIS C CA 1
ATOM 5363 C C . HIS C 1 71 ? 19.136 -42.975 17.831 1.00 63.92 173 HIS C C 1
ATOM 5364 O O . HIS C 1 71 ? 19.584 -43.363 18.904 1.00 65.12 173 HIS C O 1
ATOM 5371 N N . VAL C 1 72 ? 18.399 -41.875 17.715 1.00 62.61 174 VAL C N 1
ATOM 5372 C CA . VAL C 1 72 ? 18.091 -41.048 18.863 1.00 63.27 174 VAL C CA 1
ATOM 5373 C C . VAL C 1 72 ? 17.041 -41.732 19.785 1.00 67.30 174 VAL C C 1
ATOM 5374 O O . VAL C 1 72 ? 17.238 -41.860 21.011 1.00 65.09 174 VAL C O 1
ATOM 5378 N N . ILE C 1 73 ? 15.938 -42.193 19.203 1.00 67.63 175 ILE C N 1
ATOM 5379 C CA . ILE C 1 73 ? 14.899 -42.846 19.991 1.00 65.56 175 ILE C CA 1
ATOM 5380 C C . ILE C 1 73 ? 15.156 -44.328 20.251 1.00 67.19 175 ILE C C 1
ATOM 5381 O O . ILE C 1 73 ? 14.444 -44.952 21.037 1.00 66.85 175 ILE C O 1
ATOM 5386 N N . ARG C 1 74 ? 16.165 -44.898 19.607 1.00 70.59 176 ARG C N 1
ATOM 5387 C CA . ARG C 1 74 ? 16.469 -46.326 19.789 1.00 75.09 176 ARG C CA 1
ATOM 5388 C C . ARG C 1 74 ? 16.668 -46.782 21.235 1.00 75.41 176 ARG C C 1
ATOM 5389 O O . ARG C 1 74 ? 17.256 -46.075 22.039 1.00 74.46 176 ARG C O 1
ATOM 5397 N N . GLY C 1 75 ? 16.192 -47.987 21.542 1.00 77.82 177 GLY C N 1
ATOM 5398 C CA . GLY C 1 75 ? 16.332 -48.552 22.874 1.00 74.42 177 GLY C CA 1
ATOM 5399 C C . GLY C 1 75 ? 15.619 -47.744 23.934 1.00 78.56 177 GLY C C 1
ATOM 5400 O O . GLY C 1 75 ? 15.848 -47.909 25.134 1.00 78.65 177 GLY C O 1
ATOM 5401 N N . ALA C 1 76 ? 14.735 -46.860 23.507 1.00 80.08 178 ALA C N 1
ATOM 5402 C CA . ALA C 1 76 ? 14.039 -46.048 24.475 1.00 81.93 178 ALA C CA 1
ATOM 5403 C C . ALA C 1 76 ? 12.884 -46.747 25.166 1.00 82.01 178 ALA C C 1
ATOM 5404 O O . ALA C 1 76 ? 12.124 -47.491 24.569 1.00 79.36 178 ALA C O 1
ATOM 5406 N N . SER C 1 77 ? 12.774 -46.468 26.452 1.00 85.69 179 SER C N 1
ATOM 5407 C CA . SER C 1 77 ? 11.726 -46.993 27.304 1.00 85.61 179 SER C CA 1
ATOM 5408 C C . SER C 1 77 ? 10.585 -45.967 27.289 1.00 85.49 179 SER C C 1
ATOM 5409 O O . SER C 1 77 ? 9.408 -46.318 27.376 1.00 84.24 179 SER C O 1
ATOM 5412 N N . ASP C 1 78 ? 10.953 -44.692 27.166 1.00 86.38 180 ASP C N 1
ATOM 5413 C CA . ASP C 1 78 ? 9.983 -43.604 27.140 1.00 84.75 180 ASP C CA 1
ATOM 5414 C C . ASP C 1 78 ? 10.601 -42.350 26.512 1.00 82.44 180 ASP C C 1
ATOM 5415 O O . ASP C 1 78 ? 11.780 -42.065 26.711 1.00 85.12 180 ASP C O 1
ATOM 5420 N N . LEU C 1 79 ? 9.807 -41.606 25.751 1.00 76.97 181 LEU C N 1
ATOM 5421 C CA . LEU C 1 79 ? 10.308 -40.420 25.074 1.00 72.81 181 LEU C CA 1
ATOM 5422 C C . LEU C 1 79 ? 9.542 -39.150 25.425 1.00 73.67 181 LEU C C 1
ATOM 5423 O O . LEU C 1 79 ? 8.308 -39.119 25.414 1.00 74.38 181 LEU C O 1
ATOM 5428 N N . ARG C 1 80 ? 10.285 -38.086 25.684 1.00 72.98 182 ARG C N 1
ATOM 5429 C CA . ARG C 1 80 ? 9.691 -36.803 26.005 1.00 72.93 182 ARG C CA 1
ATOM 5430 C C . ARG C 1 80 ? 10.225 -35.812 24.969 1.00 70.85 182 ARG C C 1
ATOM 5431 O O . ARG C 1 80 ? 11.428 -35.781 24.730 1.00 68.44 182 ARG C O 1
ATOM 5439 N N . VAL C 1 81 ? 9.363 -35.033 24.320 1.00 68.85 183 VAL C N 1
ATOM 5440 C CA . VAL C 1 81 ? 9.906 -34.021 23.431 1.00 68.65 183 VAL C CA 1
ATOM 5441 C C . VAL C 1 81 ? 9.577 -32.680 24.091 1.00 67.65 183 VAL C C 1
ATOM 5442 O O . VAL C 1 81 ? 8.491 -32.492 24.616 1.00 68.07 183 VAL C O 1
ATOM 5446 N N . THR C 1 82 ? 10.555 -31.778 24.094 1.00 69.35 184 THR C N 1
ATOM 5447 C CA . THR C 1 82 ? 10.431 -30.447 24.681 1.00 69.79 184 THR C CA 1
ATOM 5448 C C . THR C 1 82 ? 10.357 -29.425 23.554 1.00 70.75 184 THR C C 1
ATOM 5449 O O . THR C 1 82 ? 11.253 -29.354 22.704 1.00 70.14 184 THR C O 1
ATOM 5453 N N . LEU C 1 83 ? 9.293 -28.630 23.552 1.00 72.83 185 LEU C N 1
ATOM 5454 C CA . LEU C 1 83 ? 9.115 -27.605 22.530 1.00 72.48 185 LEU C CA 1
ATOM 5455 C C . LEU C 1 83 ? 9.940 -26.372 22.880 1.00 73.86 185 LEU C C 1
ATOM 5456 O O . LEU C 1 83 ? 10.392 -26.213 24.023 1.00 69.90 185 LEU C O 1
ATOM 5461 N N . ALA C 1 84 ? 10.137 -25.519 21.880 1.00 74.61 186 ALA C N 1
ATOM 5462 C CA . ALA C 1 84 ? 10.936 -24.315 22.016 1.00 75.70 186 ALA C CA 1
ATOM 5463 C C . ALA C 1 84 ? 10.588 -23.526 23.250 1.00 79.46 186 ALA C C 1
ATOM 5464 O O . ALA C 1 84 ? 11.466 -22.984 23.920 1.00 81.09 186 ALA C O 1
ATOM 5466 N N . ASP C 1 85 ? 9.300 -23.475 23.559 1.00 83.20 187 ASP C N 1
ATOM 5467 C CA . ASP C 1 85 ? 8.813 -22.748 24.734 1.00 85.47 187 ASP C CA 1
ATOM 5468 C C . ASP C 1 85 ? 8.980 -23.583 25.998 1.00 82.76 187 ASP C C 1
ATOM 5469 O O . ASP C 1 85 ? 8.263 -23.399 26.962 1.00 84.25 187 ASP C O 1
ATOM 5474 N N . GLN C 1 86 ? 9.883 -24.544 25.974 1.00 82.59 188 GLN C N 1
ATOM 5475 C CA . GLN C 1 86 ? 10.127 -25.372 27.145 1.00 80.55 188 GLN C CA 1
ATOM 5476 C C . GLN C 1 86 ? 9.013 -26.270 27.717 1.00 79.76 188 GLN C C 1
ATOM 5477 O O . GLN C 1 86 ? 9.225 -26.921 28.743 1.00 75.45 188 GLN C O 1
ATOM 5483 N N . THR C 1 87 ? 7.836 -26.313 27.091 1.00 79.84 189 THR C N 1
ATOM 5484 C CA . THR C 1 87 ? 6.792 -27.233 27.575 1.00 80.78 189 THR C CA 1
ATOM 5485 C C . THR C 1 87 ? 7.162 -28.642 27.048 1.00 81.09 189 THR C C 1
ATOM 5486 O O . THR C 1 87 ? 7.672 -28.786 25.932 1.00 81.23 189 THR C O 1
ATOM 5490 N N . THR C 1 88 ? 6.945 -29.683 27.843 1.00 79.79 190 THR C N 1
ATOM 5491 C CA . THR C 1 88 ? 7.322 -31.010 27.376 1.00 78.97 190 THR C CA 1
ATOM 5492 C C . THR C 1 88 ? 6.147 -31.993 27.284 1.00 79.83 190 THR C C 1
ATOM 5493 O O . THR C 1 88 ? 5.247 -32.008 28.129 1.00 79.75 190 THR C O 1
ATOM 5497 N N . PHE C 1 89 ? 6.150 -32.804 26.231 1.00 79.98 191 PHE C N 1
ATOM 5498 C CA . PHE C 1 89 ? 5.081 -33.764 26.020 1.00 78.60 191 PHE C CA 1
ATOM 5499 C C . PHE C 1 89 ? 5.604 -35.181 25.888 1.00 78.39 191 PHE C C 1
ATOM 5500 O O . PHE C 1 89 ? 6.768 -35.403 25.551 1.00 79.37 191 PHE C O 1
ATOM 5508 N N . ASP C 1 90 ? 4.745 -36.146 26.171 1.00 76.41 192 ASP C N 1
ATOM 5509 C CA . ASP C 1 90 ? 5.153 -37.528 26.038 1.00 77.93 192 ASP C CA 1
ATOM 5510 C C . ASP C 1 90 ? 5.022 -37.855 24.546 1.00 77.80 192 ASP C C 1
ATOM 5511 O O . ASP C 1 90 ? 4.063 -37.429 23.891 1.00 72.47 192 ASP C O 1
ATOM 5516 N N . ALA C 1 91 ? 5.981 -38.603 24.003 1.00 78.70 193 ALA C N 1
ATOM 5517 C CA . ALA C 1 91 ? 5.945 -38.921 22.578 1.00 79.29 193 ALA C CA 1
ATOM 5518 C C . ALA C 1 91 ? 5.736 -40.390 22.304 1.00 82.17 193 ALA C C 1
ATOM 5519 O O . ALA C 1 91 ? 6.367 -41.237 22.953 1.00 83.74 193 ALA C O 1
ATOM 5521 N N . LYS C 1 92 ? 4.844 -40.690 21.357 1.00 81.43 194 LYS C N 1
ATOM 5522 C CA . LYS C 1 92 ? 4.586 -42.079 20.975 1.00 83.64 194 LYS C CA 1
ATOM 5523 C C . LYS C 1 92 ? 5.301 -42.336 19.648 1.00 80.32 194 LYS C C 1
ATOM 5524 O O . LYS C 1 92 ? 5.381 -41.446 18.792 1.00 78.35 194 LYS C O 1
ATOM 5530 N N . VAL C 1 93 ? 5.836 -43.541 19.483 1.00 77.23 195 VAL C N 1
ATOM 5531 C CA . VAL C 1 93 ? 6.536 -43.873 18.254 1.00 74.37 195 VAL C CA 1
ATOM 5532 C C . VAL C 1 93 ? 5.540 -44.200 17.159 1.00 75.97 195 VAL C C 1
ATOM 5533 O O . VAL C 1 93 ? 4.849 -45.198 17.257 1.00 76.06 195 VAL C O 1
ATOM 5537 N N . VAL C 1 94 ? 5.446 -43.359 16.130 1.00 75.56 196 VAL C N 1
ATOM 5538 C CA . VAL C 1 94 ? 4.531 -43.630 15.027 1.00 73.05 196 VAL C CA 1
ATOM 5539 C C . VAL C 1 94 ? 5.132 -44.784 14.248 1.00 76.63 196 VAL C C 1
ATOM 5540 O O . VAL C 1 94 ? 4.439 -45.740 13.915 1.00 82.82 196 VAL C O 1
ATOM 5544 N N . GLY C 1 95 ? 6.434 -44.703 13.985 1.00 77.85 197 GLY C N 1
ATOM 5545 C CA . GLY C 1 95 ? 7.139 -45.754 13.263 1.00 75.71 197 GLY C CA 1
ATOM 5546 C C . GLY C 1 95 ? 8.527 -45.289 12.859 1.00 76.51 197 GLY C C 1
ATOM 5547 O O . GLY C 1 95 ? 8.859 -44.130 13.076 1.00 81.22 197 GLY C O 1
ATOM 5548 N N . PHE C 1 96 ? 9.332 -46.151 12.248 1.00 76.14 198 PHE C N 1
ATOM 5549 C CA . PHE C 1 96 ? 10.679 -45.751 11.851 1.00 76.67 198 PHE C CA 1
ATOM 5550 C C . PHE C 1 96 ? 11.306 -46.611 10.781 1.00 77.68 198 PHE C C 1
ATOM 5551 O O . PHE C 1 96 ? 10.879 -47.729 10.556 1.00 79.34 198 PHE C O 1
ATOM 5559 N N . ASP C 1 97 ? 12.355 -46.101 10.151 1.00 78.44 199 ASP C N 1
ATOM 5560 C CA . ASP C 1 97 ? 13.069 -46.859 9.123 1.00 79.28 199 ASP C CA 1
ATOM 5561 C C . ASP C 1 97 ? 14.559 -46.992 9.504 1.00 77.89 199 ASP C C 1
ATOM 5562 O O . ASP C 1 97 ? 15.379 -46.157 9.139 1.00 77.48 199 ASP C O 1
ATOM 5567 N N . GLN C 1 98 ? 14.900 -48.054 10.227 1.00 79.53 200 GLN C N 1
ATOM 5568 C CA . GLN C 1 98 ? 16.275 -48.262 10.699 1.00 82.26 200 GLN C CA 1
ATOM 5569 C C . GLN C 1 98 ? 17.351 -48.104 9.661 1.00 81.14 200 GLN C C 1
ATOM 5570 O O . GLN C 1 98 ? 18.461 -47.762 9.999 1.00 85.09 200 GLN C O 1
ATOM 5576 N N . ASP C 1 99 ? 17.035 -48.360 8.403 1.00 81.10 201 ASP C N 1
ATOM 5577 C CA . ASP C 1 99 ? 18.035 -48.288 7.348 1.00 81.42 201 ASP C CA 1
ATOM 5578 C C . ASP C 1 99 ? 18.407 -46.895 6.906 1.00 78.80 201 ASP C C 1
ATOM 5579 O O . ASP C 1 99 ? 19.549 -46.621 6.525 1.00 78.39 201 ASP C O 1
ATOM 5584 N N . LYS C 1 100 ? 17.428 -46.016 6.926 1.00 74.90 202 LYS C N 1
ATOM 5585 C CA . LYS C 1 100 ? 17.663 -44.646 6.542 1.00 71.73 202 LYS C CA 1
ATOM 5586 C C . LYS C 1 100 ? 17.692 -43.799 7.838 1.00 67.81 202 LYS C C 1
ATOM 5587 O O . LYS C 1 100 ? 17.615 -42.582 7.801 1.00 63.41 202 LYS C O 1
ATOM 5593 N N . ASP C 1 101 ? 17.794 -44.475 8.979 1.00 67.21 203 ASP C N 1
ATOM 5594 C CA . ASP C 1 101 ? 17.870 -43.832 10.292 1.00 69.54 203 ASP C CA 1
ATOM 5595 C C . ASP C 1 101 ? 16.900 -42.653 10.472 1.00 69.47 203 ASP C C 1
ATOM 5596 O O . ASP C 1 101 ? 17.295 -41.555 10.881 1.00 67.65 203 ASP C O 1
ATOM 5601 N N . VAL C 1 102 ? 15.626 -42.899 10.185 1.00 66.15 204 VAL C N 1
ATOM 5602 C CA . VAL C 1 102 ? 14.596 -41.882 10.293 1.00 62.36 204 VAL C CA 1
ATOM 5603 C C . VAL C 1 102 ? 13.483 -42.414 11.162 1.00 65.12 204 VAL C C 1
ATOM 5604 O O . VAL C 1 102 ? 13.174 -43.588 11.099 1.00 73.30 204 VAL C O 1
ATOM 5608 N N . ALA C 1 103 ? 12.865 -41.555 11.957 1.00 65.87 205 ALA C N 1
ATOM 5609 C CA . ALA C 1 103 ? 11.791 -41.975 12.839 1.00 66.37 205 ALA C CA 1
ATOM 5610 C C . ALA C 1 103 ? 10.769 -40.870 13.040 1.00 69.71 205 ALA C C 1
ATOM 5611 O O . ALA C 1 103 ? 11.126 -39.685 13.092 1.00 70.53 205 ALA C O 1
ATOM 5613 N N . VAL C 1 104 ? 9.496 -41.258 13.144 1.00 69.59 206 VAL C N 1
ATOM 5614 C CA . VAL C 1 104 ? 8.432 -40.295 13.384 1.00 69.64 206 VAL C CA 1
ATOM 5615 C C . VAL C 1 104 ? 7.806 -40.547 14.755 1.00 70.33 206 VAL C C 1
ATOM 5616 O O . VAL C 1 104 ? 7.600 -41.688 15.164 1.00 73.79 206 VAL C O 1
ATOM 5620 N N . LEU C 1 105 ? 7.533 -39.464 15.468 1.00 72.17 207 LEU C N 1
ATOM 5621 C CA . LEU C 1 105 ? 6.932 -39.505 16.799 1.00 76.32 207 LEU C CA 1
ATOM 5622 C C . LEU C 1 105 ? 5.640 -38.676 16.779 1.00 80.58 207 LEU C C 1
ATOM 5623 O O . LEU C 1 105 ? 5.461 -37.786 15.923 1.00 78.17 207 LEU C O 1
ATOM 5628 N N . ARG C 1 106 ? 4.734 -38.968 17.713 1.00 83.97 208 ARG C N 1
ATOM 5629 C CA . ARG C 1 106 ? 3.494 -38.200 17.810 1.00 86.21 208 ARG C CA 1
ATOM 5630 C C . ARG C 1 106 ? 3.348 -37.614 19.211 1.00 85.34 208 ARG C C 1
ATOM 5631 O O . ARG C 1 106 ? 3.548 -38.288 20.229 1.00 83.84 208 ARG C O 1
ATOM 5639 N N . ILE C 1 107 ? 2.992 -36.336 19.214 1.00 87.87 209 ILE C N 1
ATOM 5640 C CA . ILE C 1 107 ? 2.836 -35.498 20.397 1.00 88.49 209 ILE C CA 1
ATOM 5641 C C . ILE C 1 107 ? 1.414 -34.955 20.465 1.00 90.11 209 ILE C C 1
ATOM 5642 O O . ILE C 1 107 ? 0.831 -34.557 19.453 1.00 92.62 209 ILE C O 1
ATOM 5647 N N . ASP C 1 108 ? 0.864 -34.942 21.671 1.00 90.75 210 ASP C N 1
ATOM 5648 C CA . ASP C 1 108 ? -0.482 -34.440 21.904 1.00 88.53 210 ASP C CA 1
ATOM 5649 C C . ASP C 1 108 ? -0.358 -33.033 22.480 1.00 84.94 210 ASP C C 1
ATOM 5650 O O . ASP C 1 108 ? -0.566 -32.818 23.673 1.00 83.14 210 ASP C O 1
ATOM 5655 N N . ALA C 1 109 ? -0.007 -32.083 21.619 1.00 82.29 211 ALA C N 1
ATOM 5656 C CA . ALA C 1 109 ? 0.183 -30.696 22.019 1.00 83.43 211 ALA C CA 1
ATOM 5657 C C . ALA C 1 109 ? -0.726 -29.780 21.236 1.00 83.85 211 ALA C C 1
ATOM 5658 O O . ALA C 1 109 ? -1.171 -30.121 20.148 1.00 87.01 211 ALA C O 1
ATOM 5660 N N . PRO C 1 110 ? -0.998 -28.588 21.775 1.00 84.75 212 PRO C N 1
ATOM 5661 C CA . PRO C 1 110 ? -1.864 -27.587 21.141 1.00 86.36 212 PRO C CA 1
ATOM 5662 C C . PRO C 1 110 ? -1.443 -27.182 19.735 1.00 88.39 212 PRO C C 1
ATOM 5663 O O . PRO C 1 110 ? -0.291 -26.847 19.490 1.00 91.33 212 PRO C O 1
ATOM 5667 N N . LYS C 1 111 ? -2.392 -27.196 18.813 1.00 89.71 213 LYS C N 1
ATOM 5668 C CA . LYS C 1 111 ? -2.099 -26.865 17.429 1.00 91.58 213 LYS C CA 1
ATOM 5669 C C . LYS C 1 111 ? -1.459 -25.500 17.172 1.00 91.73 213 LYS C C 1
ATOM 5670 O O . LYS C 1 111 ? -0.990 -25.227 16.068 1.00 94.86 213 LYS C O 1
ATOM 5676 N N . ASN C 1 112 ? -1.413 -24.643 18.180 1.00 91.84 214 ASN C N 1
ATOM 5677 C CA . ASN C 1 112 ? -0.814 -23.329 17.985 1.00 90.86 214 ASN C CA 1
ATOM 5678 C C . ASN C 1 112 ? 0.669 -23.379 18.394 1.00 90.89 214 ASN C C 1
ATOM 5679 O O . ASN C 1 112 ? 1.485 -22.551 17.977 1.00 91.52 214 ASN C O 1
ATOM 5684 N N . LYS C 1 113 ? 1.016 -24.363 19.210 1.00 87.87 215 LYS C N 1
ATOM 5685 C CA . LYS C 1 113 ? 2.389 -24.525 19.636 1.00 85.69 215 LYS C CA 1
ATOM 5686 C C . LYS C 1 113 ? 3.134 -25.372 18.584 1.00 85.66 215 LYS C C 1
ATOM 5687 O O . LYS C 1 113 ? 4.269 -25.790 18.806 1.00 87.67 215 LYS C O 1
ATOM 5693 N N . LEU C 1 114 ? 2.505 -25.608 17.435 1.00 82.98 216 LEU C N 1
ATOM 5694 C CA . LEU C 1 114 ? 3.102 -26.438 16.395 1.00 76.19 216 LEU C CA 1
ATOM 5695 C C . LEU C 1 114 ? 3.260 -25.770 15.029 1.00 75.12 216 LEU C C 1
ATOM 5696 O O . LEU C 1 114 ? 2.276 -25.546 14.316 1.00 73.37 216 LEU C O 1
ATOM 5701 N N . ARG C 1 115 ? 4.507 -25.483 14.661 1.00 72.94 217 ARG C N 1
ATOM 5702 C CA . ARG C 1 115 ? 4.820 -24.859 13.375 1.00 73.11 217 ARG C CA 1
ATOM 5703 C C . ARG C 1 115 ? 5.511 -25.843 12.455 1.00 76.70 217 ARG C C 1
ATOM 5704 O O . ARG C 1 115 ? 6.714 -26.074 12.580 1.00 75.94 217 ARG C O 1
ATOM 5712 N N . PRO C 1 116 ? 4.761 -26.428 11.505 1.00 77.92 218 PRO C N 1
ATOM 5713 C CA . PRO C 1 116 ? 5.400 -27.383 10.601 1.00 76.57 218 PRO C CA 1
ATOM 5714 C C . PRO C 1 116 ? 6.556 -26.704 9.883 1.00 74.62 218 PRO C C 1
ATOM 5715 O O . PRO C 1 116 ? 6.496 -25.510 9.582 1.00 72.38 218 PRO C O 1
ATOM 5719 N N . ILE C 1 117 ? 7.621 -27.462 9.642 1.00 73.10 219 ILE C N 1
ATOM 5720 C CA . ILE C 1 117 ? 8.799 -26.913 8.982 1.00 71.99 219 ILE C CA 1
ATOM 5721 C C . ILE C 1 117 ? 8.621 -26.895 7.452 1.00 71.60 219 ILE C C 1
ATOM 5722 O O . ILE C 1 117 ? 8.111 -27.852 6.862 1.00 70.49 219 ILE C O 1
ATOM 5727 N N . PRO C 1 118 ? 9.014 -25.788 6.794 1.00 70.27 220 PRO C N 1
ATOM 5728 C CA . PRO C 1 118 ? 8.864 -25.725 5.333 1.00 69.04 220 PRO C CA 1
ATOM 5729 C C . PRO C 1 118 ? 9.625 -26.883 4.683 1.00 70.85 220 PRO C C 1
ATOM 5730 O O . PRO C 1 118 ? 10.788 -27.114 5.015 1.00 76.47 220 PRO C O 1
ATOM 5734 N N . VAL C 1 119 ? 8.978 -27.614 3.775 1.00 68.38 221 VAL C N 1
ATOM 5735 C CA . VAL C 1 119 ? 9.622 -28.743 3.120 1.00 64.38 221 VAL C CA 1
ATOM 5736 C C . VAL C 1 119 ? 10.305 -28.336 1.813 1.00 64.47 221 VAL C C 1
ATOM 5737 O O . VAL C 1 119 ? 9.693 -27.766 0.942 1.00 67.74 221 VAL C O 1
ATOM 5741 N N . GLY C 1 120 ? 11.593 -28.629 1.697 1.00 64.89 222 GLY C N 1
ATOM 5742 C CA . GLY C 1 120 ? 12.329 -28.282 0.511 1.00 58.98 222 GLY C CA 1
ATOM 5743 C C . GLY C 1 120 ? 12.587 -29.448 -0.424 1.00 61.29 222 GLY C C 1
ATOM 5744 O O . GLY C 1 120 ? 11.971 -30.530 -0.353 1.00 62.83 222 GLY C O 1
ATOM 5745 N N . VAL C 1 121 ? 13.557 -29.224 -1.287 1.00 56.21 223 VAL C N 1
ATOM 5746 C CA . VAL C 1 121 ? 13.897 -30.168 -2.312 1.00 59.24 223 VAL C CA 1
ATOM 5747 C C . VAL C 1 121 ? 15.383 -30.423 -2.218 1.00 62.77 223 VAL C C 1
ATOM 5748 O O . VAL C 1 121 ? 16.172 -29.459 -2.133 1.00 64.40 223 VAL C O 1
ATOM 5752 N N . SER C 1 122 ? 15.765 -31.699 -2.274 1.00 62.45 224 SER C N 1
ATOM 5753 C CA . SER C 1 122 ? 17.167 -32.066 -2.217 1.00 64.74 224 SER C CA 1
ATOM 5754 C C . SER C 1 122 ? 17.777 -32.512 -3.553 1.00 67.48 224 SER C C 1
ATOM 5755 O O . SER C 1 122 ? 18.996 -32.522 -3.696 1.00 72.13 224 SER C O 1
ATOM 5758 N N . ALA C 1 123 ? 16.952 -32.863 -4.536 1.00 69.50 225 ALA C N 1
ATOM 5759 C CA . ALA C 1 123 ? 17.465 -33.359 -5.820 1.00 64.68 225 ALA C CA 1
ATOM 5760 C C . ALA C 1 123 ? 18.210 -32.359 -6.673 1.00 63.46 225 ALA C C 1
ATOM 5761 O O . ALA C 1 123 ? 19.105 -32.733 -7.416 1.00 64.11 225 ALA C O 1
ATOM 5763 N N . ASP C 1 124 ? 17.854 -31.091 -6.563 1.00 60.76 226 ASP C N 1
ATOM 5764 C CA . ASP C 1 124 ? 18.516 -30.056 -7.342 1.00 64.10 226 ASP C CA 1
ATOM 5765 C C . ASP C 1 124 ? 19.496 -29.175 -6.527 1.00 65.11 226 ASP C C 1
ATOM 5766 O O . ASP C 1 124 ? 19.768 -28.032 -6.913 1.00 65.77 226 ASP C O 1
ATOM 5771 N N . LEU C 1 125 ? 20.002 -29.678 -5.401 1.00 64.28 227 LEU C N 1
ATOM 5772 C CA . LEU C 1 125 ? 20.932 -28.896 -4.592 1.00 63.69 227 LEU C CA 1
ATOM 5773 C C . LEU C 1 125 ? 22.248 -28.840 -5.328 1.00 64.05 227 LEU C C 1
ATOM 5774 O O . LEU C 1 125 ? 22.561 -29.723 -6.133 1.00 68.35 227 LEU C O 1
ATOM 5779 N N . LEU C 1 126 ? 23.021 -27.797 -5.057 1.00 65.83 228 LEU C N 1
ATOM 5780 C CA . LEU C 1 126 ? 24.344 -27.620 -5.681 1.00 63.13 228 LEU C CA 1
ATOM 5781 C C . LEU C 1 126 ? 25.442 -27.433 -4.613 1.00 60.04 228 LEU C C 1
ATOM 5782 O O . LEU C 1 126 ? 25.219 -26.767 -3.590 1.00 55.05 228 LEU C O 1
ATOM 5787 N N . VAL C 1 127 ? 26.606 -28.028 -4.847 1.00 56.38 229 VAL C N 1
ATOM 5788 C CA . VAL C 1 127 ? 27.737 -27.873 -3.930 1.00 56.62 229 VAL C CA 1
ATOM 5789 C C . VAL C 1 127 ? 28.100 -26.380 -3.848 1.00 59.77 229 VAL C C 1
ATOM 5790 O O . VAL C 1 127 ? 28.262 -25.717 -4.884 1.00 59.80 229 VAL C O 1
ATOM 5794 N N . GLY C 1 128 ? 28.198 -25.838 -2.631 1.00 59.29 230 GLY C N 1
ATOM 5795 C CA . GLY C 1 128 ? 28.527 -24.426 -2.498 1.00 59.19 230 GLY C CA 1
ATOM 5796 C C . GLY C 1 128 ? 27.384 -23.562 -2.002 1.00 60.52 230 GLY C C 1
ATOM 5797 O O . GLY C 1 128 ? 27.589 -22.411 -1.616 1.00 63.20 230 GLY C O 1
ATOM 5798 N N . GLN C 1 129 ? 26.179 -24.119 -2.039 1.00 59.81 231 GLN C N 1
ATOM 5799 C CA . GLN C 1 129 ? 24.959 -23.471 -1.575 1.00 59.03 231 GLN C CA 1
ATOM 5800 C C . GLN C 1 129 ? 25.126 -23.249 -0.060 1.00 60.15 231 GLN C C 1
ATOM 5801 O O . GLN C 1 129 ? 25.766 -24.050 0.605 1.00 58.07 231 GLN C O 1
ATOM 5807 N N . LYS C 1 130 ? 24.570 -22.175 0.493 1.00 62.03 232 LYS C N 1
ATOM 5808 C CA . LYS C 1 130 ? 24.697 -21.932 1.932 1.00 62.61 232 LYS C CA 1
ATOM 5809 C C . LYS C 1 130 ? 23.720 -22.773 2.757 1.00 62.22 232 LYS C C 1
ATOM 5810 O O . LYS C 1 130 ? 22.550 -22.804 2.421 1.00 62.83 232 LYS C O 1
ATOM 5816 N N . VAL C 1 131 ? 24.182 -23.447 3.819 1.00 57.70 233 VAL C N 1
ATOM 5817 C CA . VAL C 1 131 ? 23.274 -24.248 4.654 1.00 58.64 233 VAL C CA 1
ATOM 5818 C C . VAL C 1 131 ? 23.222 -23.783 6.113 1.00 59.45 233 VAL C C 1
ATOM 5819 O O . VAL C 1 131 ? 24.129 -23.107 6.590 1.00 59.95 233 VAL C O 1
ATOM 5823 N N . PHE C 1 132 ? 22.158 -24.181 6.811 1.00 55.99 234 PHE C N 1
ATOM 5824 C CA . PHE C 1 132 ? 21.903 -23.770 8.175 1.00 53.00 234 PHE C CA 1
ATOM 5825 C C . PHE C 1 132 ? 21.463 -24.942 9.020 1.00 56.14 234 PHE C C 1
ATOM 5826 O O . PHE C 1 132 ? 20.434 -25.569 8.744 1.00 57.91 234 PHE C O 1
ATOM 5834 N N . ALA C 1 133 ? 22.213 -25.230 10.075 1.00 55.58 235 ALA C N 1
ATOM 5835 C CA . ALA C 1 133 ? 21.849 -26.357 10.927 1.00 56.59 235 ALA C CA 1
ATOM 5836 C C . ALA C 1 133 ? 21.376 -25.919 12.286 1.00 54.83 235 ALA C C 1
ATOM 5837 O O . ALA C 1 133 ? 22.050 -25.131 12.951 1.00 59.46 235 ALA C O 1
ATOM 5839 N N . ILE C 1 134 ? 20.214 -26.407 12.700 1.00 55.92 236 ILE C N 1
ATOM 5840 C CA . ILE C 1 134 ? 19.718 -26.101 14.041 1.00 54.72 236 ILE C CA 1
ATOM 5841 C C . ILE C 1 134 ? 19.521 -27.384 14.815 1.00 57.43 236 ILE C C 1
ATOM 5842 O O . ILE C 1 134 ? 18.877 -28.319 14.310 1.00 58.69 236 ILE C O 1
ATOM 5847 N N . GLY C 1 135 ? 20.055 -27.419 16.040 1.00 59.24 237 GLY C N 1
ATOM 5848 C CA . GLY C 1 135 ? 19.925 -28.582 16.914 1.00 54.71 237 GLY C CA 1
ATOM 5849 C C . GLY C 1 135 ? 20.352 -28.310 18.357 1.00 59.66 237 GLY C C 1
ATOM 5850 O O . GLY C 1 135 ? 20.395 -27.159 18.814 1.00 57.78 237 GLY C O 1
ATOM 5851 N N . ASN C 1 136 ? 20.705 -29.368 19.084 1.00 58.08 238 ASN C N 1
ATOM 5852 C CA . ASN C 1 136 ? 21.118 -29.216 20.476 1.00 55.87 238 ASN C CA 1
ATOM 5853 C C . ASN C 1 136 ? 22.445 -29.878 20.806 1.00 53.97 238 ASN C C 1
ATOM 5854 O O . ASN C 1 136 ? 22.545 -30.705 21.703 1.00 55.46 238 ASN C O 1
ATOM 5859 N N . PRO C 1 137 ? 23.497 -29.507 20.086 1.00 55.79 239 PRO C N 1
ATOM 5860 C CA . PRO C 1 137 ? 24.809 -30.111 20.373 1.00 56.48 239 PRO C CA 1
ATOM 5861 C C . PRO C 1 137 ? 25.204 -29.923 21.859 1.00 60.59 239 PRO C C 1
ATOM 5862 O O . PRO C 1 137 ? 25.139 -28.808 22.409 1.00 58.74 239 PRO C O 1
ATOM 5866 N N . PHE C 1 138 ? 25.616 -31.009 22.504 1.00 60.23 240 PHE C N 1
ATOM 5867 C CA . PHE C 1 138 ? 26.016 -30.942 23.908 1.00 60.82 240 PHE C CA 1
ATOM 5868 C C . PHE C 1 138 ? 24.942 -30.275 24.758 1.00 61.29 240 PHE C C 1
ATOM 5869 O O . PHE C 1 138 ? 25.263 -29.536 25.681 1.00 60.98 240 PHE C O 1
ATOM 5877 N N . GLY C 1 139 ? 23.675 -30.509 24.444 1.00 61.10 241 GLY C N 1
ATOM 5878 C CA . GLY C 1 139 ? 22.624 -29.905 25.242 1.00 57.56 241 GLY C CA 1
ATOM 5879 C C . GLY C 1 139 ? 22.432 -28.407 25.043 1.00 59.96 241 GLY C C 1
ATOM 5880 O O . GLY C 1 139 ? 21.586 -27.807 25.694 1.00 62.36 241 GLY C O 1
ATOM 5881 N N . LEU C 1 140 ? 23.193 -27.779 24.155 1.00 59.76 242 LEU C N 1
ATOM 5882 C CA . LEU C 1 140 ? 23.030 -26.350 23.945 1.00 58.99 242 LEU C CA 1
ATOM 5883 C C . LEU C 1 140 ? 21.791 -26.051 23.086 1.00 61.74 242 LEU C C 1
ATOM 5884 O O . LEU C 1 140 ? 21.851 -26.095 21.850 1.00 62.04 242 LEU C O 1
ATOM 5889 N N . ASP C 1 141 ? 20.684 -25.734 23.756 1.00 62.17 243 ASP C N 1
ATOM 5890 C CA . ASP C 1 141 ? 19.379 -25.448 23.150 1.00 64.75 243 ASP C CA 1
ATOM 5891 C C . ASP C 1 141 ? 19.262 -24.637 21.839 1.00 66.36 243 ASP C C 1
ATOM 5892 O O . ASP C 1 141 ? 19.541 -23.441 21.801 1.00 67.83 243 ASP C O 1
ATOM 5897 N N . HIS C 1 142 ? 18.788 -25.288 20.777 1.00 64.48 244 HIS C N 1
ATOM 5898 C CA . HIS C 1 142 ? 18.608 -24.657 19.469 1.00 60.44 244 HIS C CA 1
ATOM 5899 C C . HIS C 1 142 ? 19.803 -23.846 18.956 1.00 60.95 244 HIS C C 1
ATOM 5900 O O . HIS C 1 142 ? 19.680 -22.676 18.576 1.00 62.99 244 HIS C O 1
ATOM 5907 N N . THR C 1 143 ? 20.956 -24.507 18.942 1.00 56.77 245 THR C N 1
ATOM 5908 C CA . THR C 1 143 ? 22.203 -23.937 18.459 1.00 55.61 245 THR C CA 1
ATOM 5909 C C . THR C 1 143 ? 22.138 -23.820 16.945 1.00 55.96 245 THR C C 1
ATOM 5910 O O . THR C 1 143 ? 21.725 -24.765 16.246 1.00 54.61 245 THR C O 1
ATOM 5914 N N . LEU C 1 144 ? 22.547 -22.667 16.440 1.00 53.85 246 LEU C N 1
ATOM 5915 C CA . LEU C 1 144 ? 22.591 -22.463 15.008 1.00 53.96 246 LEU C CA 1
ATOM 5916 C C . LEU C 1 144 ? 24.036 -22.507 14.547 1.00 55.30 246 LEU C C 1
ATOM 5917 O O . LEU C 1 144 ? 24.866 -21.788 15.112 1.00 54.66 246 LEU C O 1
ATOM 5922 N N . THR C 1 145 ? 24.336 -23.353 13.556 1.00 51.57 247 THR C N 1
ATOM 5923 C CA . THR C 1 145 ? 25.667 -23.381 12.978 1.00 50.93 247 THR C CA 1
ATOM 5924 C C . THR C 1 145 ? 25.474 -23.275 11.495 1.00 54.27 247 THR C C 1
ATOM 5925 O O . THR C 1 145 ? 24.549 -23.844 10.923 1.00 56.14 247 THR C O 1
ATOM 5929 N N . THR C 1 146 ? 26.378 -22.532 10.885 1.00 56.28 248 THR C N 1
ATOM 5930 C CA . THR C 1 146 ? 26.373 -22.206 9.471 1.00 55.93 248 THR C CA 1
ATOM 5931 C C . THR C 1 146 ? 27.485 -22.858 8.669 1.00 56.09 248 THR C C 1
ATOM 5932 O O . THR C 1 146 ? 28.571 -23.103 9.180 1.00 59.80 248 THR C O 1
ATOM 5936 N N . GLY C 1 147 ? 27.216 -23.098 7.393 1.00 56.04 249 GLY C N 1
ATOM 5937 C CA . GLY C 1 147 ? 28.199 -23.696 6.514 1.00 51.02 249 GLY C CA 1
ATOM 5938 C C . GLY C 1 147 ? 27.720 -23.711 5.074 1.00 53.66 249 GLY C C 1
ATOM 5939 O O . GLY C 1 147 ? 26.816 -22.994 4.667 1.00 57.41 249 GLY C O 1
ATOM 5940 N N . VAL C 1 148 ? 28.300 -24.602 4.307 1.00 55.92 250 VAL C N 1
ATOM 5941 C CA . VAL C 1 148 ? 28.004 -24.725 2.903 1.00 51.85 250 VAL C CA 1
ATOM 5942 C C . VAL C 1 148 ? 27.720 -26.220 2.582 1.00 55.66 250 VAL C C 1
ATOM 5943 O O . VAL C 1 148 ? 27.980 -27.125 3.405 1.00 50.83 250 VAL C O 1
ATOM 5947 N N . ILE C 1 149 ? 27.131 -26.485 1.417 1.00 54.55 251 ILE C N 1
ATOM 5948 C CA . ILE C 1 149 ? 26.942 -27.865 1.008 1.00 50.89 251 ILE C CA 1
ATOM 5949 C C . ILE C 1 149 ? 28.339 -28.244 0.468 1.00 51.63 251 ILE C C 1
ATOM 5950 O O . ILE C 1 149 ? 28.846 -27.625 -0.478 1.00 51.88 251 ILE C O 1
ATOM 5955 N N . SER C 1 150 ? 28.963 -29.242 1.085 1.00 51.10 252 SER C N 1
ATOM 5956 C CA . SER C 1 150 ? 30.296 -29.652 0.693 1.00 50.29 252 SER C CA 1
ATOM 5957 C C . SER C 1 150 ? 30.353 -30.711 -0.365 1.00 51.08 252 SER C C 1
ATOM 5958 O O . SER C 1 150 ? 31.320 -30.785 -1.112 1.00 54.47 252 SER C O 1
ATOM 5961 N N . GLY C 1 151 ? 29.323 -31.542 -0.409 1.00 51.27 253 GLY C N 1
ATOM 5962 C CA . GLY C 1 151 ? 29.284 -32.617 -1.368 1.00 52.67 253 GLY C CA 1
ATOM 5963 C C . GLY C 1 151 ? 27.889 -33.203 -1.408 1.00 58.32 253 GLY C C 1
ATOM 5964 O O . GLY C 1 151 ? 27.108 -33.065 -0.439 1.00 54.55 253 GLY C O 1
ATOM 5965 N N . LEU C 1 152 ? 27.569 -33.846 -2.534 1.00 56.33 254 LEU C N 1
ATOM 5966 C CA . LEU C 1 152 ? 26.262 -34.458 -2.712 1.00 56.41 254 LEU C CA 1
ATOM 5967 C C . LEU C 1 152 ? 26.464 -35.917 -3.060 1.00 55.78 254 LEU C C 1
ATOM 5968 O O . LEU C 1 152 ? 27.569 -36.314 -3.403 1.00 54.71 254 LEU C O 1
ATOM 5973 N N . ARG C 1 153 ? 25.403 -36.706 -2.928 1.00 56.44 255 ARG C N 1
ATOM 5974 C CA . ARG C 1 153 ? 25.415 -38.128 -3.278 1.00 59.39 255 ARG C CA 1
ATOM 5975 C C . ARG C 1 153 ? 26.506 -38.951 -2.638 1.00 61.99 255 ARG C C 1
ATOM 5976 O O . ARG C 1 153 ? 27.129 -39.816 -3.278 1.00 61.41 255 ARG C O 1
ATOM 5984 N N . ARG C 1 154 ? 26.732 -38.672 -1.368 1.00 60.26 256 ARG C N 1
ATOM 5985 C CA . ARG C 1 154 ? 27.723 -39.390 -0.620 1.00 60.45 256 ARG C CA 1
ATOM 5986 C C . ARG C 1 154 ? 27.058 -40.630 -0.085 1.00 60.91 256 ARG C C 1
ATOM 5987 O O . ARG C 1 154 ? 25.852 -40.645 0.170 1.00 63.52 256 ARG C O 1
ATOM 5995 N N . GLU C 1 155 ? 27.851 -41.669 0.072 1.00 60.65 257 GLU C N 1
ATOM 5996 C CA . GLU C 1 155 ? 27.368 -42.910 0.604 1.00 70.88 257 GLU C CA 1
ATOM 5997 C C . GLU C 1 155 ? 28.127 -43.133 1.908 1.00 74.41 257 GLU C C 1
ATOM 5998 O O . GLU C 1 155 ? 29.351 -43.274 1.882 1.00 76.42 257 GLU C O 1
ATOM 6004 N N . ILE C 1 156 ? 27.424 -43.129 3.038 1.00 75.50 258 ILE C N 1
ATOM 6005 C CA . ILE C 1 156 ? 28.080 -43.378 4.314 1.00 80.71 258 ILE C CA 1
ATOM 6006 C C . ILE C 1 156 ? 27.484 -44.635 4.931 1.00 88.19 258 ILE C C 1
ATOM 6007 O O . ILE C 1 156 ? 26.255 -44.792 4.977 1.00 87.23 258 ILE C O 1
ATOM 6012 N N . SER C 1 157 ? 28.354 -45.533 5.387 1.00 96.41 259 SER C N 1
ATOM 6013 C CA . SER C 1 157 ? 27.898 -46.781 6.005 1.00 109.01 259 SER C CA 1
ATOM 6014 C C . SER C 1 157 ? 27.602 -46.546 7.480 1.00 114.61 259 SER C C 1
ATOM 6015 O O . SER C 1 157 ? 28.497 -46.630 8.327 1.00 117.58 259 SER C O 1
ATOM 6018 N N . SER C 1 158 ? 26.341 -46.244 7.778 1.00 120.14 260 SER C N 1
ATOM 6019 C CA . SER C 1 158 ? 25.911 -45.979 9.147 1.00 126.89 260 SER C CA 1
ATOM 6020 C C . SER C 1 158 ? 25.888 -47.242 10.019 1.00 129.65 260 SER C C 1
ATOM 6021 O O . SER C 1 158 ? 24.963 -48.055 9.902 1.00 129.45 260 SER C O 1
ATOM 6024 N N . ALA C 1 159 ? 26.888 -47.403 10.895 1.00 130.73 261 ALA C N 1
ATOM 6025 C CA . ALA C 1 159 ? 26.940 -48.566 11.790 1.00 131.70 261 ALA C CA 1
ATOM 6026 C C . ALA C 1 159 ? 25.637 -48.623 12.615 1.00 132.24 261 ALA C C 1
ATOM 6027 O O . ALA C 1 159 ? 25.412 -49.569 13.386 1.00 132.40 261 ALA C O 1
ATOM 6029 N N . ALA C 1 160 ? 24.793 -47.599 12.424 1.00 130.73 262 ALA C N 1
ATOM 6030 C CA . ALA C 1 160 ? 23.496 -47.456 13.087 1.00 128.60 262 ALA C CA 1
ATOM 6031 C C . ALA C 1 160 ? 22.417 -48.197 12.272 1.00 128.34 262 ALA C C 1
ATOM 6032 O O . ALA C 1 160 ? 21.264 -47.749 12.169 1.00 128.30 262 ALA C O 1
ATOM 6034 N N . THR C 1 161 ? 22.839 -49.331 11.701 1.00 126.73 263 THR C N 1
ATOM 6035 C CA . THR C 1 161 ? 22.044 -50.262 10.870 1.00 122.38 263 THR C CA 1
ATOM 6036 C C . THR C 1 161 ? 23.067 -51.199 10.198 1.00 119.89 263 THR C C 1
ATOM 6037 O O . THR C 1 161 ? 22.866 -52.413 10.075 1.00 116.04 263 THR C O 1
ATOM 6041 N N . GLY C 1 162 ? 24.190 -50.608 9.804 1.00 117.25 264 GLY C N 1
ATOM 6042 C CA . GLY C 1 162 ? 25.236 -51.347 9.136 1.00 113.19 264 GLY C CA 1
ATOM 6043 C C . GLY C 1 162 ? 25.013 -51.084 7.667 1.00 109.69 264 GLY C C 1
ATOM 6044 O O . GLY C 1 162 ? 25.873 -50.551 6.965 1.00 111.20 264 GLY C O 1
ATOM 6045 N N . ARG C 1 163 ? 23.827 -51.447 7.206 1.00 105.48 265 ARG C N 1
ATOM 6046 C CA . ARG C 1 163 ? 23.474 -51.255 5.821 1.00 100.22 265 ARG C CA 1
ATOM 6047 C C . ARG C 1 163 ? 23.779 -49.816 5.429 1.00 97.86 265 ARG C C 1
ATOM 6048 O O . ARG C 1 163 ? 23.312 -48.872 6.079 1.00 99.36 265 ARG C O 1
ATOM 6056 N N . PRO C 1 164 ? 24.588 -49.624 4.372 1.00 93.38 266 PRO C N 1
ATOM 6057 C CA . PRO C 1 164 ? 24.909 -48.262 3.958 1.00 89.86 266 PRO C CA 1
ATOM 6058 C C . PRO C 1 164 ? 23.703 -47.417 3.577 1.00 85.10 266 PRO C C 1
ATOM 6059 O O . PRO C 1 164 ? 22.612 -47.933 3.352 1.00 84.59 266 PRO C O 1
ATOM 6063 N N . ILE C 1 165 ? 23.921 -46.106 3.541 1.00 81.15 267 ILE C N 1
ATOM 6064 C CA . ILE C 1 165 ? 22.896 -45.155 3.158 1.00 76.61 267 ILE C CA 1
ATOM 6065 C C . ILE C 1 165 ? 23.482 -44.324 2.034 1.00 78.74 267 ILE C C 1
ATOM 6066 O O . ILE C 1 165 ? 24.662 -43.995 2.073 1.00 79.66 267 ILE C O 1
ATOM 6071 N N . GLN C 1 166 ? 22.682 -43.986 1.027 1.00 80.62 268 GLN C N 1
ATOM 6072 C CA . GLN C 1 166 ? 23.209 -43.161 -0.050 1.00 81.06 268 GLN C CA 1
ATOM 6073 C C . GLN C 1 166 ? 22.436 -41.858 -0.315 1.00 80.28 268 GLN C C 1
ATOM 6074 O O . GLN C 1 166 ? 21.462 -41.521 0.359 1.00 81.95 268 GLN C O 1
ATOM 6080 N N . ASP C 1 167 ? 22.905 -41.114 -1.299 1.00 79.57 269 ASP C N 1
ATOM 6081 C CA . ASP C 1 167 ? 22.327 -39.830 -1.657 1.00 79.22 269 ASP C CA 1
ATOM 6082 C C . ASP C 1 167 ? 22.517 -38.761 -0.580 1.00 79.78 269 ASP C C 1
ATOM 6083 O O . ASP C 1 167 ? 22.074 -37.614 -0.777 1.00 81.80 269 ASP C O 1
ATOM 6088 N N . VAL C 1 168 ? 23.202 -39.126 0.516 1.00 71.37 270 VAL C N 1
ATOM 6089 C CA . VAL C 1 168 ? 23.467 -38.231 1.646 1.00 65.33 270 VAL C CA 1
ATOM 6090 C C . VAL C 1 168 ? 24.224 -36.924 1.371 1.00 62.77 270 VAL C C 1
ATOM 6091 O O . VAL C 1 168 ? 25.180 -36.894 0.602 1.00 61.88 270 VAL C O 1
ATOM 6095 N N . ILE C 1 169 ? 23.781 -35.848 2.023 1.00 59.43 271 ILE C N 1
ATOM 6096 C CA . ILE C 1 169 ? 24.389 -34.522 1.904 1.00 59.40 271 ILE C CA 1
ATOM 6097 C C . ILE C 1 169 ? 25.596 -34.301 2.865 1.00 58.80 271 ILE C C 1
ATOM 6098 O O . ILE C 1 169 ? 25.545 -34.673 4.023 1.00 62.05 271 ILE C O 1
ATOM 6103 N N . GLN C 1 170 ? 26.666 -33.687 2.376 1.00 57.28 272 GLN C N 1
ATOM 6104 C CA . GLN C 1 170 ? 27.860 -33.402 3.191 1.00 56.64 272 GLN C CA 1
ATOM 6105 C C . GLN C 1 170 ? 27.968 -31.879 3.389 1.00 56.77 272 GLN C C 1
ATOM 6106 O O . GLN C 1 170 ? 27.914 -31.112 2.402 1.00 51.29 272 GLN C O 1
ATOM 6112 N N . THR C 1 171 ? 28.114 -31.446 4.644 1.00 51.17 273 THR C N 1
ATOM 6113 C CA . THR C 1 171 ? 28.217 -30.006 4.945 1.00 55.74 273 THR C CA 1
ATOM 6114 C C . THR C 1 171 ? 29.401 -29.672 5.871 1.00 55.51 273 THR C C 1
ATOM 6115 O O . THR C 1 171 ? 29.875 -30.551 6.589 1.00 63.24 273 THR C O 1
ATOM 6119 N N . ASP C 1 172 ? 29.903 -28.438 5.842 1.00 51.25 274 ASP C N 1
ATOM 6120 C CA . ASP C 1 172 ? 30.966 -28.071 6.777 1.00 51.41 274 ASP C CA 1
ATOM 6121 C C . ASP C 1 172 ? 30.405 -27.168 7.883 1.00 55.13 274 ASP C C 1
ATOM 6122 O O . ASP C 1 172 ? 31.141 -26.428 8.544 1.00 53.14 274 ASP C O 1
ATOM 6127 N N . ALA C 1 173 ? 29.087 -27.215 8.078 1.00 53.64 275 ALA C N 1
ATOM 6128 C CA . ALA C 1 173 ? 28.497 -26.473 9.175 1.00 50.78 275 ALA C CA 1
ATOM 6129 C C . ALA C 1 173 ? 28.786 -27.392 10.370 1.00 53.02 275 ALA C C 1
ATOM 6130 O O . ALA C 1 173 ? 28.680 -28.623 10.239 1.00 53.27 275 ALA C O 1
ATOM 6132 N N . ALA C 1 174 ? 29.178 -26.820 11.514 1.00 51.40 276 ALA C N 1
ATOM 6133 C CA . ALA C 1 174 ? 29.508 -27.627 12.700 1.00 51.88 276 ALA C CA 1
ATOM 6134 C C . ALA C 1 174 ? 28.352 -28.513 13.151 1.00 53.14 276 ALA C C 1
ATOM 6135 O O . ALA C 1 174 ? 27.241 -28.035 13.424 1.00 53.83 276 ALA C O 1
ATOM 6137 N N . ILE C 1 175 ? 28.628 -29.809 13.236 1.00 52.01 277 ILE C N 1
ATOM 6138 C CA . ILE C 1 175 ? 27.631 -30.796 13.638 1.00 51.35 277 ILE C CA 1
ATOM 6139 C C . ILE C 1 175 ? 28.293 -31.631 14.728 1.00 52.48 277 ILE C C 1
ATOM 6140 O O . ILE C 1 175 ? 29.330 -32.234 14.496 1.00 49.15 277 ILE C O 1
ATOM 6145 N N . ASN C 1 176 ? 27.685 -31.654 15.913 1.00 52.16 278 ASN C N 1
ATOM 6146 C CA . ASN C 1 176 ? 28.227 -32.372 17.074 1.00 56.91 278 ASN C CA 1
ATOM 6147 C C . ASN C 1 176 ? 27.193 -33.267 17.760 1.00 56.93 278 ASN C C 1
ATOM 6148 O O . ASN C 1 176 ? 26.008 -33.228 17.433 1.00 55.55 278 ASN C O 1
ATOM 6153 N N . PRO C 1 177 ? 27.649 -34.123 18.694 1.00 58.32 279 PRO C N 1
ATOM 6154 C CA . PRO C 1 177 ? 26.697 -34.987 19.407 1.00 57.82 279 PRO C CA 1
ATOM 6155 C C . PRO C 1 177 ? 25.623 -34.074 19.955 1.00 57.29 279 PRO C C 1
ATOM 6156 O O . PRO C 1 177 ? 25.927 -33.047 20.563 1.00 62.66 279 PRO C O 1
ATOM 6160 N N . GLY C 1 178 ? 24.368 -34.426 19.725 1.00 56.20 280 GLY C N 1
ATOM 6161 C CA . GLY C 1 178 ? 23.275 -33.583 20.183 1.00 56.52 280 GLY C CA 1
ATOM 6162 C C . GLY C 1 178 ? 22.536 -32.972 19.010 1.00 58.00 280 GLY C C 1
ATOM 6163 O O . GLY C 1 178 ? 21.412 -32.539 19.144 1.00 59.94 280 GLY C O 1
ATOM 6164 N N . ASN C 1 179 ? 23.189 -32.936 17.852 1.00 61.29 281 ASN C N 1
ATOM 6165 C CA . ASN C 1 179 ? 22.621 -32.396 16.616 1.00 59.68 281 ASN C CA 1
ATOM 6166 C C . ASN C 1 179 ? 21.733 -33.438 15.889 1.00 58.97 281 ASN C C 1
ATOM 6167 O O . ASN C 1 179 ? 20.776 -33.067 15.210 1.00 54.67 281 ASN C O 1
ATOM 6172 N N . SER C 1 180 ? 22.045 -34.727 16.037 1.00 57.85 282 SER C N 1
ATOM 6173 C CA . SER C 1 180 ? 21.285 -35.756 15.355 1.00 57.67 282 SER C CA 1
ATOM 6174 C C . SER C 1 180 ? 19.774 -35.511 15.457 1.00 59.95 282 SER C C 1
ATOM 6175 O O . SER C 1 180 ? 19.245 -35.211 16.533 1.00 56.47 282 SER C O 1
ATOM 6178 N N . GLY C 1 181 ? 19.089 -35.612 14.312 1.00 55.94 283 GLY C N 1
ATOM 6179 C CA . GLY C 1 181 ? 17.650 -35.423 14.298 1.00 57.35 283 GLY C CA 1
ATOM 6180 C C . GLY C 1 181 ? 17.144 -34.002 14.047 1.00 58.13 283 GLY C C 1
ATOM 6181 O O . GLY C 1 181 ? 15.939 -33.794 13.924 1.00 58.17 283 GLY C O 1
ATOM 6182 N N . GLY C 1 182 ? 18.041 -33.030 13.969 1.00 52.55 284 GLY C N 1
ATOM 6183 C CA . GLY C 1 182 ? 17.626 -31.666 13.756 1.00 50.68 284 GLY C CA 1
ATOM 6184 C C . GLY C 1 182 ? 17.677 -31.303 12.298 1.00 54.39 284 GLY C C 1
ATOM 6185 O O . GLY C 1 182 ? 18.309 -31.963 11.483 1.00 56.36 284 GLY C O 1
ATOM 6186 N N . PRO C 1 183 ? 17.042 -30.209 11.940 1.00 56.22 285 PRO C N 1
ATOM 6187 C CA . PRO C 1 183 ? 17.013 -29.784 10.549 1.00 56.17 285 PRO C CA 1
ATOM 6188 C C . PRO C 1 183 ? 18.235 -29.137 9.960 1.00 60.32 285 PRO C C 1
ATOM 6189 O O . PRO C 1 183 ? 19.012 -28.488 10.668 1.00 60.65 285 PRO C O 1
ATOM 6193 N N . LEU C 1 184 ? 18.388 -29.341 8.648 1.00 58.43 286 LEU C N 1
ATOM 6194 C CA . LEU C 1 184 ? 19.417 -28.680 7.853 1.00 60.69 286 LEU C CA 1
ATOM 6195 C C . LEU C 1 184 ? 18.560 -27.863 6.849 1.00 63.18 286 LEU C C 1
ATOM 6196 O O . LEU C 1 184 ? 17.749 -28.426 6.097 1.00 63.56 286 LEU C O 1
ATOM 6201 N N . LEU C 1 185 ? 18.711 -26.544 6.866 1.00 61.46 287 LEU C N 1
ATOM 6202 C CA . LEU C 1 185 ? 17.940 -25.684 5.986 1.00 62.40 287 LEU C CA 1
ATOM 6203 C C . LEU C 1 185 ? 18.788 -25.053 4.872 1.00 66.17 287 LEU C C 1
ATOM 6204 O O . LEU C 1 185 ? 20.011 -24.880 5.036 1.00 67.90 287 LEU C O 1
ATOM 6209 N N . ASP C 1 186 ? 18.150 -24.731 3.738 1.00 63.85 288 ASP C N 1
ATOM 6210 C CA . ASP C 1 186 ? 18.845 -24.071 2.612 1.00 64.57 288 ASP C CA 1
ATOM 6211 C C . ASP C 1 186 ? 18.685 -22.566 2.832 1.00 61.98 288 ASP C C 1
ATOM 6212 O O . ASP C 1 186 ? 18.069 -22.188 3.823 1.00 63.73 288 ASP C O 1
ATOM 6217 N N . SER C 1 187 ? 19.198 -21.707 1.952 1.00 58.58 289 SER C N 1
ATOM 6218 C CA . SER C 1 187 ? 19.067 -20.283 2.243 1.00 62.64 289 SER C CA 1
ATOM 6219 C C . SER C 1 187 ? 17.644 -19.748 2.130 1.00 66.37 289 SER C C 1
ATOM 6220 O O . SER C 1 187 ? 17.357 -18.616 2.536 1.00 65.76 289 SER C O 1
ATOM 6223 N N . SER C 1 188 ? 16.749 -20.576 1.606 1.00 67.55 290 SER C N 1
ATOM 6224 C CA . SER C 1 188 ? 15.349 -20.188 1.471 1.00 71.62 290 SER C CA 1
ATOM 6225 C C . SER C 1 188 ? 14.573 -20.543 2.723 1.00 70.95 290 SER C C 1
ATOM 6226 O O . SER C 1 188 ? 13.361 -20.392 2.762 1.00 74.27 290 SER C O 1
ATOM 6229 N N . GLY C 1 189 ? 15.275 -21.011 3.745 1.00 68.94 291 GLY C N 1
ATOM 6230 C CA . GLY C 1 189 ? 14.618 -21.395 4.979 1.00 65.86 291 GLY C CA 1
ATOM 6231 C C . GLY C 1 189 ? 13.751 -22.642 4.876 1.00 64.97 291 GLY C C 1
ATOM 6232 O O . GLY C 1 189 ? 12.742 -22.757 5.583 1.00 66.64 291 GLY C O 1
ATOM 6233 N N . THR C 1 190 ? 14.133 -23.588 4.024 1.00 60.06 292 THR C N 1
ATOM 6234 C CA . THR C 1 190 ? 13.331 -24.795 3.866 1.00 60.17 292 THR C CA 1
ATOM 6235 C C . THR C 1 190 ? 14.139 -26.055 4.189 1.00 57.76 292 THR C C 1
ATOM 6236 O O . THR C 1 190 ? 15.330 -26.121 3.886 1.00 55.70 292 THR C O 1
ATOM 6240 N N . LEU C 1 191 ? 13.490 -27.041 4.810 1.00 55.32 293 LEU C N 1
ATOM 6241 C CA . LEU C 1 191 ? 14.135 -28.311 5.165 1.00 57.67 293 LEU C CA 1
ATOM 6242 C C . LEU C 1 191 ? 14.759 -29.006 3.946 1.00 60.69 293 LEU C C 1
ATOM 6243 O O . LEU C 1 191 ? 14.077 -29.199 2.939 1.00 58.66 293 LEU C O 1
ATOM 6248 N N . ILE C 1 192 ? 16.039 -29.383 4.019 1.00 59.72 294 ILE C N 1
ATOM 6249 C CA . ILE C 1 192 ? 16.653 -30.068 2.878 1.00 59.67 294 ILE C CA 1
ATOM 6250 C C . ILE C 1 192 ? 17.343 -31.333 3.340 1.00 58.89 294 ILE C C 1
ATOM 6251 O O . ILE C 1 192 ? 17.791 -32.146 2.542 1.00 56.62 294 ILE C O 1
ATOM 6256 N N . GLY C 1 193 ? 17.413 -31.502 4.649 1.00 59.62 295 GLY C N 1
ATOM 6257 C CA . GLY C 1 193 ? 18.048 -32.686 5.189 1.00 54.32 295 GLY C CA 1
ATOM 6258 C C . GLY C 1 193 ? 17.885 -32.706 6.684 1.00 57.86 295 GLY C C 1
ATOM 6259 O O . GLY C 1 193 ? 17.427 -31.737 7.302 1.00 57.98 295 GLY C O 1
ATOM 6260 N N . ILE C 1 194 ? 18.245 -33.832 7.270 1.00 57.93 296 ILE C N 1
ATOM 6261 C CA . ILE C 1 194 ? 18.195 -33.989 8.705 1.00 60.78 296 ILE C CA 1
ATOM 6262 C C . ILE C 1 194 ? 19.623 -34.433 9.098 1.00 60.47 296 ILE C C 1
ATOM 6263 O O . ILE C 1 194 ? 20.138 -35.430 8.591 1.00 60.14 296 ILE C O 1
ATOM 6268 N N . ASN C 1 195 ? 20.282 -33.642 9.946 1.00 58.38 297 ASN C N 1
ATOM 6269 C CA . ASN C 1 195 ? 21.653 -33.925 10.383 1.00 56.26 297 ASN C CA 1
ATOM 6270 C C . ASN C 1 195 ? 21.713 -35.231 11.167 1.00 56.28 297 ASN C C 1
ATOM 6271 O O . ASN C 1 195 ? 20.972 -35.412 12.137 1.00 56.39 297 ASN C O 1
ATOM 6276 N N . THR C 1 196 ? 22.587 -36.151 10.770 1.00 54.89 298 THR C N 1
ATOM 6277 C CA . THR C 1 196 ? 22.574 -37.424 11.464 1.00 56.54 298 THR C CA 1
ATOM 6278 C C . THR C 1 196 ? 23.922 -38.014 11.828 1.00 60.05 298 THR C C 1
ATOM 6279 O O . THR C 1 196 ? 24.015 -38.784 12.786 1.00 62.97 298 THR C O 1
ATOM 6283 N N . ALA C 1 197 ? 24.973 -37.671 11.091 1.00 57.21 299 ALA C N 1
ATOM 6284 C CA . ALA C 1 197 ? 26.272 -38.211 11.447 1.00 56.57 299 ALA C CA 1
ATOM 6285 C C . ALA C 1 197 ? 27.443 -37.344 10.962 1.00 59.43 299 ALA C C 1
ATOM 6286 O O . ALA C 1 197 ? 27.247 -36.381 10.212 1.00 60.32 299 ALA C O 1
ATOM 6288 N N . ILE C 1 198 ? 28.655 -37.686 11.408 1.00 59.15 300 ILE C N 1
ATOM 6289 C CA . ILE C 1 198 ? 29.859 -36.936 11.053 1.00 58.03 300 ILE C CA 1
ATOM 6290 C C . ILE C 1 198 ? 31.031 -37.890 10.987 1.00 57.76 300 ILE C C 1
ATOM 6291 O O . ILE C 1 198 ? 30.973 -38.958 11.571 1.00 58.41 300 ILE C O 1
ATOM 6296 N N . TYR C 1 199 ? 32.090 -37.502 10.285 1.00 60.76 301 TYR C N 1
ATOM 6297 C CA . TYR C 1 199 ? 33.325 -38.303 10.240 1.00 64.15 301 TYR C CA 1
ATOM 6298 C C . TYR C 1 199 ? 34.309 -37.573 11.147 1.00 63.15 301 TYR C C 1
ATOM 6299 O O . TYR C 1 199 ? 34.666 -36.439 10.859 1.00 64.67 301 TYR C O 1
ATOM 6308 N N . SER C 1 200 ? 34.751 -38.186 12.235 1.00 64.48 302 SER C N 1
ATOM 6309 C CA . SER C 1 200 ? 35.722 -37.495 13.075 1.00 65.42 302 SER C CA 1
ATOM 6310 C C . SER C 1 200 ? 36.530 -38.395 13.955 1.00 64.81 302 SER C C 1
ATOM 6311 O O . SER C 1 200 ? 36.008 -39.261 14.616 1.00 64.18 302 SER C O 1
ATOM 6314 N N . PRO C 1 201 ? 37.837 -38.192 13.980 1.00 68.93 303 PRO C N 1
ATOM 6315 C CA . PRO C 1 201 ? 38.729 -38.998 14.814 1.00 70.41 303 PRO C CA 1
ATOM 6316 C C . PRO C 1 201 ? 38.382 -38.766 16.289 1.00 71.53 303 PRO C C 1
ATOM 6317 O O . PRO C 1 201 ? 38.454 -39.674 17.122 1.00 72.14 303 PRO C O 1
ATOM 6321 N N . SER C 1 202 ? 37.975 -37.533 16.578 1.00 72.77 304 SER C N 1
ATOM 6322 C CA . SER C 1 202 ? 37.671 -37.071 17.926 1.00 74.37 304 SER C CA 1
ATOM 6323 C C . SER C 1 202 ? 36.267 -37.298 18.435 1.00 74.32 304 SER C C 1
ATOM 6324 O O . SER C 1 202 ? 36.013 -37.190 19.637 1.00 74.85 304 SER C O 1
ATOM 6327 N N . GLY C 1 203 ? 35.340 -37.592 17.540 1.00 72.73 305 GLY C N 1
ATOM 6328 C CA . GLY C 1 203 ? 33.977 -37.742 18.000 1.00 69.78 305 GLY C CA 1
ATOM 6329 C C . GLY C 1 203 ? 33.345 -36.359 18.052 1.00 67.56 305 GLY C C 1
ATOM 6330 O O . GLY C 1 203 ? 32.240 -36.189 18.538 1.00 68.67 305 GLY C O 1
ATOM 6331 N N . ALA C 1 204 ? 34.056 -35.354 17.560 1.00 64.54 306 ALA C N 1
ATOM 6332 C CA . ALA C 1 204 ? 33.509 -34.013 17.541 1.00 63.11 306 ALA C CA 1
ATOM 6333 C C . ALA C 1 204 ? 33.690 -33.391 16.146 1.00 61.00 306 ALA C C 1
ATOM 6334 O O . ALA C 1 204 ? 34.579 -33.792 15.386 1.00 59.86 306 ALA C O 1
ATOM 6336 N N . SER C 1 205 ? 32.855 -32.409 15.825 1.00 54.56 307 SER C N 1
ATOM 6337 C CA . SER C 1 205 ? 32.899 -31.781 14.516 1.00 55.17 307 SER C CA 1
ATOM 6338 C C . SER C 1 205 ? 34.284 -31.484 14.005 1.00 55.88 307 SER C C 1
ATOM 6339 O O . SER C 1 205 ? 35.099 -30.831 14.671 1.00 53.73 307 SER C O 1
ATOM 6342 N N . SER C 1 206 ? 34.532 -31.940 12.789 1.00 52.53 308 SER C N 1
ATOM 6343 C CA . SER C 1 206 ? 35.820 -31.742 12.183 1.00 54.89 308 SER C CA 1
ATOM 6344 C C . SER C 1 206 ? 35.543 -31.193 10.793 1.00 53.07 308 SER C C 1
ATOM 6345 O O . SER C 1 206 ? 36.376 -31.249 9.882 1.00 51.26 308 SER C O 1
ATOM 6348 N N . GLY C 1 207 ? 34.348 -30.653 10.628 1.00 51.50 309 GLY C N 1
ATOM 6349 C CA . GLY C 1 207 ? 34.001 -30.104 9.329 1.00 52.33 309 GLY C CA 1
ATOM 6350 C C . GLY C 1 207 ? 33.460 -31.073 8.284 1.00 53.98 309 GLY C C 1
ATOM 6351 O O . GLY C 1 207 ? 33.312 -30.706 7.113 1.00 56.25 309 GLY C O 1
ATOM 6352 N N . VAL C 1 208 ? 33.174 -32.310 8.672 1.00 51.90 310 VAL C N 1
ATOM 6353 C CA . VAL C 1 208 ? 32.616 -33.244 7.720 1.00 48.54 310 VAL C CA 1
ATOM 6354 C C . VAL C 1 208 ? 31.381 -33.857 8.321 1.00 50.19 310 VAL C C 1
ATOM 6355 O O . VAL C 1 208 ? 31.465 -34.827 9.073 1.00 52.46 310 VAL C O 1
ATOM 6359 N N . GLY C 1 209 ? 30.230 -33.265 7.994 1.00 51.77 311 GLY C N 1
ATOM 6360 C CA . GLY C 1 209 ? 28.949 -33.741 8.506 1.00 52.35 311 GLY C CA 1
ATOM 6361 C C . GLY C 1 209 ? 27.963 -34.198 7.437 1.00 54.66 311 GLY C C 1
ATOM 6362 O O . GLY C 1 209 ? 27.940 -33.716 6.295 1.00 52.82 311 GLY C O 1
ATOM 6363 N N . PHE C 1 210 ? 27.121 -35.145 7.810 1.00 52.74 312 PHE C N 1
ATOM 6364 C CA . PHE C 1 210 ? 26.170 -35.647 6.851 1.00 53.50 312 PHE C CA 1
ATOM 6365 C C . PHE C 1 210 ? 24.717 -35.470 7.226 1.00 56.15 312 PHE C C 1
ATOM 6366 O O . PHE C 1 210 ? 24.349 -35.469 8.416 1.00 61.34 312 PHE C O 1
ATOM 6374 N N . SER C 1 211 ? 23.885 -35.298 6.208 1.00 55.30 313 SER C N 1
ATOM 6375 C CA . SER C 1 211 ? 22.449 -35.165 6.428 1.00 59.64 313 SER C CA 1
ATOM 6376 C C . SER C 1 211 ? 21.703 -36.084 5.481 1.00 60.23 313 SER C C 1
ATOM 6377 O O . SER C 1 211 ? 22.094 -36.260 4.314 1.00 62.35 313 SER C O 1
ATOM 6380 N N . ILE C 1 212 ? 20.650 -36.706 5.981 1.00 58.79 314 ILE C N 1
ATOM 6381 C CA . ILE C 1 212 ? 19.856 -37.562 5.116 1.00 61.29 314 ILE C CA 1
ATOM 6382 C C . ILE C 1 212 ? 19.017 -36.554 4.336 1.00 56.95 314 ILE C C 1
ATOM 6383 O O . ILE C 1 212 ? 18.364 -35.697 4.923 1.00 55.94 314 ILE C O 1
ATOM 6388 N N . PRO C 1 213 ? 19.046 -36.631 3.003 1.00 56.46 315 PRO C N 1
ATOM 6389 C CA . PRO C 1 213 ? 18.283 -35.684 2.165 1.00 56.62 315 PRO C CA 1
ATOM 6390 C C . PRO C 1 213 ? 16.768 -35.662 2.354 1.00 58.97 315 PRO C C 1
ATOM 6391 O O . PRO C 1 213 ? 16.146 -36.709 2.610 1.00 54.97 315 PRO C O 1
ATOM 6395 N N . VAL C 1 214 ? 16.192 -34.450 2.278 1.00 57.96 316 VAL C N 1
ATOM 6396 C CA . VAL C 1 214 ? 14.748 -34.253 2.455 1.00 59.77 316 VAL C CA 1
ATOM 6397 C C . VAL C 1 214 ? 13.905 -35.140 1.508 1.00 62.18 316 VAL C C 1
ATOM 6398 O O . VAL C 1 214 ? 12.894 -35.696 1.922 1.00 63.59 316 VAL C O 1
ATOM 6402 N N . ASP C 1 215 ? 14.334 -35.276 0.255 1.00 63.89 317 ASP C N 1
ATOM 6403 C CA . ASP C 1 215 ? 13.616 -36.099 -0.714 1.00 66.73 317 ASP C CA 1
ATOM 6404 C C . ASP C 1 215 ? 13.419 -37.540 -0.222 1.00 67.65 317 ASP C C 1
ATOM 6405 O O . ASP C 1 215 ? 12.377 -38.164 -0.490 1.00 73.00 317 ASP C O 1
ATOM 6410 N N . THR C 1 216 ? 14.402 -38.062 0.505 1.00 66.49 318 THR C N 1
ATOM 6411 C CA . THR C 1 216 ? 14.306 -39.403 1.075 1.00 63.88 318 THR C CA 1
ATOM 6412 C C . THR C 1 216 ? 13.387 -39.366 2.294 1.00 66.85 318 THR C C 1
ATOM 6413 O O . THR C 1 216 ? 12.618 -40.287 2.531 1.00 70.88 318 THR C O 1
ATOM 6417 N N . VAL C 1 217 ? 13.489 -38.293 3.068 1.00 68.83 319 VAL C N 1
ATOM 6418 C CA . VAL C 1 217 ? 12.708 -38.127 4.288 1.00 69.82 319 VAL C CA 1
ATOM 6419 C C . VAL C 1 217 ? 11.211 -37.915 4.029 1.00 68.66 319 VAL C C 1
ATOM 6420 O O . VAL C 1 217 ? 10.366 -38.535 4.702 1.00 65.25 319 VAL C O 1
ATOM 6424 N N . GLY C 1 218 ? 10.887 -37.037 3.077 1.00 65.81 320 GLY C N 1
ATOM 6425 C CA . GLY C 1 218 ? 9.489 -36.802 2.748 1.00 68.90 320 GLY C CA 1
ATOM 6426 C C . GLY C 1 218 ? 8.804 -38.146 2.498 1.00 67.93 320 GLY C C 1
ATOM 6427 O O . GLY C 1 218 ? 7.802 -38.489 3.124 1.00 64.68 320 GLY C O 1
ATOM 6428 N N . GLY C 1 219 ? 9.372 -38.919 1.580 1.00 70.52 321 GLY C N 1
ATOM 6429 C CA . GLY C 1 219 ? 8.839 -40.233 1.285 1.00 69.94 321 GLY C CA 1
ATOM 6430 C C . GLY C 1 219 ? 8.640 -41.058 2.540 1.00 70.95 321 GLY C C 1
ATOM 6431 O O . GLY C 1 219 ? 7.533 -41.555 2.801 1.00 72.96 321 GLY C O 1
ATOM 6432 N N . ILE C 1 220 ? 9.691 -41.193 3.344 1.00 68.88 322 ILE C N 1
ATOM 6433 C CA . ILE C 1 220 ? 9.575 -41.994 4.543 1.00 66.99 322 ILE C CA 1
ATOM 6434 C C . ILE C 1 220 ? 8.593 -41.472 5.584 1.00 69.58 322 ILE C C 1
ATOM 6435 O O . ILE C 1 220 ? 7.846 -42.255 6.154 1.00 68.36 322 ILE C O 1
ATOM 6440 N N . VAL C 1 221 ? 8.575 -40.171 5.849 1.00 72.62 323 VAL C N 1
ATOM 6441 C CA . VAL C 1 221 ? 7.633 -39.680 6.850 1.00 76.23 323 VAL C CA 1
ATOM 6442 C C . VAL C 1 221 ? 6.249 -40.000 6.357 1.00 76.24 323 VAL C C 1
ATOM 6443 O O . VAL C 1 221 ? 5.452 -40.558 7.091 1.00 76.21 323 VAL C O 1
ATOM 6447 N N . ASP C 1 222 ? 5.980 -39.656 5.101 1.00 78.61 324 ASP C N 1
ATOM 6448 C CA . ASP C 1 222 ? 4.687 -39.908 4.493 1.00 80.60 324 ASP C CA 1
ATOM 6449 C C . ASP C 1 222 ? 4.283 -41.358 4.761 1.00 83.16 324 ASP C C 1
ATOM 6450 O O . ASP C 1 222 ? 3.259 -41.619 5.394 1.00 85.66 324 ASP C O 1
ATOM 6455 N N . GLN C 1 223 ? 5.087 -42.306 4.298 1.00 82.03 325 GLN C N 1
ATOM 6456 C CA . GLN C 1 223 ? 4.764 -43.704 4.530 1.00 83.89 325 GLN C CA 1
ATOM 6457 C C . GLN C 1 223 ? 4.568 -44.099 5.987 1.00 86.01 325 GLN C C 1
ATOM 6458 O O . GLN C 1 223 ? 3.700 -44.920 6.275 1.00 88.96 325 GLN C O 1
ATOM 6464 N N . LEU C 1 224 ? 5.365 -43.547 6.907 1.00 85.77 326 LEU C N 1
ATOM 6465 C CA . LEU C 1 224 ? 5.228 -43.899 8.323 1.00 83.41 326 LEU C CA 1
ATOM 6466 C C . LEU C 1 224 ? 3.924 -43.370 8.909 1.00 84.18 326 LEU C C 1
ATOM 6467 O O . LEU C 1 224 ? 3.239 -44.068 9.659 1.00 81.98 326 LEU C O 1
ATOM 6472 N N . VAL C 1 225 ? 3.571 -42.139 8.561 1.00 84.99 327 VAL C N 1
ATOM 6473 C CA . VAL C 1 225 ? 2.332 -41.567 9.057 1.00 86.84 327 VAL C CA 1
ATOM 6474 C C . VAL C 1 225 ? 1.135 -42.387 8.550 1.00 90.03 327 VAL C C 1
ATOM 6475 O O . VAL C 1 225 ? 0.260 -42.756 9.332 1.00 89.69 327 VAL C O 1
ATOM 6479 N N . ARG C 1 226 ? 1.130 -42.696 7.251 1.00 93.51 328 ARG C N 1
ATOM 6480 C CA . ARG C 1 226 ? 0.041 -43.451 6.611 1.00 97.37 328 ARG C CA 1
ATOM 6481 C C . ARG C 1 226 ? -0.097 -44.946 6.935 1.00 98.32 328 ARG C C 1
ATOM 6482 O O . ARG C 1 226 ? -1.216 -45.465 6.965 1.00 100.32 328 ARG C O 1
ATOM 6490 N N . PHE C 1 227 ? 1.013 -45.646 7.156 1.00 96.68 329 PHE C N 1
ATOM 6491 C CA . PHE C 1 227 ? 0.931 -47.083 7.406 1.00 94.09 329 PHE C CA 1
ATOM 6492 C C . PHE C 1 227 ? 1.741 -47.562 8.603 1.00 93.99 329 PHE C C 1
ATOM 6493 O O . PHE C 1 227 ? 1.783 -48.760 8.882 1.00 95.36 329 PHE C O 1
ATOM 6501 N N . GLY C 1 228 ? 2.399 -46.641 9.302 1.00 93.44 330 GLY C N 1
ATOM 6502 C CA . GLY C 1 228 ? 3.190 -47.022 10.466 1.00 89.55 330 GLY C CA 1
ATOM 6503 C C . GLY C 1 228 ? 4.494 -47.755 10.177 1.00 87.84 330 GLY C C 1
ATOM 6504 O O . GLY C 1 228 ? 5.238 -48.101 11.097 1.00 84.75 330 GLY C O 1
ATOM 6505 N N . LYS C 1 229 ? 4.790 -47.998 8.907 1.00 86.74 331 LYS C N 1
ATOM 6506 C CA . LYS C 1 229 ? 6.013 -48.699 8.575 1.00 88.94 331 LYS C CA 1
ATOM 6507 C C . LYS C 1 229 ? 6.435 -48.378 7.162 1.00 88.49 331 LYS C C 1
ATOM 6508 O O . LYS C 1 229 ? 5.701 -47.752 6.395 1.00 84.99 331 LYS C O 1
ATOM 6514 N N . VAL C 1 230 ? 7.651 -48.796 6.845 1.00 89.26 332 VAL C N 1
ATOM 6515 C CA . VAL C 1 230 ? 8.192 -48.636 5.516 1.00 92.04 332 VAL C CA 1
ATOM 6516 C C . VAL C 1 230 ? 8.434 -50.075 5.076 1.00 93.06 332 VAL C C 1
ATOM 6517 O O . VAL C 1 230 ? 9.055 -50.859 5.786 1.00 94.20 332 VAL C O 1
ATOM 6521 N N . THR C 1 231 ? 7.907 -50.452 3.928 1.00 94.69 333 THR C N 1
ATOM 6522 C CA . THR C 1 231 ? 8.123 -51.813 3.492 1.00 96.04 333 THR C CA 1
ATOM 6523 C C . THR C 1 231 ? 9.273 -51.806 2.500 1.00 93.92 333 THR C C 1
ATOM 6524 O O . THR C 1 231 ? 9.252 -51.088 1.503 1.00 90.52 333 THR C O 1
ATOM 6528 N N . ARG C 1 232 ? 10.305 -52.579 2.826 1.00 94.34 334 ARG C N 1
ATOM 6529 C CA . ARG C 1 232 ? 11.498 -52.692 1.991 1.00 93.88 334 ARG C CA 1
ATOM 6530 C C . ARG C 1 232 ? 11.671 -54.153 1.582 1.00 88.32 334 ARG C C 1
ATOM 6531 O O . ARG C 1 232 ? 11.442 -55.074 2.374 1.00 87.39 334 ARG C O 1
ATOM 6539 N N . PRO C 1 233 ? 12.087 -54.379 0.336 1.00 83.77 335 PRO C N 1
ATOM 6540 C CA . PRO C 1 233 ? 12.293 -55.731 -0.184 1.00 80.59 335 PRO C CA 1
ATOM 6541 C C . PRO C 1 233 ? 13.518 -56.429 0.367 1.00 77.03 335 PRO C C 1
ATOM 6542 O O . PRO C 1 233 ? 14.397 -55.799 0.917 1.00 77.97 335 PRO C O 1
ATOM 6546 N N . ILE C 1 234 ? 13.556 -57.744 0.207 1.00 77.67 336 ILE C N 1
ATOM 6547 C CA . ILE C 1 234 ? 14.689 -58.568 0.629 1.00 78.15 336 ILE C CA 1
ATOM 6548 C C . ILE C 1 234 ? 14.944 -59.657 -0.421 1.00 76.63 336 ILE C C 1
ATOM 6549 O O . ILE C 1 234 ? 14.057 -60.005 -1.200 1.00 74.78 336 ILE C O 1
ATOM 6554 N N . LEU C 1 235 ? 16.164 -60.185 -0.420 1.00 77.58 337 LEU C N 1
ATOM 6555 C CA . LEU C 1 235 ? 16.573 -61.247 -1.327 1.00 77.52 337 LEU C CA 1
ATOM 6556 C C . LEU C 1 235 ? 16.546 -62.514 -0.517 1.00 77.93 337 LEU C C 1
ATOM 6557 O O . LEU C 1 235 ? 16.609 -63.614 -1.062 1.00 78.45 337 LEU C O 1
ATOM 6562 N N . GLY C 1 236 ? 16.489 -62.345 0.798 1.00 76.82 338 GLY C N 1
ATOM 6563 C CA . GLY C 1 236 ? 16.462 -63.491 1.678 1.00 77.45 338 GLY C CA 1
ATOM 6564 C C . GLY C 1 236 ? 17.761 -64.273 1.787 1.00 79.04 338 GLY C C 1
ATOM 6565 O O . GLY C 1 236 ? 17.747 -65.510 1.691 1.00 79.81 338 GLY C O 1
ATOM 6566 N N . ILE C 1 237 ? 18.883 -63.574 1.953 1.00 77.38 339 ILE C N 1
ATOM 6567 C CA . ILE C 1 237 ? 20.160 -64.255 2.143 1.00 80.40 339 ILE C CA 1
ATOM 6568 C C . ILE C 1 237 ? 21.021 -63.596 3.230 1.00 84.79 339 ILE C C 1
ATOM 6569 O O . ILE C 1 237 ? 20.894 -62.400 3.512 1.00 86.90 339 ILE C O 1
ATOM 6574 N N . LYS C 1 238 ? 21.871 -64.393 3.871 1.00 87.90 340 LYS C N 1
ATOM 6575 C CA . LYS C 1 238 ? 22.787 -63.868 4.878 1.00 89.68 340 LYS C CA 1
ATOM 6576 C C . LYS C 1 238 ? 24.134 -64.100 4.240 1.00 88.96 340 LYS C C 1
ATOM 6577 O O . LYS C 1 238 ? 24.467 -65.222 3.886 1.00 89.56 340 LYS C O 1
ATOM 6583 N N . PHE C 1 239 ? 24.898 -63.034 4.070 1.00 90.19 341 PHE C N 1
ATOM 6584 C CA . PHE C 1 239 ? 26.189 -63.157 3.430 1.00 93.15 341 PHE C CA 1
ATOM 6585 C C . PHE C 1 239 ? 27.399 -62.754 4.253 1.00 96.64 341 PHE C C 1
ATOM 6586 O O . PHE C 1 239 ? 27.312 -62.012 5.237 1.00 98.74 341 PHE C O 1
ATOM 6594 N N . ALA C 1 240 ? 28.538 -63.250 3.792 1.00 99.05 342 ALA C N 1
ATOM 6595 C CA . ALA C 1 240 ? 29.825 -63.020 4.408 1.00 102.44 342 ALA C CA 1
ATOM 6596 C C . ALA C 1 240 ? 30.303 -61.578 4.279 1.00 103.15 342 ALA C C 1
ATOM 6597 O O . ALA C 1 240 ? 30.426 -61.054 3.173 1.00 104.88 342 ALA C O 1
ATOM 6599 N N . PRO C 1 241 ? 30.562 -60.912 5.413 1.00 103.14 343 PRO C N 1
ATOM 6600 C CA . PRO C 1 241 ? 31.040 -59.530 5.317 1.00 103.83 343 PRO C CA 1
ATOM 6601 C C . PRO C 1 241 ? 32.380 -59.522 4.569 1.00 105.83 343 PRO C C 1
ATOM 6602 O O . PRO C 1 241 ? 33.148 -60.480 4.658 1.00 104.24 343 PRO C O 1
ATOM 6606 N N . ASP C 1 242 ? 32.654 -58.450 3.835 1.00 108.95 344 ASP C N 1
ATOM 6607 C CA . ASP C 1 242 ? 33.880 -58.331 3.040 1.00 114.25 344 ASP C CA 1
ATOM 6608 C C . ASP C 1 242 ? 35.195 -58.808 3.663 1.00 117.87 344 ASP C C 1
ATOM 6609 O O . ASP C 1 242 ? 35.748 -59.823 3.241 1.00 118.34 344 ASP C O 1
ATOM 6614 N N . GLN C 1 243 ? 35.711 -58.068 4.643 1.00 122.82 345 GLN C N 1
ATOM 6615 C CA . GLN C 1 243 ? 36.970 -58.433 5.309 1.00 126.94 345 GLN C CA 1
ATOM 6616 C C . GLN C 1 243 ? 36.844 -59.775 6.021 1.00 127.36 345 GLN C C 1
ATOM 6617 O O . GLN C 1 243 ? 37.365 -59.959 7.119 1.00 127.89 345 GLN C O 1
ATOM 6623 N N . SER C 1 244 ? 36.146 -60.711 5.401 1.00 127.88 346 SER C N 1
ATOM 6624 C CA . SER C 1 244 ? 35.968 -62.018 5.998 1.00 130.40 346 SER C CA 1
ATOM 6625 C C . SER C 1 244 ? 36.284 -63.054 4.927 1.00 132.07 346 SER C C 1
ATOM 6626 O O . SER C 1 244 ? 36.766 -64.150 5.220 1.00 131.90 346 SER C O 1
ATOM 6629 N N . VAL C 1 245 ? 36.028 -62.682 3.679 1.00 133.83 347 VAL C N 1
ATOM 6630 C CA . VAL C 1 245 ? 36.274 -63.565 2.547 1.00 135.92 347 VAL C CA 1
ATOM 6631 C C . VAL C 1 245 ? 37.384 -62.991 1.673 1.00 136.69 347 VAL C C 1
ATOM 6632 O O . VAL C 1 245 ? 37.856 -63.645 0.740 1.00 135.81 347 VAL C O 1
ATOM 6636 N N . GLU C 1 246 ? 37.788 -61.764 1.992 1.00 138.16 348 GLU C N 1
ATOM 6637 C CA . GLU C 1 246 ? 38.849 -61.062 1.272 1.00 139.86 348 GLU C CA 1
ATOM 6638 C C . GLU C 1 246 ? 40.056 -61.985 1.084 1.00 138.99 348 GLU C C 1
ATOM 6639 O O . GLU C 1 246 ? 40.906 -61.767 0.210 1.00 137.08 348 GLU C O 1
ATOM 6645 N N . GLN C 1 247 ? 40.110 -63.016 1.924 1.00 139.07 349 GLN C N 1
ATOM 6646 C CA . GLN C 1 247 ? 41.181 -64.000 1.897 1.00 137.36 349 GLN C CA 1
ATOM 6647 C C . GLN C 1 247 ? 41.022 -64.977 0.750 1.00 135.95 349 GLN C C 1
ATOM 6648 O O . GLN C 1 247 ? 41.996 -65.302 0.077 1.00 136.97 349 GLN C O 1
ATOM 6654 N N . LEU C 1 248 ? 39.790 -65.430 0.525 1.00 133.38 350 LEU C N 1
ATOM 6655 C CA . LEU C 1 248 ? 39.487 -66.397 -0.529 1.00 130.38 350 LEU C CA 1
ATOM 6656 C C . LEU C 1 248 ? 39.512 -65.853 -1.960 1.00 128.25 350 LEU C C 1
ATOM 6657 O O . LEU C 1 248 ? 39.497 -66.627 -2.917 1.00 127.29 350 LEU C O 1
ATOM 6662 N N . GLY C 1 249 ? 39.548 -64.530 -2.100 1.00 126.37 351 GLY C N 1
ATOM 6663 C CA . GLY C 1 249 ? 39.583 -63.921 -3.418 1.00 122.90 351 GLY C CA 1
ATOM 6664 C C . GLY C 1 249 ? 38.194 -63.735 -3.993 1.00 122.36 351 GLY C C 1
ATOM 6665 O O . GLY C 1 249 ? 38.038 -63.380 -5.171 1.00 122.08 351 GLY C O 1
ATOM 6666 N N . VAL C 1 250 ? 37.182 -63.982 -3.161 1.00 119.50 352 VAL C N 1
ATOM 6667 C CA . VAL C 1 250 ? 35.786 -63.840 -3.569 1.00 115.67 352 VAL C CA 1
ATOM 6668 C C . VAL C 1 250 ? 35.510 -62.449 -4.120 1.00 112.69 352 VAL C C 1
ATOM 6669 O O . VAL C 1 250 ? 35.661 -61.448 -3.418 1.00 111.17 352 VAL C O 1
ATOM 6673 N N . SER C 1 251 ? 35.101 -62.393 -5.381 1.00 108.92 353 SER C N 1
ATOM 6674 C CA . SER C 1 251 ? 34.805 -61.124 -6.021 1.00 104.17 353 SER C CA 1
ATOM 6675 C C . SER C 1 251 ? 33.303 -60.907 -6.115 1.00 102.01 353 SER C C 1
ATOM 6676 O O . SER C 1 251 ? 32.734 -60.758 -7.198 1.00 102.26 353 SER C O 1
ATOM 6679 N N . GLY C 1 252 ? 32.667 -60.890 -4.955 1.00 99.45 354 GLY C N 1
ATOM 6680 C CA . GLY C 1 252 ? 31.238 -60.683 -4.894 1.00 96.51 354 GLY C CA 1
ATOM 6681 C C . GLY C 1 252 ? 30.748 -60.948 -3.489 1.00 94.63 354 GLY C C 1
ATOM 6682 O O . GLY C 1 252 ? 31.479 -60.817 -2.510 1.00 94.84 354 GLY C O 1
ATOM 6683 N N . VAL C 1 253 ? 29.495 -61.337 -3.389 1.00 92.73 355 VAL C N 1
ATOM 6684 C CA . VAL C 1 253 ? 28.912 -61.622 -2.104 1.00 91.14 355 VAL C CA 1
ATOM 6685 C C . VAL C 1 253 ? 28.858 -63.126 -1.962 1.00 90.08 355 VAL C C 1
ATOM 6686 O O . VAL C 1 253 ? 28.188 -63.788 -2.742 1.00 92.27 355 VAL C O 1
ATOM 6690 N N . LEU C 1 254 ? 29.567 -63.673 -0.982 1.00 88.21 356 LEU C N 1
ATOM 6691 C CA . LEU C 1 254 ? 29.571 -65.120 -0.794 1.00 88.38 356 LEU C CA 1
ATOM 6692 C C . LEU C 1 254 ? 28.374 -65.521 0.046 1.00 87.82 356 LEU C C 1
ATOM 6693 O O . LEU C 1 254 ? 28.455 -65.537 1.259 1.00 87.99 356 LEU C O 1
ATOM 6698 N N . VAL C 1 255 ? 27.260 -65.844 -0.600 1.00 87.07 357 VAL C N 1
ATOM 6699 C CA . VAL C 1 255 ? 26.059 -66.228 0.135 1.00 87.10 357 VAL C CA 1
ATOM 6700 C C . VAL C 1 255 ? 26.290 -67.370 1.140 1.00 86.58 357 VAL C C 1
ATOM 6701 O O . VAL C 1 255 ? 26.597 -68.506 0.769 1.00 84.30 357 VAL C O 1
ATOM 6705 N N . LEU C 1 256 ? 26.132 -67.034 2.421 1.00 87.02 358 LEU C N 1
ATOM 6706 C CA . LEU C 1 256 ? 26.318 -67.962 3.532 1.00 87.74 358 LEU C CA 1
ATOM 6707 C C . LEU C 1 256 ? 25.074 -68.766 3.805 1.00 90.52 358 LEU C C 1
ATOM 6708 O O . LEU C 1 256 ? 25.152 -69.942 4.128 1.00 94.75 358 LEU C O 1
ATOM 6713 N N . ASP C 1 257 ? 23.920 -68.127 3.691 1.00 92.74 359 ASP C N 1
ATOM 6714 C CA . ASP C 1 257 ? 22.664 -68.813 3.950 1.00 93.96 359 ASP C CA 1
ATOM 6715 C C . ASP C 1 257 ? 21.516 -68.278 3.091 1.00 93.53 359 ASP C C 1
ATOM 6716 O O . ASP C 1 257 ? 21.312 -67.067 2.981 1.00 93.93 359 ASP C O 1
ATOM 6721 N N . ALA C 1 258 ? 20.774 -69.199 2.490 1.00 91.84 360 ALA C N 1
ATOM 6722 C CA . ALA C 1 258 ? 19.627 -68.866 1.662 1.00 89.80 360 ALA C CA 1
ATOM 6723 C C . ALA C 1 258 ? 18.478 -69.647 2.267 1.00 89.46 360 ALA C C 1
ATOM 6724 O O . ALA C 1 258 ? 18.191 -70.763 1.851 1.00 86.82 360 ALA C O 1
ATOM 6726 N N . PRO C 1 259 ? 17.825 -69.081 3.290 1.00 92.41 361 PRO C N 1
ATOM 6727 C CA . PRO C 1 259 ? 16.706 -69.786 3.923 1.00 94.98 361 PRO C CA 1
ATOM 6728 C C . PRO C 1 259 ? 15.777 -70.378 2.866 1.00 99.57 361 PRO C C 1
ATOM 6729 O O . PRO C 1 259 ? 15.339 -69.688 1.938 1.00 96.63 361 PRO C O 1
ATOM 6733 N N . PRO C 1 260 ? 15.466 -71.677 2.994 1.00 103.79 362 PRO C N 1
ATOM 6734 C CA . PRO C 1 260 ? 14.584 -72.319 2.014 1.00 104.74 362 PRO C CA 1
ATOM 6735 C C . PRO C 1 260 ? 13.225 -71.612 1.986 1.00 104.00 362 PRO C C 1
ATOM 6736 O O . PRO C 1 260 ? 12.459 -71.720 1.021 1.00 104.10 362 PRO C O 1
ATOM 6740 N N . SER C 1 261 ? 12.957 -70.870 3.055 1.00 101.88 363 SER C N 1
ATOM 6741 C CA . SER C 1 261 ? 11.712 -70.146 3.217 1.00 100.88 363 SER C CA 1
ATOM 6742 C C . SER C 1 261 ? 11.662 -68.806 2.493 1.00 100.23 363 SER C C 1
ATOM 6743 O O . SER C 1 261 ? 10.575 -68.252 2.293 1.00 100.27 363 SER C O 1
ATOM 6746 N N . GLY C 1 262 ? 12.833 -68.296 2.098 1.00 99.02 364 GLY C N 1
ATOM 6747 C CA . GLY C 1 262 ? 12.918 -66.992 1.446 1.00 94.97 364 GLY C CA 1
ATOM 6748 C C . GLY C 1 262 ? 13.114 -66.886 -0.057 1.00 94.84 364 GLY C C 1
ATOM 6749 O O . GLY C 1 262 ? 13.427 -67.871 -0.740 1.00 95.57 364 GLY C O 1
ATOM 6750 N N . PRO C 1 263 ? 12.956 -65.669 -0.606 1.00 91.35 365 PRO C N 1
ATOM 6751 C CA . PRO C 1 263 ? 13.116 -65.466 -2.045 1.00 88.86 365 PRO C CA 1
ATOM 6752 C C . PRO C 1 263 ? 14.294 -66.150 -2.698 1.00 87.58 365 PRO C C 1
ATOM 6753 O O . PRO C 1 263 ? 14.100 -66.823 -3.709 1.00 90.45 365 PRO C O 1
ATOM 6757 N N . ALA C 1 264 ? 15.498 -66.024 -2.139 1.00 85.42 366 ALA C N 1
ATOM 6758 C CA . ALA C 1 264 ? 16.662 -66.667 -2.769 1.00 83.56 366 ALA C CA 1
ATOM 6759 C C . ALA C 1 264 ? 16.695 -68.186 -2.642 1.00 81.87 366 ALA C C 1
ATOM 6760 O O . ALA C 1 264 ? 17.180 -68.879 -3.540 1.00 82.50 366 ALA C O 1
ATOM 6762 N N . GLY C 1 265 ? 16.182 -68.702 -1.530 1.00 83.98 367 GLY C N 1
ATOM 6763 C CA . GLY C 1 265 ? 16.156 -70.144 -1.322 1.00 86.51 367 GLY C CA 1
ATOM 6764 C C . GLY C 1 265 ? 15.127 -70.832 -2.202 1.00 88.55 367 GLY C C 1
ATOM 6765 O O . GLY C 1 265 ? 15.413 -71.834 -2.868 1.00 88.14 367 GLY C O 1
ATOM 6766 N N . LYS C 1 266 ? 13.917 -70.284 -2.204 1.00 89.60 368 LYS C N 1
ATOM 6767 C CA . LYS C 1 266 ? 12.842 -70.823 -3.019 1.00 89.33 368 LYS C CA 1
ATOM 6768 C C . LYS C 1 266 ? 13.237 -70.755 -4.474 1.00 87.72 368 LYS C C 1
ATOM 6769 O O . LYS C 1 266 ? 12.654 -71.437 -5.301 1.00 91.74 368 LYS C O 1
ATOM 6775 N N . ALA C 1 267 ? 14.227 -69.930 -4.794 1.00 86.43 369 ALA C N 1
ATOM 6776 C CA . ALA C 1 267 ? 14.672 -69.793 -6.179 1.00 82.70 369 ALA C CA 1
ATOM 6777 C C . ALA C 1 267 ? 15.873 -70.670 -6.486 1.00 80.21 369 ALA C C 1
ATOM 6778 O O . ALA C 1 267 ? 16.290 -70.776 -7.629 1.00 79.53 369 ALA C O 1
ATOM 6780 N N . GLY C 1 268 ? 16.454 -71.276 -5.464 1.00 79.33 370 GLY C N 1
ATOM 6781 C CA . GLY C 1 268 ? 17.565 -72.166 -5.724 1.00 83.25 370 GLY C CA 1
ATOM 6782 C C . GLY C 1 268 ? 19.000 -71.784 -5.406 1.00 86.36 370 GLY C C 1
ATOM 6783 O O . GLY C 1 268 ? 19.907 -72.571 -5.721 1.00 82.74 370 GLY C O 1
ATOM 6784 N N . LEU C 1 269 ? 19.232 -70.615 -4.799 1.00 86.24 371 LEU C N 1
ATOM 6785 C CA . LEU C 1 269 ? 20.605 -70.232 -4.472 1.00 86.89 371 LEU C CA 1
ATOM 6786 C C . LEU C 1 269 ? 21.171 -71.235 -3.475 1.00 87.53 371 LEU C C 1
ATOM 6787 O O . LEU C 1 269 ? 20.440 -71.760 -2.635 1.00 89.43 371 LEU C O 1
ATOM 6792 N N . GLN C 1 270 ? 22.463 -71.517 -3.575 1.00 86.18 372 GLN C N 1
ATOM 6793 C CA . GLN C 1 270 ? 23.074 -72.492 -2.694 1.00 89.64 372 GLN C CA 1
ATOM 6794 C C . GLN C 1 270 ? 23.982 -71.885 -1.631 1.00 89.66 372 GLN C C 1
ATOM 6795 O O . GLN C 1 270 ? 24.910 -71.150 -1.951 1.00 89.02 372 GLN C O 1
ATOM 6801 N N . SER C 1 271 ? 23.709 -72.211 -0.366 1.00 90.56 373 SER C N 1
ATOM 6802 C CA . SER C 1 271 ? 24.475 -71.708 0.787 1.00 90.94 373 SER C CA 1
ATOM 6803 C C . SER C 1 271 ? 25.860 -72.339 0.912 1.00 92.34 373 SER C C 1
ATOM 6804 O O . SER C 1 271 ? 26.176 -73.316 0.235 1.00 92.47 373 SER C O 1
ATOM 6807 N N . THR C 1 272 ? 26.678 -71.783 1.803 1.00 96.54 374 THR C N 1
ATOM 6808 C CA . THR C 1 272 ? 28.029 -72.298 2.049 1.00 98.29 374 THR C CA 1
ATOM 6809 C C . THR C 1 272 ? 27.915 -73.527 2.936 1.00 100.16 374 THR C C 1
ATOM 6810 O O . THR C 1 272 ? 27.008 -73.609 3.768 1.00 100.02 374 THR C O 1
ATOM 6814 N N . LYS C 1 273 ? 28.828 -74.480 2.777 1.00 102.00 375 LYS C N 1
ATOM 6815 C CA . LYS C 1 273 ? 28.753 -75.676 3.599 1.00 105.25 375 LYS C CA 1
ATOM 6816 C C . LYS C 1 273 ? 30.056 -76.455 3.781 1.00 107.08 375 LYS C C 1
ATOM 6817 O O . LYS C 1 273 ? 30.980 -76.342 2.975 1.00 106.19 375 LYS C O 1
ATOM 6823 N N . ARG C 1 274 ? 30.112 -77.232 4.866 1.00 110.67 376 ARG C N 1
ATOM 6824 C CA . ARG C 1 274 ? 31.267 -78.078 5.193 1.00 113.19 376 ARG C CA 1
ATOM 6825 C C . ARG C 1 274 ? 30.873 -79.528 4.870 1.00 115.40 376 ARG C C 1
ATOM 6826 O O . ARG C 1 274 ? 29.751 -79.944 5.160 1.00 113.03 376 ARG C O 1
ATOM 6834 N N . ASP C 1 275 ? 31.792 -80.293 4.280 1.00 120.04 377 ASP C N 1
ATOM 6835 C CA . ASP C 1 275 ? 31.514 -81.686 3.912 1.00 123.99 377 ASP C CA 1
ATOM 6836 C C . ASP C 1 275 ? 31.607 -82.715 5.048 1.00 126.04 377 ASP C C 1
ATOM 6837 O O . ASP C 1 275 ? 31.899 -83.886 4.798 1.00 124.88 377 ASP C O 1
ATOM 6842 N N . GLY C 1 276 ? 31.340 -82.283 6.282 1.00 127.88 378 GLY C N 1
ATOM 6843 C CA . GLY C 1 276 ? 31.402 -83.184 7.424 1.00 131.83 378 GLY C CA 1
ATOM 6844 C C . GLY C 1 276 ? 32.819 -83.678 7.663 1.00 135.10 378 GLY C C 1
ATOM 6845 O O . GLY C 1 276 ? 33.156 -84.179 8.743 1.00 135.44 378 GLY C O 1
ATOM 6846 N N . TYR C 1 277 ? 33.638 -83.518 6.625 1.00 136.71 379 TYR C N 1
ATOM 6847 C CA . TYR C 1 277 ? 35.052 -83.900 6.580 1.00 135.79 379 TYR C CA 1
ATOM 6848 C C . TYR C 1 277 ? 35.819 -82.652 7.043 1.00 133.60 379 TYR C C 1
ATOM 6849 O O . TYR C 1 277 ? 37.053 -82.594 6.996 1.00 133.38 379 TYR C O 1
ATOM 6858 N N . GLY C 1 278 ? 35.054 -81.656 7.489 1.00 130.20 380 GLY C N 1
ATOM 6859 C CA . GLY C 1 278 ? 35.627 -80.411 7.957 1.00 127.52 380 GLY C CA 1
ATOM 6860 C C . GLY C 1 278 ? 35.789 -79.398 6.840 1.00 125.04 380 GLY C C 1
ATOM 6861 O O . GLY C 1 278 ? 35.507 -78.212 7.019 1.00 125.03 380 GLY C O 1
ATOM 6862 N N . ARG C 1 279 ? 36.247 -79.873 5.686 1.00 122.34 381 ARG C N 1
ATOM 6863 C CA . ARG C 1 279 ? 36.461 -79.022 4.527 1.00 120.02 381 ARG C CA 1
ATOM 6864 C C . ARG C 1 279 ? 35.296 -78.058 4.258 1.00 118.80 381 ARG C C 1
ATOM 6865 O O . ARG C 1 279 ? 34.121 -78.442 4.267 1.00 118.33 381 ARG C O 1
ATOM 6873 N N . LEU C 1 280 ? 35.648 -76.798 4.022 1.00 115.03 382 LEU C N 1
ATOM 6874 C CA . LEU C 1 280 ? 34.691 -75.731 3.759 1.00 110.47 382 LEU C CA 1
ATOM 6875 C C . LEU C 1 280 ? 34.326 -75.699 2.271 1.00 109.84 382 LEU C C 1
ATOM 6876 O O . LEU C 1 280 ? 35.117 -75.257 1.438 1.00 110.21 382 LEU C O 1
ATOM 6881 N N . VAL C 1 281 ? 33.137 -76.192 1.938 1.00 107.51 383 VAL C N 1
ATOM 6882 C CA . VAL C 1 281 ? 32.665 -76.195 0.553 1.00 106.09 383 VAL C CA 1
ATOM 6883 C C . VAL C 1 281 ? 31.726 -75.004 0.344 1.00 103.53 383 VAL C C 1
ATOM 6884 O O . VAL C 1 281 ? 30.514 -75.134 0.473 1.00 100.23 383 VAL C O 1
ATOM 6888 N N . LEU C 1 282 ? 32.297 -73.849 0.010 1.00 103.20 384 LEU C N 1
ATOM 6889 C CA . LEU C 1 282 ? 31.522 -72.621 -0.164 1.00 103.64 384 LEU C CA 1
ATOM 6890 C C . LEU C 1 282 ? 30.408 -72.686 -1.209 1.00 103.52 384 LEU C C 1
ATOM 6891 O O . LEU C 1 282 ? 30.415 -73.559 -2.069 1.00 105.43 384 LEU C O 1
ATOM 6896 N N . GLY C 1 283 ? 29.450 -71.761 -1.125 1.00 100.56 385 GLY C N 1
ATOM 6897 C CA . GLY C 1 283 ? 28.323 -71.781 -2.038 1.00 95.58 385 GLY C CA 1
ATOM 6898 C C . GLY C 1 283 ? 28.332 -70.793 -3.181 1.00 94.67 385 GLY C C 1
ATOM 6899 O O . GLY C 1 283 ? 29.380 -70.496 -3.753 1.00 95.53 385 GLY C O 1
ATOM 6900 N N . ASP C 1 284 ? 27.147 -70.299 -3.528 1.00 91.48 386 ASP C N 1
ATOM 6901 C CA . ASP C 1 284 ? 27.014 -69.344 -4.617 1.00 88.22 386 ASP C CA 1
ATOM 6902 C C . ASP C 1 284 ? 27.709 -68.062 -4.274 1.00 87.93 386 ASP C C 1
ATOM 6903 O O . ASP C 1 284 ? 27.798 -67.688 -3.113 1.00 89.85 386 ASP C O 1
ATOM 6908 N N . ILE C 1 285 ? 28.211 -67.392 -5.296 1.00 87.23 387 ILE C N 1
ATOM 6909 C CA . ILE C 1 285 ? 28.883 -66.121 -5.110 1.00 84.96 387 ILE C CA 1
ATOM 6910 C C . ILE C 1 285 ? 28.211 -65.173 -6.084 1.00 83.10 387 ILE C C 1
ATOM 6911 O O . ILE C 1 285 ? 28.418 -65.274 -7.293 1.00 83.39 387 ILE C O 1
ATOM 6916 N N . ILE C 1 286 ? 27.391 -64.271 -5.560 1.00 77.66 388 ILE C N 1
ATOM 6917 C CA . ILE C 1 286 ? 26.695 -63.325 -6.404 1.00 76.51 388 ILE C CA 1
ATOM 6918 C C . ILE C 1 286 ? 27.710 -62.391 -7.081 1.00 80.11 388 ILE C C 1
ATOM 6919 O O . ILE C 1 286 ? 28.626 -61.867 -6.435 1.00 79.83 388 ILE C O 1
ATOM 6924 N N . THR C 1 287 ? 27.564 -62.208 -8.392 1.00 81.05 389 THR C N 1
ATOM 6925 C CA . THR C 1 287 ? 28.507 -61.377 -9.131 1.00 82.34 389 THR C CA 1
ATOM 6926 C C . THR C 1 287 ? 27.850 -60.272 -9.925 1.00 80.32 389 THR C C 1
ATOM 6927 O O . THR C 1 287 ? 28.522 -59.574 -10.676 1.00 77.87 389 THR C O 1
ATOM 6931 N N . SER C 1 288 ? 26.540 -60.122 -9.755 1.00 81.20 390 SER C N 1
ATOM 6932 C CA . SER C 1 288 ? 25.783 -59.081 -10.445 1.00 84.20 390 SER C CA 1
ATOM 6933 C C . SER C 1 288 ? 24.300 -59.328 -10.231 1.00 83.70 390 SER C C 1
ATOM 6934 O O . SER C 1 288 ? 23.888 -60.465 -10.014 1.00 82.54 390 SER C O 1
ATOM 6937 N N . VAL C 1 289 ? 23.490 -58.279 -10.281 1.00 82.17 391 VAL C N 1
ATOM 6938 C CA . VAL C 1 289 ? 22.077 -58.521 -10.129 1.00 84.40 391 VAL C CA 1
ATOM 6939 C C . VAL C 1 289 ? 21.372 -58.108 -11.426 1.00 91.07 391 VAL C C 1
ATOM 6940 O O . VAL C 1 289 ? 21.401 -58.866 -12.414 1.00 94.84 391 VAL C O 1
ATOM 6944 N N . ASN C 1 290 ? 20.757 -56.940 -11.485 1.00 90.78 392 ASN C N 1
ATOM 6945 C CA . ASN C 1 290 ? 20.105 -56.591 -12.735 1.00 89.63 392 ASN C CA 1
ATOM 6946 C C . ASN C 1 290 ? 21.128 -56.020 -13.696 1.00 89.20 392 ASN C C 1
ATOM 6947 O O . ASN C 1 290 ? 20.980 -54.910 -14.206 1.00 91.81 392 ASN C O 1
ATOM 6952 N N . GLY C 1 291 ? 22.186 -56.792 -13.919 1.00 87.17 393 GLY C N 1
ATOM 6953 C CA . GLY C 1 291 ? 23.229 -56.387 -14.834 1.00 85.53 393 GLY C CA 1
ATOM 6954 C C . GLY C 1 291 ? 24.322 -55.561 -14.205 1.00 87.21 393 GLY C C 1
ATOM 6955 O O . GLY C 1 291 ? 25.370 -55.343 -14.828 1.00 85.84 393 GLY C O 1
ATOM 6956 N N . THR C 1 292 ? 24.083 -55.101 -12.977 1.00 86.83 394 THR C N 1
ATOM 6957 C CA . THR C 1 292 ? 25.053 -54.285 -12.249 1.00 82.74 394 THR C CA 1
ATOM 6958 C C . THR C 1 292 ? 26.015 -55.201 -11.517 1.00 81.22 394 THR C C 1
ATOM 6959 O O . THR C 1 292 ? 25.593 -56.136 -10.836 1.00 79.31 394 THR C O 1
ATOM 6963 N N . LYS C 1 293 ? 27.304 -54.920 -11.657 1.00 82.00 395 LYS C N 1
ATOM 6964 C CA . LYS C 1 293 ? 28.358 -55.712 -11.024 1.00 85.16 395 LYS C CA 1
ATOM 6965 C C . LYS C 1 293 ? 28.245 -55.706 -9.486 1.00 87.71 395 LYS C C 1
ATOM 6966 O O . LYS C 1 293 ? 27.818 -54.720 -8.879 1.00 89.06 395 LYS C O 1
ATOM 6972 N N . VAL C 1 294 ? 28.610 -56.821 -8.863 1.00 86.64 396 VAL C N 1
ATOM 6973 C CA . VAL C 1 294 ? 28.563 -56.934 -7.424 1.00 88.26 396 VAL C CA 1
ATOM 6974 C C . VAL C 1 294 ? 29.921 -57.421 -6.966 1.00 93.21 396 VAL C C 1
ATOM 6975 O O . VAL C 1 294 ? 30.222 -58.621 -7.034 1.00 94.53 396 VAL C O 1
ATOM 6979 N N . SER C 1 295 ? 30.743 -56.477 -6.508 1.00 96.49 397 SER C N 1
ATOM 6980 C CA . SER C 1 295 ? 32.098 -56.779 -6.059 1.00 97.06 397 SER C CA 1
ATOM 6981 C C . SER C 1 295 ? 32.158 -56.930 -4.559 1.00 98.13 397 SER C C 1
ATOM 6982 O O . SER C 1 295 ? 32.924 -57.734 -4.039 1.00 97.74 397 SER C O 1
ATOM 6985 N N . ASN C 1 296 ? 31.329 -56.159 -3.866 1.00 100.46 398 ASN C N 1
ATOM 6986 C CA . ASN C 1 296 ? 31.303 -56.172 -2.407 1.00 100.77 398 ASN C CA 1
ATOM 6987 C C . ASN C 1 296 ? 29.869 -56.032 -1.892 1.00 99.34 398 ASN C C 1
ATOM 6988 O O . ASN C 1 296 ? 28.963 -55.637 -2.639 1.00 99.79 398 ASN C O 1
ATOM 6993 N N . GLY C 1 297 ? 29.676 -56.324 -0.610 1.00 95.89 399 GLY C N 1
ATOM 6994 C CA . GLY C 1 297 ? 28.350 -56.221 -0.025 1.00 97.44 399 GLY C CA 1
ATOM 6995 C C . GLY C 1 297 ? 27.640 -54.886 -0.241 1.00 99.21 399 GLY C C 1
ATOM 6996 O O . GLY C 1 297 ? 26.403 -54.809 -0.304 1.00 97.25 399 GLY C O 1
ATOM 6997 N N . SER C 1 298 ? 28.411 -53.816 -0.358 1.00 100.04 400 SER C N 1
ATOM 6998 C CA . SER C 1 298 ? 27.807 -52.511 -0.548 1.00 101.40 400 SER C CA 1
ATOM 6999 C C . SER C 1 298 ? 27.118 -52.438 -1.905 1.00 100.40 400 SER C C 1
ATOM 7000 O O . SER C 1 298 ? 25.986 -51.968 -2.012 1.00 99.97 400 SER C O 1
ATOM 7003 N N . ASP C 1 299 ? 27.811 -52.910 -2.937 1.00 99.21 401 ASP C N 1
ATOM 7004 C CA . ASP C 1 299 ? 27.266 -52.898 -4.280 1.00 96.74 401 ASP C CA 1
ATOM 7005 C C . ASP C 1 299 ? 25.911 -53.591 -4.325 1.00 94.75 401 ASP C C 1
ATOM 7006 O O . ASP C 1 299 ? 24.981 -53.108 -4.977 1.00 92.00 401 ASP C O 1
ATOM 7011 N N . LEU C 1 300 ? 25.802 -54.719 -3.627 1.00 90.02 402 LEU C N 1
ATOM 7012 C CA . LEU C 1 300 ? 24.556 -55.469 -3.598 1.00 87.11 402 LEU C CA 1
ATOM 7013 C C . LEU C 1 300 ? 23.479 -54.618 -2.961 1.00 86.40 402 LEU C C 1
ATOM 7014 O O . LEU C 1 300 ? 22.356 -54.512 -3.476 1.00 86.73 402 LEU C O 1
ATOM 7019 N N . TYR C 1 301 ? 23.844 -54.007 -1.835 1.00 85.97 403 TYR C N 1
ATOM 7020 C CA . TYR C 1 301 ? 22.949 -53.135 -1.072 1.00 81.89 403 TYR C CA 1
ATOM 7021 C C . TYR C 1 301 ? 22.397 -52.010 -1.910 1.00 78.67 403 TYR C C 1
ATOM 7022 O O . TYR C 1 301 ? 21.189 -51.794 -1.942 1.00 76.91 403 TYR C O 1
ATOM 7031 N N . ARG C 1 302 ? 23.304 -51.292 -2.564 1.00 77.11 404 ARG C N 1
ATOM 7032 C CA . ARG C 1 302 ? 22.958 -50.176 -3.427 1.00 80.88 404 ARG C CA 1
ATOM 7033 C C . ARG C 1 302 ? 21.967 -50.631 -4.497 1.00 84.39 404 ARG C C 1
ATOM 7034 O O . ARG C 1 302 ? 20.967 -49.949 -4.765 1.00 87.77 404 ARG C O 1
ATOM 7042 N N . ILE C 1 303 ? 22.241 -51.785 -5.106 1.00 84.72 405 ILE C N 1
ATOM 7043 C CA . ILE C 1 303 ? 21.361 -52.313 -6.136 1.00 83.56 405 ILE C CA 1
ATOM 7044 C C . ILE C 1 303 ? 19.956 -52.527 -5.605 1.00 83.70 405 ILE C C 1
ATOM 7045 O O . ILE C 1 303 ? 18.999 -52.027 -6.182 1.00 81.63 405 ILE C O 1
ATOM 7050 N N . LEU C 1 304 ? 19.836 -53.277 -4.510 1.00 85.85 406 LEU C N 1
ATOM 7051 C CA . LEU C 1 304 ? 18.528 -53.541 -3.910 1.00 87.51 406 LEU C CA 1
ATOM 7052 C C . LEU C 1 304 ? 17.828 -52.258 -3.493 1.00 88.22 406 LEU C C 1
ATOM 7053 O O . LEU C 1 304 ? 16.597 -52.176 -3.509 1.00 86.19 406 LEU C O 1
ATOM 7058 N N . ASP C 1 305 ? 18.622 -51.260 -3.114 1.00 90.53 407 ASP C N 1
ATOM 7059 C CA . ASP C 1 305 ? 18.090 -49.970 -2.700 1.00 93.87 407 ASP C CA 1
ATOM 7060 C C . ASP C 1 305 ? 17.138 -49.468 -3.791 1.00 93.91 407 ASP C C 1
ATOM 7061 O O . ASP C 1 305 ? 16.005 -49.070 -3.503 1.00 95.77 407 ASP C O 1
ATOM 7066 N N . GLN C 1 306 ? 17.586 -49.511 -5.041 1.00 89.66 408 GLN C N 1
ATOM 7067 C CA . GLN C 1 306 ? 16.762 -49.050 -6.141 0.50 87.50 408 GLN C CA 1
ATOM 7068 C C . GLN C 1 306 ? 15.645 -50.002 -6.554 1.00 87.48 408 GLN C C 1
ATOM 7069 O O . GLN C 1 306 ? 14.888 -49.685 -7.456 1.00 91.42 408 GLN C O 1
ATOM 7075 N N . CYS C 1 307 ? 15.520 -51.158 -5.908 1.00 87.87 409 CYS C N 1
ATOM 7076 C CA . CYS C 1 307 ? 14.465 -52.117 -6.277 1.00 86.77 409 CYS C CA 1
ATOM 7077 C C . CYS C 1 307 ? 13.201 -51.982 -5.442 1.00 86.14 409 CYS C C 1
ATOM 7078 O O . CYS C 1 307 ? 13.203 -51.374 -4.377 1.00 87.94 409 CYS C O 1
ATOM 7081 N N . LYS C 1 308 ? 12.115 -52.553 -5.939 1.00 86.65 410 LYS C N 1
ATOM 7082 C CA . LYS C 1 308 ? 10.837 -52.506 -5.240 1.00 89.38 410 LYS C CA 1
ATOM 7083 C C . LYS C 1 308 ? 10.448 -53.922 -4.849 1.00 89.86 410 LYS C C 1
ATOM 7084 O O . LYS C 1 308 ? 10.964 -54.881 -5.415 1.00 92.84 410 LYS C O 1
ATOM 7090 N N . VAL C 1 309 ? 9.552 -54.079 -3.887 1.00 89.73 411 VAL C N 1
ATOM 7091 C CA . VAL C 1 309 ? 9.147 -55.429 -3.512 1.00 90.70 411 VAL C CA 1
ATOM 7092 C C . VAL C 1 309 ? 8.332 -56.009 -4.652 1.00 90.31 411 VAL C C 1
ATOM 7093 O O . VAL C 1 309 ? 7.701 -55.272 -5.390 1.00 91.34 411 VAL C O 1
ATOM 7097 N N . GLY C 1 310 ? 8.365 -57.328 -4.809 1.00 93.00 412 GLY C N 1
ATOM 7098 C CA . GLY C 1 310 ? 7.610 -57.969 -5.874 1.00 92.05 412 GLY C CA 1
ATOM 7099 C C . GLY C 1 310 ? 8.354 -58.032 -7.196 1.00 94.28 412 GLY C C 1
ATOM 7100 O O . GLY C 1 310 ? 7.929 -58.717 -8.129 1.00 95.17 412 GLY C O 1
ATOM 7101 N N . ASP C 1 311 ? 9.468 -57.314 -7.280 1.00 94.78 413 ASP C N 1
ATOM 7102 C CA . ASP C 1 311 ? 10.284 -57.291 -8.489 1.00 94.38 413 ASP C CA 1
ATOM 7103 C C . ASP C 1 311 ? 10.963 -58.629 -8.772 1.00 95.79 413 ASP C C 1
ATOM 7104 O O . ASP C 1 311 ? 11.302 -59.394 -7.859 1.00 96.43 413 ASP C O 1
ATOM 7109 N N . GLU C 1 312 ? 11.164 -58.909 -10.050 1.00 94.45 414 GLU C N 1
ATOM 7110 C CA . GLU C 1 312 ? 11.845 -60.121 -10.426 1.00 91.79 414 GLU C CA 1
ATOM 7111 C C . GLU C 1 312 ? 13.219 -59.734 -10.864 1.00 89.31 414 GLU C C 1
ATOM 7112 O O . GLU C 1 312 ? 13.462 -59.396 -12.022 1.00 88.19 414 GLU C O 1
ATOM 7118 N N . VAL C 1 313 ? 14.113 -59.785 -9.900 1.00 86.21 415 VAL C N 1
ATOM 7119 C CA . VAL C 1 313 ? 15.498 -59.471 -10.097 1.00 83.72 415 VAL C CA 1
ATOM 7120 C C . VAL C 1 313 ? 16.225 -60.707 -10.606 1.00 82.45 415 VAL C C 1
ATOM 7121 O O . VAL C 1 313 ? 15.969 -61.826 -10.163 1.00 84.56 415 VAL C O 1
ATOM 7125 N N . THR C 1 314 ? 17.124 -60.511 -11.551 1.00 80.24 416 THR C N 1
ATOM 7126 C CA . THR C 1 314 ? 17.871 -61.630 -12.083 1.00 82.58 416 THR C CA 1
ATOM 7127 C C . THR C 1 314 ? 19.292 -61.556 -11.520 1.00 82.98 416 THR C C 1
ATOM 7128 O O . THR C 1 314 ? 20.066 -60.683 -11.883 1.00 84.26 416 THR C O 1
ATOM 7132 N N . VAL C 1 315 ? 19.618 -62.477 -10.620 1.00 82.05 417 VAL C N 1
ATOM 7133 C CA . VAL C 1 315 ? 20.923 -62.488 -9.992 1.00 83.00 417 VAL C CA 1
ATOM 7134 C C . VAL C 1 315 ? 21.859 -63.548 -10.543 1.00 82.97 417 VAL C C 1
ATOM 7135 O O . VAL C 1 315 ? 21.514 -64.718 -10.649 1.00 85.11 417 VAL C O 1
ATOM 7139 N N . GLU C 1 316 ? 23.052 -63.100 -10.912 1.00 83.39 418 GLU C N 1
ATOM 7140 C CA . GLU C 1 316 ? 24.085 -63.959 -11.460 1.00 83.41 418 GLU C CA 1
ATOM 7141 C C . GLU C 1 316 ? 24.868 -64.561 -10.314 1.00 81.44 418 GLU C C 1
ATOM 7142 O O . GLU C 1 316 ? 25.094 -63.908 -9.306 1.00 84.20 418 GLU C O 1
ATOM 7148 N N . VAL C 1 317 ? 25.288 -65.806 -10.463 1.00 80.78 419 VAL C N 1
ATOM 7149 C CA . VAL C 1 317 ? 26.031 -66.473 -9.403 1.00 80.85 419 VAL C CA 1
ATOM 7150 C C . VAL C 1 317 ? 27.183 -67.301 -9.938 1.00 82.61 419 VAL C C 1
ATOM 7151 O O . VAL C 1 317 ? 27.054 -67.962 -10.961 1.00 81.33 419 VAL C O 1
ATOM 7155 N N . LEU C 1 318 ? 28.311 -67.261 -9.243 1.00 85.29 420 LEU C N 1
ATOM 7156 C CA . LEU C 1 318 ? 29.432 -68.081 -9.637 1.00 88.75 420 LEU C CA 1
ATOM 7157 C C . LEU C 1 318 ? 29.233 -69.360 -8.847 1.00 89.88 420 LEU C C 1
ATOM 7158 O O . LEU C 1 318 ? 29.380 -69.376 -7.616 1.00 89.15 420 LEU C O 1
ATOM 7163 N N . ARG C 1 319 ? 28.866 -70.417 -9.570 1.00 92.49 421 ARG C N 1
ATOM 7164 C CA . ARG C 1 319 ? 28.608 -71.743 -9.001 1.00 93.48 421 ARG C CA 1
ATOM 7165 C C . ARG C 1 319 ? 29.389 -72.793 -9.797 1.00 96.80 421 ARG C C 1
ATOM 7166 O O . ARG C 1 319 ? 29.323 -72.806 -11.028 1.00 95.30 421 ARG C O 1
ATOM 7174 N N . GLY C 1 320 ? 30.142 -73.641 -9.091 1.00 100.11 422 GLY C N 1
ATOM 7175 C CA . GLY C 1 320 ? 30.935 -74.695 -9.717 1.00 105.72 422 GLY C CA 1
ATOM 7176 C C . GLY C 1 320 ? 31.613 -74.524 -11.085 1.00 110.00 422 GLY C C 1
ATOM 7177 O O . GLY C 1 320 ? 31.408 -75.366 -11.993 1.00 111.93 422 GLY C O 1
ATOM 7178 N N . ASP C 1 321 ? 32.414 -73.461 -11.236 1.00 110.69 423 ASP C N 1
ATOM 7179 C CA . ASP C 1 321 ? 33.169 -73.165 -12.476 1.00 112.60 423 ASP C CA 1
ATOM 7180 C C . ASP C 1 321 ? 32.466 -72.507 -13.656 1.00 110.28 423 ASP C C 1
ATOM 7181 O O . ASP C 1 321 ? 32.954 -72.545 -14.788 1.00 108.34 423 ASP C O 1
ATOM 7186 N N . HIS C 1 322 ? 31.325 -71.898 -13.388 1.00 109.49 424 HIS C N 1
ATOM 7187 C CA . HIS C 1 322 ? 30.567 -71.222 -14.420 1.00 107.72 424 HIS C CA 1
ATOM 7188 C C . HIS C 1 322 ? 29.583 -70.301 -13.724 1.00 104.60 424 HIS C C 1
ATOM 7189 O O . HIS C 1 322 ? 29.244 -70.504 -12.555 1.00 101.12 424 HIS C O 1
ATOM 7196 N N . LYS C 1 323 ? 29.143 -69.272 -14.432 1.00 101.55 425 LYS C N 1
ATOM 7197 C CA . LYS C 1 323 ? 28.171 -68.371 -13.860 1.00 97.69 425 LYS C CA 1
ATOM 7198 C C . LYS C 1 323 ? 26.838 -68.811 -14.429 1.00 93.81 425 LYS C C 1
ATOM 7199 O O . LYS C 1 323 ? 26.786 -69.605 -15.352 1.00 93.77 425 LYS C O 1
ATOM 7205 N N . GLU C 1 324 ? 25.754 -68.340 -13.846 1.00 90.10 426 GLU C N 1
ATOM 7206 C CA . GLU C 1 324 ? 24.450 -68.666 -14.366 1.00 88.08 426 GLU C CA 1
ATOM 7207 C C . GLU C 1 324 ? 23.443 -67.768 -13.703 1.00 86.39 426 GLU C C 1
ATOM 7208 O O . GLU C 1 324 ? 23.417 -67.641 -12.492 1.00 89.84 426 GLU C O 1
ATOM 7214 N N . LYS C 1 325 ? 22.628 -67.116 -14.516 1.00 85.40 427 LYS C N 1
ATOM 7215 C CA . LYS C 1 325 ? 21.631 -66.198 -14.011 1.00 82.83 427 LYS C CA 1
ATOM 7216 C C . LYS C 1 325 ? 20.375 -66.877 -13.485 1.00 79.34 427 LYS C C 1
ATOM 7217 O O . LYS C 1 325 ? 19.771 -67.699 -14.163 1.00 79.47 427 LYS C O 1
ATOM 7223 N N . ILE C 1 326 ? 19.987 -66.517 -12.269 1.00 77.36 428 ILE C N 1
ATOM 7224 C CA . ILE C 1 326 ? 18.789 -67.070 -11.639 1.00 77.90 428 ILE C CA 1
ATOM 7225 C C . ILE C 1 326 ? 17.770 -65.977 -11.280 1.00 77.99 428 ILE C C 1
ATOM 7226 O O . ILE C 1 326 ? 18.135 -64.911 -10.785 1.00 76.54 428 ILE C O 1
ATOM 7231 N N . SER C 1 327 ? 16.493 -66.246 -11.522 1.00 76.92 429 SER C N 1
ATOM 7232 C CA . SER C 1 327 ? 15.459 -65.272 -11.205 1.00 76.84 429 SER C CA 1
ATOM 7233 C C . SER C 1 327 ? 15.011 -65.374 -9.742 1.00 77.22 429 SER C C 1
ATOM 7234 O O . SER C 1 327 ? 14.770 -66.475 -9.236 1.00 76.18 429 SER C O 1
ATOM 7237 N N . VAL C 1 328 ? 14.918 -64.233 -9.053 1.00 74.44 430 VAL C N 1
ATOM 7238 C CA . VAL C 1 328 ? 14.462 -64.235 -7.660 1.00 73.04 430 VAL C CA 1
ATOM 7239 C C . VAL C 1 328 ? 13.373 -63.165 -7.498 1.00 75.66 430 VAL C C 1
ATOM 7240 O O . VAL C 1 328 ? 13.526 -62.044 -7.975 1.00 78.08 430 VAL C O 1
ATOM 7244 N N . THR C 1 329 ? 12.265 -63.505 -6.849 1.00 76.82 431 THR C N 1
ATOM 7245 C CA . THR C 1 329 ? 11.196 -62.535 -6.688 1.00 80.41 431 THR C CA 1
ATOM 7246 C C . THR C 1 329 ? 11.213 -61.959 -5.287 1.00 81.08 431 THR C C 1
ATOM 7247 O O . THR C 1 329 ? 10.810 -62.640 -4.335 1.00 78.33 431 THR C O 1
ATOM 7251 N N . LEU C 1 330 ? 11.675 -60.705 -5.185 1.00 83.14 432 LEU C N 1
ATOM 7252 C CA . LEU C 1 330 ? 11.788 -59.972 -3.917 1.00 86.26 432 LEU C CA 1
ATOM 7253 C C . LEU C 1 330 ? 10.474 -59.897 -3.158 1.00 90.75 432 LEU C C 1
ATOM 7254 O O . LEU C 1 330 ? 9.423 -59.634 -3.741 1.00 93.74 432 LEU C O 1
ATOM 7259 N N . GLU C 1 331 ? 10.541 -60.118 -1.849 1.00 95.04 433 GLU C N 1
ATOM 7260 C CA . GLU C 1 331 ? 9.355 -60.076 -0.999 1.00 97.12 433 GLU C CA 1
ATOM 7261 C C . GLU C 1 331 ? 9.563 -59.091 0.154 1.00 98.22 433 GLU C C 1
ATOM 7262 O O . GLU C 1 331 ? 10.695 -58.688 0.443 1.00 95.45 433 GLU C O 1
ATOM 7268 N N . PRO C 1 332 ? 8.469 -58.689 0.827 1.00 99.42 434 PRO C N 1
ATOM 7269 C CA . PRO C 1 332 ? 8.600 -57.750 1.938 1.00 100.34 434 PRO C CA 1
ATOM 7270 C C . PRO C 1 332 ? 9.366 -58.327 3.120 1.00 104.40 434 PRO C C 1
ATOM 7271 O O . PRO C 1 332 ? 9.477 -59.544 3.285 1.00 101.72 434 PRO C O 1
ATOM 7275 N N . LYS C 1 333 ? 9.913 -57.427 3.928 1.00 111.79 435 LYS C N 1
ATOM 7276 C CA . LYS C 1 333 ? 10.663 -57.797 5.120 1.00 118.22 435 LYS C CA 1
ATOM 7277 C C . LYS C 1 333 ? 9.592 -58.150 6.165 1.00 122.14 435 LYS C C 1
ATOM 7278 O O . LYS C 1 333 ? 8.610 -57.411 6.342 1.00 123.53 435 LYS C O 1
ATOM 7284 N N . PRO C 1 334 ? 9.756 -59.294 6.854 1.00 124.88 436 PRO C N 1
ATOM 7285 C CA . PRO C 1 334 ? 8.830 -59.797 7.883 1.00 126.81 436 PRO C CA 1
ATOM 7286 C C . PRO C 1 334 ? 8.674 -58.954 9.159 1.00 128.17 436 PRO C C 1
ATOM 7287 O O . PRO C 1 334 ? 9.218 -57.827 9.213 1.00 128.36 436 PRO C O 1
ATOM 7291 N N . UNK D 2 1 ? 49.037 -26.671 22.560 1.00 126.48 0 UNK D N 1
ATOM 7292 C CA . UNK D 2 1 ? 50.073 -26.933 21.508 1.00 128.03 0 UNK D CA 1
ATOM 7293 C C . UNK D 2 1 ? 49.810 -28.225 20.700 1.00 128.64 0 UNK D C 1
ATOM 7294 O O . UNK D 2 1 ? 50.396 -29.275 20.979 1.00 130.49 0 UNK D O 1
ATOM 7296 N N . UNK D 2 2 ? 48.937 -28.137 19.695 1.00 127.38 1 UNK D N 1
ATOM 7297 C CA . UNK D 2 2 ? 48.597 -29.279 18.840 1.00 124.55 1 UNK D CA 1
ATOM 7298 C C . UNK D 2 2 ? 49.684 -29.517 17.782 1.00 122.75 1 UNK D C 1
ATOM 7299 O O . UNK D 2 2 ? 50.291 -28.558 17.297 1.00 122.51 1 UNK D O 1
ATOM 7301 N N . UNK D 2 3 ? 49.905 -30.785 17.418 1.00 119.07 2 UNK D N 1
ATOM 7302 C CA . UNK D 2 3 ? 50.932 -31.181 16.429 1.00 115.69 2 UNK D CA 1
ATOM 7303 C C . UNK D 2 3 ? 50.786 -30.585 15.007 1.00 111.40 2 UNK D C 1
ATOM 7304 O O . UNK D 2 3 ? 49.666 -30.219 14.606 1.00 109.19 2 UNK D O 1
ATOM 7306 N N . UNK D 2 4 ? 51.908 -30.494 14.261 1.00 103.47 3 UNK D N 1
ATOM 7307 C CA . UNK D 2 4 ? 51.908 -29.959 12.879 1.00 98.51 3 UNK D CA 1
ATOM 7308 C C . UNK D 2 4 ? 51.648 -31.056 11.827 1.00 93.66 3 UNK D C 1
ATOM 7309 O O . UNK D 2 4 ? 52.508 -31.314 10.993 1.00 95.27 3 UNK D O 1
ATOM 7311 N N . UNK D 2 5 ? 50.452 -31.654 11.858 1.00 86.99 4 UNK D N 1
ATOM 7312 C CA . UNK D 2 5 ? 50.039 -32.751 10.975 1.00 80.71 4 UNK D CA 1
ATOM 7313 C C . UNK D 2 5 ? 49.936 -32.527 9.451 1.00 78.87 4 UNK D C 1
ATOM 7314 O O . UNK D 2 5 ? 49.266 -31.610 8.972 1.00 77.40 4 UNK D O 1
ATOM 7316 N N . UNK D 2 6 ? 50.609 -33.384 8.686 1.00 78.04 5 UNK D N 1
ATOM 7317 C CA . UNK D 2 6 ? 50.535 -33.298 7.229 1.00 78.87 5 UNK D CA 1
ATOM 7318 C C . UNK D 2 6 ? 49.195 -33.972 6.861 1.00 79.22 5 UNK D C 1
ATOM 7319 O O . UNK D 2 6 ? 48.895 -35.060 7.361 1.00 79.56 5 UNK D O 1
ATOM 7321 N N . UNK D 2 7 ? 48.389 -33.332 6.010 1.00 77.37 6 UNK D N 1
ATOM 7322 C CA . UNK D 2 7 ? 47.081 -33.872 5.653 1.00 76.31 6 UNK D CA 1
ATOM 7323 C C . UNK D 2 7 ? 46.882 -34.423 4.203 1.00 78.08 6 UNK D C 1
ATOM 7324 O O . UNK D 2 7 ? 47.331 -35.577 3.970 1.00 80.91 6 UNK D O 1
ATOM 7326 N N . UNK E 3 1 ? 33.612 -27.967 29.781 1.00 69.57 1 UNK E N 1
ATOM 7327 C CA . UNK E 3 1 ? 34.013 -26.576 29.374 1.00 77.02 1 UNK E CA 1
ATOM 7328 C C . UNK E 3 1 ? 35.532 -26.423 29.410 1.00 78.07 1 UNK E C 1
ATOM 7329 O O . UNK E 3 1 ? 36.067 -26.160 30.481 1.00 84.26 1 UNK E O 1
ATOM 7331 N N . UNK E 3 2 ? 36.231 -26.583 28.280 1.00 75.65 2 UNK E N 1
ATOM 7332 C CA . UNK E 3 2 ? 37.694 -26.431 28.276 1.00 74.64 2 UNK E CA 1
ATOM 7333 C C . UNK E 3 2 ? 38.111 -24.965 28.061 1.00 74.72 2 UNK E C 1
ATOM 7334 O O . UNK E 3 2 ? 37.735 -24.337 27.062 1.00 73.74 2 UNK E O 1
ATOM 7336 N N . UNK E 3 3 ? 38.878 -24.429 29.020 1.00 78.82 3 UNK E N 1
ATOM 7337 C CA . UNK E 3 3 ? 39.387 -23.038 28.975 1.00 80.22 3 UNK E CA 1
ATOM 7338 C C . UNK E 3 3 ? 40.504 -22.902 27.916 1.00 78.17 3 UNK E C 1
ATOM 7339 O O . UNK E 3 3 ? 41.379 -23.765 27.831 1.00 82.40 3 UNK E O 1
ATOM 7341 N N . UNK E 3 4 ? 40.473 -21.831 27.117 1.00 77.77 4 UNK E N 1
ATOM 7342 C CA . UNK E 3 4 ? 41.453 -21.629 26.035 1.00 76.69 4 UNK E CA 1
ATOM 7343 C C . UNK E 3 4 ? 42.294 -20.312 26.023 1.00 76.82 4 UNK E C 1
ATOM 7344 O O . UNK E 3 4 ? 43.477 -20.384 25.624 1.00 78.52 4 UNK E O 1
ATOM 7346 N N . UNK F 4 1 ? 34.617 -45.334 9.292 1.00 92.57 1 UNK F N 1
ATOM 7347 C CA . UNK F 4 1 ? 33.165 -45.482 9.622 1.00 94.81 1 UNK F CA 1
ATOM 7348 C C . UNK F 4 1 ? 32.574 -44.218 10.304 1.00 93.07 1 UNK F C 1
ATOM 7349 O O . UNK F 4 1 ? 33.222 -43.597 11.152 1.00 91.26 1 UNK F O 1
ATOM 7351 N N . UNK F 4 2 ? 31.338 -43.866 9.925 1.00 90.85 2 UNK F N 1
ATOM 7352 C CA . UNK F 4 2 ? 30.614 -42.688 10.431 1.00 86.15 2 UNK F CA 1
ATOM 7353 C C . UNK F 4 2 ? 30.279 -42.691 11.942 1.00 84.19 2 UNK F C 1
ATOM 7354 O O . UNK F 4 2 ? 30.061 -43.731 12.534 1.00 85.62 2 UNK F O 1
ATOM 7356 N N . UNK F 4 3 ? 30.253 -41.526 12.574 1.00 83.27 3 UNK F N 1
ATOM 7357 C CA . UNK F 4 3 ? 29.913 -41.468 13.995 1.00 84.34 3 UNK F CA 1
ATOM 7358 C C . UNK F 4 3 ? 28.519 -40.833 14.101 1.00 82.70 3 UNK F C 1
ATOM 7359 O O . UNK F 4 3 ? 28.289 -39.748 13.555 1.00 80.68 3 UNK F O 1
ATOM 7361 N N . UNK F 4 4 ? 27.599 -41.540 14.771 1.00 82.14 4 UNK F N 1
ATOM 7362 C CA . UNK F 4 4 ? 26.206 -41.107 14.971 1.00 80.45 4 UNK F CA 1
ATOM 7363 C C . UNK F 4 4 ? 26.098 -39.918 15.934 1.00 80.43 4 UNK F C 1
ATOM 7364 O O . UNK F 4 4 ? 26.439 -40.033 17.104 1.00 84.49 4 UNK F O 1
ATOM 7366 N N . UNK F 4 5 ? 25.612 -38.780 15.450 1.00 78.43 5 UNK F N 1
ATOM 7367 C CA . UNK F 4 5 ? 25.504 -37.599 16.287 1.00 76.52 5 UNK F CA 1
ATOM 7368 C C . UNK F 4 5 ? 24.106 -37.479 16.952 1.00 75.95 5 UNK F C 1
ATOM 7369 O O . UNK F 4 5 ? 23.971 -36.594 17.821 1.00 79.09 5 UNK F O 1
ATOM 7371 N N . UNK G 5 1 ? 70.245 -30.840 11.705 1.00 91.01 1 UNK G N 1
ATOM 7372 C CA . UNK G 5 1 ? 69.819 -29.712 10.808 1.00 92.60 1 UNK G CA 1
ATOM 7373 C C . UNK G 5 1 ? 70.934 -29.255 9.862 1.00 92.29 1 UNK G C 1
ATOM 7374 O O . UNK G 5 1 ? 71.989 -28.836 10.319 1.00 92.40 1 UNK G O 1
ATOM 7376 N N . UNK G 5 2 ? 70.696 -29.340 8.550 1.00 93.10 2 UNK G N 1
ATOM 7377 C CA . UNK G 5 2 ? 71.677 -28.922 7.540 1.00 91.33 2 UNK G CA 1
ATOM 7378 C C . UNK G 5 2 ? 71.187 -27.675 6.786 1.00 91.52 2 UNK G C 1
ATOM 7379 O O . UNK G 5 2 ? 70.026 -27.612 6.367 1.00 88.48 2 UNK G O 1
ATOM 7381 N N . UNK G 5 3 ? 72.070 -26.683 6.639 1.00 91.72 3 UNK G N 1
ATOM 7382 C CA . UNK G 5 3 ? 71.751 -25.451 5.914 1.00 92.03 3 UNK G CA 1
ATOM 7383 C C . UNK G 5 3 ? 72.844 -25.140 4.893 1.00 94.03 3 UNK G C 1
ATOM 7384 O O . UNK G 5 3 ? 73.955 -25.712 4.998 1.00 91.09 3 UNK G O 1
ATOM 7387 N N . UNK H 3 1 ? 32.481 -29.620 47.595 1.00 102.93 1 UNK H N 1
ATOM 7388 C CA . UNK H 3 1 ? 31.705 -28.610 48.383 1.00 102.19 1 UNK H CA 1
ATOM 7389 C C . UNK H 3 1 ? 31.667 -27.234 47.675 1.00 100.50 1 UNK H C 1
ATOM 7390 O O . UNK H 3 1 ? 32.691 -26.536 47.600 1.00 101.12 1 UNK H O 1
ATOM 7392 N N . UNK H 3 2 ? 30.490 -26.863 47.150 1.00 95.11 2 UNK H N 1
ATOM 7393 C CA . UNK H 3 2 ? 30.292 -25.573 46.468 1.00 87.00 2 UNK H CA 1
ATOM 7394 C C . UNK H 3 2 ? 29.998 -24.448 47.497 1.00 82.30 2 UNK H C 1
ATOM 7395 O O . UNK H 3 2 ? 29.569 -24.710 48.627 1.00 76.88 2 UNK H O 1
ATOM 7397 N N . UNK H 3 3 ? 30.241 -23.201 47.104 1.00 80.52 3 UNK H N 1
ATOM 7398 C CA . UNK H 3 3 ? 30.032 -22.064 47.999 1.00 77.64 3 UNK H CA 1
ATOM 7399 C C . UNK H 3 3 ? 29.134 -21.018 47.365 1.00 75.01 3 UNK H C 1
ATOM 7400 O O . UNK H 3 3 ? 29.175 -20.813 46.170 1.00 77.61 3 UNK H O 1
ATOM 7402 N N . UNK H 3 4 ? 28.295 -20.367 48.153 1.00 76.21 4 UNK H N 1
ATOM 7403 C CA . UNK H 3 4 ? 27.415 -19.358 47.581 1.00 78.85 4 UNK H CA 1
ATOM 7404 C C . UNK H 3 4 ? 27.271 -18.136 48.510 1.00 81.48 4 UNK H C 1
ATOM 7405 O O . UNK H 3 4 ? 27.372 -18.306 49.760 1.00 79.15 4 UNK H O 1
ATOM 7408 N N . UNK I 3 1 ? 27.333 -61.885 9.808 1.00 116.03 1 UNK I N 1
ATOM 7409 C CA . UNK I 3 1 ? 26.061 -62.506 9.324 1.00 113.52 1 UNK I CA 1
ATOM 7410 C C . UNK I 3 1 ? 25.105 -61.447 8.751 1.00 111.91 1 UNK I C 1
ATOM 7411 O O . UNK I 3 1 ? 23.903 -61.471 9.055 1.00 111.97 1 UNK I O 1
ATOM 7413 N N . UNK I 3 2 ? 25.639 -60.531 7.930 1.00 107.84 2 UNK I N 1
ATOM 7414 C CA . UNK I 3 2 ? 24.848 -59.456 7.292 1.00 105.05 2 UNK I CA 1
ATOM 7415 C C . UNK I 3 2 ? 23.665 -60.005 6.447 1.00 101.47 2 UNK I C 1
ATOM 7416 O O . UNK I 3 2 ? 23.851 -60.900 5.628 1.00 101.40 2 UNK I O 1
ATOM 7418 N N . UNK I 3 3 ? 22.455 -59.481 6.652 1.00 97.24 3 UNK I N 1
ATOM 7419 C CA . UNK I 3 3 ? 21.281 -59.957 5.904 1.00 94.98 3 UNK I CA 1
ATOM 7420 C C . UNK I 3 3 ? 20.867 -59.046 4.713 1.00 94.42 3 UNK I C 1
ATOM 7421 O O . UNK I 3 3 ? 20.924 -57.808 4.793 1.00 89.69 3 UNK I O 1
ATOM 7423 N N . UNK I 3 4 ? 20.456 -59.677 3.608 1.00 92.94 4 UNK I N 1
ATOM 7424 C CA . UNK I 3 4 ? 20.049 -58.956 2.396 1.00 92.98 4 UNK I CA 1
ATOM 7425 C C . UNK I 3 4 ? 18.710 -59.416 1.841 1.00 94.13 4 UNK I C 1
ATOM 7426 O O . UNK I 3 4 ? 18.277 -60.557 2.108 1.00 96.63 4 UNK I O 1
#

Foldseek 3Di:
DVDDDPVVVLVVVLLVVCLQFKKKKFFWDWDADPPVGDIDIDTPAIAMWGFADLQAKTKFFVQRHPPGPWMKMAGPVRDIFTWDWLAADQQQRMTIIGTDDDSVSHDRQAADFQVPDDWPFKKWAFWQAPNNRGDIWIWTFHDWFDWDARLGDGFIDTGKTKTQTWDFRRSGHTFMGGSVSHGFWGWHDADDPVRGHDRITITHGRVVVVVVVVCSNPVVYDWAWDQQFDWDAQVVCPVVPFFFTFTADRPCVRQNNVFPFFHWDAPPVGDIPGTKTWQDKQPFGHGGCNGVRVVSVPDDQFPFIWTWIDHDPDIDIITTGIHTDD/DDDDDPVVVLVVVLLVVALQFKKKKFQWDWDADPPVRDIDTHGPAIAMWGFADLQAKTKFFQVRHPPGPWMWIAGPVRDIFTWDWLADDLQLRMTMIGTDDDSVSHDRFAADAQPPDDWFFKKWAFWQAVHNHGDIWIWTFHDWQDWDQSVSHRQIQTTKTWTQTWDAGGRGHTFMATSVSHGFFGWHDADDPVRGRPRTTITRGRVVRVVRVVCCNVPVYDWAWDQQFDWDAPPVCVVPPAFFIFTQDRPCPFFVNVQPFFHWDADPVGDIQTTWGWQAKAPGGGRGDNSVSVVSVPDGQQDFIWTWTCHPNRIDIITTGIHTDDDD/DDDDDDDPVVVLVVVLQVVALQQKKKKFFWDWDQDPPVRDTDTGTPAIAIWGFADLQAKIKFFQVHNPPGPWMWIAGPVRDIFTWDWLADDQQLRMTIIGGDDHSVSHDHFAADEQPPDDWFFKKWAFWQAVNNRGDIWIWTFHDFFDWDQPPSNRQIDTRKTWIQTWDARGRGHTFMATSVSGGFWRWHDADDPVRGRPRTTITRTSVVVVVVVVCSNVPVYDWAWDQQFDWDACVGCVVVVQQATFTADRPCPGQNNVQPFDHWDDPVVRRTRTTWGWQAKQNFGGRGPNSVSVVSVPDDAQDWIWTWTDGDNDIDITTTHIHTDD

Radius of gyration: 32.66 Å; Cα contacts (8 Å, |Δi|>4): 2810; chains: 9; bounding box: 94×90×91 Å

Organism: Arabidopsis thaliana (NCBI:txid3702)

CATH classification: 2.40.10.10 (+2 more: 2.40.10.10, 2.30.42.10)

B-factor: mean 85.17, std 23.02, range [34.27, 154.97]

Solvent-accessible surface area: 43092 Å² total; per-residue (Å²): 90,96,166,14,82,121,30,0,55,53,10,5,125,11,24,100,92,3,27,53,0,0,0,51,0,25,8,20,8,81,139,119,46,82,148,64,123,86,91,77,82,66,90,113,34,57,1,0,0,0,1,46,26,90,107,0,16,0,0,0,0,24,44,13,10,133,58,23,67,27,6,75,0,19,6,48,72,121,52,64,34,83,7,129,58,31,7,79,8,66,9,15,0,0,0,0,0,93,2,121,18,65,135,134,70,3,74,46,3,51,77,7,72,14,87,68,15,77,20,0,9,36,0,9,0,0,0,3,1,66,43,15,58,13,1,0,2,45,12,9,0,0,2,22,176,24,67,4,71,15,8,31,71,61,74,26,1,20,75,1,2,0,0,24,2,14,2,1,52,10,2,0,0,0,0,0,0,5,31,54,11,15,0,0,0,0,1,1,2,2,34,3,70,28,30,0,11,3,11,5,2,4,0,1,5,2,66,36,0,20,36,10,0,63,45,0,55,153,112,34,126,29,82,50,23,35,4,10,4,115,9,10,74,68,131,51,28,98,80,96,47,79,77,1,2,30,0,71,48,6,42,119,83,11,6,1,17,139,38,31,13,94,30,27,130,162,40,88,195,37,162,86,61,105,8,1,26,2,20,14,1,74,69,69,157,4,33,50,2,44,35,0,30,146,28,9,65,133,16,148,61,38,64,93,7,57,3,31,0,45,80,38,154,89,117,64,147,17,65,2,69,1,68,51,91,172,140,80,181,34,107,117,25,1,56,54,10,5,132,10,23,100,100,2,25,54,0,0,0,46,0,24,10,18,8,70,117,118,32,85,148,68,117,95,82,77,72,70,82,98,29,48,0,0,0,0,2,41,27,95,102,1,5,0,0,0,0,18,48,15,10,149,66,25,71,36,5,58,0,22,6,43,76,108,53,74,30,90,12,138,57,22,6,83,6,67,22,16,5,0,0,0,0,104,9,137,17,70,148,127,61,3,71,44,4,54,80,5,51,12,72,37,9,64,20,0,9,42,0,8,0,0,0,0,2,34,36,15,50,16,2,0,6,37,19,6,0,0,2,24,173,26,72,4,60,11,76,33,76,45,39,12,4,27,70,0,1,0,0,23,1,12,2,1,44,6,3,0,0,0,0,0,0,5,31,57,11,12,0,0,0,0,0,6,6,2,45,22,89,32,24,1,11,2,11,2,2,1,0,1,1,2,67,48,0,15,34,8,1,71,68,0,60,173,149,31,84,21,63,60,16,30,0,11,4,109,5,8,59,75,139,90,13,116,95,92,75,29,78,5,4,9,0,57,60,10,51,119,89,9,4,0,14,134,32,40,10,77,33,30,152,166,58,76,206,40,170,92,78,72,3,1,17,0,12,18,1,57,80,52,137,0,49,44,6,36,32,0,21,79,21,3,40,144,25,142,59,45,40,120,4,44,0,53,0,60,53,56,150,93,107,57,162,25,59,0,70,2,52,66,132,100,95,215,111,121,92,79,196,27,95,117,35,0,52,49,12,3,128,12,21,98,101,2,26,57,0,0,1,50,0,23,7,21,5,79,127,117,33,57,146,86,118,88,121,87,82,55,84,98,35,50,0,0,0,0,2,47,37,98,93,0,6,0,0,0,0,23,40,11,8,139,56,35,53,45,8,81,0,20,9,38,70,107,47,64,34,53,6,127,70,37,7,74,6,67,14,29,3,0,0,0,0,107,4,140,15,63,128,130,84,1,72,51,4,51,82,7,64,10,88,62,10,49,20,0,9,45,1,11,0,0,0,0,1,66,46,13,56,14,1,0,2,49,12,5,0,0,2,21,175,29,66,3,56,9,85,34,52,40,47,14,2,27,71,0,2,0,0,23,2,12,2,1,55,10,2,0,0,0,0,0,0,7,33,55,10,16,1,0,0,0,0,6,5,3,39,23,85,32,30,1,13,4,11,4,1,2,1,1,2,2,67,33,1,19,42,15,0,70,59,0,59,138,121,34,98,24,58,42,17,36,0,10,3,79,4,8,64,66,146,67,12,99,89,93,62,23,72,6,2,6,0,61,50,9,37,120,86,10,5,0,18,134,34,36,11,87,42,24,137,132,73,82,184,45,162,78,85,70,10,0,15,0,17,13,3,71,71,72,152,1,51,45,7,23,27,0,24,88,12,4,54,156,16,151,65,45,53,126,3,58,0,33,0,68,50,68,148,92,117,64,157,25,63,1,66,1,51,72,84,158,137,16,70,48,32,52,17,53,43,58,13,122,15,38,60,11,78,53,16,103,28,57,6,101,36,70,10

Secondary structure (DSSP, 8-state):
-----HHHHHHHHHHHHHGGGEEEEEEEEEEE-SSS--EEEEEEEEEEEEEEETTTEEEE-HHHHTT-SEEEEE-TTS-EEEEEEEEEEGGGTEEEEE----GGG--PPPB--STT--TT-EEEEEE-GGG-TTEEEEEEEEEEEEEE--SSSSS-EEEEEEE-S---TT-TT-EEE-TTS-EEEEEEEEE-SSSS-SS-EEEEEHHHHHHHHHHHHHHSS---EE---EE--TTTTTTTT-SSEEEEE--SSSHHHHHT----EE-SSS-EE---EE-EETTBPPSSSHHHHHHHTT--TT-EEEEEEE-SSSEEEEEEE-EE--/--PPPHHHHHHHHHHHHHGGGEEEEEEEEEEE-TTT-SEEEEEEEEEEEEEEETTTEEEEEHHHHTT-SEEEEE-TTS-EEEEEEEEEETTTTEEEEEE---GGG--PPPB--STT--TT-EEEEEE-GGG-TTEEEEEEEEEEEEEEE-SSSS-EEEEEEEE-S---TT-TT-EEEETTS-EEEEEEEE--SSSS--S-EEEEEHHHHHHHHHHHHHHSS---EE---EE--SSTTGGGT--SEEEEE--TTSHHHHTTPPPPEE-SSS-EE---EEEEETTEE-SSHHHHHHHHTT--TT-EEEEEEE-SSSB--EEEE-EEPP--/--PPPPPHHHHHHHHHHHHHGGGEEEEEEEEEEE-TTT--EEEEEEEEEEEEE-STT-EEEE-HHHHTT-SEEEEE-TTS-EEEEEEEEEETTTTEEEEEE---TTS--PPPB--STT--TT-EEEEEE-GGG-TTEEEEEEEEEEEEEE--TTTSS-EEEEEEE-S---TT-TT-EEE-TTS-EEEEEEEE--SSSS--S-EEEEEHHHHHHHHHHHHHHSS---EE---EE--HHHHTTTT--SEEEEE--TTSHHHHTT----EE-SSS-EE---EEEESSS-B-SSHHHHHHHHHT--TT-EEEEEEEETTEEEEEEEE-EE--/---EEE-/-EE-/--EE-/-B-/-EE-/-EE-

GO terms:
  GO:0009535 chloroplast thylakoid membrane (C, IDA)
  GO:0005515 protein binding (F, IPI)
  GO:0008236 serine-type peptidase activity (F, IDA)
  GO:0009534 chloroplast thylakoid (C, IDA)
  GO:0004252 serine-type endopeptidase activity (F, IDA)
  GO:0030163 protein catabolic process (P, TAS)
  GO:0031977 thylakoid lumen (C, HDA)
  GO:0005634 nucleus (C, HDA)
  GO:0005829 cytosol (C, HDA)
  GO:0009507 chloroplast (C, HDA)
  GO:0009534 chloroplast thylakoid (C, HDA)
  GO:0009579 thylakoid (C, HDA)
  GO:0010206 photosystem II repair (P, IMP)
  GO:0042802 identical protein binding (F, IPI)
  GO:0009543 chloroplast thylakoid lumen (C, HDA)

Nearest PDB structures (foldseek):
  3qo6-assembly1_B  TM=9.948E-01  e=2.998E-58  Arabidopsis thaliana
  4ic6-assembly1_A-2  TM=7.170E-01  e=8.877E-33  Arabidopsis thaliana
  4ic6-assembly1_C-2  TM=7.126E-01  e=1.416E-32  Arabidopsis thaliana
  4ic6-assembly1_B-2  TM=7.110E-01  e=3.605E-32  Arabidopsis thaliana
  1l1j-assembly2_B  TM=8.509E-01  e=5.835E-19  Thermotoga maritima

InterPro domains:
  IPR001478 PDZ domain [PF13180] (335-432)
  IPR001478 PDZ domain [PS50106] (326-423)
  IPR001478 PDZ domain [SM00228] (335-423)
  IPR001940 Peptidase S1C [PR00834] (166-178)
  IPR001940 Peptidase S1C [PR00834] (187-207)
  IPR001940 Peptidase S1C [PR00834] (229-253)
  IPR001940 Peptidase S1C [PR00834] (267-284)
  IPR001940 Peptidase S1C [PR00834] (289-306)
  IPR001940 Peptidase S1C [PR00834] (381-393)
  IPR009003 Peptidase S1, PA clan [SSF50494] (122-326)
  IPR036034 PDZ superfamily [G3DSA:2.30.42.10] (335-439)
  IPR036034 PDZ superfamily [SSF50156] (293-423)
  IPR039382 Protease Do-like 1/8, PDZ domain [cd00990] (332-432)
  IPR051201 Chloroplastic and Bacterial Serine Proteases [PTHR43343] (81-434)